Protein AF-A0A913ZWL9-F1 (afdb_monomer)

Nearest PDB structures (foldseek):
  6pog-assembly1_B  TM=3.692E-01  e=6.293E-16  Homo sapiens
  6pol-assembly3_F  TM=5.678E-01  e=1.510E-0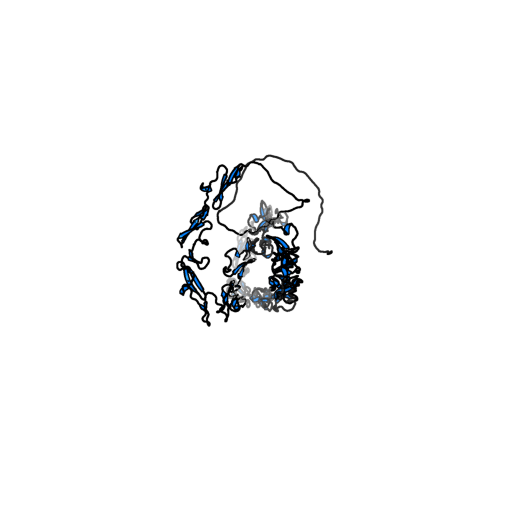9  Homo sapiens
  7q3n-assembly1_U  TM=4.083E-01  e=4.438E-10  Homo sapiens
  7pfp-assembly1_A  TM=2.365E-01  e=2.749E-10  Homo sapiens
  7pfp-assembly1_C  TM=2.365E-01  e=1.431E-09  Homo sapiens

Radius of gyration: 73.25 Å; Cα contacts (8 Å, |Δi|>4): 1673; chains: 1; bounding box: 148×100×247 Å

Structure (mmCIF, N/CA/C/O backbone):
data_AF-A0A913ZWL9-F1
#
_entry.id   AF-A0A913ZWL9-F1
#
loop_
_atom_site.group_PDB
_atom_site.id
_atom_site.type_symbol
_atom_site.label_atom_id
_atom_site.label_alt_id
_atom_site.label_comp_id
_atom_site.label_asym_id
_atom_site.label_entity_id
_atom_site.label_seq_id
_atom_site.pdbx_PDB_ins_code
_atom_site.Cartn_x
_atom_site.Cartn_y
_atom_site.Cartn_z
_atom_site.occupancy
_atom_site.B_iso_or_equiv
_atom_site.auth_seq_id
_atom_site.auth_comp_id
_atom_site.auth_asym_id
_atom_site.auth_atom_id
_atom_site.pdbx_PDB_model_num
ATOM 1 N N . MET A 1 1 ? 71.103 45.540 -127.373 1.00 44.59 1 MET A N 1
ATOM 2 C CA . MET A 1 1 ? 70.733 44.849 -126.120 1.00 44.59 1 MET A CA 1
ATOM 3 C C . MET A 1 1 ? 69.420 44.146 -126.398 1.00 44.59 1 MET A C 1
ATOM 5 O O . MET A 1 1 ? 68.564 44.793 -126.990 1.00 44.59 1 MET A O 1
ATOM 9 N N . ASN A 1 2 ? 69.269 42.873 -126.038 1.00 51.91 2 ASN A N 1
ATOM 10 C CA . ASN A 1 2 ? 67.936 42.267 -126.003 1.00 51.91 2 ASN A CA 1
ATOM 11 C C . ASN A 1 2 ? 67.235 42.732 -124.724 1.00 51.91 2 ASN A C 1
ATOM 13 O O . ASN A 1 2 ? 67.896 42.885 -123.695 1.00 51.91 2 ASN A O 1
ATOM 17 N N . LEU A 1 3 ? 65.925 42.955 -124.800 1.00 64.44 3 LEU A N 1
ATOM 18 C CA . LEU A 1 3 ? 65.078 42.947 -123.612 1.00 64.44 3 LEU A CA 1
ATOM 19 C C . LEU A 1 3 ? 64.690 41.500 -123.306 1.00 64.44 3 LEU A C 1
ATOM 21 O O . LEU A 1 3 ? 64.512 40.698 -124.223 1.00 64.44 3 LEU A O 1
ATOM 25 N N . ASP A 1 4 ? 64.567 41.208 -122.020 1.00 72.06 4 ASP A N 1
ATOM 26 C CA . ASP A 1 4 ? 63.968 39.978 -121.517 1.00 72.06 4 ASP A CA 1
ATOM 27 C C . ASP A 1 4 ? 62.443 40.014 -121.721 1.00 72.06 4 ASP A C 1
ATOM 29 O O . ASP A 1 4 ? 61.838 41.091 -121.666 1.00 72.06 4 ASP A O 1
ATOM 33 N N . ILE A 1 5 ? 61.820 38.861 -121.966 1.00 77.06 5 ILE A N 1
ATOM 34 C CA . ILE A 1 5 ? 60.359 38.734 -122.051 1.00 77.06 5 ILE A CA 1
ATOM 35 C C . ILE A 1 5 ? 59.882 38.122 -120.738 1.00 77.06 5 ILE A C 1
ATOM 37 O O . ILE A 1 5 ? 60.420 37.119 -120.289 1.00 77.06 5 ILE A O 1
ATOM 41 N N . ASN A 1 6 ? 58.862 38.717 -120.118 1.00 80.69 6 ASN A N 1
ATOM 42 C CA . ASN A 1 6 ? 58.259 38.125 -118.931 1.00 80.69 6 ASN A CA 1
ATOM 43 C C . ASN A 1 6 ? 57.192 37.104 -119.351 1.00 80.69 6 ASN A C 1
ATOM 45 O O . ASN A 1 6 ? 56.055 37.485 -119.631 1.00 80.69 6 ASN A O 1
ATOM 49 N N . GLU A 1 7 ? 57.544 35.819 -119.431 1.00 82.56 7 GLU A N 1
ATOM 50 C CA . GLU A 1 7 ? 56.607 34.783 -119.881 1.00 82.56 7 GLU A CA 1
ATOM 51 C C . GLU A 1 7 ? 55.426 34.585 -118.919 1.00 82.56 7 GLU A C 1
ATOM 53 O O . GLU A 1 7 ? 54.335 34.210 -119.358 1.00 82.56 7 GLU A O 1
ATOM 58 N N . CYS A 1 8 ? 55.612 34.884 -117.629 1.00 80.94 8 CYS A N 1
ATOM 59 C CA . CYS A 1 8 ? 54.559 34.784 -116.618 1.00 80.94 8 CYS A CA 1
ATOM 60 C C . CYS A 1 8 ? 53.469 35.856 -116.789 1.00 80.94 8 CYS A C 1
ATOM 62 O O . CYS A 1 8 ? 52.298 35.570 -116.554 1.00 80.94 8 CYS A O 1
ATOM 64 N N . THR A 1 9 ? 53.810 37.076 -117.227 1.00 78.81 9 THR A N 1
ATOM 65 C CA . THR A 1 9 ? 52.811 38.123 -117.533 1.00 78.81 9 THR A CA 1
ATOM 66 C C . THR A 1 9 ? 52.368 38.133 -118.995 1.00 78.81 9 THR A C 1
ATOM 68 O O . THR A 1 9 ? 51.275 38.611 -119.290 1.00 78.81 9 THR A O 1
ATOM 71 N N . ALA A 1 10 ? 53.161 37.564 -119.909 1.00 76.75 10 ALA A N 1
ATOM 72 C CA . ALA A 1 10 ? 52.767 37.336 -121.300 1.00 76.75 10 ALA A CA 1
ATOM 73 C C . ALA A 1 10 ? 51.835 36.119 -121.485 1.00 76.75 10 ALA A C 1
ATOM 75 O O . ALA A 1 10 ? 51.284 35.937 -122.571 1.00 76.75 10 ALA A O 1
ATOM 76 N N . GLY A 1 11 ? 51.663 35.278 -120.457 1.00 72.44 11 GLY A N 1
ATOM 77 C CA . GLY A 1 11 ? 50.844 34.061 -120.523 1.00 72.44 11 GLY A CA 1
ATOM 78 C C . GLY A 1 11 ? 51.448 32.951 -121.394 1.00 72.44 11 GLY A C 1
ATOM 79 O O . GLY A 1 11 ? 50.735 32.047 -121.819 1.00 72.44 11 GLY A O 1
ATOM 80 N N . SER A 1 12 ? 52.752 33.013 -121.681 1.00 77.69 12 SER A N 1
ATOM 81 C CA . SER A 1 12 ? 53.466 32.091 -122.579 1.00 77.69 12 SER A CA 1
ATOM 82 C C . SER A 1 12 ? 54.234 30.989 -121.834 1.00 77.69 12 SER A C 1
ATOM 84 O O . SER A 1 12 ? 55.182 30.411 -122.368 1.00 77.69 12 SER A O 1
ATOM 86 N N . HIS A 1 13 ? 53.840 30.707 -120.590 1.00 77.19 13 HIS A N 1
ATOM 87 C CA . HIS A 1 13 ? 54.474 29.734 -119.703 1.00 77.19 13 HIS A CA 1
ATOM 88 C C . HIS A 1 13 ? 53.686 28.413 -119.628 1.00 77.19 13 HIS A C 1
ATOM 90 O O . HIS A 1 13 ? 52.462 28.398 -119.715 1.00 77.19 13 HIS A O 1
ATOM 96 N N . SER A 1 14 ? 54.381 27.289 -119.424 1.00 81.56 14 SER A N 1
ATOM 97 C CA . SER A 1 14 ? 53.777 25.953 -119.277 1.00 81.56 14 SER A CA 1
ATOM 98 C C . SER A 1 14 ? 53.859 25.441 -117.829 1.00 81.56 14 SER A C 1
ATOM 100 O O . SER A 1 14 ? 54.371 24.346 -117.582 1.00 81.56 14 SER A O 1
ATOM 102 N N . CYS A 1 15 ? 53.430 26.259 -116.866 1.00 83.75 15 CYS A N 1
ATOM 103 C CA . CYS A 1 15 ? 53.317 25.834 -115.465 1.00 83.75 15 CYS A CA 1
ATOM 104 C C . CYS A 1 15 ? 51.995 25.092 -115.227 1.00 83.75 15 CYS A C 1
ATOM 106 O O . CYS A 1 15 ? 51.030 25.284 -115.967 1.00 83.75 15 CYS A O 1
ATOM 108 N N . HIS A 1 16 ? 51.942 24.259 -114.188 1.00 83.69 16 HIS A N 1
ATOM 109 C CA . HIS A 1 16 ? 50.708 23.592 -113.779 1.00 83.69 16 HIS A CA 1
ATOM 110 C C . HIS A 1 16 ? 49.646 24.606 -113.322 1.00 83.69 16 HIS A C 1
ATOM 112 O O . HIS A 1 16 ? 49.980 25.682 -112.831 1.00 83.69 16 HIS A O 1
ATOM 118 N N . THR A 1 17 ? 48.360 24.244 -113.381 1.00 83.00 17 THR A N 1
ATOM 119 C CA . THR A 1 17 ? 47.265 25.099 -112.870 1.00 83.00 17 THR A CA 1
ATOM 120 C C . THR A 1 17 ? 47.365 25.367 -111.364 1.00 83.00 17 THR A C 1
ATOM 122 O O . THR A 1 17 ? 46.828 26.355 -110.876 1.00 83.00 17 THR A O 1
ATOM 125 N N . HIS A 1 18 ? 48.075 24.498 -110.640 1.00 81.81 18 HIS A N 1
ATOM 126 C CA . HIS A 1 18 ? 48.380 24.619 -109.212 1.00 81.81 18 HIS A CA 1
ATOM 127 C C . HIS A 1 18 ? 49.871 24.929 -108.973 1.00 81.81 18 HIS A C 1
ATOM 129 O O . HIS A 1 18 ? 50.479 24.384 -108.053 1.00 81.81 18 HIS A O 1
ATOM 135 N N . ALA A 1 19 ? 50.480 25.762 -109.826 1.00 82.81 19 ALA A N 1
ATOM 136 C CA . ALA A 1 19 ? 51.865 26.211 -109.694 1.00 82.81 19 ALA A CA 1
ATOM 137 C C . ALA A 1 19 ? 52.033 27.711 -109.980 1.00 82.81 19 ALA A C 1
ATOM 139 O O . ALA A 1 19 ? 51.497 28.243 -110.953 1.00 82.81 19 ALA A O 1
ATOM 140 N N . GLY A 1 20 ? 52.852 28.380 -109.168 1.00 83.88 20 GLY A N 1
ATOM 141 C CA . GLY A 1 20 ? 53.283 29.754 -109.389 1.00 83.88 20 GLY A CA 1
ATOM 142 C C . GLY A 1 20 ? 54.361 29.839 -110.471 1.00 83.88 20 GLY A C 1
ATOM 143 O O . GLY A 1 20 ? 55.354 29.110 -110.429 1.00 83.88 20 GLY A O 1
ATOM 144 N N . CYS A 1 21 ? 54.180 30.754 -111.425 1.00 85.38 21 CYS A N 1
ATOM 145 C CA . CYS A 1 21 ? 55.194 31.119 -112.415 1.00 85.38 21 CYS A CA 1
ATOM 146 C C . CYS A 1 21 ? 56.083 32.241 -111.863 1.00 85.38 21 CYS A C 1
ATOM 148 O O . CYS A 1 21 ? 55.570 33.263 -111.407 1.00 85.38 21 CYS A O 1
ATOM 150 N N . THR A 1 22 ? 57.404 32.076 -111.938 1.00 84.06 22 THR A N 1
ATOM 151 C CA . THR A 1 22 ? 58.382 33.107 -111.555 1.00 84.06 22 THR A CA 1
ATOM 152 C C . THR A 1 22 ? 59.290 33.412 -112.741 1.00 84.06 22 THR A C 1
ATOM 154 O O . THR A 1 22 ? 59.887 32.500 -113.310 1.00 84.06 22 THR A O 1
ATOM 157 N N . ASN A 1 23 ? 59.410 34.683 -113.134 1.00 80.12 23 ASN A N 1
ATOM 158 C CA . ASN A 1 23 ? 60.262 35.047 -114.267 1.00 80.12 23 ASN A CA 1
ATOM 159 C C . ASN A 1 23 ? 61.740 35.086 -113.873 1.00 80.12 23 ASN A C 1
ATOM 161 O O . ASN A 1 23 ? 62.094 35.589 -112.806 1.00 80.12 23 ASN A O 1
ATOM 165 N N . THR A 1 24 ? 62.606 34.626 -114.768 1.00 80.31 24 THR A N 1
ATOM 166 C CA . THR A 1 24 ? 64.067 34.708 -114.662 1.00 80.31 24 THR A CA 1
ATOM 167 C C . THR A 1 24 ? 64.637 35.225 -115.988 1.00 80.31 24 THR A C 1
ATOM 169 O O . THR A 1 24 ? 63.935 35.261 -116.992 1.00 80.31 24 THR A O 1
ATOM 172 N N . VAL A 1 25 ? 65.894 35.672 -116.024 1.00 77.12 25 VAL A N 1
ATOM 173 C CA . VAL A 1 25 ? 66.426 36.322 -117.235 1.00 77.12 25 VAL A CA 1
ATOM 174 C C . VAL A 1 25 ? 66.640 35.284 -118.343 1.00 77.12 25 VAL A C 1
ATOM 176 O O . VAL A 1 25 ? 67.579 34.490 -118.275 1.00 77.12 25 VAL A O 1
ATOM 179 N N . GLY A 1 26 ? 65.779 35.308 -119.363 1.00 74.94 26 GLY A N 1
ATOM 180 C CA . GLY A 1 26 ? 65.763 34.387 -120.501 1.00 74.94 26 GLY A CA 1
ATOM 181 C C . GLY A 1 26 ? 64.952 33.096 -120.318 1.00 74.94 26 GLY A C 1
ATOM 182 O O . GLY A 1 26 ? 65.109 32.197 -121.145 1.00 74.94 26 GLY A O 1
ATOM 183 N N . SER A 1 27 ? 64.151 32.958 -119.251 1.00 81.38 27 SER A N 1
ATOM 184 C CA . SER A 1 27 ? 63.243 31.816 -119.013 1.00 81.38 27 SER A CA 1
ATOM 185 C C . SER A 1 27 ? 62.320 32.078 -117.816 1.00 81.38 27 SER A C 1
ATOM 187 O O . SER A 1 27 ? 62.658 32.843 -116.922 1.00 81.38 27 SER A O 1
ATOM 189 N N . TYR A 1 28 ? 61.240 31.319 -117.664 1.00 83.12 28 TYR A N 1
ATOM 190 C CA . TYR A 1 28 ? 60.490 31.207 -116.407 1.00 83.12 28 TYR A CA 1
ATOM 191 C C . TYR A 1 28 ? 60.839 29.922 -115.639 1.00 83.12 28 TYR A C 1
ATOM 193 O O . TYR A 1 28 ? 61.272 28.922 -116.221 1.00 83.12 28 TYR A O 1
ATOM 201 N N . THR A 1 29 ? 60.594 29.932 -114.329 1.00 83.25 29 THR A N 1
ATOM 202 C CA . THR A 1 29 ? 60.502 28.739 -113.478 1.00 83.25 29 THR A CA 1
ATOM 203 C C . THR A 1 29 ? 59.069 28.558 -112.979 1.00 83.25 29 THR A C 1
ATOM 205 O O . THR A 1 29 ? 58.289 29.508 -112.904 1.00 83.25 29 THR A O 1
ATOM 208 N N . CYS A 1 30 ? 58.714 27.318 -112.647 1.00 86.38 30 CYS A N 1
ATOM 209 C CA . CYS A 1 30 ? 57.425 26.966 -112.061 1.00 86.38 30 CYS A CA 1
ATOM 210 C C . CYS A 1 30 ? 57.672 26.277 -110.717 1.00 86.38 30 CYS A C 1
ATOM 212 O O . CYS A 1 30 ? 58.561 25.431 -110.632 1.00 86.38 30 CYS A O 1
ATOM 214 N N . ALA A 1 31 ? 56.881 26.590 -109.696 1.00 84.88 31 ALA A N 1
ATOM 215 C CA . ALA A 1 31 ? 56.899 25.889 -108.412 1.00 84.88 31 ALA A CA 1
ATOM 216 C C . ALA A 1 31 ? 55.465 25.559 -107.994 1.00 84.88 31 ALA A C 1
ATOM 218 O O . ALA A 1 31 ? 54.586 26.408 -108.128 1.00 84.88 31 ALA A O 1
ATOM 219 N N . CYS A 1 32 ? 55.214 24.340 -107.512 1.00 85.62 32 CYS A N 1
ATOM 220 C CA . CYS A 1 32 ? 53.885 23.960 -107.036 1.00 85.62 32 CYS A CA 1
ATOM 221 C C . CYS A 1 32 ? 53.434 24.862 -105.879 1.00 85.62 32 CYS A C 1
ATOM 223 O O . CYS A 1 32 ? 54.240 25.266 -105.039 1.00 85.62 32 CYS A O 1
ATOM 225 N N . ASN A 1 33 ? 52.143 25.184 -105.852 1.00 82.38 33 ASN A N 1
ATOM 226 C CA . ASN A 1 33 ? 51.541 25.946 -104.765 1.00 82.38 33 ASN A CA 1
ATOM 227 C C . ASN A 1 33 ? 51.621 25.139 -103.456 1.00 82.38 33 ASN A C 1
ATOM 229 O O . ASN A 1 33 ? 51.618 23.909 -103.475 1.00 82.38 33 ASN A O 1
ATOM 233 N N . THR A 1 34 ? 51.648 25.822 -102.311 1.00 79.81 34 THR A N 1
ATOM 234 C CA . THR A 1 34 ? 51.546 25.174 -100.991 1.00 79.81 34 THR A CA 1
ATOM 235 C C . THR A 1 34 ? 50.306 24.277 -100.922 1.00 79.81 34 THR A C 1
ATOM 237 O O . THR A 1 34 ? 49.238 24.705 -101.358 1.00 79.81 34 THR A O 1
ATOM 240 N N . GLY A 1 35 ? 50.462 23.056 -100.400 1.00 76.38 35 GLY A N 1
ATOM 241 C CA . GLY A 1 35 ? 49.456 21.983 -100.467 1.00 76.38 35 GLY A CA 1
ATOM 242 C C . GLY A 1 35 ? 49.651 21.008 -101.640 1.00 76.38 35 GLY A C 1
ATOM 243 O O . GLY A 1 35 ? 49.017 19.961 -101.675 1.00 76.38 35 GLY A O 1
ATOM 244 N N . PHE A 1 36 ? 50.555 21.299 -102.585 1.00 81.56 36 PHE A N 1
ATOM 245 C CA . PHE A 1 36 ? 50.826 20.446 -103.748 1.00 81.56 36 PHE A CA 1
ATOM 246 C C . PHE A 1 36 ? 52.315 20.095 -103.885 1.00 81.56 36 PHE A C 1
ATOM 248 O O . PHE A 1 36 ? 53.197 20.896 -103.575 1.00 81.56 36 PHE A O 1
ATOM 255 N N . SER A 1 37 ? 52.604 18.904 -104.414 1.00 82.06 37 SER A N 1
ATOM 256 C CA . SER A 1 37 ? 53.958 18.391 -104.667 1.00 82.06 37 SER A CA 1
ATOM 257 C C . SER A 1 37 ? 54.169 18.048 -106.145 1.00 82.06 37 SER A C 1
ATOM 259 O O . SER A 1 37 ? 53.241 17.629 -106.836 1.00 82.06 37 SER A O 1
ATOM 261 N N . GLY A 1 38 ? 55.389 18.240 -106.655 1.00 83.75 38 GLY A N 1
ATOM 262 C CA . GLY A 1 38 ? 55.729 17.984 -108.059 1.00 83.75 38 GLY A CA 1
ATOM 263 C C . GLY A 1 38 ? 56.835 18.897 -108.592 1.00 83.75 38 GLY A C 1
ATOM 264 O O . GLY A 1 38 ? 57.558 19.526 -107.823 1.00 83.75 38 GLY A O 1
ATOM 265 N N . ASP A 1 39 ? 56.962 18.973 -109.918 1.00 81.00 39 ASP A N 1
ATOM 266 C CA . ASP A 1 39 ? 58.013 19.721 -110.633 1.00 81.00 39 ASP A CA 1
ATOM 267 C C . ASP A 1 39 ? 57.574 21.132 -111.085 1.00 81.00 39 ASP A C 1
ATOM 269 O O . ASP A 1 39 ? 58.259 21.792 -111.867 1.00 81.00 39 ASP A O 1
ATOM 273 N N . GLY A 1 40 ? 56.396 21.589 -110.648 1.00 76.50 40 GLY A N 1
ATOM 274 C CA . GLY A 1 40 ? 55.802 22.868 -111.051 1.00 76.50 40 GLY A CA 1
ATOM 275 C C . GLY A 1 40 ? 55.158 22.859 -112.445 1.00 76.50 40 GLY A C 1
ATOM 276 O O . GLY A 1 40 ? 54.407 23.778 -112.774 1.00 76.50 40 GLY A O 1
ATOM 277 N N . ARG A 1 41 ? 55.395 21.829 -113.266 1.00 79.94 41 ARG A N 1
ATOM 278 C CA . ARG A 1 41 ? 54.706 21.591 -114.552 1.00 79.94 41 ARG A CA 1
ATOM 279 C C . ARG A 1 41 ? 53.602 20.545 -114.399 1.00 79.94 41 ARG A C 1
ATOM 281 O O . ARG A 1 41 ? 52.561 20.634 -115.043 1.00 79.94 41 ARG A O 1
ATOM 288 N N . THR A 1 42 ? 53.805 19.631 -113.463 1.00 81.44 42 THR A N 1
ATOM 289 C CA . THR A 1 42 ? 52.846 18.710 -112.865 1.00 81.44 42 THR A CA 1
ATOM 290 C C . THR A 1 42 ? 52.863 18.929 -111.353 1.00 81.44 42 THR A C 1
ATOM 292 O O . THR A 1 42 ? 53.934 19.024 -110.754 1.00 81.44 42 THR A O 1
ATOM 295 N N . CYS A 1 43 ? 51.687 19.045 -110.734 1.00 85.81 43 CYS A N 1
ATOM 296 C CA . CYS A 1 43 ? 51.563 19.144 -109.279 1.00 85.81 43 CYS A CA 1
ATOM 297 C C . CYS A 1 43 ? 50.387 18.291 -108.804 1.00 85.81 43 CYS A C 1
ATOM 299 O O . CYS A 1 43 ? 49.245 18.549 -109.188 1.00 85.81 43 CYS A O 1
ATOM 301 N N . ALA A 1 44 ? 50.681 17.287 -107.985 1.00 83.94 44 ALA A N 1
ATOM 302 C CA . ALA A 1 44 ? 49.702 16.453 -107.307 1.00 83.94 44 ALA A CA 1
ATOM 303 C C . ALA A 1 44 ? 49.379 17.029 -105.923 1.00 83.94 44 ALA A C 1
ATOM 305 O O . ALA A 1 44 ? 50.215 17.683 -105.300 1.00 83.94 44 ALA A O 1
ATOM 306 N N . ASP A 1 45 ? 48.163 16.772 -105.461 1.00 84.50 45 ASP A N 1
ATOM 307 C CA . ASP A 1 45 ? 47.707 17.070 -104.104 1.00 84.50 45 ASP A CA 1
ATOM 308 C C . ASP A 1 45 ? 48.577 16.347 -103.057 1.00 84.50 45 ASP A C 1
ATOM 310 O O . ASP A 1 45 ? 48.954 15.190 -103.272 1.00 84.50 45 ASP A O 1
ATOM 314 N N . ILE A 1 46 ? 48.923 17.004 -101.947 1.00 85.06 46 ILE A N 1
ATOM 315 C CA . ILE A 1 46 ? 49.595 16.347 -100.817 1.00 85.06 46 ILE A CA 1
ATOM 316 C C . ILE A 1 46 ? 48.513 15.899 -99.842 1.00 85.06 46 ILE A C 1
ATOM 318 O O . ILE A 1 46 ? 47.976 16.727 -99.121 1.00 85.06 46 ILE A O 1
ATOM 322 N N . ASN A 1 47 ? 48.244 14.594 -99.758 1.00 83.38 47 ASN A N 1
ATOM 323 C CA . ASN A 1 47 ? 47.375 14.080 -98.702 1.00 83.38 47 ASN A CA 1
ATOM 324 C C . ASN A 1 47 ? 48.086 14.173 -97.341 1.00 83.38 47 ASN A C 1
ATOM 326 O O . ASN A 1 47 ? 48.806 13.252 -96.945 1.00 83.38 47 ASN A O 1
ATOM 330 N N . GLU A 1 48 ? 47.880 15.275 -96.615 1.00 87.06 48 GLU A N 1
ATOM 331 C CA . GLU A 1 48 ? 48.525 15.511 -95.317 1.00 87.06 48 GLU A CA 1
ATOM 332 C C . GLU A 1 48 ? 48.081 14.516 -94.229 1.00 87.06 48 GLU A C 1
ATOM 334 O O . GLU A 1 48 ? 48.776 14.371 -93.219 1.00 87.06 48 GLU A O 1
ATOM 339 N N . CYS A 1 49 ? 46.974 13.793 -94.451 1.00 85.56 49 CYS A N 1
ATOM 340 C CA . CYS A 1 49 ? 46.507 12.700 -93.599 1.00 85.56 49 CYS A CA 1
ATOM 341 C C . CYS A 1 49 ? 47.317 11.406 -93.784 1.00 85.56 49 CYS A C 1
ATOM 343 O O . CYS A 1 49 ? 47.592 10.729 -92.797 1.00 85.56 49 CYS A O 1
ATOM 345 N N . ASP A 1 50 ? 47.762 11.091 -95.006 1.00 84.12 50 ASP A N 1
ATOM 346 C CA . ASP A 1 50 ? 48.572 9.890 -95.277 1.00 84.12 50 ASP A CA 1
ATOM 347 C C . ASP A 1 50 ? 50.049 10.090 -94.901 1.00 84.12 50 ASP A C 1
ATOM 349 O O . ASP A 1 50 ? 50.711 9.153 -94.456 1.00 84.12 50 ASP A O 1
ATOM 353 N N . VAL A 1 51 ? 50.584 11.306 -95.084 1.00 80.38 51 VAL A N 1
ATOM 354 C CA . VAL A 1 51 ? 52.005 11.615 -94.809 1.00 80.38 51 VAL A CA 1
ATOM 355 C C . VAL A 1 51 ? 52.259 12.186 -93.408 1.00 80.38 51 VAL A C 1
ATOM 357 O O . VAL A 1 51 ? 53.403 12.481 -93.066 1.00 80.38 51 VAL A O 1
ATOM 360 N N . GLY A 1 52 ? 51.212 12.354 -92.592 1.00 77.19 52 GLY A N 1
ATOM 361 C CA . GLY A 1 52 ? 51.314 12.823 -91.205 1.00 77.19 52 GLY A CA 1
ATOM 362 C C . GLY A 1 52 ? 51.750 14.285 -91.043 1.00 77.19 52 GLY A C 1
ATOM 363 O O . GLY A 1 52 ? 52.220 14.665 -89.973 1.00 77.19 52 GLY A O 1
ATOM 364 N N . SER A 1 53 ? 51.613 15.122 -92.079 1.00 79.81 53 SER A N 1
ATOM 365 C CA . SER A 1 53 ? 52.001 16.544 -92.046 1.00 79.81 53 SER A CA 1
ATOM 366 C C . SER A 1 53 ? 50.890 17.480 -91.550 1.00 79.81 53 SER A C 1
ATOM 368 O O . SER A 1 53 ? 51.008 18.702 -91.657 1.00 79.81 53 SER A O 1
ATOM 370 N N . HIS A 1 54 ? 49.804 16.925 -91.009 1.00 81.25 54 HIS A N 1
ATOM 371 C CA . HIS A 1 54 ? 48.693 17.683 -90.451 1.00 81.25 54 HIS A CA 1
ATOM 372 C C . HIS A 1 54 ? 48.948 18.171 -89.017 1.00 81.25 54 HIS A C 1
ATOM 374 O O . HIS A 1 54 ? 49.746 17.630 -88.258 1.00 81.25 54 HIS A O 1
ATOM 380 N N . SER A 1 55 ? 48.145 19.143 -88.587 1.00 83.88 55 SER A N 1
ATOM 381 C CA . SER A 1 55 ? 48.073 19.620 -87.193 1.00 83.88 55 SER A CA 1
ATOM 382 C C . SER A 1 55 ? 46.636 19.591 -86.659 1.00 83.88 55 SER A C 1
ATOM 384 O O . SER A 1 55 ? 46.153 20.548 -86.050 1.00 83.88 55 SER A O 1
ATOM 386 N N . CYS A 1 56 ? 45.942 18.486 -86.944 1.00 86.56 56 CYS A N 1
ATOM 387 C CA . CYS A 1 56 ? 44.739 18.069 -86.226 1.00 86.56 56 CYS A CA 1
ATOM 388 C C . CYS A 1 56 ? 45.080 17.629 -84.791 1.00 86.56 56 CYS A C 1
ATOM 390 O O . CYS A 1 56 ? 46.216 17.252 -84.504 1.00 86.56 56 CYS A O 1
ATOM 392 N N . HIS A 1 57 ? 44.094 17.680 -83.897 1.00 86.69 57 HIS A N 1
ATOM 393 C CA . HIS A 1 57 ? 44.223 17.221 -82.516 1.00 86.69 57 HIS A CA 1
ATOM 394 C C . HIS A 1 57 ? 44.411 15.697 -82.440 1.00 86.69 57 HIS A C 1
ATOM 396 O O . HIS A 1 57 ? 43.952 14.970 -83.317 1.00 86.69 57 HIS A O 1
ATOM 402 N N . THR A 1 58 ? 44.983 15.190 -81.345 1.00 85.88 58 THR A N 1
ATOM 403 C CA . THR A 1 58 ? 45.087 13.738 -81.078 1.00 85.88 58 THR A CA 1
ATOM 404 C C . THR A 1 58 ? 43.727 13.035 -81.008 1.00 85.88 58 THR A C 1
ATOM 406 O O . THR A 1 58 ? 43.632 11.842 -81.273 1.00 85.88 58 THR A O 1
ATOM 409 N N . HIS A 1 59 ? 42.672 13.793 -80.700 1.00 85.88 59 HIS A N 1
ATOM 410 C CA . HIS A 1 59 ? 41.279 13.341 -80.644 1.00 85.88 59 HIS A CA 1
ATOM 411 C C . HIS A 1 59 ? 40.449 13.919 -81.808 1.00 85.88 59 HIS A C 1
ATOM 413 O O . HIS A 1 59 ? 39.304 14.332 -81.621 1.00 85.88 59 HIS A O 1
ATOM 419 N N . ALA A 1 60 ? 41.043 14.009 -83.003 1.00 86.94 60 ALA A N 1
ATOM 420 C CA . ALA A 1 60 ? 40.382 14.479 -84.217 1.00 86.94 60 ALA A CA 1
ATOM 421 C C . ALA A 1 60 ? 40.772 13.659 -85.455 1.00 86.94 60 ALA A C 1
ATOM 423 O O . ALA A 1 60 ? 41.946 13.366 -85.679 1.00 86.94 60 ALA A O 1
ATOM 424 N N . GLY A 1 61 ? 39.792 13.365 -86.307 1.00 87.69 61 GLY A N 1
ATOM 425 C CA . GLY A 1 61 ? 40.010 12.786 -87.627 1.00 87.69 61 GLY A CA 1
ATOM 426 C C . GLY A 1 61 ? 40.516 13.834 -88.620 1.00 87.69 61 GLY A C 1
ATOM 427 O O . GLY A 1 61 ? 39.904 14.893 -88.783 1.00 87.69 61 GLY A O 1
ATOM 428 N N . CYS A 1 62 ? 41.613 13.521 -89.311 1.00 88.75 62 CYS A N 1
ATOM 429 C CA . CYS A 1 62 ? 42.085 14.262 -90.480 1.00 88.75 62 CYS A CA 1
ATOM 430 C C . CYS A 1 62 ? 41.269 13.854 -91.717 1.00 88.75 62 CYS A C 1
ATOM 432 O O . CYS A 1 62 ? 41.041 12.667 -91.944 1.00 88.75 62 CYS A O 1
ATOM 434 N N . THR A 1 63 ? 40.827 14.821 -92.524 1.00 88.19 63 THR A N 1
ATOM 435 C CA . THR A 1 63 ? 40.178 14.579 -93.824 1.00 88.19 63 THR A CA 1
ATOM 436 C C . THR A 1 63 ? 40.803 15.471 -94.893 1.00 88.19 63 THR A C 1
ATOM 438 O O . THR A 1 63 ? 40.721 16.700 -94.809 1.00 88.19 63 THR A O 1
ATOM 441 N N . ASN A 1 64 ? 41.420 14.845 -95.896 1.00 84.62 64 ASN A N 1
ATOM 442 C CA . ASN A 1 64 ? 42.126 15.534 -96.972 1.00 84.62 64 ASN A CA 1
ATOM 443 C C . ASN A 1 64 ? 41.184 16.305 -97.909 1.00 84.62 64 ASN A C 1
ATOM 445 O O . ASN A 1 64 ? 40.063 15.871 -98.183 1.00 84.62 64 ASN A O 1
ATOM 449 N N . THR A 1 65 ? 41.662 17.426 -98.442 1.00 85.44 65 THR A N 1
ATOM 450 C CA . THR A 1 65 ? 40.980 18.260 -99.438 1.00 85.44 65 THR A CA 1
ATOM 451 C C . THR A 1 65 ? 41.994 18.762 -100.467 1.00 85.44 65 THR A C 1
ATOM 453 O O . THR A 1 65 ? 43.188 18.786 -100.208 1.00 85.44 65 THR A O 1
ATOM 456 N N . VAL A 1 66 ? 41.550 19.170 -101.656 1.00 83.19 66 VAL A N 1
ATOM 457 C CA . VAL A 1 66 ? 42.500 19.534 -102.722 1.00 83.19 66 VAL A CA 1
ATOM 458 C C . VAL A 1 66 ? 43.255 20.825 -102.366 1.00 83.19 66 VAL A C 1
ATOM 460 O O . VAL A 1 66 ? 42.696 21.921 -102.446 1.00 83.19 66 VAL A O 1
ATOM 463 N N . GLY A 1 67 ? 44.528 20.677 -101.997 1.00 79.75 67 GLY A N 1
ATOM 464 C CA . GLY A 1 67 ? 45.458 21.716 -101.559 1.00 79.75 67 GLY A CA 1
ATOM 465 C C . GLY A 1 67 ? 45.490 21.994 -100.049 1.00 79.75 67 GLY A C 1
ATOM 466 O O . GLY A 1 67 ? 46.091 22.999 -99.662 1.00 79.75 67 GLY A O 1
ATOM 467 N N . SER A 1 68 ? 44.820 21.197 -99.203 1.00 84.69 68 SER A N 1
ATOM 468 C CA . SER A 1 68 ? 44.840 21.356 -97.736 1.00 84.69 68 SER A CA 1
ATOM 469 C C . SER A 1 68 ? 44.129 20.212 -96.997 1.00 84.69 68 SER A C 1
ATOM 471 O O . SER A 1 68 ? 43.422 19.415 -97.597 1.00 84.69 68 SER A O 1
ATOM 473 N N . TYR A 1 69 ? 44.119 20.225 -95.666 1.00 86.69 69 TYR A N 1
ATOM 474 C CA . TYR A 1 69 ? 43.365 19.270 -94.847 1.00 86.69 69 TYR A CA 1
ATOM 475 C C . TYR A 1 69 ? 42.362 19.961 -93.922 1.00 86.69 69 TYR A C 1
ATOM 477 O O . TYR A 1 69 ? 42.561 21.079 -93.435 1.00 86.69 69 TYR A O 1
ATOM 485 N N . THR A 1 70 ? 41.289 19.240 -93.616 1.00 86.94 70 THR A N 1
ATOM 486 C CA . THR A 1 70 ? 40.324 19.588 -92.569 1.00 86.94 70 THR A CA 1
ATOM 487 C C . THR A 1 70 ? 40.457 18.625 -91.392 1.00 86.94 70 THR A C 1
ATOM 489 O O . THR A 1 70 ? 40.929 17.499 -91.541 1.00 86.94 70 THR A O 1
ATOM 492 N N . CYS A 1 71 ? 40.059 19.081 -90.207 1.00 89.44 71 CYS A N 1
ATOM 493 C CA . CYS A 1 71 ? 40.090 18.299 -88.977 1.00 89.44 71 CYS A CA 1
ATOM 494 C C . CYS A 1 71 ? 38.708 18.353 -88.322 1.00 89.44 71 CYS A C 1
ATOM 496 O O . CYS A 1 71 ? 38.150 19.443 -88.188 1.00 89.44 71 CYS A O 1
ATOM 498 N N . ALA A 1 72 ? 38.184 17.221 -87.860 1.00 88.75 72 ALA A N 1
ATOM 499 C CA . ALA A 1 72 ? 36.941 17.154 -87.091 1.00 88.75 72 ALA A CA 1
ATOM 500 C C . ALA A 1 72 ? 37.178 16.390 -85.786 1.00 88.75 72 ALA A C 1
ATOM 502 O O . ALA A 1 72 ? 37.823 15.345 -85.806 1.00 88.75 72 ALA A O 1
ATOM 503 N N . CYS A 1 73 ? 36.688 16.905 -84.654 1.00 88.50 73 CYS A N 1
ATOM 504 C CA . CYS A 1 73 ? 36.813 16.204 -83.375 1.00 88.50 73 CYS A CA 1
ATOM 505 C C . CYS A 1 73 ? 36.098 14.847 -83.426 1.00 88.50 73 CYS A C 1
ATOM 507 O O . CYS A 1 73 ? 35.036 14.720 -84.038 1.00 88.50 73 CYS A O 1
ATOM 509 N N . ASN A 1 74 ? 36.690 13.843 -82.783 1.00 85.56 74 ASN A N 1
ATOM 510 C CA . ASN A 1 74 ? 36.091 12.520 -82.659 1.00 85.56 74 ASN A CA 1
ATOM 511 C C . ASN A 1 74 ? 34.806 12.596 -81.815 1.00 85.56 74 ASN A C 1
ATOM 513 O O . ASN A 1 74 ? 34.637 13.504 -81.001 1.00 85.56 74 ASN A O 1
ATOM 517 N N . THR A 1 75 ? 33.898 11.632 -81.982 1.00 83.62 75 THR A N 1
ATOM 518 C CA . THR A 1 75 ? 32.718 11.498 -81.112 1.00 83.62 75 THR A CA 1
ATOM 519 C C . THR A 1 75 ? 33.150 11.408 -79.641 1.00 83.62 75 THR A C 1
ATOM 521 O O . THR A 1 75 ? 34.169 10.786 -79.350 1.00 83.62 75 THR A O 1
ATOM 524 N N . GLY A 1 76 ? 32.415 12.073 -78.743 1.00 80.62 76 GLY A N 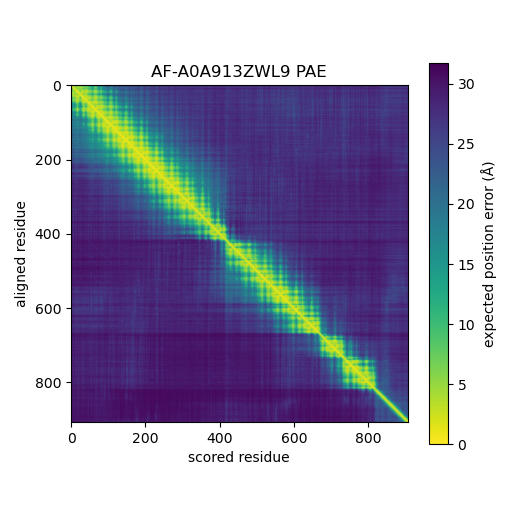1
ATOM 525 C CA . GLY A 1 76 ? 32.826 12.301 -77.348 1.00 80.62 76 GLY A CA 1
ATOM 526 C C . GLY A 1 76 ? 33.636 13.590 -77.128 1.00 80.62 76 GLY A C 1
ATOM 527 O O . GLY A 1 76 ? 33.858 13.981 -75.989 1.00 80.62 76 GLY A O 1
ATOM 528 N N . PHE A 1 77 ? 34.041 14.304 -78.189 1.00 85.38 77 PHE A N 1
ATOM 529 C CA . PHE A 1 77 ? 34.834 15.536 -78.085 1.00 85.38 77 PHE A CA 1
ATOM 530 C C . PHE A 1 77 ? 34.209 16.711 -78.848 1.00 85.38 77 PHE A C 1
ATOM 532 O O . PHE A 1 77 ? 33.631 16.555 -79.924 1.00 85.38 77 PHE A O 1
ATOM 539 N N . SER A 1 78 ? 34.379 17.921 -78.315 1.00 85.44 78 SER A N 1
ATOM 540 C CA . SER A 1 78 ? 33.919 19.179 -78.913 1.00 85.44 78 SER A CA 1
ATOM 541 C C . SER A 1 78 ? 35.086 20.127 -79.190 1.00 85.44 78 SER A C 1
ATOM 543 O O . SER A 1 78 ? 36.104 20.106 -78.500 1.00 85.44 78 SER A O 1
ATOM 545 N N . GLY A 1 79 ? 34.968 20.959 -80.225 1.00 86.12 79 GLY A N 1
ATOM 546 C CA . GLY A 1 79 ? 36.022 21.893 -80.617 1.00 86.12 79 GLY A CA 1
ATOM 547 C C . GLY A 1 79 ? 36.101 22.109 -82.125 1.00 86.12 79 GLY A C 1
ATOM 548 O O . GLY A 1 79 ? 35.119 21.943 -82.843 1.00 86.12 79 GLY A O 1
ATOM 549 N N . ASN A 1 80 ? 37.285 22.491 -82.606 1.00 83.81 80 ASN A N 1
ATOM 550 C CA . ASN A 1 80 ? 37.531 22.894 -83.999 1.00 83.81 80 ASN A CA 1
ATOM 551 C C . ASN A 1 80 ? 38.418 21.901 -84.781 1.00 83.81 80 ASN A C 1
ATOM 553 O O . ASN A 1 80 ? 39.027 22.268 -85.785 1.00 83.81 80 ASN A O 1
ATOM 557 N N . GLY A 1 81 ? 38.576 20.674 -84.275 1.00 81.19 81 GLY A N 1
ATOM 558 C CA . GLY A 1 81 ? 39.431 19.635 -84.861 1.00 81.19 81 GLY A CA 1
ATOM 559 C C . GLY A 1 81 ? 40.940 19.839 -84.664 1.00 81.19 81 GLY A C 1
ATOM 560 O O . GLY A 1 81 ? 41.705 18.896 -84.834 1.00 81.19 81 GLY A O 1
ATOM 561 N N . ARG A 1 82 ? 41.392 21.039 -84.284 1.00 82.94 82 ARG A N 1
ATOM 562 C CA . ARG A 1 82 ? 42.796 21.357 -83.947 1.00 82.94 82 ARG A CA 1
ATOM 563 C C . ARG A 1 82 ? 43.007 21.432 -82.436 1.00 82.94 82 ARG A C 1
ATOM 565 O O . ARG A 1 82 ? 44.047 21.028 -81.929 1.00 82.94 82 ARG A O 1
ATOM 572 N N . THR A 1 83 ? 41.973 21.859 -81.725 1.00 83.25 83 THR A N 1
ATOM 573 C CA . THR A 1 83 ? 41.777 21.688 -80.288 1.00 83.25 83 THR A CA 1
ATOM 574 C C . THR A 1 83 ? 40.443 20.974 -80.109 1.00 83.25 83 THR A C 1
ATOM 576 O O . THR A 1 83 ? 39.430 21.436 -80.642 1.00 83.25 83 THR A O 1
ATOM 579 N N . CYS A 1 84 ? 40.448 19.852 -79.391 1.00 87.69 84 CYS A N 1
ATOM 580 C CA . CYS A 1 84 ? 39.241 19.105 -79.047 1.00 87.69 84 CYS A CA 1
ATOM 581 C C . CYS A 1 84 ? 39.259 18.811 -77.550 1.00 87.69 84 CYS A C 1
ATOM 583 O O . CYS A 1 84 ? 40.169 18.137 -77.070 1.00 87.69 84 CYS A O 1
ATOM 585 N N . ILE A 1 85 ? 38.275 19.345 -76.835 1.00 85.75 85 ILE A N 1
ATOM 586 C CA . ILE A 1 85 ? 38.051 19.089 -75.415 1.00 85.75 85 ILE A CA 1
ATOM 587 C C . ILE A 1 85 ? 37.002 17.994 -75.248 1.00 85.75 85 ILE A C 1
ATOM 589 O O . ILE A 1 85 ? 36.124 17.820 -76.093 1.00 85.75 85 ILE A O 1
ATOM 593 N N . ASP A 1 86 ? 37.122 17.263 -74.154 1.00 87.62 86 ASP A N 1
ATOM 594 C CA . ASP A 1 86 ? 36.185 16.231 -73.730 1.00 87.62 86 ASP A CA 1
ATOM 595 C C . ASP A 1 86 ? 34.760 16.795 -73.556 1.00 87.62 86 ASP A C 1
ATOM 597 O O . ASP A 1 86 ? 34.590 17.895 -73.019 1.00 87.62 86 ASP A O 1
ATOM 601 N N . ILE A 1 87 ? 33.735 16.083 -74.033 1.00 86.19 87 ILE A N 1
ATOM 602 C CA . ILE A 1 87 ? 32.333 16.417 -73.748 1.00 86.19 87 ILE A CA 1
ATOM 603 C C . ILE A 1 87 ? 31.946 15.677 -72.481 1.00 86.19 87 ILE A C 1
ATOM 605 O O . ILE A 1 87 ? 31.726 14.475 -72.518 1.00 86.19 87 ILE A O 1
ATOM 609 N N . ASN A 1 88 ? 31.783 16.403 -71.377 1.00 85.56 88 ASN A N 1
ATOM 610 C CA . ASN A 1 88 ? 31.276 15.783 -70.164 1.00 85.56 88 ASN A CA 1
ATOM 611 C C . ASN A 1 88 ? 29.782 15.442 -70.327 1.00 85.56 88 ASN A C 1
ATOM 613 O O . ASN A 1 88 ? 28.914 16.321 -70.232 1.00 85.56 88 ASN A O 1
ATOM 617 N N . GLU A 1 89 ? 29.458 14.180 -70.616 1.00 89.31 89 GLU A N 1
ATOM 618 C CA . GLU A 1 89 ? 28.070 13.785 -70.887 1.00 89.31 89 GLU A CA 1
ATOM 619 C C . GLU A 1 89 ? 27.187 13.836 -69.632 1.00 89.31 89 GLU A C 1
ATOM 621 O O . GLU A 1 89 ? 25.978 14.070 -69.732 1.00 89.31 89 GLU A O 1
ATOM 626 N N . CYS A 1 90 ? 27.795 13.707 -68.448 1.00 86.81 90 CYS A N 1
ATOM 627 C CA . CYS A 1 90 ? 27.117 13.792 -67.157 1.00 86.81 90 CYS A CA 1
ATOM 628 C C . CYS A 1 90 ? 26.663 15.225 -66.821 1.00 86.81 90 CYS A C 1
ATOM 630 O O . CYS A 1 90 ? 25.550 15.411 -66.339 1.00 86.81 90 CYS A O 1
ATOM 632 N N . THR A 1 91 ? 27.471 16.258 -67.103 1.00 84.06 91 THR A N 1
ATOM 633 C CA . THR A 1 91 ? 27.076 17.664 -66.859 1.00 84.06 91 THR A CA 1
ATOM 634 C C . THR A 1 91 ? 26.230 18.259 -67.982 1.00 84.06 91 THR A C 1
ATOM 636 O O . THR A 1 91 ? 25.483 19.207 -67.746 1.00 84.06 91 THR A O 1
ATOM 639 N N . THR A 1 92 ? 26.305 17.705 -69.195 1.00 81.69 92 THR A N 1
ATOM 640 C CA . THR A 1 92 ? 25.457 18.118 -70.329 1.00 81.69 92 THR A CA 1
ATOM 641 C C . THR A 1 92 ? 24.106 17.396 -70.386 1.00 81.69 92 THR A C 1
ATOM 643 O O . THR A 1 92 ? 23.271 17.757 -71.214 1.00 81.69 92 THR A O 1
ATOM 646 N N . GLY A 1 93 ? 23.872 16.391 -69.531 1.00 79.06 93 GLY A N 1
ATOM 647 C CA . GLY A 1 93 ? 22.633 15.603 -69.526 1.00 79.06 93 GLY A CA 1
ATOM 648 C C . GLY A 1 93 ? 22.446 14.737 -70.778 1.00 79.06 93 GLY A C 1
ATOM 649 O O . GLY A 1 93 ? 21.317 14.411 -71.134 1.00 79.06 93 GLY A O 1
ATOM 650 N N . SER A 1 94 ? 23.538 14.401 -71.474 1.00 81.88 94 SER A N 1
ATOM 651 C CA . SER A 1 94 ? 23.525 13.610 -72.718 1.00 81.88 94 SER A CA 1
ATOM 652 C C . SER A 1 94 ? 23.819 12.117 -72.501 1.00 81.88 94 SER A C 1
ATOM 654 O O . SER A 1 94 ? 23.757 11.320 -73.440 1.00 81.88 94 SER A O 1
ATOM 656 N N . HIS A 1 95 ? 24.088 11.724 -71.254 1.00 84.44 95 HIS A N 1
ATOM 657 C CA . HIS A 1 95 ? 24.266 10.339 -70.831 1.00 84.44 95 HIS A CA 1
ATOM 658 C C . HIS A 1 95 ? 22.959 9.518 -70.857 1.00 84.44 95 HIS A C 1
ATOM 660 O O . HIS A 1 95 ? 21.852 10.046 -70.819 1.00 84.44 95 HIS A O 1
ATOM 666 N N . SER A 1 96 ? 23.085 8.189 -70.905 1.00 88.38 96 SER A N 1
ATOM 667 C CA . SER A 1 96 ? 21.968 7.224 -70.911 1.00 88.38 96 SER A CA 1
ATOM 668 C C . SER A 1 96 ? 22.041 6.263 -69.717 1.00 88.38 96 SER A C 1
ATOM 670 O O . SER A 1 96 ? 21.883 5.052 -69.871 1.00 88.38 96 SER A O 1
ATOM 672 N N . CYS A 1 97 ? 22.350 6.798 -68.534 1.00 89.94 97 CYS A N 1
ATOM 673 C CA . CYS A 1 97 ? 22.328 6.035 -67.283 1.00 89.94 97 CYS A CA 1
ATOM 674 C C . CYS A 1 97 ? 20.890 5.856 -66.770 1.00 89.94 97 CYS A C 1
ATOM 676 O O . CYS A 1 97 ? 19.996 6.623 -67.129 1.00 89.94 97 CYS A O 1
ATOM 678 N N . HIS A 1 98 ? 20.674 4.860 -65.911 1.00 89.94 98 HIS A N 1
ATOM 679 C CA . HIS A 1 98 ? 19.401 4.671 -65.219 1.00 89.94 98 HIS A CA 1
ATOM 680 C C . HIS A 1 98 ? 19.098 5.862 -64.293 1.00 89.94 98 HIS A C 1
ATOM 682 O O . HIS A 1 98 ? 20.013 6.520 -63.802 1.00 89.94 98 HIS A O 1
ATOM 688 N N . ASN A 1 99 ? 17.826 6.106 -63.972 1.00 87.75 99 ASN A N 1
ATOM 689 C CA . ASN A 1 99 ? 17.450 7.152 -63.008 1.00 87.75 99 ASN A CA 1
ATOM 690 C C . ASN A 1 99 ? 17.926 6.845 -61.568 1.00 87.75 99 ASN A C 1
ATOM 692 O O . ASN A 1 99 ? 18.017 7.753 -60.750 1.00 87.75 99 ASN A O 1
ATOM 696 N N . HIS A 1 100 ? 18.250 5.579 -61.283 1.00 88.50 100 HIS A N 1
ATOM 697 C CA . HIS A 1 100 ? 18.888 5.115 -60.043 1.00 88.50 100 HIS A CA 1
ATOM 698 C C . HIS A 1 100 ? 20.377 4.760 -60.255 1.00 88.50 100 HIS A C 1
ATOM 700 O O . HIS A 1 100 ? 20.870 3.771 -59.710 1.00 88.50 100 HIS A O 1
ATOM 706 N N . ALA A 1 101 ? 21.086 5.528 -61.090 1.00 89.69 101 ALA A N 1
ATOM 707 C CA . ALA A 1 101 ? 22.512 5.352 -61.349 1.00 89.69 101 ALA A CA 1
ATOM 708 C C . ALA A 1 101 ? 23.275 6.682 -61.418 1.00 89.69 101 ALA A C 1
ATOM 710 O O . ALA A 1 101 ? 22.844 7.642 -62.056 1.00 89.69 101 ALA A O 1
ATOM 711 N N . GLY A 1 102 ? 24.464 6.707 -60.819 1.00 90.19 102 GLY A N 1
ATOM 712 C CA . GLY A 1 102 ? 25.425 7.790 -60.977 1.00 90.19 102 GLY A CA 1
ATOM 713 C C . GLY A 1 102 ? 26.107 7.727 -62.343 1.00 90.19 102 GLY A C 1
ATOM 714 O O . GLY A 1 102 ? 26.531 6.659 -62.785 1.00 90.19 102 GLY A O 1
ATOM 715 N N . CYS A 1 103 ? 26.237 8.882 -62.995 1.00 91.25 103 CYS A N 1
ATOM 716 C CA . CYS A 1 103 ? 27.060 9.059 -64.189 1.00 91.25 103 CYS A CA 1
ATOM 717 C C . CYS A 1 103 ? 28.476 9.481 -63.775 1.00 91.25 103 CYS A C 1
ATOM 719 O O . CYS A 1 103 ? 28.628 10.431 -63.006 1.00 91.25 103 CYS A O 1
ATOM 721 N N . SER A 1 104 ? 29.500 8.804 -64.297 1.00 90.44 104 SER A N 1
ATOM 722 C CA . SER A 1 104 ? 30.904 9.185 -64.126 1.00 90.44 104 SER A CA 1
ATOM 723 C C . SER A 1 104 ? 31.549 9.416 -65.487 1.00 90.44 104 SER A C 1
ATOM 725 O O . SER A 1 104 ? 31.478 8.571 -66.379 1.00 90.44 104 SER A O 1
ATOM 727 N N . ASN A 1 105 ? 32.160 10.582 -65.662 1.00 86.12 105 ASN A N 1
ATOM 728 C CA . ASN A 1 105 ? 32.711 10.992 -66.944 1.00 86.12 105 ASN A CA 1
ATOM 729 C C . ASN A 1 105 ? 34.098 10.381 -67.192 1.00 86.12 105 ASN A C 1
ATOM 731 O O . ASN A 1 105 ? 34.931 10.334 -66.289 1.00 86.12 105 ASN A O 1
ATOM 735 N N . THR A 1 106 ? 34.370 9.967 -68.426 1.00 87.06 106 THR A N 1
ATOM 736 C CA . THR A 1 106 ? 35.666 9.435 -68.873 1.00 87.06 106 THR A CA 1
ATOM 737 C C . THR A 1 106 ? 36.098 10.128 -70.169 1.00 87.06 106 THR A C 1
ATOM 739 O O . THR A 1 106 ? 35.316 10.836 -70.789 1.00 87.06 106 THR A O 1
ATOM 742 N N . VAL A 1 107 ? 37.354 9.973 -70.586 1.00 85.00 107 VAL A N 1
ATOM 743 C CA . VAL A 1 107 ? 37.870 10.706 -71.754 1.00 85.00 107 VAL A CA 1
ATOM 744 C C . VAL A 1 107 ? 37.263 10.146 -73.050 1.00 85.00 107 VAL A C 1
ATOM 746 O O . VAL A 1 107 ? 37.657 9.078 -73.517 1.00 85.00 107 VAL A O 1
ATOM 749 N N . GLY A 1 108 ? 36.312 10.884 -73.625 1.00 81.56 108 GLY A N 1
ATOM 750 C CA . GLY A 1 108 ? 35.562 10.566 -74.840 1.00 81.56 108 GLY A CA 1
ATOM 751 C C . GLY A 1 108 ? 34.288 9.735 -74.643 1.00 81.56 108 GLY A C 1
ATOM 752 O O . GLY A 1 108 ? 33.762 9.227 -75.637 1.00 81.56 108 GLY A O 1
ATOM 753 N N . SER A 1 109 ? 33.832 9.521 -73.402 1.00 86.62 109 SER A N 1
ATOM 754 C CA . SER A 1 109 ? 32.608 8.766 -73.082 1.00 86.62 109 SER A CA 1
ATOM 755 C C . SER A 1 109 ? 32.239 8.865 -71.595 1.00 86.62 109 SER A C 1
ATOM 757 O O . SER A 1 109 ? 33.064 9.234 -70.768 1.00 86.62 109 SER A O 1
ATOM 759 N N . TYR A 1 110 ? 31.074 8.362 -71.194 1.00 88.56 110 TYR A N 1
ATOM 760 C CA . TYR A 1 110 ? 30.677 8.220 -69.790 1.00 88.56 110 TYR A CA 1
ATOM 761 C C . TYR A 1 110 ? 30.518 6.750 -69.380 1.00 88.56 110 TYR A C 1
ATOM 763 O O . TYR A 1 110 ? 30.199 5.871 -70.186 1.00 88.56 110 TYR A O 1
ATOM 771 N N . THR A 1 111 ? 30.666 6.497 -68.083 1.00 89.69 111 THR A N 1
ATOM 772 C CA . THR A 1 111 ? 30.269 5.253 -67.414 1.00 89.69 111 THR A CA 1
ATOM 773 C C . THR A 1 111 ? 29.079 5.501 -66.486 1.00 89.69 111 THR A C 1
ATOM 775 O O . THR A 1 111 ? 28.790 6.636 -66.101 1.00 89.69 111 THR A O 1
ATOM 778 N N . CYS A 1 112 ? 28.352 4.435 -66.155 1.00 91.75 112 CYS A N 1
ATOM 779 C CA . CYS A 1 112 ? 27.200 4.475 -65.260 1.00 91.75 112 CYS A CA 1
ATOM 780 C C . CYS A 1 112 ? 27.357 3.401 -64.181 1.00 91.75 112 CYS A C 1
ATOM 782 O O . CYS A 1 112 ? 27.707 2.269 -64.512 1.00 91.75 112 CYS A O 1
ATOM 784 N N . SER A 1 113 ? 27.015 3.722 -62.935 1.00 90.88 113 SER A N 1
ATOM 785 C CA . SER A 1 113 ? 27.001 2.770 -61.816 1.00 90.88 113 SER A CA 1
ATOM 786 C C . SER A 1 113 ? 25.703 2.920 -61.033 1.00 90.88 113 SER A C 1
ATOM 788 O O . SER A 1 113 ? 25.322 4.044 -60.712 1.00 90.88 113 SER A O 1
ATOM 790 N N . CYS A 1 114 ? 25.020 1.818 -60.718 1.00 92.00 114 CYS A N 1
ATOM 791 C CA . CYS A 1 114 ? 23.820 1.864 -59.878 1.00 92.00 114 CYS A CA 1
ATOM 792 C C . CYS A 1 114 ? 24.129 2.470 -58.499 1.00 92.00 114 CYS A C 1
ATOM 794 O O . CYS A 1 114 ? 25.239 2.317 -57.984 1.00 92.00 114 CYS A O 1
ATOM 796 N N . TYR A 1 115 ? 23.159 3.170 -57.907 1.00 88.31 115 TYR A N 1
ATOM 797 C CA . TYR A 1 115 ? 23.272 3.623 -56.519 1.00 88.31 115 TYR A CA 1
ATOM 798 C C . TYR A 1 115 ? 23.219 2.435 -55.541 1.00 88.31 115 TYR A C 1
ATOM 800 O O . TYR A 1 115 ? 22.736 1.355 -55.881 1.00 88.31 115 TYR A O 1
ATOM 808 N N . VAL A 1 116 ? 23.701 2.647 -54.312 1.00 85.62 116 VAL A N 1
ATOM 809 C CA . VAL A 1 116 ? 23.569 1.678 -53.208 1.00 85.62 116 VAL A CA 1
ATOM 810 C C . VAL A 1 116 ? 22.085 1.324 -53.010 1.00 85.62 116 VAL A C 1
ATOM 812 O O . VAL A 1 116 ? 21.227 2.188 -53.186 1.00 85.62 116 VAL A O 1
ATOM 815 N N . GLY A 1 117 ? 21.790 0.051 -52.720 1.00 85.19 117 GLY A N 1
ATOM 816 C CA . GLY A 1 117 ? 20.426 -0.503 -52.706 1.00 85.19 117 GLY A CA 1
ATOM 817 C C . GLY A 1 117 ? 19.909 -0.980 -54.075 1.00 85.19 117 GLY A C 1
ATOM 818 O O . GLY A 1 117 ? 18.799 -1.495 -54.171 1.00 85.19 117 GLY A O 1
ATOM 819 N N . TYR A 1 118 ? 20.696 -0.845 -55.153 1.00 89.25 118 TYR A N 1
ATOM 820 C CA . TYR A 1 118 ? 20.313 -1.291 -56.498 1.00 89.25 118 TYR A CA 1
ATOM 821 C C . TYR A 1 118 ? 21.419 -2.118 -57.166 1.00 89.25 118 TYR A C 1
ATOM 823 O O . TYR A 1 118 ? 22.587 -1.732 -57.188 1.00 89.25 118 TYR A O 1
ATOM 831 N N . ARG A 1 119 ? 21.034 -3.225 -57.811 1.00 89.12 119 ARG A N 1
ATOM 832 C CA . ARG A 1 119 ? 21.920 -4.076 -58.628 1.00 89.12 119 ARG A CA 1
ATOM 833 C C . ARG A 1 119 ? 21.626 -3.904 -60.123 1.00 89.12 119 ARG A C 1
ATOM 835 O O . ARG A 1 119 ? 20.466 -3.765 -60.519 1.00 89.12 119 ARG A O 1
ATOM 842 N N . GLY A 1 120 ? 22.662 -3.932 -60.963 1.00 89.75 120 GLY A N 1
ATOM 843 C CA . GLY A 1 120 ? 22.526 -3.760 -62.414 1.00 89.75 120 GLY A CA 1
ATOM 844 C C . GLY A 1 120 ? 23.804 -3.291 -63.114 1.00 89.75 120 GLY A C 1
ATOM 845 O O . GLY A 1 120 ? 24.889 -3.366 -62.545 1.00 89.75 120 GLY A O 1
ATOM 846 N N . ASP A 1 121 ? 23.669 -2.800 -64.349 1.00 86.44 121 ASP A N 1
ATOM 847 C CA . ASP A 1 121 ? 24.775 -2.350 -65.221 1.00 86.44 121 ASP A CA 1
ATOM 848 C C . ASP A 1 121 ? 24.913 -0.812 -65.298 1.00 86.44 121 ASP A C 1
ATOM 850 O O . ASP A 1 121 ? 25.572 -0.273 -66.187 1.00 86.44 121 ASP A O 1
ATOM 854 N N . GLY A 1 122 ? 24.224 -0.086 -64.411 1.00 85.00 122 GLY A N 1
ATOM 855 C CA . GLY A 1 122 ? 24.157 1.378 -64.414 1.00 85.00 122 GLY A CA 1
ATOM 856 C C . GLY A 1 122 ? 23.248 1.979 -65.496 1.00 85.00 122 GLY A C 1
ATOM 857 O O . GLY A 1 122 ? 22.926 3.165 -65.425 1.00 85.00 122 GLY A O 1
ATOM 858 N N . ARG A 1 123 ? 22.790 1.198 -66.481 1.00 86.56 123 ARG A N 1
ATOM 859 C CA . ARG A 1 123 ? 21.797 1.607 -67.496 1.00 86.56 123 ARG A CA 1
ATOM 860 C C . ARG A 1 123 ? 20.421 1.011 -67.215 1.00 86.56 123 ARG A C 1
ATOM 862 O O . ARG A 1 123 ? 19.412 1.654 -67.482 1.00 86.56 123 ARG A O 1
ATOM 869 N N . THR A 1 124 ? 20.399 -0.159 -66.591 1.00 88.19 124 THR A N 1
ATOM 870 C CA . THR A 1 124 ? 19.264 -0.794 -65.926 1.00 88.19 124 THR A CA 1
ATOM 871 C C . THR A 1 124 ? 19.680 -1.064 -64.484 1.00 88.19 124 THR A C 1
ATOM 873 O O . THR A 1 124 ? 20.674 -1.753 -64.264 1.00 88.19 124 THR A O 1
ATOM 876 N N . CYS A 1 125 ? 18.942 -0.545 -63.503 1.00 90.88 125 CYS A N 1
ATOM 877 C CA . CYS A 1 125 ? 19.196 -0.811 -62.085 1.00 90.88 125 CYS A CA 1
ATOM 878 C C . CYS A 1 125 ? 17.902 -1.261 -61.413 1.00 90.88 125 CYS A C 1
ATOM 880 O O . CYS A 1 125 ? 16.915 -0.526 -61.414 1.00 90.88 125 CYS A O 1
ATOM 882 N N . THR A 1 126 ? 17.907 -2.468 -60.853 1.00 89.94 126 THR A N 1
ATOM 883 C CA . THR A 1 126 ? 16.777 -3.027 -60.105 1.00 89.94 126 THR A CA 1
ATOM 884 C C . THR A 1 126 ? 17.047 -2.981 -58.614 1.00 89.94 126 THR A C 1
ATOM 886 O O . THR A 1 126 ? 18.170 -3.258 -58.196 1.00 89.94 126 THR A O 1
ATOM 889 N N . ASP A 1 127 ? 15.989 -2.716 -57.859 1.00 91.50 127 ASP A N 1
ATOM 890 C CA . ASP A 1 127 ? 15.893 -2.872 -56.408 1.00 91.50 127 ASP A CA 1
ATOM 891 C C . ASP A 1 127 ? 16.572 -4.166 -55.922 1.00 91.50 127 ASP A C 1
ATOM 893 O O . ASP A 1 127 ? 16.306 -5.257 -56.456 1.00 91.50 127 ASP A O 1
ATOM 897 N N . ILE A 1 128 ? 17.468 -4.038 -54.944 1.00 90.56 128 ILE A N 1
ATOM 898 C CA . ILE A 1 128 ? 17.848 -5.149 -54.067 1.00 90.56 128 ILE A CA 1
ATOM 899 C C . ILE A 1 128 ? 16.704 -5.314 -53.060 1.00 90.56 128 ILE A C 1
ATOM 901 O O . ILE A 1 128 ? 16.036 -4.341 -52.729 1.00 90.56 128 ILE A O 1
ATOM 905 N N . ASN A 1 129 ? 16.409 -6.548 -52.654 1.00 90.12 129 ASN A N 1
ATOM 906 C CA . ASN A 1 129 ? 15.426 -6.797 -51.604 1.00 90.12 129 ASN A CA 1
ATOM 907 C C . ASN A 1 129 ? 16.131 -7.556 -50.491 1.00 90.12 129 ASN A C 1
ATOM 909 O O . ASN A 1 129 ? 16.135 -8.787 -50.479 1.00 90.12 129 ASN A O 1
ATOM 913 N N . GLU A 1 130 ? 16.777 -6.817 -49.592 1.00 92.56 130 GLU A N 1
ATOM 914 C CA . GLU A 1 130 ? 17.663 -7.398 -48.585 1.00 92.56 130 GLU A CA 1
ATOM 915 C C . GLU A 1 130 ? 16.914 -8.374 -47.659 1.00 92.56 130 GLU A C 1
ATOM 917 O O . GLU A 1 130 ? 17.465 -9.414 -47.305 1.00 92.56 130 GLU A O 1
ATOM 922 N N . CYS A 1 131 ? 15.625 -8.114 -47.391 1.00 90.88 131 CYS A N 1
ATOM 923 C CA . CYS A 1 131 ? 14.724 -8.987 -46.624 1.00 90.88 131 CYS A CA 1
ATOM 924 C C . CYS A 1 131 ? 14.329 -10.301 -47.337 1.00 90.88 131 CYS A C 1
ATOM 926 O O . CYS A 1 131 ? 13.654 -11.141 -46.743 1.00 90.88 131 CYS A O 1
ATOM 928 N N . ALA A 1 132 ? 14.620 -10.444 -48.634 1.00 89.12 132 ALA A N 1
ATOM 929 C CA . ALA A 1 132 ? 14.323 -11.639 -49.435 1.00 89.12 132 ALA A CA 1
ATOM 930 C C . ALA A 1 132 ? 15.589 -12.328 -49.976 1.00 89.12 132 ALA A C 1
ATOM 932 O O . ALA A 1 132 ? 15.498 -13.409 -50.562 1.00 89.12 132 ALA A O 1
ATOM 933 N N . GLU A 1 133 ? 16.749 -11.696 -49.798 1.00 89.12 133 GLU A N 1
ATOM 934 C CA . GLU A 1 133 ? 18.076 -12.236 -50.103 1.00 89.12 133 GLU A CA 1
ATOM 935 C C . GLU A 1 133 ? 18.836 -12.638 -48.813 1.00 89.12 133 GLU A C 1
ATOM 937 O O . GLU A 1 133 ? 19.971 -13.100 -48.902 1.00 89.12 133 GLU A O 1
ATOM 942 N N . ASP A 1 134 ? 18.198 -12.509 -47.637 1.00 82.25 134 ASP A N 1
ATOM 943 C CA . ASP A 1 134 ? 18.752 -12.718 -46.285 1.00 82.25 134 ASP A CA 1
ATOM 944 C C . ASP A 1 134 ? 20.046 -11.904 -46.033 1.00 82.25 134 ASP A C 1
ATOM 946 O O . ASP A 1 134 ? 20.984 -12.362 -45.375 1.00 82.25 134 ASP A O 1
ATOM 950 N N . THR A 1 135 ? 20.110 -10.683 -46.584 1.00 85.31 135 THR A N 1
ATOM 951 C CA . THR A 1 135 ? 21.263 -9.764 -46.474 1.00 85.31 135 THR A CA 1
ATOM 952 C C . THR A 1 135 ? 20.979 -8.516 -45.639 1.00 85.31 135 THR A C 1
ATOM 954 O O . THR A 1 135 ? 21.785 -7.582 -45.640 1.00 85.31 135 THR A O 1
ATOM 957 N N . ASP A 1 136 ? 19.828 -8.452 -44.974 1.00 87.81 136 ASP A N 1
ATOM 958 C CA . ASP A 1 136 ? 19.526 -7.378 -44.036 1.00 87.81 136 ASP A CA 1
ATOM 959 C C . ASP A 1 136 ? 20.323 -7.519 -42.721 1.00 87.81 136 ASP A C 1
ATOM 961 O O . ASP A 1 136 ? 21.084 -8.464 -42.508 1.00 87.81 136 ASP A O 1
ATOM 965 N N . ASN A 1 137 ? 20.192 -6.529 -41.840 1.00 90.38 137 ASN A N 1
ATOM 966 C CA . ASN A 1 137 ? 20.794 -6.544 -40.503 1.00 90.38 137 ASN A CA 1
ATOM 967 C C . ASN A 1 137 ? 19.782 -6.156 -39.416 1.00 90.38 137 ASN A C 1
ATOM 969 O O . ASN A 1 137 ? 20.119 -5.469 -38.448 1.00 90.38 137 ASN A O 1
ATOM 973 N N . CYS A 1 138 ? 18.524 -6.546 -39.608 1.00 91.44 138 CYS A N 1
ATOM 974 C CA . CYS A 1 138 ? 17.505 -6.443 -38.583 1.00 91.44 138 CYS A CA 1
ATOM 975 C C . CYS A 1 138 ? 17.805 -7.413 -37.427 1.00 91.44 138 CYS A C 1
ATOM 977 O O . CYS A 1 138 ? 18.477 -8.433 -37.583 1.00 91.44 138 CYS A O 1
ATOM 979 N N . HIS A 1 139 ? 17.307 -7.090 -36.236 1.00 92.19 139 HIS A N 1
ATOM 980 C CA . HIS A 1 139 ? 17.407 -7.975 -35.080 1.00 92.19 139 HIS A CA 1
ATOM 981 C C . HIS A 1 139 ? 16.597 -9.260 -35.322 1.00 92.19 139 HIS A C 1
ATOM 983 O O . HIS A 1 139 ? 15.570 -9.227 -35.995 1.00 92.19 139 HIS A O 1
ATOM 989 N N . ALA A 1 140 ? 16.962 -10.377 -34.686 1.00 89.19 140 ALA A N 1
ATOM 990 C CA . ALA A 1 140 ? 16.192 -11.629 -34.787 1.00 89.19 140 ALA A CA 1
ATOM 991 C C . ALA A 1 140 ? 14.757 -11.531 -34.205 1.00 89.19 140 ALA A C 1
ATOM 993 O O . ALA A 1 140 ? 13.932 -12.420 -34.405 1.00 89.19 140 ALA A O 1
ATOM 994 N N . GLN A 1 141 ? 14.465 -10.437 -33.495 1.00 91.19 141 GLN A N 1
ATOM 995 C CA . GLN A 1 141 ? 13.164 -10.038 -32.948 1.00 91.19 141 GLN A CA 1
ATOM 996 C C . GLN A 1 141 ? 12.671 -8.746 -33.630 1.00 91.19 141 GLN A C 1
ATOM 998 O O . GLN A 1 141 ? 12.087 -7.865 -32.999 1.00 91.19 141 GLN A O 1
ATOM 1003 N N . ALA A 1 142 ? 12.953 -8.603 -34.925 1.00 92.38 142 ALA A N 1
ATOM 1004 C CA . ALA A 1 142 ? 12.459 -7.532 -35.774 1.00 92.38 142 ALA A CA 1
ATOM 1005 C C . ALA A 1 142 ? 11.967 -8.074 -37.119 1.00 92.38 142 ALA A C 1
ATOM 1007 O O . ALA A 1 142 ? 12.506 -9.028 -37.673 1.00 92.38 142 ALA A O 1
ATOM 1008 N N . GLN A 1 143 ? 10.941 -7.430 -37.663 1.00 93.50 143 GLN A N 1
ATOM 1009 C CA . GLN A 1 143 ? 10.450 -7.681 -39.007 1.00 93.50 143 GLN A CA 1
ATOM 1010 C C . GLN A 1 143 ? 11.183 -6.765 -39.997 1.00 93.50 143 GLN A C 1
ATOM 1012 O O . GLN A 1 143 ? 11.040 -5.540 -39.935 1.00 93.50 143 GLN A O 1
ATOM 1017 N N . CYS A 1 144 ? 11.925 -7.360 -40.932 1.00 93.81 144 CYS A N 1
ATOM 1018 C CA . CYS A 1 144 ? 12.451 -6.656 -42.101 1.00 93.81 144 CYS A CA 1
ATOM 1019 C C . CYS A 1 144 ? 11.303 -6.315 -43.069 1.00 93.81 144 CYS A C 1
ATOM 1021 O O . CYS A 1 144 ? 10.422 -7.139 -43.330 1.00 93.81 144 CYS A O 1
ATOM 1023 N N . THR A 1 145 ? 11.291 -5.091 -43.596 1.00 92.81 145 THR A N 1
ATOM 1024 C CA . THR A 1 145 ? 10.355 -4.634 -44.631 1.00 92.81 145 THR A CA 1
ATOM 1025 C C . THR A 1 145 ? 11.124 -3.925 -45.739 1.00 92.81 145 THR A C 1
ATOM 1027 O O . THR A 1 145 ? 11.764 -2.903 -45.502 1.00 92.81 145 THR A O 1
ATOM 1030 N N . ASN A 1 146 ? 11.054 -4.453 -46.962 1.00 90.88 146 ASN A N 1
ATOM 1031 C CA . ASN A 1 146 ? 11.763 -3.866 -48.094 1.00 90.88 146 ASN A CA 1
ATOM 1032 C C . ASN A 1 146 ? 11.125 -2.549 -48.560 1.00 90.88 146 ASN A C 1
ATOM 1034 O O . ASN A 1 146 ? 9.898 -2.418 -48.601 1.00 90.88 146 ASN A O 1
ATOM 1038 N N . THR A 1 147 ? 11.956 -1.596 -48.972 1.00 90.38 147 THR A N 1
ATOM 1039 C CA . THR A 1 147 ? 11.560 -0.322 -49.586 1.00 90.38 147 THR A CA 1
ATOM 1040 C C . THR A 1 147 ? 12.412 -0.073 -50.836 1.00 90.38 147 THR A C 1
ATOM 1042 O O . THR A 1 147 ? 13.354 -0.807 -51.103 1.00 90.38 147 THR A O 1
ATOM 1045 N N . VAL A 1 148 ? 12.079 0.930 -51.652 1.00 88.06 148 VAL A N 1
ATOM 1046 C CA . VAL A 1 148 ? 12.727 1.079 -52.968 1.00 88.06 148 VAL A CA 1
ATOM 1047 C C . VAL A 1 148 ? 14.129 1.695 -52.821 1.00 88.06 148 VAL A C 1
ATOM 1049 O O . VAL A 1 148 ? 14.276 2.916 -52.716 1.00 88.06 148 VAL A O 1
ATOM 1052 N N . GLY A 1 149 ? 15.155 0.841 -52.822 1.00 85.12 149 GLY A N 1
ATOM 1053 C CA . GLY A 1 149 ? 16.571 1.162 -52.625 1.00 85.12 149 GLY A CA 1
ATOM 1054 C C . GLY A 1 149 ? 17.100 1.053 -51.190 1.00 85.12 149 GLY A C 1
ATOM 1055 O O . GLY A 1 149 ? 18.160 1.615 -50.919 1.00 85.12 149 GLY A O 1
ATOM 1056 N N . SER A 1 150 ? 16.363 0.429 -50.265 1.00 88.94 150 SER A N 1
ATOM 1057 C CA . SER A 1 150 ? 16.762 0.194 -48.861 1.00 88.94 150 SER A CA 1
ATOM 1058 C C . SER A 1 150 ? 15.708 -0.669 -48.161 1.00 88.94 150 SER A C 1
ATOM 1060 O O . SER A 1 150 ? 14.556 -0.682 -48.570 1.00 88.94 150 SER A O 1
ATOM 1062 N N . TYR A 1 151 ? 16.008 -1.246 -47.005 1.00 92.44 151 TYR A N 1
ATOM 1063 C CA . TYR A 1 151 ? 15.018 -1.872 -46.118 1.00 92.44 151 TYR A CA 1
ATOM 1064 C C . TYR A 1 151 ? 14.802 -1.049 -44.839 1.00 92.44 151 TYR A C 1
ATOM 1066 O O . TYR A 1 151 ? 15.598 -0.167 -44.501 1.00 92.44 151 TYR A O 1
ATOM 1074 N N . THR A 1 152 ? 13.726 -1.350 -44.113 1.00 91.56 152 THR A N 1
ATOM 1075 C CA . THR A 1 152 ? 13.500 -0.913 -42.731 1.00 91.56 152 THR A CA 1
ATOM 1076 C C . THR A 1 152 ? 13.327 -2.119 -41.812 1.00 91.56 152 THR A C 1
ATOM 1078 O O . THR A 1 152 ? 12.875 -3.182 -42.232 1.00 91.56 152 THR A O 1
ATOM 1081 N N . CYS A 1 153 ? 13.685 -1.944 -40.542 1.00 94.19 153 CYS A N 1
ATOM 1082 C CA . CYS A 1 153 ? 13.511 -2.942 -39.493 1.00 94.19 153 CYS A CA 1
ATOM 1083 C C . CYS A 1 153 ? 12.557 -2.384 -38.433 1.00 94.19 153 CYS A C 1
ATOM 1085 O O . CYS A 1 153 ? 12.717 -1.235 -38.021 1.00 94.19 153 CYS A O 1
ATOM 1087 N N . ALA A 1 154 ? 11.612 -3.186 -37.947 1.00 92.88 154 ALA A N 1
ATOM 1088 C CA . ALA A 1 154 ? 10.749 -2.820 -36.822 1.00 92.88 154 ALA A CA 1
ATOM 1089 C C . ALA A 1 154 ? 10.696 -3.967 -35.808 1.00 92.88 154 ALA A C 1
ATOM 1091 O O . ALA A 1 154 ? 10.453 -5.105 -36.203 1.00 92.88 154 ALA A O 1
ATOM 1092 N N . CYS A 1 155 ? 10.926 -3.689 -34.520 1.00 93.56 155 CYS A N 1
ATOM 1093 C CA . CYS A 1 155 ? 10.877 -4.722 -33.481 1.00 93.56 155 CYS A CA 1
ATOM 1094 C C . CYS A 1 155 ? 9.496 -5.400 -33.435 1.00 93.56 155 CYS A C 1
ATOM 1096 O O . CYS A 1 155 ? 8.463 -4.746 -33.596 1.00 93.56 155 CYS A O 1
ATOM 1098 N N . THR A 1 156 ? 9.473 -6.718 -33.234 1.00 90.81 156 THR A N 1
ATOM 1099 C CA . THR A 1 156 ? 8.228 -7.481 -33.082 1.00 90.81 156 THR A CA 1
ATOM 1100 C C . THR A 1 156 ? 7.520 -7.112 -31.778 1.00 90.81 156 THR A C 1
ATOM 1102 O O . THR A 1 156 ? 8.165 -6.715 -30.811 1.00 90.81 156 THR A O 1
ATOM 1105 N N . THR A 1 157 ? 6.194 -7.267 -31.721 1.00 89.00 157 THR A N 1
ATOM 1106 C CA . THR A 1 157 ? 5.406 -7.032 -30.496 1.00 89.00 157 THR A CA 1
ATOM 1107 C C . THR A 1 157 ? 5.998 -7.791 -29.301 1.00 89.00 157 THR A C 1
ATOM 1109 O O . THR A 1 157 ? 6.383 -8.948 -29.452 1.00 89.00 157 THR A O 1
ATOM 1112 N N . GLY A 1 158 ? 6.094 -7.124 -28.145 1.00 86.88 158 GLY A N 1
ATOM 1113 C CA . GLY A 1 158 ? 6.859 -7.590 -26.977 1.00 86.88 158 GLY A CA 1
ATOM 1114 C C . GLY A 1 158 ? 8.292 -7.039 -26.907 1.00 86.88 158 GLY A C 1
ATOM 1115 O O . GLY A 1 158 ? 8.942 -7.169 -25.877 1.00 86.88 158 GLY A O 1
ATOM 1116 N N . PHE A 1 159 ? 8.784 -6.377 -27.963 1.00 91.19 159 PHE A N 1
ATOM 1117 C CA . PHE A 1 159 ? 10.137 -5.815 -28.024 1.00 91.19 159 PHE A CA 1
ATOM 1118 C C . PHE A 1 159 ? 10.146 -4.340 -28.443 1.00 91.19 159 PHE A C 1
ATOM 1120 O O . PHE A 1 159 ? 9.304 -3.881 -29.216 1.00 91.19 159 PHE A O 1
ATOM 1127 N N . SER A 1 160 ? 11.137 -3.597 -27.951 1.00 90.31 160 SER A N 1
ATOM 1128 C CA . SER A 1 160 ? 11.347 -2.170 -28.217 1.00 90.31 160 SER A CA 1
ATOM 1129 C C . SER A 1 160 ? 12.769 -1.901 -28.706 1.00 90.31 160 SER A C 1
ATOM 1131 O O . SER A 1 160 ? 13.679 -2.687 -28.456 1.00 90.31 160 SER A O 1
ATOM 1133 N N . GLY A 1 161 ? 12.971 -0.803 -29.434 1.00 90.44 161 GLY A N 1
ATOM 1134 C CA . GLY A 1 161 ? 14.270 -0.437 -29.997 1.00 90.44 161 GLY A CA 1
ATOM 1135 C C . GLY A 1 161 ? 14.162 0.082 -31.427 1.00 90.44 161 GLY A C 1
ATOM 1136 O O . GLY A 1 161 ? 13.097 0.503 -31.876 1.00 90.44 161 GLY A O 1
ATOM 1137 N N . ASN A 1 162 ? 15.279 0.051 -32.154 1.00 86.81 162 ASN A N 1
ATOM 1138 C CA . ASN A 1 162 ? 15.410 0.632 -33.497 1.00 86.81 162 ASN A CA 1
ATOM 1139 C C . ASN A 1 162 ? 15.275 -0.403 -34.636 1.00 86.81 162 ASN A C 1
ATOM 1141 O O . ASN A 1 162 ? 15.621 -0.116 -35.781 1.00 86.81 162 ASN A O 1
ATOM 1145 N N . GLY A 1 163 ? 14.843 -1.629 -34.322 1.00 87.06 163 GLY A N 1
ATOM 1146 C CA . GLY A 1 163 ? 14.715 -2.731 -35.279 1.00 87.06 163 GLY A CA 1
ATOM 1147 C C . GLY A 1 163 ? 16.028 -3.446 -35.625 1.00 87.06 163 GLY A C 1
ATOM 1148 O O . GLY A 1 163 ? 15.979 -4.569 -36.115 1.00 87.06 163 GLY A O 1
ATOM 1149 N N . ARG A 1 164 ? 17.195 -2.848 -35.355 1.00 89.19 164 ARG A N 1
ATOM 1150 C CA . ARG A 1 164 ? 18.522 -3.493 -35.471 1.00 89.19 164 ARG A CA 1
ATOM 1151 C C . ARG A 1 164 ? 19.026 -4.001 -34.123 1.00 89.19 164 ARG A C 1
ATOM 1153 O O . ARG A 1 164 ? 19.622 -5.066 -34.058 1.00 89.19 164 ARG A O 1
ATOM 1160 N N . THR A 1 165 ? 18.679 -3.289 -33.056 1.00 87.75 165 THR A N 1
ATOM 1161 C CA . THR A 1 165 ? 18.710 -3.749 -31.667 1.00 87.75 165 THR A CA 1
ATOM 1162 C C . THR A 1 165 ? 17.275 -3.737 -31.154 1.00 87.75 165 THR A C 1
ATOM 1164 O O . THR A 1 165 ? 16.602 -2.706 -31.258 1.00 87.75 165 THR A O 1
ATOM 1167 N N . CYS A 1 166 ? 16.805 -4.864 -30.615 1.00 91.88 166 CYS A N 1
ATOM 1168 C CA . CYS A 1 166 ? 15.483 -4.975 -30.000 1.00 91.88 166 CYS A CA 1
ATOM 1169 C C . CYS A 1 166 ? 15.605 -5.611 -28.613 1.00 91.88 166 CYS A C 1
ATOM 1171 O O . CYS A 1 166 ? 15.992 -6.773 -28.490 1.00 91.88 166 CYS A O 1
ATOM 1173 N N . ILE A 1 167 ? 15.277 -4.835 -27.582 1.00 90.31 167 ILE A N 1
ATOM 1174 C CA . ILE A 1 167 ? 15.260 -5.262 -26.183 1.00 90.31 167 ILE A CA 1
ATOM 1175 C C . ILE A 1 167 ? 13.848 -5.673 -25.763 1.00 90.31 167 ILE A C 1
ATOM 1177 O O . ILE A 1 167 ? 12.852 -5.183 -26.299 1.00 90.31 167 ILE A O 1
ATOM 1181 N N . ASP A 1 168 ? 13.787 -6.592 -24.809 1.00 93.94 168 ASP A N 1
ATOM 1182 C CA . ASP A 1 168 ? 12.563 -7.084 -24.178 1.00 93.94 168 ASP A CA 1
ATOM 1183 C C . ASP A 1 168 ? 11.773 -5.932 -23.527 1.00 93.94 168 ASP A C 1
ATOM 1185 O O . ASP A 1 168 ? 12.356 -5.123 -22.802 1.00 93.94 168 ASP A O 1
ATOM 1189 N N . ILE A 1 169 ? 10.465 -5.826 -23.782 1.00 90.88 169 ILE A N 1
ATOM 1190 C CA . ILE A 1 169 ? 9.606 -4.889 -23.045 1.00 90.88 169 ILE A CA 1
ATOM 1191 C C . ILE A 1 169 ? 9.143 -5.595 -21.780 1.00 90.88 169 ILE A C 1
ATOM 1193 O O . ILE A 1 169 ? 8.251 -6.431 -21.838 1.00 90.88 169 ILE A O 1
ATOM 1197 N N . ASN A 1 170 ? 9.680 -5.196 -20.629 1.00 91.56 170 ASN A N 1
ATOM 1198 C CA . ASN A 1 170 ? 9.154 -5.646 -19.347 1.00 91.56 170 ASN A CA 1
ATOM 1199 C C . ASN A 1 170 ? 7.777 -5.010 -19.090 1.00 91.56 170 ASN A C 1
ATOM 1201 O O . ASN A 1 170 ? 7.679 -3.916 -18.531 1.00 91.56 170 ASN A O 1
ATOM 1205 N N . GLU A 1 171 ? 6.696 -5.681 -19.499 1.00 93.38 171 GLU A N 1
ATOM 1206 C CA . GLU A 1 171 ? 5.340 -5.129 -19.364 1.00 93.38 171 GLU A CA 1
ATOM 1207 C C . GLU A 1 171 ? 4.900 -4.977 -17.900 1.00 93.38 171 GLU A C 1
ATOM 1209 O O . GLU A 1 171 ? 3.998 -4.188 -17.611 1.00 93.38 171 GLU A O 1
ATOM 1214 N N . CYS A 1 172 ? 5.567 -5.676 -16.971 1.00 91.50 172 CYS A N 1
ATOM 1215 C CA . CYS A 1 172 ? 5.338 -5.559 -15.533 1.00 91.50 172 CYS A CA 1
ATOM 1216 C C . CYS A 1 172 ? 5.864 -4.240 -14.947 1.00 91.50 172 CYS A C 1
ATOM 1218 O O . CYS A 1 172 ? 5.218 -3.685 -14.064 1.00 91.50 172 CYS A O 1
ATOM 1220 N N . THR A 1 173 ? 6.994 -3.711 -15.434 1.00 89.12 173 THR A N 1
ATOM 1221 C CA . THR A 1 173 ? 7.495 -2.383 -15.020 1.00 89.12 173 THR A CA 1
ATOM 1222 C C . THR A 1 173 ? 6.962 -1.255 -15.900 1.00 89.12 173 THR A C 1
ATOM 1224 O O . THR A 1 173 ? 6.804 -0.139 -15.422 1.00 89.12 173 THR A O 1
ATOM 1227 N N . ALA A 1 174 ? 6.631 -1.531 -17.165 1.00 85.94 174 ALA A N 1
ATOM 1228 C CA . ALA A 1 174 ? 6.044 -0.549 -18.081 1.00 85.94 174 ALA A CA 1
ATOM 1229 C C . ALA A 1 174 ? 4.535 -0.296 -17.859 1.00 85.94 174 ALA A C 1
ATOM 1231 O O . ALA A 1 174 ? 3.949 0.532 -18.555 1.00 85.94 174 ALA A O 1
ATOM 1232 N N . GLY A 1 175 ? 3.883 -1.026 -16.944 1.00 83.69 175 GLY A N 1
ATOM 1233 C CA . GLY A 1 175 ? 2.449 -0.887 -16.647 1.00 83.69 175 GLY A CA 1
ATOM 1234 C C . GLY A 1 175 ? 1.512 -1.269 -17.804 1.00 83.69 175 GLY A C 1
ATOM 1235 O O . GLY A 1 175 ? 0.324 -0.958 -17.768 1.00 83.69 175 GLY A O 1
ATOM 1236 N N . SER A 1 176 ? 2.027 -1.935 -18.842 1.00 85.81 176 SER A N 1
ATOM 1237 C CA . SER A 1 176 ? 1.293 -2.302 -20.063 1.00 85.81 176 SER A CA 1
ATOM 1238 C C . SER A 1 176 ? 0.607 -3.675 -19.981 1.00 85.81 176 SER A C 1
ATOM 1240 O O . SER A 1 176 ? -0.019 -4.126 -20.946 1.00 85.81 176 SER A O 1
ATOM 1242 N N . HIS A 1 177 ? 0.696 -4.344 -18.829 1.00 89.75 177 HIS A N 1
ATOM 1243 C CA . HIS A 1 177 ? 0.067 -5.635 -18.571 1.00 89.75 177 HIS A CA 1
ATOM 1244 C C . HIS A 1 177 ? -1.443 -5.542 -18.288 1.00 89.75 177 HIS A C 1
ATOM 1246 O O . HIS A 1 177 ? -1.945 -4.554 -17.760 1.00 89.75 177 HIS A O 1
ATOM 1252 N N . ASN A 1 178 ? -2.177 -6.634 -18.530 1.00 91.12 178 ASN A N 1
ATOM 1253 C CA . ASN A 1 178 ? -3.592 -6.779 -18.157 1.00 91.12 178 ASN A CA 1
ATOM 1254 C C . ASN A 1 178 ? -3.853 -7.843 -17.070 1.00 91.12 178 ASN A C 1
ATOM 1256 O O . ASN A 1 178 ? -4.936 -8.429 -17.018 1.00 91.12 178 ASN A O 1
ATOM 1260 N N . CYS A 1 179 ? -2.863 -8.107 -16.211 1.00 92.62 179 CYS A N 1
ATOM 1261 C CA . CYS A 1 179 ? -3.053 -8.907 -14.999 1.00 92.62 179 CYS A CA 1
ATOM 1262 C C . CYS A 1 179 ? -4.114 -8.294 -14.066 1.00 92.62 179 CYS A C 1
ATOM 1264 O O . CYS A 1 179 ? -4.298 -7.077 -14.030 1.00 92.62 179 CYS A O 1
ATOM 1266 N N . HIS A 1 180 ? -4.808 -9.142 -13.305 1.00 93.19 180 HIS A N 1
ATOM 1267 C CA . HIS A 1 180 ? -5.812 -8.717 -12.329 1.00 93.19 180 HIS A CA 1
ATOM 1268 C C . HIS A 1 180 ? -5.179 -7.894 -11.197 1.00 93.19 180 HIS A C 1
ATOM 1270 O O . HIS A 1 180 ? -4.031 -8.124 -10.831 1.00 93.19 180 HIS A O 1
ATOM 1276 N N . THR A 1 181 ? -5.958 -7.035 -10.534 1.00 90.56 181 THR A N 1
ATOM 1277 C CA . THR A 1 181 ? -5.513 -6.290 -9.331 1.00 90.56 181 THR A CA 1
ATOM 1278 C C . THR A 1 181 ? -5.086 -7.190 -8.165 1.00 90.56 181 THR A C 1
ATOM 1280 O O . THR A 1 181 ? -4.390 -6.748 -7.260 1.00 90.56 181 THR A O 1
ATOM 1283 N N . HIS A 1 182 ? -5.479 -8.465 -8.206 1.00 91.19 182 HIS A N 1
ATOM 1284 C CA . HIS A 1 182 ? -5.119 -9.503 -7.237 1.00 91.19 182 HIS A CA 1
ATOM 1285 C C . HIS A 1 182 ? -4.250 -10.598 -7.884 1.00 91.19 182 HIS A C 1
ATOM 1287 O O . HIS A 1 182 ? -4.411 -11.786 -7.596 1.00 91.19 182 HIS A O 1
ATOM 1293 N N . ALA A 1 183 ? -3.368 -10.207 -8.808 1.00 93.25 183 ALA A N 1
ATOM 1294 C CA . ALA A 1 183 ? -2.408 -11.080 -9.472 1.00 93.25 183 ALA A CA 1
ATOM 1295 C C . ALA A 1 183 ? -1.026 -10.427 -9.581 1.00 93.25 183 ALA A C 1
ATOM 1297 O O . ALA A 1 183 ? -0.908 -9.251 -9.921 1.00 93.25 183 ALA A O 1
ATOM 1298 N N . GLY A 1 184 ? 0.023 -11.218 -9.372 1.00 92.69 184 GLY A N 1
ATOM 1299 C CA . GLY A 1 184 ? 1.388 -10.837 -9.701 1.00 92.69 184 GLY A CA 1
ATOM 1300 C C . GLY A 1 184 ? 1.620 -10.918 -11.208 1.00 92.69 184 GLY A C 1
ATOM 1301 O O . GLY A 1 184 ? 1.310 -11.934 -11.837 1.00 92.69 184 GLY A O 1
ATOM 1302 N N . CYS A 1 185 ? 2.191 -9.859 -11.779 1.00 94.62 185 CYS A N 1
ATOM 1303 C CA . CYS A 1 185 ? 2.788 -9.892 -13.111 1.00 94.62 185 CYS A CA 1
ATOM 1304 C C . CYS A 1 185 ? 4.180 -10.540 -13.027 1.00 94.62 185 CYS A C 1
ATOM 1306 O O . CYS A 1 185 ? 4.923 -10.324 -12.070 1.00 94.62 185 CYS A O 1
ATOM 1308 N N . THR A 1 186 ? 4.553 -11.351 -14.012 1.00 92.81 186 THR A N 1
ATOM 1309 C CA . THR A 1 186 ? 5.915 -11.880 -14.161 1.00 92.81 186 THR A CA 1
ATOM 1310 C C . THR A 1 186 ? 6.328 -11.800 -15.621 1.00 92.81 186 THR A C 1
ATOM 1312 O O . THR A 1 186 ? 5.715 -12.437 -16.484 1.00 92.81 186 THR A O 1
ATOM 1315 N N . ASN A 1 187 ? 7.366 -11.004 -15.879 1.00 92.62 187 ASN A N 1
ATOM 1316 C CA . ASN A 1 187 ? 7.897 -10.772 -17.213 1.00 92.62 187 ASN A CA 1
ATOM 1317 C C . ASN A 1 187 ? 8.520 -12.045 -17.801 1.00 92.62 187 ASN A C 1
ATOM 1319 O O . ASN A 1 187 ? 9.117 -12.850 -17.081 1.00 92.62 187 ASN A O 1
ATOM 1323 N N . THR A 1 188 ? 8.405 -12.215 -19.112 1.00 90.19 188 THR A N 1
ATOM 1324 C CA . THR A 1 188 ? 8.996 -13.310 -19.885 1.00 90.19 188 THR A CA 1
ATOM 1325 C C . THR A 1 188 ? 9.514 -12.769 -21.217 1.00 90.19 188 THR A C 1
ATOM 1327 O O . THR A 1 188 ? 9.119 -11.700 -21.655 1.00 90.19 188 THR A O 1
ATOM 1330 N N . TYR A 1 189 ? 10.411 -13.489 -21.889 1.00 90.50 189 TYR A N 1
ATOM 1331 C CA . TYR A 1 189 ? 11.041 -12.949 -23.095 1.00 90.50 189 TYR A CA 1
ATOM 1332 C C . TYR A 1 189 ? 10.029 -12.779 -24.250 1.00 90.50 189 TYR A C 1
ATOM 1334 O O . TYR A 1 189 ? 9.601 -13.763 -24.860 1.00 90.50 189 TYR A O 1
ATOM 1342 N N . GLY A 1 190 ? 9.658 -11.529 -24.534 1.00 87.62 190 GLY A N 1
ATOM 1343 C CA . GLY A 1 190 ? 8.671 -11.092 -25.519 1.00 87.62 190 GLY A CA 1
ATOM 1344 C C . GLY A 1 190 ? 7.212 -11.062 -25.046 1.00 87.62 190 GLY A C 1
ATOM 1345 O O . GLY A 1 190 ? 6.330 -10.945 -25.900 1.00 87.62 190 GLY A O 1
ATOM 1346 N N . SER A 1 191 ? 6.922 -11.241 -23.749 1.00 91.31 191 SER A N 1
ATOM 1347 C CA . SER A 1 191 ? 5.556 -11.153 -23.195 1.00 91.31 191 SER A CA 1
ATOM 1348 C C . SER A 1 191 ? 5.520 -11.239 -21.662 1.00 91.31 191 SER A C 1
ATOM 1350 O O . SER A 1 191 ? 6.510 -11.559 -21.022 1.00 91.31 191 SER A O 1
ATOM 1352 N N . TYR A 1 192 ? 4.340 -11.168 -21.048 1.00 93.50 192 TYR A N 1
ATOM 1353 C CA . TYR A 1 192 ? 4.162 -11.369 -19.606 1.00 93.50 192 TYR A CA 1
ATOM 1354 C C . TYR A 1 192 ? 3.209 -12.517 -19.272 1.00 93.50 192 TYR A C 1
ATOM 1356 O O . TYR A 1 192 ? 2.275 -12.864 -20.005 1.00 93.50 192 TYR A O 1
ATOM 1364 N N . THR A 1 193 ? 3.411 -13.066 -18.079 1.00 92.69 193 THR A N 1
ATOM 1365 C CA . THR A 1 193 ? 2.488 -13.990 -17.422 1.00 92.69 193 THR A CA 1
ATOM 1366 C C . THR A 1 193 ? 1.865 -13.332 -16.196 1.00 92.69 193 THR A C 1
ATOM 1368 O O . THR A 1 193 ? 2.441 -12.425 -15.598 1.00 92.69 193 THR A O 1
ATOM 1371 N N . CYS A 1 194 ? 0.667 -13.782 -15.832 1.00 95.44 194 CYS A N 1
ATOM 1372 C CA . CYS A 1 194 ? -0.056 -13.322 -14.653 1.00 95.44 194 CYS A CA 1
ATOM 1373 C C . CYS A 1 194 ? -0.381 -14.535 -13.781 1.00 95.44 194 CYS A C 1
ATOM 1375 O O . CYS A 1 194 ? -0.846 -15.548 -14.305 1.00 95.44 194 CYS A O 1
ATOM 1377 N N . ALA A 1 195 ? -0.195 -14.433 -12.468 1.00 93.81 195 ALA A N 1
ATOM 1378 C CA . ALA A 1 195 ? -0.576 -15.472 -11.515 1.00 93.81 195 ALA A CA 1
ATOM 1379 C C . ALA A 1 195 ? -1.380 -14.853 -10.370 1.00 93.81 195 ALA A C 1
ATOM 1381 O O . ALA A 1 195 ? -0.961 -13.846 -9.807 1.00 93.81 195 ALA A O 1
ATOM 1382 N N . CYS A 1 196 ? -2.534 -15.432 -10.027 1.00 94.81 196 CYS A N 1
ATOM 1383 C CA . CYS A 1 196 ? -3.333 -14.940 -8.904 1.00 94.81 196 CYS A CA 1
ATOM 1384 C C . CYS A 1 196 ? -2.538 -14.998 -7.592 1.00 94.81 196 CYS A C 1
ATOM 1386 O O . CYS A 1 196 ? -1.796 -15.951 -7.346 1.00 94.81 196 CYS A O 1
ATOM 1388 N N . ASN A 1 197 ? -2.715 -13.979 -6.753 1.00 91.12 197 ASN A N 1
ATOM 1389 C CA . ASN A 1 197 ? -2.097 -13.910 -5.434 1.00 91.12 197 ASN A CA 1
ATOM 1390 C C . ASN A 1 197 ? -2.642 -15.026 -4.522 1.00 91.12 197 ASN A C 1
ATOM 1392 O O . ASN A 1 197 ? -3.723 -15.570 -4.759 1.00 91.12 197 ASN A O 1
ATOM 1396 N N . ALA A 1 198 ? -1.915 -15.357 -3.451 1.00 89.44 198 ALA A N 1
ATOM 1397 C CA . ALA A 1 198 ? -2.417 -16.281 -2.432 1.00 89.44 198 ALA A CA 1
ATOM 1398 C C . ALA A 1 198 ? -3.776 -15.799 -1.877 1.00 89.44 198 ALA A C 1
ATOM 1400 O O . ALA A 1 198 ? -3.986 -14.596 -1.734 1.00 89.44 198 ALA A O 1
ATOM 1401 N N . GLY A 1 199 ? -4.695 -16.735 -1.620 1.00 87.81 199 GLY A N 1
ATOM 1402 C CA . GLY A 1 199 ? -6.102 -16.440 -1.302 1.00 87.81 199 GLY A CA 1
ATOM 1403 C C . GLY A 1 199 ? -7.015 -16.253 -2.525 1.00 87.81 199 GLY A C 1
ATOM 1404 O O . GLY A 1 199 ? -8.221 -16.092 -2.364 1.00 87.81 199 GLY A O 1
ATOM 1405 N N . TYR A 1 200 ? -6.487 -16.309 -3.756 1.00 91.88 200 TYR A N 1
ATOM 1406 C CA . TYR A 1 200 ? -7.274 -16.153 -4.985 1.00 91.88 200 TYR A CA 1
ATOM 1407 C C . TYR A 1 200 ? -7.061 -17.304 -5.976 1.00 91.88 200 TYR A C 1
ATOM 1409 O O . TYR A 1 200 ? -5.947 -17.784 -6.184 1.00 91.88 200 TYR A O 1
ATOM 1417 N N . ARG A 1 201 ? -8.137 -17.702 -6.664 1.00 90.81 201 ARG A N 1
ATOM 1418 C CA . ARG A 1 201 ? -8.133 -18.686 -7.762 1.00 90.81 201 ARG A CA 1
ATOM 1419 C C . ARG A 1 201 ? -8.575 -18.039 -9.077 1.00 90.81 201 ARG A C 1
ATOM 1421 O O . ARG A 1 201 ? -9.491 -17.211 -9.092 1.00 90.81 201 ARG A O 1
ATOM 1428 N N . GLY A 1 202 ? -7.958 -18.441 -10.187 1.00 91.31 202 GLY A N 1
ATOM 1429 C CA . GLY A 1 202 ? -8.235 -17.877 -11.509 1.00 91.31 202 GLY A CA 1
ATOM 1430 C C . GLY A 1 202 ? -7.109 -18.105 -12.519 1.00 91.31 202 GLY A C 1
ATOM 1431 O O . GLY A 1 202 ? -6.283 -18.995 -12.333 1.00 91.31 202 GLY A O 1
ATOM 1432 N N . ASP A 1 203 ? -7.082 -17.295 -13.578 1.00 88.25 203 ASP A N 1
ATOM 1433 C CA . ASP A 1 203 ? -6.108 -17.365 -14.686 1.00 88.25 203 ASP A CA 1
ATOM 1434 C C . ASP A 1 203 ? -5.059 -16.231 -14.660 1.00 88.25 203 ASP A C 1
ATOM 1436 O O . ASP A 1 203 ? -4.335 -16.016 -15.633 1.00 88.25 203 ASP A O 1
ATOM 1440 N N . GLY A 1 204 ? -5.008 -15.465 -13.566 1.00 88.62 204 GLY A N 1
ATOM 1441 C CA . GLY A 1 204 ? -4.151 -14.287 -13.411 1.00 88.62 204 GLY A CA 1
ATOM 1442 C C . GLY A 1 204 ? -4.698 -13.004 -14.051 1.00 88.62 204 GLY A C 1
ATOM 1443 O O . GLY A 1 204 ? -4.228 -11.921 -13.711 1.00 88.62 204 GLY A O 1
ATOM 1444 N N . ARG A 1 205 ? -5.704 -13.082 -14.930 1.00 90.44 205 ARG A N 1
ATOM 1445 C CA . ARG A 1 205 ? -6.405 -11.922 -15.523 1.00 90.44 205 ARG A CA 1
ATOM 1446 C C . ARG A 1 205 ? -7.772 -11.698 -14.885 1.00 90.44 205 ARG A C 1
ATOM 1448 O O . ARG A 1 205 ? -8.207 -10.561 -14.735 1.00 90.44 205 ARG A O 1
ATOM 1455 N N . ILE A 1 206 ? -8.406 -12.774 -14.436 1.00 89.62 206 ILE A N 1
ATOM 1456 C CA . ILE A 1 206 ? -9.556 -12.787 -13.538 1.00 89.62 206 ILE A CA 1
ATOM 1457 C C . ILE A 1 206 ? -9.145 -13.620 -12.325 1.00 89.62 206 ILE A C 1
ATOM 1459 O O . ILE A 1 206 ? -8.880 -14.813 -12.462 1.00 89.62 206 ILE A O 1
ATOM 1463 N N . CYS A 1 207 ? -9.100 -13.007 -11.142 1.00 93.44 207 CYS A N 1
ATOM 1464 C CA . CYS A 1 207 ? -8.790 -13.700 -9.891 1.00 93.44 207 CYS A CA 1
ATOM 1465 C C . CYS A 1 207 ? -9.938 -13.509 -8.903 1.00 93.44 207 CYS A C 1
ATOM 1467 O O . CYS A 1 207 ? -10.254 -12.389 -8.508 1.00 93.44 207 CYS A O 1
ATOM 1469 N N . THR A 1 208 ? -10.571 -14.618 -8.529 1.00 91.06 208 THR A N 1
ATOM 1470 C CA . THR A 1 208 ? -11.693 -14.651 -7.587 1.00 91.06 208 THR A CA 1
ATOM 1471 C C . THR A 1 208 ? -11.235 -15.143 -6.226 1.00 91.06 208 THR A C 1
ATOM 1473 O O . THR A 1 208 ? -10.433 -16.072 -6.149 1.00 91.06 208 THR A O 1
ATOM 1476 N N . ASP A 1 209 ? -11.794 -14.535 -5.187 1.00 93.44 209 ASP A N 1
ATOM 1477 C CA . ASP A 1 209 ? -11.670 -14.924 -3.784 1.00 93.44 209 ASP A CA 1
ATOM 1478 C C . ASP A 1 209 ? -11.859 -16.440 -3.587 1.00 93.44 209 ASP A C 1
ATOM 1480 O O . ASP A 1 209 ? -12.850 -17.019 -4.061 1.00 93.44 209 ASP A O 1
ATOM 1484 N N . ILE A 1 210 ? -10.900 -17.089 -2.927 1.00 91.94 210 ILE A N 1
ATOM 1485 C CA . ILE A 1 210 ? -11.092 -18.422 -2.345 1.00 91.94 210 ILE A CA 1
ATOM 1486 C C . ILE A 1 210 ? -11.914 -18.233 -1.068 1.00 91.94 210 ILE A C 1
ATOM 1488 O O . ILE A 1 210 ? -11.776 -17.222 -0.389 1.00 91.94 210 ILE A O 1
ATOM 1492 N N . ASN A 1 211 ? -12.823 -19.165 -0.780 1.00 91.75 211 ASN A N 1
ATOM 1493 C CA . ASN A 1 211 ? -13.557 -19.138 0.481 1.00 91.75 211 ASN A CA 1
ATOM 1494 C C . ASN A 1 211 ? -13.184 -20.373 1.289 1.00 91.75 211 ASN A C 1
ATOM 1496 O O . ASN A 1 211 ? -13.863 -21.397 1.208 1.00 91.75 211 ASN A O 1
ATOM 1500 N N . GLU A 1 212 ? -12.075 -20.304 2.023 1.00 93.62 212 GLU A N 1
ATOM 1501 C CA . GLU A 1 212 ? -11.524 -21.472 2.711 1.00 93.62 212 GLU A CA 1
ATOM 1502 C C . GLU A 1 212 ? -12.500 -22.052 3.747 1.00 93.62 212 GLU A C 1
ATOM 1504 O O . GLU A 1 212 ? -12.546 -23.271 3.913 1.00 93.62 212 GLU A O 1
ATOM 1509 N N . CYS A 1 213 ? -13.347 -21.206 4.348 1.00 91.81 213 CYS A N 1
ATOM 1510 C CA . CYS A 1 213 ? -14.418 -21.607 5.269 1.00 91.81 213 CYS A CA 1
ATOM 1511 C C . CYS A 1 213 ? -15.601 -22.337 4.592 1.00 91.81 213 CYS A C 1
ATOM 1513 O O . CYS A 1 213 ? -16.466 -22.872 5.285 1.00 91.81 213 CYS A O 1
ATOM 1515 N N . ALA A 1 214 ? -15.710 -22.292 3.259 1.00 90.25 214 ALA A N 1
ATOM 1516 C CA . ALA A 1 214 ? -16.763 -22.947 2.474 1.00 90.25 214 ALA A CA 1
ATOM 1517 C C . ALA A 1 214 ? -16.231 -24.085 1.582 1.00 90.25 214 ALA A C 1
ATOM 1519 O O . ALA A 1 214 ? -17.018 -24.892 1.086 1.00 90.25 214 ALA A O 1
ATOM 1520 N N . GLU A 1 215 ? -14.914 -24.144 1.375 1.00 90.31 215 GLU A N 1
ATOM 1521 C CA . GLU A 1 215 ? -14.209 -25.220 0.669 1.00 90.31 215 GLU A CA 1
ATOM 1522 C C . GLU A 1 215 ? -13.593 -26.260 1.643 1.00 90.31 215 GLU A C 1
ATOM 1524 O O . GLU A 1 215 ? -12.963 -27.215 1.191 1.00 90.31 215 GLU A O 1
ATOM 1529 N N . ASP A 1 216 ? -13.810 -26.110 2.962 1.00 83.88 216 ASP A N 1
ATOM 1530 C CA . ASP A 1 216 ? -13.224 -26.910 4.060 1.00 83.88 216 ASP A CA 1
ATOM 1531 C C . ASP A 1 216 ? -11.673 -26.961 4.013 1.00 83.88 216 ASP A C 1
ATOM 1533 O O . ASP A 1 216 ? -11.046 -27.972 4.346 1.00 83.88 216 ASP A O 1
ATOM 1537 N N . THR A 1 217 ? -11.035 -25.867 3.572 1.00 87.44 217 THR A N 1
ATOM 1538 C CA . THR A 1 217 ? -9.566 -25.742 3.441 1.00 87.44 217 THR A CA 1
ATOM 1539 C C . THR A 1 217 ? -8.928 -24.806 4.467 1.00 87.44 2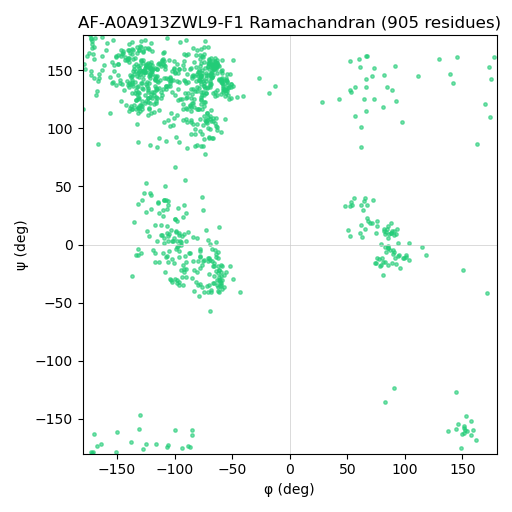17 THR A C 1
ATOM 1541 O O . THR A 1 217 ? -7.731 -24.518 4.375 1.00 87.44 217 THR A O 1
ATOM 1544 N N . ASP A 1 218 ? -9.703 -24.301 5.426 1.00 88.88 218 ASP A N 1
ATOM 1545 C CA . ASP A 1 218 ? -9.187 -23.478 6.514 1.00 88.88 218 ASP A CA 1
ATOM 1546 C C . ASP A 1 218 ? -8.347 -24.294 7.523 1.00 88.88 218 ASP A C 1
ATOM 1548 O O . ASP A 1 218 ? -8.260 -25.523 7.473 1.00 88.88 218 ASP A O 1
ATOM 1552 N N . ASN A 1 219 ? -7.668 -23.593 8.431 1.00 91.06 219 ASN A N 1
ATOM 1553 C CA . ASN A 1 219 ? -6.899 -24.195 9.523 1.00 91.06 219 ASN A CA 1
ATOM 1554 C C . ASN A 1 219 ? -7.318 -23.682 10.910 1.00 91.06 219 ASN A C 1
ATOM 1556 O O . ASN A 1 219 ? -6.503 -23.647 11.838 1.00 91.06 219 ASN A O 1
ATOM 1560 N N . CYS A 1 220 ? -8.576 -23.269 11.049 1.00 92.00 220 CYS A N 1
ATOM 1561 C CA . CYS A 1 220 ? -9.151 -22.875 12.320 1.00 92.00 220 CYS A CA 1
ATOM 1562 C C . CYS A 1 220 ? -9.268 -24.075 13.272 1.00 92.00 220 CYS A C 1
ATOM 1564 O O . CYS A 1 220 ? -9.344 -25.241 12.880 1.00 92.00 220 CYS A O 1
ATOM 1566 N N . HIS A 1 221 ? -9.274 -23.792 14.572 1.00 93.12 221 HIS A N 1
ATOM 1567 C CA . HIS A 1 221 ? -9.455 -24.819 15.585 1.00 93.12 221 HIS A CA 1
ATOM 1568 C C . HIS A 1 221 ? -10.869 -25.410 15.508 1.00 93.12 221 HIS A C 1
ATOM 1570 O O . HIS A 1 221 ? -11.834 -24.692 15.267 1.00 93.12 221 HIS A O 1
ATOM 1576 N N . ALA A 1 222 ? -11.045 -26.675 15.899 1.00 89.69 222 ALA A N 1
ATOM 1577 C CA . ALA A 1 222 ? -12.373 -27.296 16.036 1.00 89.69 222 ALA A CA 1
ATOM 1578 C C . ALA A 1 222 ? -13.269 -26.662 17.136 1.00 89.69 222 ALA A C 1
ATOM 1580 O O . ALA A 1 222 ? -14.373 -27.138 17.392 1.00 89.69 222 ALA A O 1
ATOM 1581 N N . GLN A 1 223 ? -12.781 -25.613 17.810 1.00 91.38 223 GLN A N 1
ATOM 1582 C CA . GLN A 1 223 ? -13.534 -24.731 18.711 1.00 91.38 223 GLN A CA 1
ATOM 1583 C C . GLN A 1 223 ? -13.335 -23.252 18.338 1.00 91.38 223 GLN A C 1
ATOM 1585 O O . GLN A 1 223 ? -13.203 -22.391 19.207 1.00 91.38 223 GLN A O 1
ATOM 1590 N N . ALA A 1 224 ? -13.278 -22.969 17.039 1.00 92.25 224 ALA A N 1
ATOM 1591 C CA . ALA A 1 224 ? -13.278 -21.633 16.468 1.00 92.25 224 ALA A CA 1
ATOM 1592 C C . ALA A 1 224 ? -14.290 -21.538 15.320 1.00 92.25 224 ALA A C 1
ATOM 1594 O O . ALA A 1 224 ? -14.584 -22.523 14.643 1.00 92.25 224 ALA A O 1
ATOM 1595 N N . GLN A 1 225 ? -14.788 -20.330 15.087 1.00 93.19 225 GLN A N 1
ATOM 1596 C CA . GLN A 1 225 ? -15.568 -19.973 13.915 1.00 93.19 225 GLN A CA 1
ATOM 1597 C C . GLN A 1 225 ? -14.625 -19.427 12.833 1.00 93.19 225 GLN A C 1
ATOM 1599 O O . GLN A 1 225 ? -13.951 -18.416 13.050 1.00 93.19 225 GLN A O 1
ATOM 1604 N N . CYS A 1 226 ? -14.609 -20.072 11.665 1.00 94.44 226 CYS A N 1
ATOM 1605 C CA . CYS A 1 226 ? -14.001 -19.521 10.454 1.00 94.44 226 CYS A CA 1
ATOM 1606 C C . CYS A 1 226 ? -14.897 -18.403 9.893 1.00 94.44 226 CYS A C 1
ATOM 1608 O O . CYS A 1 226 ? -16.118 -18.554 9.821 1.00 94.44 226 CYS A O 1
ATOM 1610 N N . THR A 1 227 ? -14.305 -17.270 9.518 1.00 92.56 227 THR A N 1
ATOM 1611 C CA . THR A 1 227 ? -14.982 -16.160 8.833 1.00 92.56 227 THR A CA 1
ATOM 1612 C C . THR A 1 227 ? -14.127 -15.697 7.659 1.00 92.56 227 THR A C 1
ATOM 1614 O O . THR A 1 227 ? -13.005 -15.223 7.857 1.00 92.56 227 THR A O 1
ATOM 1617 N N . ASN A 1 228 ? -14.661 -15.836 6.443 1.00 92.12 228 ASN A N 1
ATOM 1618 C CA . ASN A 1 228 ? -13.955 -15.485 5.213 1.00 92.12 228 ASN A CA 1
ATOM 1619 C C . ASN A 1 228 ? -13.728 -13.976 5.096 1.00 92.12 228 ASN A C 1
ATOM 1621 O O . ASN A 1 228 ? -14.604 -13.184 5.452 1.00 92.12 228 ASN A O 1
ATOM 1625 N N . THR A 1 229 ? -12.586 -13.584 4.545 1.00 90.25 229 THR A N 1
ATOM 1626 C CA . THR A 1 229 ? -12.249 -12.203 4.193 1.00 90.25 229 THR A CA 1
ATOM 1627 C C . THR A 1 229 ? -11.712 -12.160 2.761 1.00 90.25 229 THR A C 1
ATOM 1629 O O . THR A 1 229 ? -11.463 -13.191 2.152 1.00 90.25 229 THR A O 1
ATOM 1632 N N . VAL A 1 230 ? -11.587 -10.974 2.165 1.00 88.06 230 VAL A N 1
ATOM 1633 C CA . VAL A 1 230 ? -11.188 -10.871 0.751 1.00 88.06 230 VAL A CA 1
ATOM 1634 C C . VAL A 1 230 ? -9.695 -11.202 0.606 1.00 88.06 230 VAL A C 1
ATOM 1636 O O . VAL A 1 230 ? -8.834 -10.414 0.999 1.00 88.06 230 VAL A O 1
ATOM 1639 N N . GLY A 1 231 ? -9.399 -12.387 0.067 1.00 87.44 231 GLY A N 1
ATOM 1640 C CA . GLY A 1 231 ? -8.059 -12.957 -0.086 1.00 87.44 231 GLY A CA 1
ATOM 1641 C C . GLY A 1 231 ? -7.507 -13.688 1.140 1.00 87.44 231 GLY A C 1
ATOM 1642 O O . GLY A 1 231 ? -6.296 -13.910 1.205 1.00 87.44 231 GLY A O 1
ATOM 1643 N N . SER A 1 232 ? -8.335 -14.005 2.141 1.00 91.50 232 SER A N 1
ATOM 1644 C CA . SER A 1 232 ? -7.908 -14.731 3.342 1.00 91.50 232 SER A CA 1
ATOM 1645 C C . SER A 1 232 ? -9.099 -15.221 4.177 1.00 91.50 232 SER A C 1
ATOM 1647 O O . SER A 1 232 ? -10.259 -15.042 3.829 1.00 91.50 232 SER A O 1
ATOM 1649 N N . TYR A 1 233 ? -8.822 -15.772 5.355 1.00 93.00 233 TYR A N 1
ATOM 1650 C CA . TYR A 1 233 ? -9.835 -16.069 6.361 1.00 93.00 233 TYR A CA 1
ATOM 1651 C C . TYR A 1 233 ? -9.326 -15.731 7.757 1.00 93.00 233 TYR A C 1
ATOM 1653 O O . TYR A 1 233 ? -8.125 -15.690 8.038 1.00 93.00 233 TYR A O 1
ATOM 1661 N N . THR A 1 234 ? -10.274 -15.505 8.658 1.00 92.38 234 THR A N 1
ATOM 1662 C CA . THR A 1 234 ? -10.022 -15.251 10.075 1.00 92.38 234 THR A CA 1
ATOM 1663 C C . THR A 1 234 ? -10.651 -16.350 10.918 1.00 92.38 234 THR A C 1
ATOM 1665 O O . THR A 1 234 ? -11.745 -16.828 10.625 1.00 92.38 234 THR A O 1
ATOM 1668 N N . CYS A 1 235 ? -9.952 -16.750 11.976 1.00 94.56 235 CYS A N 1
ATOM 1669 C CA . CYS A 1 235 ? -10.429 -17.726 12.945 1.00 94.56 235 CYS A CA 1
ATOM 1670 C C . CYS A 1 235 ? -10.675 -17.009 14.274 1.00 94.56 235 CYS A C 1
ATOM 1672 O O . CYS A 1 235 ? -9.764 -16.370 14.797 1.00 94.56 235 CYS A O 1
ATOM 1674 N N . ALA A 1 236 ? -11.869 -17.136 14.849 1.00 92.81 236 ALA A N 1
ATOM 1675 C CA . ALA A 1 236 ? -12.180 -16.603 16.176 1.00 92.81 236 ALA A CA 1
ATOM 1676 C C . ALA A 1 236 ? -12.581 -17.748 17.110 1.00 92.81 236 ALA A C 1
ATOM 1678 O O . ALA A 1 236 ? -13.481 -18.513 16.775 1.00 92.81 236 ALA A O 1
ATOM 1679 N N . CYS A 1 237 ? -11.931 -17.887 18.271 1.00 93.12 237 CYS A N 1
ATOM 1680 C CA . CYS A 1 237 ? -12.305 -18.925 19.236 1.00 93.12 237 CYS A CA 1
ATOM 1681 C C . CYS A 1 237 ? -13.768 -18.772 19.686 1.00 93.12 237 CYS A C 1
ATOM 1683 O O . CYS A 1 237 ? -14.247 -17.663 19.925 1.00 93.12 237 CYS A O 1
ATOM 1685 N N . ASN A 1 238 ? -14.465 -19.901 19.821 1.00 89.56 238 ASN A N 1
ATOM 1686 C CA . ASN A 1 238 ? -15.837 -19.952 20.317 1.00 89.56 238 ASN A CA 1
ATOM 1687 C C . ASN A 1 238 ? -15.913 -19.402 21.753 1.00 89.56 238 ASN A C 1
ATOM 1689 O O . ASN A 1 238 ? -14.952 -19.491 22.518 1.00 89.56 238 ASN A O 1
ATOM 1693 N N . ALA A 1 239 ? -17.077 -18.881 22.154 1.00 86.75 239 ALA A N 1
ATOM 1694 C CA . ALA A 1 239 ? -17.297 -18.447 23.535 1.00 86.75 239 ALA A CA 1
ATOM 1695 C C . ALA A 1 239 ? -16.994 -19.588 24.533 1.00 86.75 239 ALA A C 1
ATOM 1697 O O . ALA A 1 239 ? -17.359 -20.738 24.290 1.00 86.75 239 ALA A O 1
ATOM 1698 N N . GLY A 1 240 ? -16.305 -19.261 25.632 1.00 84.38 240 GLY A N 1
ATOM 1699 C CA . GLY A 1 240 ? -15.731 -20.240 26.570 1.00 84.38 240 GLY A CA 1
ATOM 1700 C C . GLY A 1 240 ? -14.297 -20.683 26.228 1.00 84.38 240 GLY A C 1
ATOM 1701 O O . GLY A 1 240 ? -13.680 -21.388 27.020 1.00 84.38 240 GLY A O 1
ATOM 1702 N N . TYR A 1 241 ? -13.730 -20.247 25.096 1.00 89.75 241 TYR A N 1
ATOM 1703 C CA . TYR A 1 241 ? -12.355 -20.556 24.690 1.00 89.75 241 TYR A CA 1
ATOM 1704 C C . TYR A 1 241 ? -11.527 -19.296 24.403 1.00 89.75 241 TYR A C 1
ATOM 1706 O O . TYR A 1 241 ? -12.047 -18.253 24.012 1.00 89.75 241 TYR A O 1
ATOM 1714 N N . SER A 1 242 ? -10.209 -19.406 24.575 1.00 88.25 242 SER A N 1
ATOM 1715 C CA . SER A 1 242 ? -9.226 -18.343 24.336 1.00 88.25 242 SER A CA 1
ATOM 1716 C C . SER A 1 242 ? -8.055 -18.845 23.492 1.00 88.25 242 SER A C 1
ATOM 1718 O O . SER A 1 242 ? -7.730 -20.033 23.517 1.00 88.25 242 SER A O 1
ATOM 1720 N N . GLY A 1 243 ? -7.423 -17.947 22.736 1.00 89.50 243 GLY A N 1
ATOM 1721 C CA . GLY A 1 243 ? -6.312 -18.270 21.842 1.00 89.50 243 GLY A CA 1
ATOM 1722 C C . GLY A 1 243 ? -6.329 -17.435 20.563 1.00 89.50 243 GLY A C 1
ATOM 1723 O O . GLY A 1 243 ? -6.937 -16.369 20.527 1.00 89.50 243 GLY A O 1
ATOM 1724 N N . ASP A 1 244 ? -5.665 -17.929 19.520 1.00 87.00 244 ASP A N 1
ATOM 1725 C CA . ASP A 1 244 ? -5.470 -17.256 18.223 1.00 87.00 244 ASP A CA 1
ATOM 1726 C C . ASP A 1 244 ? -6.455 -17.726 17.130 1.00 87.00 244 ASP A C 1
ATOM 1728 O O . ASP A 1 244 ? -6.253 -17.475 15.943 1.00 87.00 244 ASP A O 1
ATOM 1732 N N . GLY A 1 245 ? -7.492 -18.477 17.514 1.00 88.19 245 GLY A N 1
ATOM 1733 C CA . GLY A 1 245 ? -8.454 -19.086 16.594 1.00 88.19 245 GLY A CA 1
ATOM 1734 C C . GLY A 1 245 ? -7.962 -20.362 15.899 1.00 88.19 245 GLY A C 1
ATOM 1735 O O . GLY A 1 245 ? -8.789 -21.147 15.444 1.00 88.19 245 GLY A O 1
ATOM 1736 N N . ARG A 1 246 ? -6.650 -20.622 15.853 1.00 90.00 246 ARG A N 1
ATOM 1737 C CA . ARG A 1 246 ? -6.040 -21.859 15.318 1.00 90.00 246 ARG A CA 1
ATOM 1738 C C . ARG A 1 246 ? -5.740 -22.863 16.429 1.00 90.00 246 ARG A C 1
ATOM 1740 O O . ARG A 1 246 ? -5.887 -24.069 16.252 1.00 90.00 246 ARG A O 1
ATOM 1747 N N . THR A 1 247 ? -5.410 -22.348 17.606 1.00 88.81 247 THR A N 1
ATOM 1748 C CA . THR A 1 247 ? -5.331 -23.049 18.884 1.00 88.81 247 THR A CA 1
ATOM 1749 C C . THR A 1 247 ? -6.303 -22.372 19.843 1.00 88.81 247 THR A C 1
ATOM 1751 O O . THR A 1 247 ? -6.080 -21.227 20.228 1.00 88.81 247 THR A O 1
ATOM 1754 N N . CYS A 1 248 ? -7.372 -23.061 20.249 1.00 90.94 248 CYS A N 1
ATOM 1755 C CA . CYS A 1 248 ? -8.328 -22.535 21.228 1.00 90.94 248 CYS A CA 1
ATOM 1756 C C . CYS A 1 248 ? -8.350 -23.423 22.472 1.00 90.94 248 CYS A C 1
ATOM 1758 O O . CYS A 1 248 ? -8.761 -24.584 22.409 1.00 90.94 248 CYS A O 1
ATOM 1760 N N . ILE A 1 249 ? -7.904 -22.867 23.598 1.00 89.19 249 ILE A N 1
ATOM 1761 C CA . ILE A 1 249 ? -7.891 -23.520 24.907 1.00 89.19 249 ILE A CA 1
ATOM 1762 C C . ILE A 1 249 ? -9.079 -23.068 25.755 1.00 89.19 249 ILE A C 1
ATOM 1764 O O . ILE A 1 249 ? -9.543 -21.934 25.653 1.00 89.19 249 ILE A O 1
ATOM 1768 N N . ASP A 1 250 ? -9.558 -23.980 26.591 1.00 89.88 250 ASP A N 1
ATOM 1769 C CA . ASP A 1 250 ? -10.644 -23.770 27.549 1.00 89.88 250 ASP A CA 1
ATOM 1770 C C . ASP A 1 250 ? -10.346 -22.590 28.494 1.00 89.88 250 ASP A C 1
ATOM 1772 O O . ASP A 1 250 ? -9.275 -22.544 29.110 1.00 89.88 250 ASP A O 1
ATOM 1776 N N . ILE A 1 251 ? -11.266 -21.627 28.611 1.00 88.25 251 ILE A N 1
ATOM 1777 C CA . ILE A 1 251 ? -11.157 -20.555 29.609 1.00 88.25 251 ILE A CA 1
ATOM 1778 C C . ILE A 1 251 ? -11.629 -21.119 30.940 1.00 88.25 251 ILE A C 1
ATOM 1780 O O . ILE A 1 251 ? -12.803 -21.412 31.106 1.00 88.25 251 ILE A O 1
ATOM 1784 N N . ASN A 1 252 ? -10.739 -21.192 31.928 1.00 88.56 252 ASN A N 1
ATOM 1785 C CA . ASN A 1 252 ? -11.146 -21.565 33.276 1.00 88.56 252 ASN A CA 1
ATOM 1786 C C . ASN A 1 252 ? -11.710 -20.349 34.031 1.00 88.56 252 ASN A C 1
ATOM 1788 O O . ASN A 1 252 ? -10.971 -19.680 34.767 1.00 88.56 252 ASN A O 1
ATOM 1792 N N . GLU A 1 253 ? -13.006 -20.046 33.865 1.00 90.44 253 GLU A N 1
ATOM 1793 C CA . GLU A 1 253 ? -13.620 -18.848 34.466 1.00 90.44 253 GLU A CA 1
ATOM 1794 C C . GLU A 1 253 ? -13.564 -18.854 35.997 1.00 90.44 253 GLU A C 1
ATOM 1796 O O . GLU A 1 253 ? -13.468 -17.792 36.616 1.00 90.44 253 GLU A O 1
ATOM 1801 N N . CYS A 1 254 ? -13.545 -20.041 36.615 1.00 88.75 254 CYS A N 1
ATOM 1802 C CA . CYS A 1 254 ? -13.369 -20.201 38.059 1.00 88.75 254 CYS A CA 1
ATOM 1803 C C . CYS A 1 254 ? -12.007 -19.687 38.556 1.00 88.75 254 CYS A C 1
ATOM 1805 O O . CYS A 1 254 ? -11.910 -19.213 39.685 1.00 88.75 254 CYS A O 1
ATOM 1807 N N . THR A 1 255 ? -10.960 -19.751 37.726 1.00 86.69 255 THR A N 1
ATOM 1808 C CA . THR A 1 255 ? -9.636 -19.175 38.035 1.00 86.69 255 THR A CA 1
ATOM 1809 C C . THR A 1 255 ? -9.444 -17.757 37.501 1.00 86.69 255 THR A C 1
ATOM 1811 O O . THR A 1 255 ? -8.698 -16.987 38.100 1.00 86.69 255 THR A O 1
ATOM 1814 N N . ALA A 1 256 ? -10.120 -17.393 36.408 1.00 83.25 256 ALA A N 1
ATOM 1815 C CA . ALA A 1 256 ? -10.045 -16.056 35.818 1.00 83.25 256 ALA A CA 1
ATOM 1816 C C . ALA A 1 256 ? -10.917 -15.012 36.547 1.00 83.25 256 ALA A C 1
ATOM 1818 O O . ALA A 1 256 ? -10.757 -13.816 36.317 1.00 83.25 256 ALA A O 1
ATOM 1819 N N . GLY A 1 257 ? -11.848 -15.444 37.407 1.00 80.31 257 GLY A N 1
ATOM 1820 C CA . GLY A 1 257 ? -12.778 -14.560 38.120 1.00 80.31 257 GLY A CA 1
ATOM 1821 C C . GLY A 1 257 ? -13.913 -14.007 37.248 1.00 80.31 257 GLY A C 1
ATOM 1822 O O . GLY A 1 257 ? -14.658 -13.139 37.691 1.00 80.31 257 GLY A O 1
ATOM 1823 N N . SER A 1 258 ? -14.074 -14.513 36.022 1.00 83.38 258 SER A N 1
ATOM 1824 C CA . SER A 1 258 ? -15.120 -14.124 35.063 1.00 83.38 258 SER A CA 1
ATOM 1825 C C . SER A 1 258 ? -16.458 -14.858 35.272 1.00 83.38 258 SER A C 1
ATOM 1827 O O . SER A 1 258 ? -17.386 -14.717 34.473 1.00 83.38 258 SER A O 1
ATOM 1829 N N . HIS A 1 259 ? -16.580 -15.645 36.344 1.00 86.69 259 HIS A N 1
ATOM 1830 C CA . HIS A 1 259 ? -17.778 -16.416 36.663 1.00 86.69 259 HIS A CA 1
ATOM 1831 C C . HIS A 1 259 ? -18.884 -15.580 37.334 1.00 86.69 259 HIS A C 1
ATOM 1833 O O . HIS A 1 259 ? -18.628 -14.723 38.174 1.00 86.69 259 HIS A O 1
ATOM 1839 N N . SER A 1 260 ? -20.149 -15.917 37.065 1.00 88.31 260 SER A N 1
ATOM 1840 C CA . SER A 1 260 ? -21.336 -15.320 37.714 1.00 88.31 260 SER A CA 1
ATOM 1841 C C . SER A 1 260 ? -21.928 -16.174 38.849 1.00 88.31 260 SER A C 1
ATOM 1843 O O . SER A 1 260 ? -23.105 -16.045 39.182 1.00 88.31 260 SER A O 1
ATOM 1845 N N . CYS A 1 261 ? -21.134 -17.075 39.439 1.00 90.88 261 CYS A N 1
ATOM 1846 C CA . CYS A 1 261 ? -21.545 -17.816 40.634 1.00 90.88 261 CYS A CA 1
ATOM 1847 C C . CYS A 1 261 ? -21.779 -16.881 41.831 1.00 90.88 261 CYS A C 1
ATOM 1849 O O . CYS A 1 261 ? -21.098 -15.865 41.981 1.00 90.88 261 CYS A O 1
ATOM 1851 N N . HIS A 1 262 ? -22.725 -17.245 42.698 1.00 90.31 262 HIS A N 1
ATOM 1852 C CA . HIS A 1 262 ? -23.028 -16.504 43.919 1.00 90.31 262 HIS A CA 1
ATOM 1853 C C . HIS A 1 262 ? -21.822 -16.479 44.872 1.00 90.31 262 HIS A C 1
ATOM 1855 O O . HIS A 1 262 ? -21.030 -17.417 44.905 1.00 90.31 262 HIS A O 1
ATOM 1861 N N . THR A 1 263 ? -21.729 -15.471 45.743 1.00 88.19 263 THR A N 1
ATOM 1862 C CA . THR A 1 263 ? -20.688 -15.415 46.794 1.00 88.19 263 THR A CA 1
ATOM 1863 C C . THR A 1 263 ? -20.778 -16.569 47.799 1.00 88.19 263 THR A C 1
ATOM 1865 O O . THR A 1 263 ? -19.801 -16.873 48.475 1.00 88.19 263 THR A O 1
ATOM 1868 N N . GLN A 1 264 ? -21.939 -17.230 47.868 1.00 89.75 264 GLN A N 1
ATOM 1869 C CA . GLN A 1 264 ? -22.178 -18.462 48.629 1.00 89.75 264 GLN A CA 1
ATOM 1870 C C . GLN A 1 264 ? -22.329 -19.694 47.718 1.00 89.75 264 GLN A C 1
ATOM 1872 O O . GLN A 1 264 ? -23.166 -20.559 47.971 1.00 89.75 264 GLN A O 1
ATOM 1877 N N . ALA A 1 265 ? -21.545 -19.763 46.639 1.00 91.31 265 ALA A N 1
ATOM 1878 C CA . ALA A 1 265 ? -21.473 -20.912 45.744 1.00 91.31 265 ALA A CA 1
ATOM 1879 C C . ALA A 1 265 ? -20.029 -21.239 45.337 1.00 91.31 265 ALA A C 1
ATOM 1881 O O . ALA A 1 265 ? -19.215 -20.349 45.093 1.00 91.31 265 ALA A O 1
ATOM 1882 N N . GLY A 1 266 ? -19.734 -22.529 45.192 1.00 90.06 266 GLY A N 1
ATOM 1883 C CA . GLY A 1 266 ? -18.513 -23.011 44.558 1.00 90.06 266 GLY A CA 1
ATOM 1884 C C . GLY A 1 266 ? -18.634 -22.987 43.033 1.00 90.06 266 GLY A C 1
ATOM 1885 O O . GLY A 1 266 ? -19.614 -23.487 42.476 1.00 90.06 266 GLY A O 1
ATOM 1886 N N . CYS A 1 267 ? -17.621 -22.442 42.359 1.00 92.62 267 CYS A N 1
ATOM 1887 C CA . CYS A 1 267 ? -17.455 -22.536 40.908 1.00 92.62 267 CYS A CA 1
ATOM 1888 C C . CYS A 1 267 ? -16.721 -23.838 40.549 1.00 92.62 267 CYS A C 1
ATOM 1890 O O . CYS A 1 267 ? -15.704 -24.164 41.161 1.00 92.62 267 CYS A O 1
ATOM 1892 N N . THR A 1 268 ? -17.216 -24.581 39.557 1.00 90.44 268 THR A N 1
ATOM 1893 C CA . THR A 1 268 ? -16.538 -25.753 38.977 1.00 90.44 268 THR A CA 1
ATOM 1894 C C . THR A 1 268 ? -16.423 -25.591 37.466 1.00 90.44 268 THR A C 1
ATOM 1896 O O . THR A 1 268 ? -17.433 -25.450 36.772 1.00 90.44 268 THR A O 1
ATOM 1899 N N . ASN A 1 269 ? -15.188 -25.622 36.964 1.00 89.00 269 ASN A N 1
ATOM 1900 C CA . ASN A 1 269 ? -14.903 -25.442 35.546 1.00 89.00 269 ASN A CA 1
ATOM 1901 C C . ASN A 1 269 ? -15.317 -26.661 34.711 1.00 89.00 269 ASN A C 1
ATOM 1903 O O . ASN A 1 269 ? -15.193 -27.802 35.162 1.00 89.00 269 ASN A O 1
ATOM 1907 N N . THR A 1 270 ? -15.763 -26.421 33.483 1.00 87.81 270 THR A N 1
ATOM 1908 C CA . THR A 1 270 ? -16.171 -27.433 32.503 1.00 87.81 270 THR A CA 1
ATOM 1909 C C . THR A 1 270 ? -15.664 -27.048 31.110 1.00 87.81 270 THR A C 1
ATOM 1911 O O . THR A 1 270 ? -15.254 -25.920 30.890 1.00 87.81 270 THR A O 1
ATOM 1914 N N . VAL A 1 271 ? -15.659 -27.981 30.156 1.00 84.88 271 VAL A N 1
ATOM 1915 C CA . VAL A 1 271 ? -15.144 -27.682 28.809 1.00 84.88 271 VAL A CA 1
ATOM 1916 C C . VAL A 1 271 ? -16.126 -26.767 28.065 1.00 84.88 271 VAL A C 1
ATOM 1918 O O . VAL A 1 271 ? -17.236 -27.196 27.742 1.00 84.88 271 VAL A O 1
ATOM 1921 N N . GLY A 1 272 ? -15.713 -25.526 27.800 1.00 81.69 272 GLY A N 1
ATOM 1922 C CA . GLY A 1 272 ? -16.518 -24.464 27.191 1.00 81.69 272 GLY A CA 1
ATOM 1923 C C . GLY A 1 272 ? -17.333 -23.613 28.177 1.00 81.69 272 GLY A C 1
ATOM 1924 O O . GLY A 1 272 ? -18.304 -22.985 27.752 1.00 81.69 272 GLY A O 1
ATOM 1925 N N . GLY A 1 273 ? -16.997 -23.608 29.473 1.00 87.38 273 GLY A N 1
ATOM 1926 C CA . GLY A 1 273 ? -17.611 -22.717 30.467 1.00 87.38 273 GLY A CA 1
ATOM 1927 C C . GLY A 1 273 ? -17.629 -23.280 31.892 1.00 87.38 273 GLY A C 1
ATOM 1928 O O . GLY A 1 273 ? -16.975 -24.269 32.203 1.00 87.38 273 GLY A O 1
ATOM 1929 N N . TYR A 1 274 ? -18.463 -22.735 32.777 1.00 91.12 274 TYR A N 1
ATOM 1930 C CA . TYR A 1 274 ? -18.478 -23.102 34.202 1.00 91.12 274 TYR A CA 1
ATOM 1931 C C . TYR A 1 274 ? -19.866 -23.460 34.744 1.00 91.12 274 TYR A C 1
ATOM 1933 O O . TYR A 1 274 ? -20.912 -23.020 34.260 1.00 91.12 274 TYR A O 1
ATOM 1941 N N . THR A 1 275 ? -19.855 -24.217 35.840 1.00 90.31 275 THR A N 1
ATOM 1942 C CA . THR A 1 275 ? -21.027 -24.555 36.657 1.00 90.31 275 THR A CA 1
ATOM 1943 C C . THR A 1 275 ? -20.879 -23.980 38.064 1.00 90.31 275 THR A C 1
ATOM 1945 O O . THR A 1 275 ? -19.767 -23.793 38.558 1.00 90.31 275 THR A O 1
ATOM 1948 N N . CYS A 1 276 ? -22.005 -23.691 38.715 1.00 92.94 276 CYS A N 1
ATOM 1949 C CA . CYS A 1 276 ? -22.054 -23.144 40.069 1.00 92.94 276 CYS A CA 1
ATOM 1950 C C . CYS A 1 276 ? -22.906 -24.056 40.956 1.00 92.94 276 CYS A C 1
ATOM 1952 O O . CYS A 1 276 ? -23.963 -24.511 40.521 1.00 92.94 276 CYS A O 1
ATOM 1954 N N . ALA A 1 277 ? -22.495 -24.284 42.202 1.00 92.19 277 ALA A N 1
ATOM 1955 C CA . ALA A 1 277 ? -23.285 -25.020 43.189 1.00 92.19 277 ALA A CA 1
ATOM 1956 C C . ALA A 1 277 ? -23.271 -24.280 44.530 1.00 92.19 277 ALA A C 1
ATOM 1958 O O . ALA A 1 277 ? -22.200 -23.901 45.001 1.00 92.19 277 ALA A O 1
ATOM 1959 N N . CYS A 1 278 ? -24.439 -24.065 45.143 1.00 92.31 278 CYS A N 1
ATOM 1960 C CA . CYS A 1 278 ? -24.521 -23.393 46.442 1.00 92.31 278 CYS A CA 1
ATOM 1961 C C . CYS A 1 278 ? -23.729 -24.144 47.523 1.00 92.31 278 CYS A C 1
ATOM 1963 O O . CYS A 1 278 ? -23.702 -25.376 47.552 1.00 92.31 278 CYS A O 1
ATOM 1965 N N . ASN A 1 279 ? -23.102 -23.384 48.419 1.00 89.44 279 ASN A N 1
ATOM 1966 C CA . ASN A 1 279 ? -22.396 -23.913 49.580 1.00 89.44 279 ASN A CA 1
ATOM 1967 C C . ASN A 1 279 ? -23.374 -24.640 50.521 1.00 89.44 279 ASN A C 1
ATOM 1969 O O . ASN A 1 279 ? -24.557 -24.304 50.587 1.00 89.44 279 ASN A O 1
ATOM 1973 N N . THR A 1 280 ? -22.880 -25.610 51.295 1.00 88.50 280 THR A N 1
ATOM 1974 C CA . THR A 1 280 ? -23.663 -26.267 52.356 1.00 88.50 280 THR A CA 1
ATOM 1975 C C . THR A 1 280 ? -24.278 -25.221 53.296 1.00 88.50 280 THR A C 1
ATOM 1977 O O . THR A 1 280 ? -23.596 -24.270 53.671 1.00 88.50 280 THR A O 1
ATOM 1980 N N . GLY A 1 281 ? -25.556 -25.388 53.651 1.00 84.00 281 GLY A N 1
ATOM 1981 C CA . GLY A 1 281 ? -26.346 -24.380 54.379 1.00 84.00 281 GLY A CA 1
ATOM 1982 C C . GLY A 1 281 ? -27.113 -23.404 53.472 1.00 84.00 281 GLY A C 1
ATOM 1983 O O . GLY A 1 281 ? -27.933 -22.636 53.962 1.00 84.00 281 GLY A O 1
ATOM 1984 N N . TYR A 1 282 ? -26.912 -23.453 52.149 1.00 89.31 282 TYR A N 1
ATOM 1985 C CA . TYR A 1 282 ? -27.603 -22.600 51.178 1.00 89.31 282 TYR A CA 1
ATOM 1986 C C . TYR A 1 282 ? -28.303 -23.414 50.077 1.00 89.31 282 TYR A C 1
ATOM 1988 O O . TYR A 1 282 ? -27.879 -24.509 49.709 1.00 89.31 282 TYR A O 1
ATOM 1996 N N . SER A 1 283 ? -29.384 -22.862 49.521 1.00 87.88 283 SER A N 1
ATOM 1997 C CA . SER A 1 283 ? -30.220 -23.478 48.481 1.00 87.88 283 SER A CA 1
ATOM 1998 C C . SER A 1 283 ? -30.467 -22.524 47.310 1.00 87.88 283 SER A C 1
ATOM 2000 O O . SER A 1 283 ? -30.605 -21.319 47.505 1.00 87.88 283 SER A O 1
ATOM 2002 N N . GLY A 1 284 ? -30.521 -23.042 46.082 1.00 89.31 284 GLY A N 1
ATOM 2003 C CA . GLY A 1 284 ? -30.691 -22.229 44.875 1.00 89.31 284 GLY A CA 1
ATOM 2004 C C . GLY A 1 284 ? -30.059 -22.869 43.640 1.00 89.31 284 GLY A C 1
ATOM 2005 O O . GLY A 1 284 ? -29.851 -24.081 43.608 1.00 89.31 284 GLY A O 1
ATOM 2006 N N . ASP A 1 285 ? -29.755 -22.054 42.629 1.00 87.25 285 ASP A N 1
ATOM 2007 C CA . ASP A 1 285 ? -29.198 -22.477 41.332 1.00 87.25 285 ASP A CA 1
ATOM 2008 C C . ASP A 1 285 ? -27.673 -22.263 41.216 1.00 87.25 285 ASP A C 1
ATOM 2010 O O . ASP A 1 285 ? -27.089 -22.443 40.150 1.00 87.25 285 ASP A O 1
ATOM 2014 N N . GLY A 1 286 ? -27.017 -21.844 42.303 1.00 85.75 286 GLY A N 1
ATOM 2015 C CA . GLY A 1 286 ? -25.583 -21.547 42.334 1.00 85.75 286 GLY A CA 1
ATOM 2016 C C . GLY A 1 286 ? -25.215 -20.148 41.821 1.00 85.75 286 GLY A C 1
ATOM 2017 O O . GLY A 1 286 ? -24.111 -19.681 42.095 1.00 85.75 286 GLY A O 1
ATOM 2018 N N . ARG A 1 287 ? -26.121 -19.445 41.131 1.00 88.38 287 ARG A N 1
ATOM 2019 C CA . ARG A 1 287 ? -25.988 -18.013 40.782 1.00 88.38 287 ARG A CA 1
ATOM 2020 C C . ARG A 1 287 ? -26.759 -17.128 41.761 1.00 88.38 287 ARG A C 1
ATOM 2022 O O . ARG A 1 287 ? -26.322 -16.034 42.103 1.00 88.38 287 ARG A O 1
ATOM 2029 N N . THR A 1 288 ? -27.848 -17.666 42.290 1.00 87.69 288 THR A N 1
ATOM 2030 C CA . THR A 1 288 ? -28.584 -17.219 43.468 1.00 87.69 288 THR A CA 1
ATOM 2031 C C . THR A 1 288 ? -28.535 -18.334 44.511 1.00 87.69 288 THR A C 1
ATOM 2033 O O . THR A 1 288 ? -28.780 -19.500 44.195 1.00 87.69 288 THR A O 1
ATOM 2036 N N . CYS A 1 289 ? -28.181 -17.995 45.752 1.00 91.44 289 CYS A N 1
ATOM 2037 C CA . CYS A 1 289 ? -28.167 -18.944 46.865 1.00 91.44 289 CYS A CA 1
ATOM 2038 C C . CYS A 1 289 ? -28.768 -18.289 48.108 1.00 91.44 289 CYS A C 1
ATOM 2040 O O . CYS A 1 289 ? -28.229 -17.315 48.634 1.00 91.44 289 CYS A O 1
ATOM 2042 N N . TYR A 1 290 ? -29.884 -18.846 48.562 1.00 88.38 290 TYR A N 1
ATOM 2043 C CA . TYR A 1 290 ? -30.647 -18.415 49.722 1.00 88.38 290 TYR A CA 1
ATOM 2044 C C . TYR A 1 290 ? -30.285 -19.266 50.934 1.00 88.38 290 TYR A C 1
ATOM 2046 O O . TYR A 1 290 ? -30.114 -20.480 50.822 1.00 88.38 290 TYR A O 1
ATOM 2054 N N . ASP A 1 291 ? -30.192 -18.614 52.083 1.00 89.25 291 ASP A N 1
ATOM 2055 C CA . ASP A 1 291 ? -29.976 -19.234 53.387 1.00 89.25 291 ASP A CA 1
ATOM 2056 C C . ASP A 1 291 ? -31.047 -20.300 53.699 1.00 89.25 291 ASP A C 1
ATOM 2058 O O . ASP A 1 291 ? -32.246 -20.045 53.539 1.00 89.25 291 ASP A O 1
ATOM 2062 N N . ILE A 1 292 ? -30.636 -21.506 54.108 1.00 87.94 292 ILE A N 1
ATOM 2063 C CA . ILE A 1 292 ? -31.562 -22.577 54.501 1.00 87.94 292 ILE A CA 1
ATOM 2064 C C . ILE A 1 292 ? -31.910 -22.392 55.973 1.00 87.94 292 ILE A C 1
ATOM 2066 O O . ILE A 1 292 ? -31.126 -22.743 56.844 1.00 87.94 292 ILE A O 1
ATOM 2070 N N . ASN A 1 293 ? -33.119 -21.910 56.262 1.00 87.38 293 ASN A N 1
ATOM 2071 C CA . ASN A 1 293 ? -33.545 -21.731 57.647 1.00 87.38 293 ASN A CA 1
ATOM 2072 C C . ASN A 1 293 ? -33.874 -23.074 58.324 1.00 87.38 293 ASN A C 1
ATOM 2074 O O . ASN A 1 293 ? -35.017 -23.542 58.265 1.00 87.38 293 ASN A O 1
ATOM 2078 N N . GLU A 1 294 ? -32.893 -23.713 58.969 1.00 87.88 294 GLU A N 1
ATOM 2079 C CA . GLU A 1 294 ? -33.104 -25.032 59.576 1.00 87.88 294 GLU A CA 1
ATOM 2080 C C . GLU A 1 294 ? -34.083 -24.979 60.755 1.00 87.88 294 GLU A C 1
ATOM 2082 O O . GLU A 1 294 ? -34.875 -25.912 60.928 1.00 87.88 294 GLU A O 1
ATOM 2087 N N . CYS A 1 295 ? -34.099 -23.878 61.524 1.00 87.12 295 CYS A N 1
ATOM 2088 C CA . CYS A 1 295 ? -35.053 -23.679 62.623 1.00 87.12 295 CYS A CA 1
ATOM 2089 C C . CYS A 1 295 ? -36.514 -23.766 62.134 1.00 87.12 295 CYS A C 1
ATOM 2091 O O . CYS A 1 295 ? -37.368 -24.303 62.838 1.00 87.12 295 CYS A O 1
ATOM 2093 N N . PHE A 1 296 ? -36.810 -23.274 60.924 1.00 84.19 296 PHE A N 1
ATOM 2094 C CA . PHE A 1 296 ? -38.135 -23.366 60.300 1.00 84.19 296 PHE A CA 1
ATOM 2095 C C . PHE A 1 296 ? -38.420 -24.754 59.705 1.00 84.19 296 PHE A C 1
ATOM 2097 O O . PHE A 1 296 ? -39.561 -25.216 59.738 1.00 84.19 296 PHE A O 1
ATOM 2104 N N . LEU A 1 297 ? -37.398 -25.439 59.181 1.00 81.12 297 LEU A N 1
ATOM 2105 C CA . LEU A 1 297 ? -37.529 -26.802 58.646 1.00 81.12 297 LEU A CA 1
ATOM 2106 C C . LEU A 1 297 ? -37.643 -27.881 59.738 1.00 81.12 297 LEU A C 1
ATOM 2108 O O . LEU A 1 297 ? -38.014 -29.014 59.434 1.00 81.12 297 LEU A O 1
ATOM 2112 N N . GLY A 1 298 ? -37.333 -27.551 60.996 1.00 73.00 298 GLY A N 1
ATOM 2113 C CA . GLY A 1 298 ? -37.375 -28.490 62.120 1.00 73.00 298 GLY A CA 1
ATOM 2114 C C . GLY A 1 298 ? -36.254 -29.535 62.091 1.00 73.00 298 GLY A C 1
ATOM 2115 O O . GLY A 1 298 ? -36.356 -30.565 62.751 1.00 73.00 298 GLY A O 1
ATOM 2116 N N . THR A 1 299 ? -35.183 -29.287 61.332 1.00 79.38 299 THR A N 1
ATOM 2117 C CA . THR A 1 299 ? -34.027 -30.189 61.165 1.00 79.38 299 THR A CA 1
ATOM 2118 C C . THR A 1 299 ? -32.897 -29.899 62.162 1.00 79.38 299 THR A C 1
ATOM 2120 O O . THR A 1 299 ? -31.734 -30.193 61.888 1.00 79.38 299 THR A O 1
ATOM 2123 N N . VAL A 1 300 ? -33.228 -29.283 63.299 1.00 83.06 300 VAL A N 1
ATOM 2124 C CA . VAL A 1 300 ? -32.273 -28.719 64.263 1.00 83.06 300 VAL A CA 1
ATOM 2125 C C . VAL A 1 300 ? -32.103 -29.589 65.502 1.00 83.06 300 VAL A C 1
ATOM 2127 O O . VAL A 1 300 ? -33.062 -30.140 66.033 1.00 83.06 300 VAL A O 1
ATOM 2130 N N . ASP A 1 301 ? -30.863 -29.677 65.972 1.00 85.25 301 ASP A N 1
ATOM 2131 C CA . ASP A 1 301 ? -30.456 -30.404 67.176 1.00 85.25 301 ASP A CA 1
ATOM 2132 C C . ASP A 1 301 ? -30.300 -29.412 68.343 1.00 85.25 301 ASP A C 1
ATOM 2134 O O . ASP A 1 301 ? -29.189 -29.126 68.786 1.00 85.25 301 ASP A O 1
ATOM 2138 N N . CYS A 1 302 ? -31.420 -28.820 68.774 1.00 86.38 302 CYS A N 1
ATOM 2139 C CA . CYS A 1 302 ? -31.512 -27.962 69.962 1.00 86.38 302 CYS A CA 1
ATOM 2140 C C . CYS A 1 302 ? -32.276 -28.678 71.092 1.00 86.38 302 CYS A C 1
ATOM 2142 O O . CYS A 1 302 ? -33.136 -29.522 70.835 1.00 86.38 302 CYS A O 1
ATOM 2144 N N . ASP A 1 303 ? -31.998 -28.312 72.346 1.00 87.25 303 ASP A N 1
ATOM 2145 C CA . ASP A 1 303 ? -32.764 -28.755 73.518 1.00 87.25 303 ASP A CA 1
ATOM 2146 C C . ASP A 1 303 ? -34.216 -28.239 73.450 1.00 87.25 303 ASP A C 1
ATOM 2148 O O . ASP A 1 303 ? -34.487 -27.176 72.889 1.00 87.25 303 ASP A O 1
ATOM 2152 N N . ILE A 1 304 ? -35.162 -28.953 74.066 1.00 84.69 304 ILE A N 1
ATOM 2153 C CA . ILE A 1 304 ? -36.564 -28.512 74.159 1.00 84.69 304 ILE A CA 1
ATOM 2154 C C . ILE A 1 304 ? -36.727 -27.221 74.987 1.00 84.69 304 ILE A C 1
ATOM 2156 O O . ILE A 1 304 ? -37.693 -26.486 74.796 1.00 84.69 304 ILE A O 1
ATOM 2160 N N . ASN A 1 305 ? -35.766 -26.926 75.867 1.00 87.75 305 ASN A N 1
ATOM 2161 C CA . ASN A 1 305 ? -35.667 -25.695 76.651 1.00 87.75 305 ASN A CA 1
ATOM 2162 C C . ASN A 1 305 ? -34.692 -24.673 76.023 1.00 87.75 305 ASN A C 1
ATOM 2164 O O . ASN A 1 305 ? -34.198 -23.780 76.716 1.00 87.75 305 ASN A O 1
ATOM 2168 N N . ALA A 1 306 ? -34.394 -24.794 74.723 1.00 88.00 306 ALA A N 1
ATOM 2169 C CA . ALA A 1 306 ? -33.579 -23.846 73.968 1.00 88.00 306 ALA A CA 1
ATOM 2170 C C . ALA A 1 306 ? -34.368 -23.147 72.852 1.00 88.00 306 ALA A C 1
ATOM 2172 O O . ALA A 1 306 ? -35.211 -23.732 72.173 1.00 88.00 306 ALA A O 1
ATOM 2173 N N . LEU A 1 307 ? -34.042 -21.876 72.627 1.00 88.06 307 LEU A N 1
ATOM 2174 C CA . LEU A 1 307 ? -34.462 -21.111 71.464 1.00 88.06 307 LEU A CA 1
ATOM 2175 C C . LEU A 1 307 ? -33.483 -21.365 70.309 1.00 88.06 307 LEU A C 1
ATOM 2177 O O . LEU A 1 307 ? -32.277 -21.165 70.457 1.00 88.06 307 LEU A O 1
ATOM 2181 N N . CYS A 1 308 ? -34.012 -21.770 69.154 1.00 89.44 308 CYS A N 1
ATOM 2182 C CA . CYS A 1 308 ? -33.258 -21.852 67.904 1.00 89.44 308 CYS A CA 1
ATOM 2183 C C . CYS A 1 308 ? -33.204 -20.473 67.236 1.00 89.44 308 CYS A C 1
ATOM 2185 O O . CYS A 1 308 ? -34.248 -19.869 66.973 1.00 89.44 308 CYS A O 1
ATOM 2187 N N . THR A 1 309 ? -32.003 -19.990 66.934 1.00 88.56 309 THR A N 1
ATOM 2188 C CA . THR A 1 309 ? -31.762 -18.750 66.189 1.00 88.56 309 THR A CA 1
ATOM 2189 C C . THR A 1 309 ? -31.030 -19.058 64.893 1.00 88.56 309 THR A C 1
ATOM 2191 O O . THR A 1 309 ? -29.930 -19.605 64.898 1.00 88.56 309 THR A O 1
ATOM 2194 N N . ASN A 1 310 ? -31.646 -18.695 63.772 1.00 86.50 310 ASN A N 1
ATOM 2195 C CA . ASN A 1 310 ? -31.088 -18.925 62.447 1.00 86.50 310 ASN A CA 1
ATOM 2196 C C . ASN A 1 310 ? -29.947 -17.945 62.122 1.00 86.50 310 ASN A C 1
ATOM 2198 O O . ASN A 1 310 ? -30.055 -16.756 62.426 1.00 86.50 310 ASN A O 1
ATOM 2202 N N . THR A 1 311 ? -28.895 -18.422 61.457 1.00 86.06 311 THR A N 1
ATOM 2203 C CA . THR A 1 311 ? -27.712 -17.642 61.056 1.00 86.06 311 THR A CA 1
ATOM 2204 C C . THR A 1 311 ? -27.335 -17.950 59.595 1.00 86.06 311 THR A C 1
ATOM 2206 O O . THR A 1 311 ? -27.753 -18.978 59.079 1.00 86.06 311 THR A O 1
ATOM 2209 N N . PRO A 1 312 ? -26.558 -17.105 58.890 1.00 84.44 312 PRO A N 1
ATOM 2210 C CA . PRO A 1 312 ? -26.253 -17.350 57.476 1.00 84.44 312 PRO A CA 1
ATOM 2211 C C . PRO A 1 312 ? -25.450 -18.645 57.224 1.00 84.44 312 PRO A C 1
ATOM 2213 O O . PRO A 1 312 ? -24.223 -18.667 57.351 1.00 84.44 312 PRO A O 1
ATOM 2216 N N . GLY A 1 313 ? -26.139 -19.705 56.796 1.00 83.06 313 GLY A N 1
ATOM 2217 C CA . GLY A 1 313 ? -25.613 -21.036 56.485 1.00 83.06 313 GLY A CA 1
ATOM 2218 C C . GLY A 1 313 ? -25.593 -22.036 57.650 1.00 83.06 313 GLY A C 1
ATOM 2219 O O . GLY A 1 313 ? -24.902 -23.048 57.532 1.00 83.06 313 GLY A O 1
ATOM 2220 N N . SER A 1 314 ? -26.255 -21.742 58.779 1.00 86.88 314 SER A N 1
ATOM 2221 C CA . SER A 1 314 ? -26.336 -22.615 59.968 1.00 86.88 314 SER A CA 1
ATOM 2222 C C . SER A 1 314 ? -27.361 -22.089 60.985 1.00 86.88 314 SER A C 1
ATOM 2224 O O . SER A 1 314 ? -27.727 -20.920 60.975 1.00 86.88 314 SER A O 1
ATOM 2226 N N . TYR A 1 315 ? -27.695 -22.871 62.005 1.00 88.75 315 TYR A N 1
ATOM 2227 C CA . TYR A 1 315 ? -28.412 -22.405 63.198 1.00 88.75 315 TYR A CA 1
ATOM 2228 C C . TYR A 1 315 ? -27.516 -22.385 64.446 1.00 88.75 315 TYR A C 1
ATOM 2230 O O . TYR A 1 315 ? -26.520 -23.109 64.533 1.00 88.75 315 TYR A O 1
ATOM 2238 N N . GLU A 1 316 ? -27.910 -21.582 65.433 1.00 88.12 316 GLU A N 1
ATOM 2239 C CA . GLU A 1 316 ? -27.401 -21.590 66.808 1.00 88.12 316 GLU A CA 1
ATOM 2240 C C . GLU A 1 316 ? -28.559 -21.891 67.781 1.00 88.12 316 GLU A C 1
ATOM 2242 O O . GLU A 1 316 ? -29.721 -21.600 67.490 1.00 88.12 316 GLU A O 1
ATOM 2247 N N . CYS A 1 317 ? -28.256 -22.501 68.929 1.00 90.19 317 CYS A N 1
ATOM 2248 C CA . CYS A 1 317 ? -29.228 -22.811 69.978 1.00 90.19 317 CYS A CA 1
ATOM 2249 C C . CYS A 1 317 ? -28.807 -22.097 71.273 1.00 90.19 317 CYS A C 1
ATOM 2251 O O . CYS A 1 317 ? -27.671 -22.268 71.714 1.00 90.19 317 CYS A O 1
ATOM 2253 N N . GLY A 1 318 ? -29.712 -21.365 71.926 1.00 87.75 318 GLY A N 1
ATOM 2254 C CA . GLY A 1 318 ? -29.471 -20.748 73.238 1.00 87.75 318 GLY A CA 1
ATOM 2255 C C . GLY A 1 318 ? -30.504 -21.199 74.268 1.00 87.75 318 GLY A C 1
ATOM 2256 O O . GLY A 1 318 ? -31.690 -21.231 73.956 1.00 87.75 318 GLY A O 1
ATOM 2257 N N . CYS A 1 319 ? -30.089 -21.556 75.488 1.00 89.50 319 CYS A N 1
ATOM 2258 C CA . CYS A 1 319 ? -31.040 -21.928 76.544 1.00 89.50 319 CYS A CA 1
ATOM 2259 C C . CYS A 1 319 ? -31.977 -20.756 76.891 1.00 89.50 319 CYS A C 1
ATOM 2261 O O . CYS A 1 319 ? -31.553 -19.601 76.922 1.00 89.50 319 CYS A O 1
ATOM 2263 N N . ILE A 1 320 ? -33.248 -21.066 77.149 1.00 85.62 320 ILE A N 1
ATOM 2264 C CA . ILE A 1 320 ? -34.271 -20.097 77.564 1.00 85.62 320 ILE A CA 1
ATOM 2265 C C . ILE A 1 320 ? -33.990 -19.639 79.010 1.00 85.62 320 ILE A C 1
ATOM 2267 O O . ILE A 1 320 ? -33.369 -20.367 79.787 1.00 85.62 320 ILE A O 1
ATOM 2271 N N . GLU A 1 321 ? -34.433 -18.432 79.386 1.00 83.06 321 GLU A N 1
ATOM 2272 C CA . GLU A 1 321 ? -34.311 -17.930 80.765 1.00 83.06 321 GLU A CA 1
ATOM 2273 C C . GLU A 1 321 ? -34.858 -18.942 81.792 1.00 83.06 321 GLU A C 1
ATOM 2275 O O . GLU A 1 321 ? -35.888 -19.579 81.570 1.00 83.06 321 GLU A O 1
ATOM 2280 N N . GLY A 1 322 ? -34.142 -19.101 82.910 1.00 76.56 322 GLY A N 1
ATOM 2281 C CA . GLY A 1 322 ? -34.386 -20.158 83.903 1.00 76.56 322 GLY A CA 1
ATOM 2282 C C . GLY A 1 322 ? -33.588 -21.450 83.668 1.00 76.56 322 GLY A C 1
ATOM 2283 O O . GLY A 1 322 ? -33.503 -22.275 84.575 1.00 76.56 322 GLY A O 1
ATOM 2284 N N . PHE A 1 323 ? -32.939 -21.609 82.508 1.00 85.00 323 PHE A N 1
ATOM 2285 C CA . PHE A 1 323 ? -32.076 -22.753 82.191 1.00 85.00 323 PHE A CA 1
ATOM 2286 C C . PHE A 1 323 ? -30.635 -22.333 81.869 1.00 85.00 323 PHE A C 1
ATOM 2288 O O . PHE A 1 323 ? -30.364 -21.208 81.446 1.00 85.00 323 PHE A O 1
ATOM 2295 N N . ARG A 1 324 ? -29.689 -23.264 82.026 1.00 84.75 324 ARG A N 1
ATOM 2296 C CA . ARG A 1 324 ? -28.270 -23.090 81.675 1.00 84.75 324 ARG A CA 1
ATOM 2297 C C . ARG A 1 324 ? -27.724 -24.285 80.904 1.00 84.75 324 ARG A C 1
ATOM 2299 O O . ARG A 1 324 ? -28.123 -25.419 81.139 1.00 84.75 324 ARG A O 1
ATOM 2306 N N . GLY A 1 325 ? -26.760 -24.039 80.024 1.00 85.75 325 GLY A N 1
ATOM 2307 C CA . GLY A 1 325 ? -26.135 -25.086 79.224 1.00 85.75 325 GLY A CA 1
ATOM 2308 C C . GLY A 1 325 ? -25.586 -24.552 77.907 1.00 85.75 325 GLY A C 1
ATOM 2309 O O . GLY A 1 325 ? -25.135 -23.410 77.844 1.00 85.75 325 GLY A O 1
ATOM 2310 N N . ASN A 1 326 ? -25.612 -25.380 76.863 1.00 83.69 326 ASN A N 1
ATOM 2311 C CA . ASN A 1 326 ? -25.035 -25.081 75.544 1.00 83.69 326 ASN A CA 1
ATOM 2312 C C . ASN A 1 326 ? -26.080 -25.027 74.411 1.00 83.69 326 ASN A C 1
ATOM 2314 O O . ASN A 1 326 ? -25.729 -25.195 73.246 1.00 83.69 326 ASN A O 1
ATOM 2318 N N . GLY A 1 327 ? -27.368 -24.910 74.749 1.00 82.44 327 GLY A N 1
ATOM 2319 C CA . GLY A 1 327 ? -28.471 -24.903 73.784 1.00 82.44 327 GLY A CA 1
ATOM 2320 C C . GLY A 1 327 ? -28.828 -26.265 73.173 1.00 82.44 327 GLY A C 1
ATOM 2321 O O . GLY A 1 327 ? -29.920 -26.402 72.635 1.00 82.44 327 GLY A O 1
ATOM 2322 N N . ARG A 1 328 ? -27.961 -27.282 73.279 1.00 86.00 328 ARG A N 1
ATOM 2323 C CA . ARG A 1 328 ? -28.260 -28.696 72.949 1.00 86.00 328 ARG A CA 1
ATOM 2324 C C . ARG A 1 328 ? -28.511 -29.561 74.186 1.00 86.00 328 ARG A C 1
ATOM 2326 O O . ARG A 1 328 ? -28.948 -30.702 74.093 1.00 86.00 328 ARG A O 1
ATOM 2333 N N . THR A 1 329 ? -28.190 -29.022 75.352 1.00 85.94 329 THR A N 1
ATOM 2334 C CA . THR A 1 329 ? -28.541 -29.536 76.672 1.00 85.94 329 THR A CA 1
ATOM 2335 C C . THR A 1 329 ? -28.745 -28.316 77.562 1.00 85.94 329 THR A C 1
ATOM 2337 O O . THR A 1 329 ? -27.847 -27.469 77.630 1.00 85.94 329 THR A O 1
ATOM 2340 N N . CYS A 1 330 ? -29.918 -28.191 78.181 1.00 87.94 330 CYS A N 1
ATOM 2341 C CA . CYS A 1 330 ? -30.307 -27.045 79.004 1.00 87.94 330 CYS A CA 1
ATOM 2342 C C . CYS A 1 330 ? -30.918 -27.511 80.335 1.00 87.94 330 CYS A C 1
ATOM 2344 O O . CYS A 1 330 ? -32.072 -27.934 80.393 1.00 87.94 330 CYS A O 1
ATOM 2346 N N . ASP A 1 331 ? -30.130 -27.416 81.407 1.00 86.56 331 ASP A N 1
ATOM 2347 C CA . ASP A 1 331 ? -30.499 -27.819 82.765 1.00 86.56 331 ASP A CA 1
ATOM 2348 C C . ASP A 1 331 ? -31.169 -26.676 83.542 1.00 86.56 331 ASP A C 1
ATOM 2350 O O . ASP A 1 331 ? -30.810 -25.506 83.392 1.00 86.56 331 ASP A O 1
ATOM 2354 N N . ASP A 1 332 ? -32.110 -27.034 84.416 1.00 84.00 332 ASP A N 1
ATOM 2355 C CA . ASP A 1 332 ? -32.817 -26.137 85.340 1.00 84.00 332 ASP A CA 1
ATOM 2356 C C . ASP A 1 332 ? -31.844 -25.391 86.280 1.00 84.00 332 ASP A C 1
ATOM 2358 O O . ASP A 1 332 ? -30.939 -25.992 86.875 1.00 84.00 332 ASP A O 1
ATOM 2362 N N . ILE A 1 333 ? -32.021 -24.075 86.430 1.00 83.25 333 ILE A N 1
ATOM 2363 C CA . ILE A 1 333 ? -31.303 -23.279 87.434 1.00 83.25 333 ILE A CA 1
ATOM 2364 C C . ILE A 1 333 ? -32.095 -23.352 88.741 1.00 83.25 333 ILE A C 1
ATOM 2366 O O . ILE A 1 333 ? -33.237 -22.916 88.798 1.00 83.25 333 ILE A O 1
ATOM 2370 N N . ASN A 1 334 ? -31.482 -23.879 89.804 1.00 84.00 334 ASN A N 1
ATOM 2371 C CA . ASN A 1 334 ? -32.147 -24.046 91.096 1.00 84.00 334 ASN A CA 1
ATOM 2372 C C . ASN A 1 334 ? -31.822 -22.872 92.029 1.00 84.00 334 ASN A C 1
ATOM 2374 O O . ASN A 1 334 ? -30.848 -22.924 92.787 1.00 84.00 334 ASN A O 1
ATOM 2378 N N . GLU A 1 335 ? -32.606 -21.796 91.970 1.00 84.75 335 GLU A N 1
ATOM 2379 C CA . GLU A 1 335 ? -32.249 -20.547 92.653 1.00 84.75 335 GLU A CA 1
ATOM 2380 C C . GLU A 1 335 ? -32.249 -20.681 94.184 1.00 84.75 335 GLU A C 1
ATOM 2382 O O . GLU A 1 335 ? -31.372 -20.111 94.836 1.00 84.75 335 GLU A O 1
ATOM 2387 N N . CYS A 1 336 ? -33.134 -21.514 94.757 1.00 80.94 336 CYS A N 1
ATOM 2388 C CA . CYS A 1 336 ? -33.146 -21.807 96.201 1.00 80.94 336 CYS A CA 1
ATOM 2389 C C . CYS A 1 336 ? -31.852 -22.495 96.690 1.00 80.94 336 CYS A C 1
ATOM 2391 O O . CYS A 1 336 ? -31.536 -22.440 97.877 1.00 80.94 336 CYS A O 1
ATOM 2393 N N . SER A 1 337 ? -31.125 -23.196 95.809 1.00 78.75 337 SER A N 1
ATOM 2394 C CA . SER A 1 337 ? -29.851 -23.858 96.146 1.00 78.75 337 SER A CA 1
ATOM 2395 C C . SER A 1 337 ? -28.635 -22.960 95.918 1.00 78.75 337 SER A C 1
ATOM 2397 O O . SER A 1 337 ? -27.569 -23.216 96.478 1.00 78.75 337 SER A O 1
ATOM 2399 N N . GLU A 1 338 ? -28.782 -21.927 95.088 1.00 80.19 338 GLU A N 1
ATOM 2400 C CA . GLU A 1 338 ? -27.702 -21.023 94.675 1.00 80.19 338 GLU A CA 1
ATOM 2401 C C . GLU A 1 338 ? -27.776 -19.649 95.371 1.00 80.19 338 GLU A C 1
ATOM 2403 O O . GLU A 1 338 ? -26.843 -18.854 95.263 1.00 80.19 338 GLU A O 1
ATOM 2408 N N . GLY A 1 339 ? -28.835 -19.395 96.153 1.00 68.94 339 GLY A N 1
ATOM 2409 C CA . GLY A 1 339 ? -29.013 -18.186 96.967 1.00 68.94 339 GLY A CA 1
ATOM 2410 C C . GLY A 1 339 ? -29.417 -16.949 96.160 1.00 68.94 339 GLY A C 1
ATOM 2411 O O . GLY A 1 339 ? -29.203 -15.818 96.601 1.00 68.94 339 GLY A O 1
ATOM 2412 N N . SER A 1 340 ? -29.959 -17.155 94.958 1.00 74.00 340 SER A N 1
ATOM 2413 C CA . SER A 1 340 ? -30.461 -16.111 94.054 1.00 74.00 340 SER A CA 1
ATOM 2414 C C . SER A 1 340 ? -31.980 -15.908 94.150 1.00 74.00 340 SER A C 1
ATOM 2416 O O . SER A 1 340 ? -32.534 -15.022 93.495 1.00 74.00 340 SER A O 1
ATOM 2418 N N . ASP A 1 341 ? -32.652 -16.687 94.997 1.00 70.81 341 ASP A N 1
ATOM 2419 C CA . ASP A 1 341 ? -34.107 -16.778 95.129 1.00 70.81 341 ASP A CA 1
ATOM 2420 C C . ASP A 1 341 ? -34.798 -15.538 95.717 1.00 70.81 341 ASP A C 1
ATOM 2422 O O . ASP A 1 341 ? -36.011 -15.421 95.639 1.00 70.81 341 ASP A O 1
ATOM 2426 N N . ASN A 1 342 ? -34.075 -14.585 96.306 1.00 74.50 342 ASN A N 1
ATOM 2427 C CA . ASN A 1 342 ? -34.641 -13.365 96.906 1.00 74.50 342 ASN A CA 1
ATOM 2428 C C . ASN A 1 342 ? -35.815 -13.549 97.903 1.00 74.50 342 ASN A C 1
ATOM 2430 O O . ASN A 1 342 ? -36.426 -12.551 98.303 1.00 74.50 342 ASN A O 1
ATOM 2434 N N . CYS A 1 343 ? -36.099 -14.769 98.377 1.00 77.31 343 CYS A N 1
ATOM 2435 C CA . CYS A 1 343 ? -37.135 -15.006 99.369 1.00 77.31 343 CYS A CA 1
ATOM 2436 C C . CYS A 1 343 ? -36.694 -14.425 100.719 1.00 77.31 343 CYS A C 1
ATOM 2438 O O . CYS A 1 343 ? -35.559 -14.581 101.171 1.00 77.31 343 CYS A O 1
ATOM 2440 N N . ASN A 1 344 ? -37.604 -13.736 101.405 1.00 75.12 344 ASN A N 1
ATOM 2441 C CA . ASN A 1 344 ? -37.301 -13.172 102.714 1.00 75.12 344 ASN A CA 1
ATOM 2442 C C . ASN A 1 344 ? -37.430 -14.268 103.782 1.00 75.12 344 ASN A C 1
ATOM 2444 O O . ASN A 1 344 ? -38.549 -14.597 104.181 1.00 75.12 344 ASN A O 1
ATOM 2448 N N . GLU A 1 345 ? -36.303 -14.790 104.277 1.00 71.25 345 GLU A N 1
ATOM 2449 C CA . GLU A 1 345 ? -36.240 -15.834 105.318 1.00 71.25 345 GLU A CA 1
ATOM 2450 C C . GLU A 1 345 ? -37.118 -15.537 106.552 1.00 71.25 345 GLU A C 1
ATOM 2452 O O . GLU A 1 345 ? -37.619 -16.456 107.205 1.00 71.25 345 GLU A O 1
ATOM 2457 N N . SER A 1 346 ? -37.334 -14.258 106.885 1.00 69.44 346 SER A N 1
ATOM 2458 C CA . SER A 1 346 ? -38.130 -13.858 108.054 1.00 69.44 346 SER A CA 1
ATOM 2459 C C . SER A 1 346 ? -39.649 -13.958 107.851 1.00 69.44 346 SER A C 1
ATOM 2461 O O . SER A 1 346 ? -40.376 -14.067 108.837 1.00 69.44 346 SER A O 1
ATOM 2463 N N . THR A 1 347 ? -40.141 -13.972 106.605 1.00 68.69 347 THR A N 1
ATOM 2464 C CA . THR A 1 347 ? -41.585 -14.006 106.278 1.00 68.69 347 THR A CA 1
ATOM 2465 C C . THR A 1 347 ? -41.989 -15.101 105.283 1.00 68.69 347 THR A C 1
ATOM 2467 O O . THR A 1 347 ? -43.184 -15.334 105.092 1.00 68.69 347 THR A O 1
ATOM 2470 N N . SER A 1 348 ? -41.027 -15.813 104.689 1.00 74.44 348 SER A N 1
ATOM 2471 C CA . SER A 1 348 ? -41.246 -16.852 103.673 1.00 74.44 348 SER A CA 1
ATOM 2472 C C . SER A 1 348 ? -40.197 -17.970 103.710 1.00 74.44 348 SER A C 1
ATOM 2474 O O . SER A 1 348 ? -39.138 -17.790 104.310 1.00 74.44 348 SER A O 1
ATOM 2476 N N . ASP A 1 349 ? -40.498 -19.107 103.082 1.00 81.50 349 ASP A N 1
ATOM 2477 C CA . ASP A 1 349 ? -39.572 -20.213 102.782 1.00 81.50 349 ASP A CA 1
ATOM 2478 C C . ASP A 1 349 ? -39.506 -20.444 101.253 1.00 81.50 349 ASP A C 1
ATOM 2480 O O . ASP A 1 349 ? -40.496 -20.203 100.559 1.00 81.50 349 ASP A O 1
ATOM 2484 N N . CYS A 1 350 ? -38.360 -20.890 100.717 1.00 82.75 350 CYS A N 1
ATOM 2485 C CA . CYS A 1 350 ? -38.145 -21.083 99.269 1.00 82.75 350 CYS A CA 1
ATOM 2486 C C . CYS A 1 350 ? -38.507 -22.501 98.793 1.00 82.75 350 CYS A C 1
ATOM 2488 O O . CYS A 1 350 ? -38.190 -23.493 99.455 1.00 82.75 350 CYS A O 1
ATOM 2490 N N . SER A 1 351 ? -39.120 -22.603 97.614 1.00 81.62 351 SER A N 1
ATOM 2491 C CA . SER A 1 351 ? -39.490 -23.852 96.941 1.00 81.62 351 SER A CA 1
ATOM 2492 C C . SER A 1 351 ? -39.118 -23.797 95.449 1.00 81.62 351 SER A C 1
ATOM 2494 O O . SER A 1 351 ? -39.585 -22.929 94.720 1.00 81.62 351 SER A O 1
ATOM 2496 N N . ASN A 1 352 ? -38.257 -24.702 94.961 1.00 79.81 352 ASN A N 1
ATOM 2497 C CA . ASN A 1 352 ? -37.831 -24.685 93.552 1.00 79.81 352 ASN A CA 1
ATOM 2498 C C . ASN A 1 352 ? -38.902 -25.281 92.624 1.00 79.81 352 ASN A C 1
ATOM 2500 O O . ASN A 1 352 ? -39.503 -26.307 92.951 1.00 79.81 352 ASN A O 1
ATOM 2504 N N . THR A 1 353 ? -39.095 -24.689 91.447 1.00 80.25 353 THR A N 1
ATOM 2505 C CA . THR A 1 353 ? -39.932 -25.224 90.358 1.00 80.25 353 THR A CA 1
ATOM 2506 C C . THR A 1 353 ? -39.118 -25.254 89.055 1.00 80.25 353 THR A C 1
ATOM 2508 O O . THR A 1 353 ? -37.920 -25.007 89.096 1.00 80.25 353 THR A O 1
ATOM 2511 N N . ILE A 1 354 ? -39.709 -25.620 87.915 1.00 79.12 354 ILE A N 1
ATOM 2512 C CA . ILE A 1 354 ? -38.964 -25.676 86.643 1.00 79.12 354 ILE A CA 1
ATOM 2513 C C . ILE A 1 354 ? -38.898 -24.271 86.030 1.00 79.12 354 ILE A C 1
ATOM 2515 O O . ILE A 1 354 ? -39.929 -23.602 85.932 1.00 79.12 354 ILE A O 1
ATOM 2519 N N . ALA A 1 355 ? -37.700 -23.858 85.609 1.00 75.56 355 ALA A N 1
ATOM 2520 C CA . ALA A 1 355 ? -37.344 -22.530 85.099 1.00 75.56 355 ALA A CA 1
ATOM 2521 C C . ALA A 1 355 ? -37.499 -21.370 86.107 1.00 75.56 355 ALA A C 1
ATOM 2523 O O . ALA A 1 355 ? -37.392 -20.205 85.717 1.00 75.56 355 ALA A O 1
ATOM 2524 N N . SER A 1 356 ? -37.815 -21.654 87.379 1.00 79.25 356 SER A N 1
ATOM 2525 C CA . SER A 1 356 ? -37.919 -20.647 88.444 1.00 79.25 356 SER A CA 1
ATOM 2526 C C . SER A 1 356 ? -38.200 -21.247 89.824 1.00 79.25 356 SER A C 1
ATOM 2528 O O . SER A 1 356 ? -38.805 -22.307 89.943 1.00 79.25 356 SER A O 1
ATOM 2530 N N . PHE A 1 357 ? -37.952 -20.488 90.885 1.00 82.44 357 PHE A N 1
ATOM 2531 C CA . PHE A 1 357 ? -38.419 -20.753 92.254 1.00 82.44 357 PHE A CA 1
ATOM 2532 C C . PHE A 1 357 ? -39.799 -20.137 92.606 1.00 82.44 357 PHE A C 1
ATOM 2534 O O . PHE A 1 357 ? -40.384 -19.344 91.862 1.00 82.44 357 PHE A O 1
ATOM 2541 N N . THR A 1 358 ? -40.290 -20.427 93.813 1.00 80.31 358 THR A N 1
ATOM 2542 C CA . THR A 1 358 ? -41.383 -19.734 94.513 1.00 80.31 358 THR A CA 1
ATOM 2543 C C . THR A 1 358 ? -41.041 -19.469 95.985 1.00 80.31 358 THR A C 1
ATOM 2545 O O . THR A 1 358 ? -40.259 -20.196 96.586 1.00 80.31 358 THR A O 1
ATOM 2548 N N . CYS A 1 359 ? -41.647 -18.428 96.570 1.00 81.00 359 CYS A N 1
ATOM 2549 C CA . CYS A 1 359 ? -41.584 -18.136 98.006 1.00 81.00 359 CYS A CA 1
ATOM 2550 C C . CYS A 1 359 ? -42.966 -18.370 98.637 1.00 81.00 359 CYS A C 1
ATOM 2552 O O . CYS A 1 359 ? -43.966 -17.819 98.156 1.00 81.00 359 CYS A O 1
ATOM 2554 N N . ASP A 1 360 ? -43.023 -19.152 99.714 1.00 80.88 360 ASP A N 1
ATOM 2555 C CA . ASP A 1 360 ? -44.256 -19.540 100.406 1.00 80.88 360 ASP A CA 1
ATOM 2556 C C . ASP A 1 360 ? -44.334 -18.893 101.801 1.00 80.88 360 ASP A C 1
ATOM 2558 O O . ASP A 1 360 ? -43.362 -18.886 102.553 1.00 80.88 360 ASP A O 1
ATOM 2562 N N . CYS A 1 361 ? -45.478 -18.282 102.135 1.00 78.19 361 CYS A N 1
ATOM 2563 C CA . CYS A 1 361 ? -45.583 -17.329 103.249 1.00 78.19 361 CYS A CA 1
ATOM 2564 C C . CYS A 1 361 ? -45.822 -17.962 104.627 1.00 78.19 361 CYS A C 1
ATOM 2566 O O . CYS A 1 361 ? -46.609 -18.897 104.783 1.00 78.19 361 CYS A O 1
ATOM 2568 N N . LYS A 1 362 ? -45.201 -17.366 105.651 1.00 74.31 362 LYS A N 1
ATOM 2569 C CA . LYS A 1 362 ? -45.324 -17.757 107.064 1.00 74.31 362 LYS A CA 1
ATOM 2570 C C . LYS A 1 362 ? -46.600 -17.191 107.703 1.00 74.31 362 LYS A C 1
ATOM 2572 O O . LYS A 1 362 ? -47.120 -16.155 107.292 1.00 74.31 362 LYS A O 1
ATOM 2577 N N . THR A 1 363 ? -47.122 -17.880 108.720 1.00 72.75 363 THR A N 1
ATOM 2578 C CA . THR A 1 363 ? -48.393 -17.540 109.390 1.00 72.75 363 THR A CA 1
ATOM 2579 C C . THR A 1 363 ? -48.411 -16.096 109.903 1.00 72.75 363 THR A C 1
ATOM 2581 O O . THR A 1 363 ? -47.479 -15.674 110.580 1.00 72.75 363 THR A O 1
ATOM 2584 N N . GLY A 1 364 ? -49.490 -15.363 109.608 1.00 64.19 364 GLY A N 1
ATOM 2585 C CA . GLY A 1 364 ? -49.596 -13.914 109.838 1.00 64.19 364 GLY A CA 1
ATOM 2586 C C . GLY A 1 364 ? -49.346 -13.075 108.578 1.00 64.19 364 GLY A C 1
ATOM 2587 O O . GLY A 1 364 ? -49.679 -11.896 108.562 1.00 64.19 364 GLY A O 1
ATOM 2588 N N . TYR A 1 365 ? -48.843 -13.691 107.502 1.00 71.31 365 TYR A N 1
ATOM 2589 C CA . TYR A 1 365 ? -48.596 -13.045 106.214 1.00 71.31 365 TYR A CA 1
ATOM 2590 C C . TYR A 1 365 ? -49.378 -13.730 105.083 1.00 71.31 365 TYR A C 1
ATOM 2592 O O . TYR A 1 365 ? -49.566 -14.947 105.074 1.00 71.31 365 TYR A O 1
ATOM 2600 N N . ALA A 1 366 ? -49.824 -12.940 104.109 1.00 70.88 366 ALA A N 1
ATOM 2601 C CA . ALA A 1 366 ? -50.475 -13.385 102.881 1.00 70.88 366 ALA A CA 1
ATOM 2602 C C . ALA A 1 366 ? -49.571 -13.135 101.662 1.00 70.88 366 ALA A C 1
ATOM 2604 O O . ALA A 1 366 ? -48.683 -12.283 101.686 1.00 70.88 366 ALA A O 1
ATOM 2605 N N . ARG A 1 367 ? -49.800 -13.865 100.567 1.00 69.56 367 ARG A N 1
ATOM 2606 C CA . ARG A 1 367 ? -49.015 -13.725 99.331 1.00 69.56 367 ARG A CA 1
ATOM 2607 C C . ARG A 1 367 ? -49.361 -12.414 98.618 1.00 69.56 367 ARG A C 1
ATOM 2609 O O . ARG A 1 367 ? -50.479 -12.244 98.137 1.00 69.56 367 ARG A O 1
ATOM 2616 N N . GLY A 1 368 ? -48.397 -11.501 98.567 1.00 67.19 368 GLY A N 1
ATOM 2617 C CA . GLY A 1 368 ? -48.494 -10.204 97.906 1.00 67.19 368 GLY A CA 1
ATOM 2618 C C . GLY A 1 368 ? -47.970 -10.214 96.463 1.00 67.19 368 GLY A C 1
ATOM 2619 O O . GLY A 1 368 ? -47.607 -11.265 95.921 1.00 67.19 368 GLY A O 1
ATOM 2620 N N . PRO A 1 369 ? -47.921 -9.039 95.809 1.00 62.09 369 PRO A N 1
ATOM 2621 C CA . PRO A 1 369 ? -47.299 -8.894 94.497 1.00 62.09 369 PRO A CA 1
ATOM 2622 C C . PRO A 1 369 ? -45.780 -9.146 94.559 1.00 62.09 369 PRO A C 1
ATOM 2624 O O . PRO A 1 369 ? -45.132 -8.906 95.578 1.00 62.09 369 PRO A O 1
ATOM 2627 N N . GLY A 1 370 ? -45.200 -9.620 93.452 1.00 59.25 370 GLY A N 1
ATOM 2628 C CA . GLY A 1 370 ? -43.741 -9.729 93.294 1.00 59.25 370 GLY A CA 1
ATOM 2629 C C . GLY A 1 370 ? -43.046 -10.718 94.240 1.00 59.25 370 GLY A C 1
ATOM 2630 O O . GLY A 1 370 ? -41.987 -10.396 94.757 1.00 59.25 370 GLY A O 1
ATOM 2631 N N . ARG A 1 371 ? -43.652 -11.889 94.503 1.00 70.12 371 ARG A N 1
ATOM 2632 C CA . ARG A 1 371 ? -43.143 -12.944 95.421 1.00 70.12 371 ARG A CA 1
ATOM 2633 C C . ARG A 1 371 ? -42.968 -12.503 96.889 1.00 70.12 371 ARG A C 1
ATOM 2635 O O . ARG A 1 371 ? -42.469 -13.274 97.701 1.00 70.12 371 ARG A O 1
ATOM 2642 N N . THR A 1 372 ? -43.453 -11.317 97.262 1.00 65.94 372 THR A N 1
ATOM 2643 C CA . THR A 1 372 ? -43.422 -10.832 98.650 1.00 65.94 372 THR A CA 1
ATOM 2644 C C . THR A 1 372 ? -44.531 -11.446 99.508 1.00 65.94 372 THR A C 1
ATOM 2646 O O . THR A 1 372 ? -45.627 -11.739 99.027 1.00 65.94 372 THR A O 1
ATOM 2649 N N . CYS A 1 373 ? -44.266 -11.589 100.806 1.00 74.38 373 CYS A N 1
ATOM 2650 C CA . CYS A 1 373 ? -45.269 -11.936 101.809 1.00 74.38 373 CYS A CA 1
ATOM 2651 C C . CYS A 1 373 ? -45.641 -10.676 102.594 1.00 74.38 373 CYS A C 1
ATOM 2653 O O . CYS A 1 373 ? -44.803 -10.097 103.287 1.00 74.38 373 CYS A O 1
ATOM 2655 N N . ILE A 1 374 ? -46.886 -10.230 102.428 1.00 72.81 374 ILE A N 1
ATOM 2656 C CA . ILE A 1 374 ? -47.427 -9.001 103.013 1.00 72.81 374 ILE A CA 1
ATOM 2657 C C . ILE A 1 374 ? -48.191 -9.300 104.299 1.00 72.81 374 ILE A C 1
ATOM 2659 O O . ILE A 1 374 ? -48.802 -10.354 104.444 1.00 72.81 374 ILE A O 1
ATOM 2663 N N . ASP A 1 375 ? -48.138 -8.357 105.229 1.00 70.00 375 ASP A N 1
ATOM 2664 C CA . ASP A 1 375 ? -48.823 -8.398 106.520 1.00 70.00 375 ASP A CA 1
ATOM 2665 C C . ASP A 1 375 ? -50.344 -8.615 106.367 1.00 70.00 375 ASP A C 1
ATOM 2667 O O . ASP A 1 375 ? -50.982 -7.975 105.521 1.00 70.00 375 ASP A O 1
ATOM 2671 N N . VAL A 1 376 ? -50.938 -9.520 107.155 1.00 72.50 376 VAL A N 1
ATOM 2672 C CA . VAL A 1 376 ? -52.393 -9.741 107.140 1.00 72.50 376 VAL A CA 1
ATOM 2673 C C . VAL A 1 376 ? -53.074 -8.624 107.917 1.00 72.50 376 VAL A C 1
ATOM 2675 O O . VAL A 1 376 ? -53.027 -8.567 109.139 1.00 72.50 376 VAL A O 1
ATOM 2678 N N . ASN A 1 377 ? -53.751 -7.745 107.184 1.00 67.81 377 ASN A N 1
ATOM 2679 C CA . ASN A 1 377 ? -54.414 -6.583 107.755 1.00 67.81 377 ASN A CA 1
ATOM 2680 C C . ASN A 1 377 ? -55.733 -6.962 108.458 1.00 67.81 377 ASN A C 1
ATOM 2682 O O . ASN A 1 377 ? -56.779 -7.052 107.808 1.00 67.81 377 ASN A O 1
ATOM 2686 N N . GLU A 1 378 ? -55.712 -7.179 109.776 1.00 71.44 378 GLU A N 1
ATOM 2687 C CA . GLU A 1 378 ? -56.912 -7.581 110.521 1.00 71.44 378 GLU A CA 1
ATOM 2688 C C . GLU A 1 378 ? -57.914 -6.429 110.722 1.00 71.44 378 GLU A C 1
ATOM 2690 O O . GLU A 1 378 ? -59.089 -6.684 110.996 1.00 71.44 378 GLU A O 1
ATOM 2695 N N . CYS A 1 379 ? -57.521 -5.171 110.474 1.00 69.12 379 CYS A N 1
ATOM 2696 C CA . CYS A 1 379 ? -58.479 -4.066 110.354 1.00 69.12 379 CYS A CA 1
ATOM 2697 C C . CYS A 1 379 ? -59.473 -4.248 109.196 1.00 69.12 379 CYS A C 1
ATOM 2699 O O . CYS A 1 379 ? -60.544 -3.639 109.212 1.00 69.12 379 CYS A O 1
ATOM 2701 N N . ALA A 1 380 ? -59.143 -5.058 108.182 1.00 66.75 380 ALA A N 1
ATOM 2702 C CA . ALA A 1 380 ? -59.980 -5.243 106.997 1.00 66.75 380 ALA A CA 1
ATOM 2703 C C . ALA A 1 380 ? -61.320 -5.955 107.278 1.00 66.75 380 ALA A C 1
ATOM 2705 O O . ALA A 1 380 ? -62.216 -5.921 106.433 1.00 66.75 380 ALA A O 1
ATOM 2706 N N . VAL A 1 381 ? -61.485 -6.577 108.454 1.00 64.69 381 VAL A N 1
ATOM 2707 C CA . VAL A 1 381 ? -62.735 -7.220 108.886 1.00 64.69 381 VAL A CA 1
ATOM 2708 C C . VAL A 1 381 ? -63.296 -6.487 110.105 1.00 64.69 381 VAL A C 1
ATOM 2710 O O . VAL A 1 381 ? -62.603 -6.287 111.098 1.00 64.69 381 VAL A O 1
ATOM 2713 N N . ASP A 1 382 ? -64.559 -6.062 110.007 1.00 61.09 382 ASP A N 1
ATOM 2714 C CA . ASP A 1 382 ? -65.294 -5.299 111.035 1.00 61.09 382 ASP A CA 1
ATOM 2715 C C . ASP A 1 382 ? -64.515 -4.095 111.614 1.00 61.09 382 ASP A C 1
ATOM 2717 O O . ASP A 1 382 ? -64.610 -3.771 112.798 1.00 61.09 382 ASP A O 1
ATOM 2721 N N . ASN A 1 383 ? -63.684 -3.450 110.779 1.00 65.50 383 ASN A N 1
ATOM 2722 C CA . ASN A 1 383 ? -62.807 -2.335 111.158 1.00 65.50 383 ASN A CA 1
ATOM 2723 C C . ASN A 1 383 ? -61.921 -2.659 112.383 1.00 65.50 383 ASN A C 1
ATOM 2725 O O . ASN A 1 383 ? -61.708 -1.798 113.233 1.00 65.50 383 ASN A O 1
ATOM 2729 N N . GLY A 1 384 ? -61.497 -3.916 112.567 1.00 67.88 384 GLY A N 1
ATOM 2730 C CA . GLY A 1 384 ? -60.774 -4.362 113.766 1.00 67.88 384 GLY A CA 1
ATOM 2731 C C . GLY A 1 384 ? -61.569 -4.225 115.078 1.00 67.88 384 GLY A C 1
ATOM 2732 O O . GLY A 1 384 ? -60.995 -4.270 116.166 1.00 67.88 384 GLY A O 1
ATOM 2733 N N . ASN A 1 385 ? -62.895 -4.069 115.023 1.00 67.50 385 ASN A N 1
ATOM 2734 C CA . ASN A 1 385 ? -63.755 -3.623 116.129 1.00 67.50 385 ASN A CA 1
ATOM 2735 C C . ASN A 1 385 ? -63.449 -2.172 116.597 1.00 67.50 385 ASN A C 1
ATOM 2737 O O . ASN A 1 385 ? -63.619 -1.827 117.774 1.00 67.50 385 ASN A O 1
ATOM 2741 N N . CYS A 1 386 ? -62.973 -1.299 115.706 1.00 66.62 386 CYS A N 1
ATOM 2742 C CA . CYS A 1 386 ? -62.943 0.158 115.883 1.00 66.62 386 CYS A CA 1
ATOM 2743 C C . CYS A 1 386 ? -64.284 0.771 115.407 1.00 66.62 386 CYS A C 1
ATOM 2745 O O . CYS A 1 386 ? -64.963 0.225 114.539 1.00 66.62 386 CYS A O 1
ATOM 2747 N N . HIS A 1 387 ? -64.715 1.902 115.978 1.00 65.62 387 HIS A N 1
ATOM 2748 C CA . HIS A 1 387 ? -66.044 2.478 115.689 1.00 65.62 387 HIS A CA 1
ATOM 2749 C C . HIS A 1 387 ? -66.177 2.955 114.237 1.00 65.62 387 HIS A C 1
ATOM 2751 O O . HIS A 1 387 ? -65.205 3.416 113.649 1.00 65.62 387 HIS A O 1
ATOM 2757 N N . ALA A 1 388 ? -67.408 2.993 113.716 1.00 66.81 388 ALA A N 1
ATOM 2758 C CA . ALA A 1 388 ? -67.788 3.421 112.359 1.00 66.81 388 ALA A CA 1
ATOM 2759 C C . ALA A 1 388 ? -67.466 4.890 111.972 1.00 66.81 388 ALA A C 1
ATOM 2761 O O . ALA A 1 388 ? -68.023 5.418 111.016 1.00 66.81 388 ALA A O 1
ATOM 2762 N N . GLN A 1 389 ? -66.615 5.572 112.738 1.00 66.38 389 GLN A N 1
ATOM 2763 C CA . GLN A 1 389 ? -66.127 6.931 112.477 1.00 66.38 389 GLN A CA 1
ATOM 2764 C C . GLN A 1 389 ? -64.600 7.055 112.617 1.00 66.38 389 GLN A C 1
ATOM 2766 O O . GLN A 1 389 ? -64.028 8.118 112.384 1.00 66.38 389 GLN A O 1
ATOM 2771 N N . ALA A 1 390 ? -63.944 5.967 113.018 1.00 61.47 390 ALA A N 1
ATOM 2772 C CA . ALA A 1 390 ? -62.539 5.906 113.358 1.00 61.47 390 ALA A CA 1
ATOM 2773 C C . ALA A 1 390 ? -61.835 4.830 112.531 1.00 61.47 390 ALA A C 1
ATOM 2775 O O . ALA A 1 390 ? -62.348 3.728 112.348 1.00 61.47 390 ALA A O 1
ATOM 2776 N N . GLN A 1 391 ? -60.645 5.163 112.065 1.00 71.25 391 GLN A N 1
ATOM 2777 C CA . GLN A 1 391 ? -59.753 4.329 111.295 1.00 71.25 391 GLN A CA 1
ATOM 2778 C C . GLN A 1 391 ? -59.047 3.323 112.204 1.00 71.25 391 GLN A C 1
ATOM 2780 O O . GLN A 1 391 ? -58.361 3.691 113.159 1.00 71.25 391 GLN A O 1
ATOM 2785 N N . CYS A 1 392 ? -59.174 2.043 111.877 1.00 74.94 392 CYS A N 1
ATOM 2786 C CA . CYS A 1 392 ? -58.257 1.029 112.367 1.00 74.94 392 CYS A CA 1
ATOM 2787 C C . CYS A 1 392 ? -56.907 1.129 111.628 1.00 74.94 392 CYS A C 1
ATOM 2789 O O . CYS A 1 392 ? -56.864 1.349 110.415 1.00 74.94 392 CYS A O 1
ATOM 2791 N N . THR A 1 393 ? -55.800 0.985 112.356 1.00 75.06 393 THR A N 1
ATOM 2792 C CA . THR A 1 393 ? -54.425 1.080 111.843 1.00 75.06 393 THR A CA 1
ATOM 2793 C C . THR A 1 393 ? -53.641 -0.196 112.138 1.00 75.06 393 THR A C 1
ATOM 2795 O O . THR A 1 393 ? -53.325 -0.474 113.298 1.00 75.06 393 THR A O 1
ATOM 2798 N N . ASN A 1 394 ? -53.310 -0.957 111.088 1.00 70.62 394 ASN A N 1
ATOM 2799 C CA . ASN A 1 394 ? -52.477 -2.158 111.199 1.00 70.62 394 ASN A CA 1
ATOM 2800 C C . ASN A 1 394 ? -51.046 -1.815 111.639 1.00 70.62 394 ASN A C 1
ATOM 2802 O O . ASN A 1 394 ? -50.513 -0.742 111.349 1.00 70.62 394 ASN A O 1
ATOM 2806 N N . THR A 1 395 ? -50.427 -2.767 112.314 1.00 69.06 395 THR A N 1
ATOM 2807 C CA . THR A 1 395 ? -49.013 -2.839 112.669 1.00 69.06 395 THR A CA 1
ATOM 2808 C C . THR A 1 395 ? -48.497 -4.197 112.193 1.00 69.06 395 THR A C 1
ATOM 2810 O O . THR A 1 395 ? -49.288 -5.098 111.962 1.00 69.06 395 THR A O 1
ATOM 2813 N N . PHE A 1 396 ? -47.188 -4.364 111.997 1.00 70.62 396 PHE A N 1
ATOM 2814 C CA . PHE A 1 396 ? -46.657 -5.574 111.353 1.00 70.62 396 PHE A CA 1
ATOM 2815 C C . PHE A 1 396 ? -46.945 -6.830 112.211 1.00 70.62 396 PHE A C 1
ATOM 2817 O O . PHE A 1 396 ? -46.278 -7.050 113.224 1.00 70.62 396 PHE A O 1
ATOM 2824 N N . GLY A 1 397 ? -47.962 -7.609 111.828 1.00 68.00 397 GLY A N 1
ATOM 2825 C CA . GLY A 1 397 ? -48.538 -8.739 112.562 1.00 68.00 397 GLY A CA 1
ATOM 2826 C C . GLY A 1 397 ? -49.617 -8.414 113.617 1.00 68.00 397 GLY A C 1
ATOM 2827 O O . GLY A 1 397 ? -49.822 -9.254 114.496 1.00 68.00 397 GLY A O 1
ATOM 2828 N N . SER A 1 398 ? -50.236 -7.217 113.629 1.00 68.38 398 SER A N 1
ATOM 2829 C CA . SER A 1 398 ? -51.346 -6.844 114.546 1.00 68.38 398 SER A CA 1
ATOM 2830 C C . SER A 1 398 ? -52.036 -5.496 114.195 1.00 68.38 398 SER A C 1
ATOM 2832 O O . SER A 1 398 ? -51.860 -4.979 113.100 1.00 68.38 398 SER A O 1
ATOM 2834 N N . TYR A 1 399 ? -52.812 -4.858 115.101 1.00 74.50 399 TYR A N 1
ATOM 2835 C CA . TYR A 1 399 ? -53.505 -3.577 114.805 1.00 74.50 399 TYR A CA 1
ATOM 2836 C C . TYR A 1 399 ? -53.937 -2.681 116.005 1.00 74.50 399 TYR A C 1
ATOM 2838 O O . TYR A 1 399 ? -53.800 -3.047 117.172 1.00 74.50 399 TYR A O 1
ATOM 2846 N N . THR A 1 400 ? -54.448 -1.464 115.711 1.00 67.75 400 THR A N 1
ATOM 2847 C CA . THR A 1 400 ? -54.839 -0.355 116.638 1.00 67.75 400 THR A CA 1
ATOM 2848 C C . THR A 1 400 ? -55.993 0.540 116.082 1.00 67.75 400 THR A C 1
ATOM 2850 O O . THR A 1 400 ? -56.481 0.243 114.999 1.00 67.75 400 THR A O 1
ATOM 2853 N N . CYS A 1 401 ? -56.457 1.616 116.767 1.00 72.88 401 CYS A N 1
ATOM 2854 C CA . CYS A 1 401 ? -57.571 2.517 116.328 1.00 72.88 401 CYS A CA 1
ATOM 2855 C C . CYS A 1 401 ? -57.303 4.041 116.536 1.00 72.88 401 CYS A C 1
ATOM 2857 O O . CYS A 1 401 ? -56.767 4.408 117.582 1.00 72.88 401 CYS A O 1
ATOM 2859 N N . ALA A 1 402 ? -57.778 4.937 115.645 1.00 64.69 402 ALA A N 1
ATOM 2860 C CA . ALA A 1 402 ? -57.752 6.419 115.774 1.00 64.69 402 ALA A CA 1
ATOM 2861 C C . ALA A 1 402 ? -58.869 7.144 114.956 1.00 64.69 402 ALA A C 1
ATOM 2863 O O . ALA A 1 402 ? -59.392 6.577 114.011 1.00 64.69 402 ALA A O 1
ATOM 2864 N N . CYS A 1 403 ? -59.285 8.381 115.287 1.00 64.06 403 CYS A N 1
ATOM 2865 C CA . CYS A 1 403 ? -60.407 9.069 114.591 1.00 64.06 403 CYS A CA 1
ATOM 2866 C C . CYS A 1 403 ? -60.069 9.652 113.201 1.00 64.06 403 CYS A C 1
ATOM 2868 O O . CYS A 1 403 ? -58.969 10.156 112.988 1.00 64.06 403 CYS A O 1
ATOM 2870 N N . ASN A 1 404 ? -61.058 9.668 112.294 1.00 61.31 404 ASN A N 1
ATOM 2871 C CA . ASN A 1 404 ? -60.919 10.168 110.917 1.00 61.31 404 ASN A CA 1
ATOM 2872 C C . ASN A 1 404 ? -60.763 11.701 110.834 1.00 61.31 404 ASN A C 1
ATOM 2874 O O . ASN A 1 404 ? -61.308 12.435 111.654 1.00 61.31 404 ASN A O 1
ATOM 2878 N N . VAL A 1 405 ? -60.073 12.204 109.802 1.00 54.91 405 VAL A N 1
ATOM 2879 C CA . VAL A 1 405 ? -59.891 13.651 109.551 1.00 54.91 405 VAL A CA 1
ATOM 2880 C C . VAL A 1 405 ? -61.156 14.271 108.946 1.00 54.91 405 VAL A C 1
ATOM 2882 O O . VAL A 1 405 ? -61.895 13.608 108.227 1.00 54.91 405 VAL A O 1
ATOM 2885 N N . GLY A 1 406 ? -61.437 15.534 109.286 1.00 54.38 406 GLY A N 1
ATOM 2886 C CA . GLY A 1 406 ? -62.762 16.148 109.116 1.00 54.38 406 GLY A CA 1
ATOM 2887 C C . GLY A 1 406 ? -63.733 15.763 110.239 1.00 54.38 406 GLY A C 1
ATOM 2888 O O . GLY A 1 406 ? -64.771 16.395 110.390 1.00 54.38 406 GLY A O 1
ATOM 2889 N N . PHE A 1 407 ? -63.351 14.771 111.050 1.00 53.31 407 PHE A N 1
ATOM 2890 C CA . PHE A 1 407 ? -64.045 14.256 112.217 1.00 53.31 407 PHE A CA 1
ATOM 2891 C C . PHE A 1 407 ? -63.122 14.361 113.465 1.00 53.31 407 PHE A C 1
ATOM 2893 O O . PHE A 1 407 ? -61.944 14.690 113.334 1.00 53.31 407 PHE A O 1
ATOM 2900 N N . SER A 1 408 ? -63.611 14.175 114.705 1.00 53.91 408 SER A N 1
ATOM 2901 C CA . SER A 1 408 ? -62.726 14.146 115.898 1.00 53.91 408 SER A CA 1
ATOM 2902 C C . SER A 1 408 ? -63.286 13.390 117.113 1.00 53.91 408 SER A C 1
ATOM 2904 O O . SER A 1 408 ? -64.481 13.463 117.387 1.00 53.91 408 SER A O 1
ATOM 2906 N N . GLY A 1 409 ? -62.400 12.705 117.852 1.00 57.94 409 GLY A N 1
ATOM 2907 C CA . GLY A 1 409 ? -62.691 11.941 119.075 1.00 57.94 409 GLY A CA 1
ATOM 2908 C C . GLY A 1 409 ? -61.645 10.848 119.367 1.00 57.94 409 GLY A C 1
ATOM 2909 O O . GLY A 1 409 ? -60.484 10.995 118.991 1.00 57.94 409 GLY A O 1
ATOM 2910 N N . ASP A 1 410 ? -62.031 9.766 120.051 1.00 56.97 410 ASP A N 1
ATOM 2911 C CA . ASP A 1 410 ? -61.129 8.845 120.779 1.00 56.97 410 ASP A CA 1
ATOM 2912 C C . ASP A 1 410 ? -60.611 7.615 120.002 1.00 56.97 410 ASP A C 1
ATOM 2914 O O . ASP A 1 410 ? -60.036 6.703 120.593 1.00 56.97 410 ASP A O 1
ATOM 2918 N N . GLY A 1 411 ? -60.843 7.533 118.690 1.00 63.66 411 GLY A N 1
ATOM 2919 C CA . GLY A 1 411 ? -60.631 6.291 117.934 1.00 63.66 411 GLY A CA 1
ATOM 2920 C C . GLY A 1 411 ? -61.767 5.271 118.086 1.00 63.66 411 GLY A C 1
ATOM 2921 O O . GLY A 1 411 ? -61.735 4.217 117.448 1.00 63.66 411 GLY A O 1
ATOM 2922 N N . ARG A 1 412 ? -62.811 5.602 118.861 1.00 65.31 412 ARG A N 1
ATOM 2923 C CA . ARG A 1 412 ? -64.106 4.918 118.868 1.00 65.31 412 ARG A CA 1
ATOM 2924 C C . ARG A 1 412 ? -65.349 5.874 118.861 1.00 65.31 412 ARG A C 1
ATOM 2926 O O . ARG A 1 412 ? -66.429 5.377 119.144 1.00 65.31 412 ARG A O 1
ATOM 2933 N N . THR A 1 413 ? -65.269 7.170 118.462 1.00 56.59 413 THR A N 1
ATOM 2934 C CA . THR A 1 413 ? -66.413 8.113 118.153 1.00 56.59 413 THR A CA 1
ATOM 2935 C C . THR A 1 413 ? -65.994 9.433 117.427 1.00 56.59 413 THR A C 1
ATOM 2937 O O . THR A 1 413 ? -65.063 10.055 117.914 1.00 56.59 413 THR A O 1
ATOM 2940 N N . CYS A 1 414 ? -66.631 9.915 116.320 1.00 59.25 414 CYS A N 1
ATOM 2941 C CA . CYS A 1 414 ? -66.207 11.143 115.552 1.00 59.25 414 CYS A CA 1
ATOM 2942 C C . CYS A 1 414 ? -67.328 11.819 114.627 1.00 59.25 414 CYS A C 1
ATOM 2944 O O . CYS A 1 414 ? -68.352 11.170 114.419 1.00 59.25 414 CYS A O 1
ATOM 2946 N N . TYR A 1 415 ? -67.194 13.069 114.063 1.00 53.34 415 TYR A N 1
ATOM 2947 C CA . TYR A 1 415 ? -68.216 13.847 113.223 1.00 53.34 415 TYR A CA 1
ATOM 2948 C C . TYR A 1 415 ? -67.716 14.944 112.168 1.00 53.34 415 TYR A C 1
ATOM 2950 O O . TYR A 1 415 ? -66.883 15.755 112.544 1.00 53.34 415 TYR A O 1
ATOM 2958 N N . GLU A 1 416 ? -68.312 15.048 110.942 1.00 55.16 416 GLU A N 1
ATOM 2959 C CA . GLU A 1 416 ? -67.843 15.447 109.536 1.00 55.16 416 GLU A CA 1
ATOM 2960 C C . GLU A 1 416 ? -67.622 16.917 108.977 1.00 55.16 416 GLU A C 1
ATOM 2962 O O . GLU A 1 416 ? -68.456 17.776 109.262 1.00 55.16 416 GLU A O 1
ATOM 2967 N N . ILE A 1 417 ? -66.647 17.136 108.023 1.00 38.62 417 ILE A N 1
ATOM 2968 C CA . ILE A 1 417 ? -66.415 18.237 106.976 1.00 38.62 417 ILE A CA 1
ATOM 2969 C C . ILE A 1 417 ? -65.371 17.765 105.862 1.00 38.62 417 ILE A C 1
ATOM 2971 O O . ILE A 1 417 ? -64.563 16.921 106.234 1.00 38.62 417 ILE A O 1
ATOM 2975 N N . ASN A 1 418 ? -65.107 18.264 104.602 1.00 45.75 418 ASN A N 1
ATOM 2976 C CA . ASN A 1 418 ? -65.817 18.747 103.352 1.00 45.75 418 ASN A CA 1
ATOM 2977 C C . ASN A 1 418 ? -64.803 19.171 102.164 1.00 45.75 418 ASN A C 1
ATOM 2979 O O . ASN A 1 418 ? -63.708 19.593 102.531 1.00 45.75 418 ASN A O 1
ATOM 2983 N N . PRO A 1 419 ? -65.068 19.101 100.803 1.00 48.75 419 PRO A N 1
ATOM 2984 C CA . PRO A 1 419 ? -64.031 19.228 99.693 1.00 48.75 419 PRO A CA 1
ATOM 2985 C C . PRO A 1 419 ? -64.310 20.016 98.326 1.00 48.75 419 PRO A C 1
ATOM 2987 O O . PRO A 1 419 ? -65.467 20.249 97.986 1.00 48.75 419 PRO A O 1
ATOM 2990 N N . CYS A 1 420 ? -63.277 20.333 97.475 1.00 58.38 420 CYS A N 1
ATOM 2991 C CA . CYS A 1 420 ? -63.304 20.673 95.994 1.00 58.38 420 CYS A CA 1
ATOM 2992 C C . CYS A 1 420 ? -61.882 20.643 95.323 1.00 58.38 420 CYS A C 1
ATOM 2994 O O . CYS A 1 420 ? -61.190 21.662 95.285 1.00 58.38 420 CYS A O 1
ATOM 2996 N N . ASP A 1 421 ? -61.404 19.484 94.844 1.00 53.62 421 ASP A N 1
ATOM 2997 C CA . ASP A 1 421 ? -59.955 19.164 94.781 1.00 53.62 421 ASP A CA 1
ATOM 2998 C C . ASP A 1 421 ? -59.410 18.721 93.383 1.00 53.62 421 ASP A C 1
ATOM 3000 O O . ASP A 1 421 ? -60.157 18.094 92.622 1.00 53.62 421 ASP A O 1
ATOM 3004 N N . PRO A 1 422 ? -58.126 18.991 93.017 1.00 53.59 422 PRO A N 1
ATOM 3005 C CA . PRO A 1 422 ? -57.558 18.691 91.687 1.00 53.59 422 PRO A CA 1
ATOM 3006 C C . PRO A 1 422 ? -57.467 17.211 91.278 1.00 53.59 422 PRO A C 1
ATOM 3008 O O . PRO A 1 422 ? -57.135 16.915 90.132 1.00 53.59 422 PRO A O 1
ATOM 3011 N N . THR A 1 423 ? -57.738 16.269 92.178 1.00 55.03 423 THR A N 1
ATOM 3012 C CA . THR A 1 423 ? -57.527 14.820 91.986 1.00 55.03 423 THR A CA 1
ATOM 3013 C C . THR A 1 423 ? -58.513 14.106 91.037 1.00 55.03 423 THR A C 1
ATOM 3015 O O . THR A 1 423 ? -58.542 12.876 91.015 1.00 55.03 423 THR A O 1
ATOM 3018 N N . THR A 1 424 ? -59.334 14.821 90.249 1.00 57.69 424 THR A N 1
ATOM 3019 C CA . THR A 1 424 ? -60.554 14.235 89.638 1.00 57.69 424 THR A CA 1
ATOM 3020 C C . THR A 1 424 ? -60.814 14.449 88.131 1.00 57.69 424 THR A C 1
ATOM 3022 O O . THR A 1 424 ? -61.725 13.801 87.615 1.00 57.69 424 THR A O 1
ATOM 3025 N N . VAL A 1 425 ? -60.077 15.294 87.382 1.00 56.25 425 VAL A N 1
ATOM 3026 C CA . VAL A 1 425 ? -60.415 15.634 85.967 1.00 56.25 425 VAL A CA 1
ATOM 3027 C C . VAL A 1 425 ? -59.189 15.946 85.082 1.00 56.25 425 VAL A C 1
ATOM 3029 O O . VAL A 1 425 ? -58.254 16.594 85.541 1.00 56.25 425 VAL A O 1
ATOM 3032 N N . ALA A 1 426 ? -59.238 15.592 83.784 1.00 58.50 426 ALA A N 1
ATOM 3033 C CA . ALA A 1 426 ? -58.280 16.016 82.744 1.00 58.50 426 ALA A CA 1
ATOM 3034 C C . ALA A 1 426 ? -58.953 16.443 81.406 1.00 58.50 426 ALA A C 1
ATOM 3036 O O . ALA A 1 426 ? -60.086 16.050 81.120 1.00 58.50 426 ALA A O 1
ATOM 3037 N N . CYS A 1 427 ? -58.234 17.222 80.580 1.00 65.25 427 CYS A N 1
ATOM 3038 C CA . CYS A 1 427 ? -58.563 17.590 79.184 1.00 65.25 427 CYS A CA 1
ATOM 3039 C C . CYS A 1 427 ? -57.449 17.106 78.218 1.00 65.25 427 CYS A C 1
ATOM 3041 O O . CYS A 1 427 ? -56.409 16.632 78.671 1.00 65.25 427 CYS A O 1
ATOM 3043 N N . HIS A 1 428 ? -57.646 17.234 76.898 1.00 71.88 428 HIS A N 1
ATOM 3044 C CA . HIS A 1 428 ? -56.634 16.881 75.884 1.00 71.88 428 HIS A CA 1
ATOM 3045 C C . HIS A 1 428 ? -55.397 17.795 75.932 1.00 71.88 428 HIS A C 1
ATOM 3047 O O . HIS A 1 428 ? -55.511 18.966 76.281 1.00 71.88 428 HIS A O 1
ATOM 3053 N N . VAL A 1 429 ? -54.232 17.291 75.508 1.00 72.00 429 VAL A N 1
ATOM 3054 C CA . VAL A 1 429 ? -52.951 18.033 75.521 1.00 72.00 429 VAL A CA 1
ATOM 3055 C C . VAL A 1 429 ? -52.966 19.306 74.658 1.00 72.00 429 VAL A C 1
ATOM 3057 O O . VAL A 1 429 ? -52.346 20.303 75.016 1.00 72.00 429 VAL A O 1
ATOM 3060 N N . HIS A 1 430 ? -53.744 19.318 73.572 1.00 72.81 430 HIS A N 1
ATOM 3061 C CA . HIS A 1 430 ? -53.974 20.506 72.736 1.00 72.81 430 HIS A CA 1
ATOM 3062 C C . HIS A 1 430 ? -55.287 21.239 73.085 1.00 72.81 430 HIS A C 1
ATOM 3064 O O . HIS A 1 430 ? -55.929 21.798 72.194 1.00 72.81 430 HIS A O 1
ATOM 3070 N N . ALA A 1 431 ? -55.713 21.202 74.357 1.00 68.25 431 ALA A N 1
ATOM 3071 C CA . ALA A 1 431 ? -56.943 21.826 74.849 1.00 68.25 431 ALA A CA 1
ATOM 3072 C C . ALA A 1 431 ? -56.833 22.377 76.292 1.00 68.25 431 ALA A C 1
ATOM 3074 O O . ALA A 1 431 ? -55.925 22.025 77.039 1.00 68.25 431 ALA A O 1
ATOM 3075 N N . SER A 1 432 ? -57.771 23.241 76.709 1.00 69.44 432 SER A N 1
ATOM 3076 C CA . SER A 1 432 ? -57.745 23.924 78.025 1.00 69.44 432 SER A CA 1
ATOM 3077 C C . SER A 1 432 ? -59.075 23.863 78.796 1.00 69.44 432 SER A C 1
ATOM 3079 O O . SER A 1 432 ? -60.136 23.852 78.181 1.00 69.44 432 SER A O 1
ATOM 3081 N N . CYS A 1 433 ? -59.020 23.812 80.139 1.00 63.59 433 CYS A N 1
ATOM 3082 C CA . CYS A 1 433 ? -60.177 23.595 81.029 1.00 63.59 433 CYS A CA 1
ATOM 3083 C C . CYS A 1 433 ? -60.701 24.887 81.688 1.00 63.59 433 CYS A C 1
ATOM 3085 O O . CYS A 1 433 ? -59.909 25.716 82.137 1.00 63.59 433 CYS A O 1
ATOM 3087 N N . THR A 1 434 ? -62.025 25.033 81.830 1.00 60.94 434 THR A N 1
ATOM 3088 C CA . THR A 1 434 ? -62.670 26.150 82.560 1.00 60.94 434 THR A CA 1
ATOM 3089 C C . THR A 1 434 ? -63.859 25.692 83.412 1.00 60.94 434 THR A C 1
ATOM 3091 O O . THR A 1 434 ? -64.580 24.778 83.019 1.00 60.94 434 THR A O 1
ATOM 3094 N N . VAL A 1 435 ? -64.080 26.332 84.570 1.00 57.78 435 VAL A N 1
ATOM 3095 C CA . VAL A 1 435 ? -65.204 26.050 85.491 1.00 57.78 435 VAL A CA 1
ATOM 3096 C C . VAL A 1 435 ? -66.411 26.941 85.176 1.00 57.78 435 VAL A C 1
ATOM 3098 O O . VAL A 1 435 ? -66.275 28.127 84.886 1.00 57.78 435 VAL A O 1
ATOM 3101 N N . THR A 1 436 ? -67.606 26.368 85.286 1.00 57.62 436 THR A N 1
ATOM 3102 C CA . THR A 1 436 ? -68.919 27.007 85.100 1.00 57.62 436 THR A CA 1
ATOM 3103 C C . THR A 1 436 ? -69.818 26.710 86.309 1.00 57.62 436 THR A C 1
ATOM 3105 O O . THR A 1 436 ? -69.469 25.881 87.151 1.00 57.62 436 THR A O 1
ATOM 3108 N N . MET A 1 437 ? -70.979 27.365 86.439 1.00 50.44 437 MET A N 1
ATOM 3109 C CA . MET A 1 437 ? -71.893 27.113 87.567 1.00 50.44 437 MET A CA 1
ATOM 3110 C C . MET A 1 437 ? -72.491 25.696 87.505 1.00 50.44 437 MET A C 1
ATOM 3112 O O . MET A 1 437 ? -73.535 25.480 86.896 1.00 50.44 437 MET A O 1
ATOM 3116 N N . GLY A 1 438 ? -71.816 24.745 88.158 1.00 54.62 438 GLY A N 1
ATOM 3117 C CA . GLY A 1 438 ? -72.204 23.336 88.264 1.00 54.62 438 GLY A CA 1
ATOM 3118 C C . GLY A 1 438 ? -71.427 22.352 87.376 1.00 54.62 438 GLY A C 1
ATOM 3119 O O . GLY A 1 438 ? -71.748 21.170 87.418 1.00 54.62 438 GLY A O 1
ATOM 3120 N N . SER A 1 439 ? -70.441 22.788 86.575 1.00 61.28 439 SER A N 1
ATOM 3121 C CA . SER A 1 439 ? -69.659 21.893 85.691 1.00 61.28 439 SER A CA 1
ATOM 3122 C C . SER A 1 439 ? -68.355 22.536 85.172 1.00 61.28 439 SER A C 1
ATOM 3124 O O . SER A 1 439 ? -67.997 23.638 85.584 1.00 61.28 439 SER A O 1
ATOM 3126 N N . TYR A 1 440 ? -67.653 21.890 84.236 1.00 62.66 440 TYR A N 1
ATOM 3127 C CA . TYR A 1 440 ? -66.435 22.376 83.562 1.00 62.66 440 TYR A CA 1
ATOM 3128 C C . TYR A 1 440 ? -66.375 21.921 82.081 1.00 62.66 440 TYR A C 1
ATOM 3130 O O . TYR A 1 440 ? -67.112 21.015 81.688 1.00 62.66 440 TYR A O 1
ATOM 3138 N N . MET A 1 441 ? -65.512 22.523 81.245 1.00 63.84 441 MET A N 1
ATOM 3139 C CA . MET A 1 441 ? -65.436 22.235 79.790 1.00 63.84 441 MET A CA 1
ATOM 3140 C C . MET A 1 441 ? -64.021 22.402 79.180 1.00 63.84 441 MET A C 1
ATOM 3142 O O . MET A 1 441 ? -63.226 23.168 79.722 1.00 63.84 441 MET A O 1
ATOM 3146 N N . CYS A 1 442 ? -63.737 21.714 78.055 1.00 72.88 442 CYS A N 1
ATOM 3147 C CA . CYS A 1 442 ? -62.461 21.707 77.300 1.00 72.88 442 CYS A CA 1
ATOM 3148 C C . CYS A 1 442 ? -62.620 22.239 75.843 1.00 72.88 442 CYS A C 1
ATOM 3150 O O . CYS A 1 442 ? -63.692 22.051 75.273 1.00 72.88 442 CYS A O 1
ATOM 3152 N N . ILE A 1 443 ? -61.589 22.848 75.216 1.00 74.38 443 ILE A N 1
ATOM 3153 C CA . ILE A 1 443 ? -61.618 23.402 73.823 1.00 74.38 443 ILE A CA 1
ATOM 3154 C C . ILE A 1 443 ? -60.249 23.253 73.103 1.00 74.38 443 ILE A C 1
ATOM 3156 O O . ILE A 1 443 ? -59.240 23.528 73.745 1.00 74.38 443 ILE A O 1
ATOM 3160 N N . CYS A 1 444 ? -60.209 22.870 71.807 1.00 79.50 444 CYS A N 1
ATOM 3161 C CA . CYS A 1 444 ? -58.988 22.676 70.974 1.00 79.50 444 CYS A CA 1
ATOM 3162 C C . CYS A 1 444 ? -58.285 23.970 70.484 1.00 79.50 444 CYS A C 1
ATOM 3164 O O . CYS A 1 444 ? -58.901 25.031 70.382 1.00 79.50 444 CYS A O 1
ATOM 3166 N N . ASN A 1 445 ? -57.010 23.835 70.087 1.00 75.62 445 ASN A N 1
ATOM 3167 C CA . ASN A 1 445 ? -56.149 24.886 69.515 1.00 75.62 445 ASN A CA 1
ATOM 3168 C C . ASN A 1 445 ? -56.205 25.007 67.967 1.00 75.62 445 ASN A C 1
ATOM 3170 O O . ASN A 1 445 ? -56.628 24.089 67.269 1.00 75.62 445 ASN A O 1
ATOM 3174 N N . VAL A 1 446 ? -55.729 26.144 67.433 1.00 73.44 446 VAL A N 1
ATOM 3175 C CA . VAL A 1 446 ? -55.659 26.466 65.985 1.00 73.44 446 VAL A CA 1
ATOM 3176 C C . VAL A 1 446 ? -54.647 25.578 65.243 1.00 73.44 446 VAL A C 1
ATOM 3178 O O . VAL A 1 446 ? -53.639 25.184 65.820 1.00 73.44 446 VAL A O 1
ATOM 3181 N N . GLY A 1 447 ? -54.921 25.283 63.966 1.00 67.44 447 GLY A N 1
ATOM 3182 C CA . GLY A 1 447 ? -54.176 24.324 63.131 1.00 67.44 447 GLY A CA 1
ATOM 3183 C C . GLY A 1 447 ? -54.768 22.911 63.168 1.00 67.44 447 GLY A C 1
ATOM 3184 O O . GLY A 1 447 ? -54.521 22.114 62.274 1.00 67.44 447 GLY A O 1
ATOM 3185 N N . TYR A 1 448 ? -55.620 22.632 64.159 1.00 72.38 448 TYR A N 1
ATOM 3186 C CA . TYR A 1 448 ? -56.228 21.327 64.390 1.00 72.38 448 TYR A CA 1
ATOM 3187 C C . TYR A 1 448 ? -57.759 21.423 64.350 1.00 72.38 448 TYR A C 1
ATOM 3189 O O . TYR A 1 448 ? -58.348 22.451 64.688 1.00 72.38 448 TYR A O 1
ATOM 3197 N N . THR A 1 449 ? -58.420 20.325 63.990 1.00 73.88 449 THR A N 1
ATOM 3198 C CA . THR A 1 449 ? -59.878 20.160 64.046 1.00 73.88 449 THR A CA 1
ATOM 3199 C C . THR A 1 449 ? -60.268 19.041 65.017 1.00 73.88 449 THR A C 1
ATOM 3201 O O . THR A 1 449 ? -59.551 18.045 65.137 1.00 73.88 449 THR A O 1
ATOM 3204 N N . GLY A 1 450 ? -61.361 19.210 65.769 1.00 74.38 450 GLY A N 1
ATOM 3205 C CA . GLY A 1 450 ? -61.746 18.287 66.843 1.00 74.38 450 GLY A CA 1
ATOM 3206 C C . GLY A 1 450 ? -62.750 18.858 67.853 1.00 74.38 450 GLY A C 1
ATOM 3207 O O . GLY A 1 450 ? -63.340 19.914 67.627 1.00 74.38 450 GLY A O 1
ATOM 3208 N N . ASP A 1 451 ? -62.949 18.150 68.970 1.00 69.38 451 ASP A N 1
ATOM 3209 C CA . ASP A 1 451 ? -64.035 18.375 69.946 1.00 69.38 451 ASP A CA 1
ATOM 3210 C C . ASP A 1 451 ? -63.583 18.968 71.300 1.00 69.38 451 ASP A C 1
ATOM 3212 O O . ASP A 1 451 ? -64.393 19.155 72.206 1.00 69.38 451 ASP A O 1
ATOM 3216 N N . GLY A 1 452 ? -62.287 19.247 71.469 1.00 69.00 452 GLY A N 1
ATOM 3217 C CA . GLY A 1 452 ? -61.696 19.700 72.737 1.00 69.00 452 GLY A CA 1
ATOM 3218 C C . GLY A 1 452 ? -61.270 18.570 73.682 1.00 69.00 452 GLY A C 1
ATOM 3219 O O . GLY A 1 452 ? -60.651 18.838 74.715 1.00 69.00 452 GLY A O 1
ATOM 3220 N N . ARG A 1 453 ? -61.550 17.308 73.334 1.00 69.62 453 ARG A N 1
ATOM 3221 C CA . ARG A 1 453 ? -61.015 16.097 73.987 1.00 69.62 453 ARG A CA 1
ATOM 3222 C C . ARG A 1 453 ? -60.161 15.242 73.045 1.00 69.62 453 ARG A C 1
ATOM 3224 O O . ARG A 1 453 ? -59.367 14.434 73.515 1.00 69.62 453 ARG A O 1
ATOM 3231 N N . THR A 1 454 ? -60.267 15.498 71.749 1.00 67.62 454 THR A N 1
ATOM 3232 C CA . THR A 1 454 ? -59.427 15.030 70.650 1.00 67.62 454 THR A CA 1
ATOM 3233 C C . THR A 1 454 ? -59.258 16.182 69.657 1.00 67.62 454 THR A C 1
ATOM 3235 O O . THR A 1 454 ? -60.200 16.942 69.432 1.00 67.62 454 THR A O 1
ATOM 3238 N N . CYS A 1 455 ? -58.060 16.350 69.093 1.00 78.06 455 CYS A N 1
ATOM 3239 C CA . CYS A 1 455 ? -57.741 17.371 68.087 1.00 78.06 455 CYS A CA 1
ATOM 3240 C C . CYS A 1 455 ? -56.808 16.733 67.039 1.00 78.06 455 CYS A C 1
ATOM 3242 O O . CYS A 1 455 ? -55.905 15.995 67.425 1.00 78.06 455 CYS A O 1
ATOM 3244 N N . THR A 1 456 ? -57.021 16.992 65.746 1.00 76.19 456 THR A N 1
ATOM 3245 C CA . THR A 1 456 ? -56.332 16.326 64.617 1.00 76.19 456 THR A CA 1
ATOM 3246 C C . THR A 1 456 ? -55.900 17.315 63.533 1.00 76.19 456 THR A C 1
ATOM 3248 O O . THR A 1 456 ? -56.551 18.342 63.364 1.00 76.19 456 THR A O 1
ATOM 3251 N N . ASP A 1 457 ? -54.804 17.007 62.840 1.00 79.31 457 ASP A N 1
ATOM 3252 C CA . ASP A 1 457 ? -54.145 17.858 61.836 1.00 79.31 457 ASP A CA 1
ATOM 3253 C C . ASP A 1 457 ? -55.010 18.167 60.592 1.00 79.31 457 ASP A C 1
ATOM 3255 O O . ASP A 1 457 ? -55.953 17.438 60.264 1.00 79.31 457 ASP A O 1
ATOM 3259 N N . ILE A 1 458 ? -54.671 19.245 59.879 1.00 77.44 458 ILE A N 1
ATOM 3260 C CA . ILE A 1 458 ? -55.270 19.647 58.601 1.00 77.44 458 ILE A CA 1
ATOM 3261 C C . ILE A 1 458 ? -54.206 19.524 57.502 1.00 77.44 458 ILE A C 1
ATOM 3263 O O . ILE A 1 458 ? -53.065 19.932 57.673 1.00 77.44 458 ILE A O 1
ATOM 3267 N N . ASN A 1 459 ? -54.582 18.946 56.356 1.00 76.69 459 ASN A N 1
ATOM 3268 C CA . ASN A 1 459 ? -53.673 18.765 55.224 1.00 76.69 459 ASN A CA 1
ATOM 3269 C C . ASN A 1 459 ? -54.038 19.704 54.067 1.00 76.69 459 ASN A C 1
ATOM 3271 O O . ASN A 1 459 ? -55.038 19.462 53.388 1.00 76.69 459 ASN A O 1
ATOM 3275 N N . GLU A 1 460 ? -53.271 20.775 53.845 1.00 80.88 460 GLU A N 1
ATOM 3276 C CA . GLU A 1 460 ? -53.576 21.772 52.808 1.00 80.88 460 GLU A CA 1
ATOM 3277 C C . GLU A 1 460 ? -53.279 21.282 51.384 1.00 80.88 460 GLU A C 1
ATOM 3279 O O . GLU A 1 460 ? -54.114 21.497 50.501 1.00 80.88 460 GLU A O 1
ATOM 3284 N N . CYS A 1 461 ? -52.161 20.576 51.158 1.00 77.44 461 CYS A N 1
ATOM 3285 C CA . CYS A 1 461 ? -51.784 20.087 49.819 1.00 77.44 461 CYS A CA 1
ATOM 3286 C C . CYS A 1 461 ? -52.856 19.147 49.226 1.00 77.44 461 CYS A C 1
ATOM 3288 O O . CYS A 1 461 ? -53.118 19.150 48.027 1.00 77.44 461 CYS A O 1
ATOM 3290 N N . SER A 1 462 ? -53.522 18.345 50.067 1.00 73.88 462 SER A N 1
ATOM 3291 C CA . SER A 1 462 ? -54.605 17.439 49.637 1.00 73.88 462 SER A CA 1
ATOM 3292 C C . SER A 1 462 ? -55.945 18.151 49.410 1.00 73.88 462 SER A C 1
ATOM 3294 O O . SER A 1 462 ? -56.920 17.520 49.000 1.00 73.88 462 SER A O 1
ATOM 3296 N N . ARG A 1 463 ? -56.029 19.449 49.723 1.00 73.62 463 ARG A N 1
ATOM 3297 C CA . ARG A 1 463 ? -57.248 20.266 49.633 1.00 73.62 463 ARG A CA 1
ATOM 3298 C C . ARG A 1 463 ? -57.194 21.307 48.515 1.00 73.62 463 ARG A C 1
ATOM 3300 O O . ARG A 1 463 ? -58.219 21.942 48.275 1.00 73.62 463 ARG A O 1
ATOM 3307 N N . GLY A 1 464 ? -56.046 21.483 47.851 1.00 65.75 464 GLY A N 1
ATOM 3308 C CA . GLY A 1 464 ? -55.843 22.540 46.854 1.00 65.75 464 GLY A CA 1
ATOM 3309 C C . GLY A 1 464 ? -55.992 23.939 47.457 1.00 65.75 464 GLY A C 1
ATOM 3310 O O . GLY A 1 464 ? -56.555 24.834 46.829 1.00 65.75 464 GLY A O 1
ATOM 3311 N N . THR A 1 465 ? -55.582 24.094 48.720 1.00 70.75 465 THR A N 1
ATOM 3312 C CA . THR A 1 465 ? -55.563 25.378 49.443 1.00 70.75 465 THR A CA 1
ATOM 3313 C C . THR A 1 465 ? -54.141 25.872 49.712 1.00 70.75 465 THR A C 1
ATOM 3315 O O . THR A 1 465 ? -53.956 26.837 50.452 1.00 70.75 465 THR A O 1
ATOM 3318 N N . ASP A 1 466 ? -53.149 25.202 49.132 1.00 70.38 466 ASP A N 1
ATOM 3319 C CA . ASP A 1 466 ? -51.766 25.639 49.057 1.00 70.38 466 ASP A CA 1
ATOM 3320 C C . ASP A 1 466 ? -51.546 26.711 47.971 1.00 70.38 466 ASP A C 1
ATOM 3322 O O . ASP A 1 466 ? -52.383 26.945 47.102 1.00 70.38 466 ASP A O 1
ATOM 3326 N N . ASP A 1 467 ? -50.414 27.408 48.064 1.00 74.19 467 ASP A N 1
ATOM 3327 C CA . ASP A 1 467 ? -49.995 28.519 47.196 1.00 74.19 467 ASP A CA 1
ATOM 3328 C C . ASP A 1 467 ? -48.662 28.221 46.477 1.00 74.19 467 ASP A C 1
ATOM 3330 O O . ASP A 1 467 ? -47.857 29.120 46.208 1.00 74.19 467 ASP A O 1
ATOM 3334 N N . CYS A 1 468 ? -48.407 26.939 46.200 1.00 73.88 468 CYS A N 1
ATOM 3335 C CA . CYS A 1 468 ? -47.250 26.480 45.436 1.00 73.88 468 CYS A CA 1
ATOM 3336 C C . CYS A 1 468 ? -47.410 26.778 43.921 1.00 73.88 468 CYS A C 1
ATOM 3338 O O . CYS A 1 468 ? -48.468 27.198 43.456 1.00 73.88 468 CYS A O 1
ATOM 3340 N N . VAL A 1 469 ? -46.343 26.599 43.129 1.00 71.88 469 VAL A N 1
ATOM 3341 C CA . VAL A 1 469 ? -46.336 26.835 41.670 1.00 71.88 469 VAL A CA 1
ATOM 3342 C C . VAL A 1 469 ? -46.135 25.514 40.917 1.00 71.88 469 VAL A C 1
ATOM 3344 O O . VAL A 1 469 ? -45.007 25.094 40.646 1.00 71.88 469 VAL A O 1
ATOM 3347 N N . ASP A 1 470 ? -47.246 24.863 40.570 1.00 64.75 470 ASP A N 1
ATOM 3348 C CA . ASP A 1 470 ? -47.368 23.472 40.091 1.00 64.75 470 ASP A CA 1
ATOM 3349 C C . ASP A 1 470 ? -46.320 23.021 39.056 1.00 64.75 470 ASP A C 1
ATOM 3351 O O . ASP A 1 470 ? -45.802 21.898 39.103 1.00 64.75 470 ASP A O 1
ATOM 3355 N N . SER A 1 471 ? -45.977 23.893 38.102 1.00 68.06 471 SER A N 1
ATOM 3356 C CA . SER A 1 471 ? -45.042 23.564 37.023 1.00 68.06 471 SER A CA 1
ATOM 3357 C C . SER A 1 471 ? -43.606 23.364 37.520 1.00 68.06 471 SER A C 1
ATOM 3359 O O . SER A 1 471 ? -42.952 22.417 37.080 1.00 68.06 471 SER A O 1
ATOM 3361 N N . ARG A 1 472 ? -43.128 24.163 38.484 1.00 71.50 472 ARG A N 1
ATOM 3362 C CA . ARG A 1 472 ? -41.711 24.193 38.919 1.00 71.50 472 ARG A CA 1
ATOM 3363 C C . ARG A 1 472 ? -41.484 23.827 40.398 1.00 71.50 472 ARG A C 1
ATOM 3365 O O . ARG A 1 472 ? -40.335 23.694 40.816 1.00 71.50 472 ARG A O 1
ATOM 3372 N N . SER A 1 473 ? -42.545 23.607 41.181 1.00 74.81 473 SER A N 1
ATOM 3373 C CA . SER A 1 473 ? -42.468 23.225 42.605 1.00 74.81 473 SER A CA 1
ATOM 3374 C C . SER A 1 473 ? -43.305 21.986 42.966 1.00 74.81 473 SER A C 1
ATOM 3376 O O . SER A 1 473 ? -44.041 21.465 42.131 1.00 74.81 473 SER A O 1
ATOM 3378 N N . VAL A 1 474 ? -43.197 21.521 44.214 1.00 80.69 474 VAL A N 1
ATOM 3379 C CA . VAL A 1 474 ? -43.948 20.399 44.808 1.00 80.69 474 VAL A CA 1
ATOM 3380 C C . VAL A 1 474 ? -44.420 20.789 46.219 1.00 80.69 474 VAL A C 1
ATOM 3382 O O . VAL A 1 474 ? -43.646 21.380 46.971 1.00 80.69 474 VAL A O 1
ATOM 3385 N N . CYS A 1 475 ? -45.670 20.474 46.581 1.00 80.88 475 CYS A N 1
ATOM 3386 C CA . CYS A 1 475 ? -46.232 20.704 47.923 1.00 80.88 475 CYS A CA 1
ATOM 3387 C C . CYS A 1 475 ? -45.970 19.503 48.850 1.00 80.88 475 CYS A C 1
ATOM 3389 O O . CYS A 1 475 ? -46.106 18.354 48.429 1.00 80.88 475 CYS A O 1
ATOM 3391 N N . SER A 1 476 ? -45.638 19.756 50.120 1.00 79.69 476 SER A N 1
ATOM 3392 C CA . SER A 1 476 ? -45.545 18.743 51.179 1.00 79.69 476 SER A CA 1
ATOM 3393 C C . SER A 1 476 ? -46.184 19.239 52.476 1.00 79.69 476 SER A C 1
ATOM 3395 O O . SER A 1 476 ? -45.861 20.330 52.956 1.00 79.69 476 SER A O 1
ATOM 3397 N N . ASN A 1 477 ? -47.050 18.413 53.069 1.00 73.38 477 ASN A N 1
ATOM 3398 C CA . ASN A 1 477 ? -47.699 18.712 54.346 1.00 73.38 477 ASN A CA 1
ATOM 3399 C C . ASN A 1 477 ? -46.738 18.563 55.532 1.00 73.38 477 ASN A C 1
ATOM 3401 O O . ASN A 1 477 ? -45.763 17.813 55.468 1.00 73.38 477 ASN A O 1
ATOM 3405 N N . THR A 1 478 ? -47.059 19.244 56.625 1.00 74.62 478 THR A N 1
ATOM 3406 C CA . THR A 1 478 ? -46.382 19.191 57.926 1.00 74.62 478 THR A CA 1
ATOM 3407 C C . THR A 1 478 ? -47.433 19.302 59.034 1.00 74.62 478 THR A C 1
ATOM 3409 O O . THR A 1 478 ? -48.545 19.742 58.775 1.00 74.62 478 THR A O 1
ATOM 3412 N N . GLU A 1 479 ? -47.122 18.904 60.265 1.00 71.38 479 GLU A N 1
ATOM 3413 C CA . GLU A 1 479 ? -48.113 18.931 61.350 1.00 71.38 479 GLU A CA 1
ATOM 3414 C C . GLU A 1 479 ? -48.510 20.387 61.695 1.00 71.38 479 GLU A C 1
ATOM 3416 O O . GLU A 1 479 ? -47.712 21.161 62.231 1.00 71.38 479 GLU A O 1
ATOM 3421 N N . GLY A 1 480 ? -49.738 20.771 61.333 1.00 69.75 480 GLY A N 1
ATOM 3422 C CA . GLY A 1 480 ? -50.320 22.106 61.475 1.00 69.75 480 GLY A CA 1
ATOM 3423 C C . GLY A 1 480 ? -49.998 23.123 60.366 1.00 69.75 480 GLY A C 1
ATOM 3424 O O . GLY A 1 480 ? -50.241 24.312 60.591 1.00 69.75 480 GLY A O 1
ATOM 3425 N N . SER A 1 481 ? -49.403 22.724 59.227 1.00 76.38 481 SER A N 1
ATOM 3426 C CA . SER A 1 481 ? -49.026 23.634 58.118 1.00 76.38 481 SER A CA 1
ATOM 3427 C C . SER A 1 481 ? -48.572 22.890 56.842 1.00 76.38 481 SER A C 1
ATOM 3429 O O . SER A 1 481 ? -48.424 21.672 56.832 1.00 76.38 481 SER A O 1
ATOM 3431 N N . PHE A 1 482 ? -48.180 23.609 55.785 1.00 78.94 482 PHE A N 1
ATOM 3432 C CA . PHE A 1 482 ? -47.594 23.032 54.564 1.00 78.94 482 PHE A CA 1
ATOM 3433 C C . PHE A 1 482 ? -46.382 23.816 54.025 1.00 78.94 482 PHE A C 1
ATOM 3435 O O . PHE A 1 482 ? -46.134 24.977 54.371 1.00 78.94 482 PHE A O 1
ATOM 3442 N N . THR A 1 483 ? -45.620 23.171 53.137 1.00 79.12 483 THR A N 1
ATOM 3443 C CA . THR A 1 483 ? -44.373 23.682 52.541 1.00 79.12 483 THR A CA 1
ATOM 3444 C C . THR A 1 483 ? -44.319 23.439 51.028 1.00 79.12 483 THR A C 1
ATOM 3446 O O . THR A 1 483 ? -44.881 22.461 50.543 1.00 79.12 483 THR A O 1
ATOM 3449 N N . CYS A 1 484 ? -43.616 24.304 50.286 1.00 80.00 484 CYS A N 1
ATOM 3450 C CA . CYS A 1 484 ? -43.339 24.133 48.853 1.00 80.00 484 CYS A CA 1
ATOM 3451 C C . CYS A 1 484 ? -41.824 23.987 48.621 1.00 80.00 484 CYS A C 1
ATOM 3453 O O . CYS A 1 484 ? -41.050 24.797 49.142 1.00 80.00 484 CYS A O 1
ATOM 3455 N N . THR A 1 485 ? -41.396 23.022 47.806 1.00 78.19 485 THR A N 1
ATOM 3456 C CA . THR A 1 485 ? -39.992 22.820 47.392 1.00 78.19 485 THR A CA 1
ATOM 3457 C C . THR A 1 485 ? -39.842 22.925 45.872 1.00 78.19 485 THR A C 1
ATOM 3459 O O . THR A 1 485 ? -40.762 22.583 45.133 1.00 78.19 485 THR A O 1
ATOM 3462 N N . CYS A 1 486 ? -38.706 23.425 45.377 1.00 81.06 486 CYS A N 1
ATOM 3463 C CA . CYS A 1 486 ? -38.438 23.491 43.935 1.00 81.06 486 CYS A CA 1
ATOM 3464 C C . CYS A 1 486 ? -38.006 22.126 43.380 1.00 81.06 486 CYS A C 1
ATOM 3466 O O . CYS A 1 486 ? -37.373 21.335 44.081 1.00 81.06 486 CYS A O 1
ATOM 3468 N N . LYS A 1 487 ? -38.345 21.856 42.115 1.00 77.81 487 LYS A N 1
ATOM 3469 C CA . LYS A 1 487 ? -37.843 20.685 41.376 1.00 77.81 487 LYS A CA 1
ATOM 3470 C C . LYS A 1 487 ? -36.345 20.877 41.044 1.00 77.81 487 LYS A C 1
ATOM 3472 O O . LYS A 1 487 ? -35.900 22.025 40.982 1.00 77.81 487 LYS A O 1
ATOM 3477 N N . PRO A 1 488 ? -35.561 19.802 40.818 1.00 76.56 488 PRO A N 1
ATOM 3478 C CA . PRO A 1 488 ? -34.191 19.917 40.306 1.00 76.56 488 PRO A CA 1
ATOM 3479 C C . PRO A 1 488 ? -34.128 20.778 39.032 1.00 76.56 488 PRO A C 1
ATOM 3481 O O . PRO A 1 488 ? -35.092 20.797 38.269 1.00 76.56 488 PRO A O 1
ATOM 3484 N N . GLY A 1 489 ? -33.027 21.511 38.840 1.00 70.06 489 GLY A N 1
ATOM 3485 C CA . GLY A 1 489 ? -32.891 22.537 37.791 1.00 70.06 489 GLY A CA 1
ATOM 3486 C C . GLY A 1 489 ? -33.456 23.919 38.162 1.00 70.06 489 GLY A C 1
ATOM 3487 O O . GLY A 1 489 ? -33.254 24.880 37.428 1.00 70.06 489 GLY A O 1
ATOM 3488 N N . TYR A 1 490 ? -34.127 24.063 39.316 1.00 81.25 490 TYR A N 1
ATOM 3489 C CA . TYR A 1 490 ? -34.728 25.333 39.744 1.00 81.25 490 TYR A CA 1
ATOM 3490 C C . TYR A 1 490 ? -34.322 25.741 41.164 1.00 81.25 490 TYR A C 1
ATOM 3492 O O . TYR A 1 490 ? -34.321 24.934 42.094 1.00 81.25 490 TYR A O 1
ATOM 3500 N N . THR A 1 491 ? -34.046 27.033 41.352 1.00 79.56 491 THR A N 1
ATOM 3501 C CA . THR A 1 491 ? -33.744 27.645 42.655 1.00 79.56 491 THR A CA 1
ATOM 3502 C C . THR A 1 491 ? -34.875 28.566 43.118 1.00 79.56 491 THR A C 1
ATOM 3504 O O . THR A 1 491 ? -35.770 28.927 42.352 1.00 79.56 491 THR A O 1
ATOM 3507 N N . ARG A 1 492 ? -34.884 28.931 44.403 1.00 73.94 492 ARG A N 1
ATOM 3508 C CA . ARG A 1 492 ? -35.988 29.683 45.010 1.00 73.94 492 ARG A CA 1
ATOM 3509 C C . ARG A 1 492 ? -35.915 31.174 44.665 1.00 73.94 492 ARG A C 1
ATOM 3511 O O . ARG A 1 492 ? -35.001 31.873 45.093 1.00 73.94 492 ARG A O 1
ATOM 3518 N N . GLY A 1 493 ? -36.930 31.661 43.956 1.00 71.88 493 GLY A N 1
ATOM 3519 C CA . GLY A 1 493 ? -37.123 33.078 43.653 1.00 71.88 493 GLY A CA 1
ATOM 3520 C C . GLY A 1 493 ? -37.885 33.843 44.749 1.00 71.88 493 GLY A C 1
ATOM 3521 O O . GLY A 1 493 ? -38.206 33.293 45.809 1.00 71.88 493 GLY A O 1
ATOM 3522 N N . PRO A 1 494 ? -38.216 35.126 44.507 1.00 69.69 494 PRO A N 1
ATOM 3523 C CA . PRO A 1 494 ? -39.044 35.922 45.411 1.00 69.69 494 PRO A CA 1
ATOM 3524 C C . PRO A 1 494 ? -40.415 35.271 45.679 1.00 69.69 494 PRO A C 1
ATOM 3526 O O . PRO A 1 494 ? -41.114 34.844 44.759 1.00 69.69 494 PRO A O 1
ATOM 3529 N N . GLY A 1 495 ? -40.819 35.204 46.951 1.00 65.88 495 GLY A N 1
ATOM 3530 C CA . GLY A 1 495 ? -42.063 34.553 47.382 1.00 65.88 495 GLY A CA 1
ATOM 3531 C C . GLY A 1 495 ? -41.932 33.032 47.551 1.00 65.88 495 GLY A C 1
ATOM 3532 O O . GLY A 1 495 ? -40.974 32.539 48.158 1.00 65.88 495 GLY A O 1
ATOM 3533 N N . ARG A 1 496 ? -42.925 32.284 47.053 1.00 70.44 496 ARG A N 1
ATOM 3534 C CA . ARG A 1 496 ? -42.932 30.808 46.946 1.00 70.44 496 ARG A CA 1
ATOM 3535 C C . ARG A 1 496 ? -42.735 30.355 45.487 1.00 70.44 496 ARG A C 1
ATOM 3537 O O . ARG A 1 496 ? -43.299 29.361 45.050 1.00 70.44 496 ARG A O 1
ATOM 3544 N N . THR A 1 497 ? -41.951 31.116 44.721 1.00 70.19 497 THR A N 1
ATOM 3545 C CA . THR A 1 497 ? -41.682 30.855 43.299 1.00 70.19 497 THR A CA 1
ATOM 3546 C C . THR A 1 497 ? -40.353 30.125 43.096 1.00 70.19 497 THR A C 1
ATOM 3548 O O . THR A 1 497 ? -39.440 30.229 43.918 1.00 70.19 497 THR A O 1
ATOM 3551 N N . CYS A 1 498 ? -40.239 29.407 41.979 1.00 79.56 498 CYS A N 1
ATOM 3552 C CA . CYS A 1 498 ? -39.016 28.737 41.545 1.00 79.56 498 CYS A CA 1
ATOM 3553 C C . CYS A 1 498 ? -38.587 29.296 40.182 1.00 79.56 498 CYS A C 1
ATOM 3555 O O . CYS A 1 498 ? -39.413 29.418 39.271 1.00 79.56 498 CYS A O 1
ATOM 3557 N N . ILE A 1 499 ? -37.311 29.658 40.071 1.00 81.00 499 ILE A N 1
ATOM 3558 C CA . ILE A 1 499 ? -36.674 30.230 38.880 1.00 81.00 499 ILE A CA 1
ATOM 3559 C C . ILE A 1 499 ? -35.609 29.276 38.343 1.00 81.00 499 ILE A C 1
ATOM 3561 O O . ILE A 1 499 ? -35.033 28.496 39.099 1.00 81.00 499 ILE A O 1
ATOM 3565 N N . ASP A 1 500 ? -35.385 29.343 37.037 1.00 81.56 500 ASP A N 1
ATOM 3566 C CA . ASP A 1 500 ? -34.402 28.545 36.301 1.00 81.56 500 ASP A CA 1
ATOM 3567 C C . ASP A 1 500 ? -32.980 28.753 36.853 1.00 81.56 500 ASP A C 1
ATOM 3569 O O . ASP A 1 500 ? -32.582 29.889 37.138 1.00 81.56 500 ASP A O 1
ATOM 3573 N N . ILE A 1 501 ? -32.223 27.671 37.042 1.00 81.25 501 ILE A N 1
ATOM 3574 C CA . ILE A 1 501 ? -30.790 27.742 37.348 1.00 81.25 501 ILE A CA 1
ATOM 3575 C C . ILE A 1 501 ? -30.062 27.825 36.014 1.00 81.25 501 ILE A C 1
ATOM 3577 O O . ILE A 1 501 ? -30.083 26.870 35.257 1.00 81.25 501 ILE A O 1
ATOM 3581 N N . ASN A 1 502 ? -29.384 28.942 35.739 1.00 79.94 502 ASN A N 1
ATOM 3582 C CA . ASN A 1 502 ? -28.519 29.006 34.566 1.00 79.94 502 ASN A CA 1
ATOM 3583 C C . ASN A 1 502 ? -27.160 28.368 34.888 1.00 79.94 502 ASN A C 1
ATOM 3585 O O . ASN A 1 502 ? -26.336 29.020 35.543 1.00 79.94 502 ASN A O 1
ATOM 3589 N N . GLU A 1 503 ? -26.941 27.109 34.495 1.00 85.31 503 GLU A N 1
ATOM 3590 C CA . GLU A 1 503 ? -25.708 26.389 34.840 1.00 85.31 503 GLU A CA 1
ATOM 3591 C C . GLU A 1 503 ? -24.478 26.966 34.124 1.00 85.31 503 GLU A C 1
ATOM 3593 O O . GLU A 1 503 ? -23.454 27.182 34.775 1.00 85.31 503 GLU A O 1
ATOM 3598 N N . CYS A 1 504 ? -24.608 27.331 32.841 1.00 81.25 504 CYS A N 1
ATOM 3599 C CA . CYS A 1 504 ? -23.519 27.895 32.026 1.00 81.25 504 CYS A CA 1
ATOM 3600 C C . CYS A 1 504 ? -22.928 29.199 32.605 1.00 81.25 504 CYS A C 1
ATOM 3602 O O . CYS A 1 504 ? -21.755 29.513 32.404 1.00 81.25 504 CYS A O 1
ATOM 3604 N N . VAL A 1 505 ? -23.739 30.000 33.310 1.00 79.25 505 VAL A N 1
ATOM 3605 C CA . VAL A 1 505 ? -23.290 31.228 33.996 1.00 79.25 505 VAL A CA 1
ATOM 3606 C C . VAL A 1 505 ? -22.725 30.924 35.387 1.00 79.25 505 VAL A C 1
ATOM 3608 O O . VAL A 1 505 ? -21.848 31.644 35.865 1.00 79.25 505 VAL A O 1
ATOM 3611 N N . GLN A 1 506 ? -23.195 29.859 36.040 1.00 75.25 506 GLN A N 1
ATOM 3612 C CA . GLN A 1 506 ? -22.741 29.450 37.374 1.00 75.25 506 GLN A CA 1
ATOM 3613 C C . GLN A 1 506 ? -21.510 28.529 37.353 1.00 75.25 506 GLN A C 1
ATOM 3615 O O . GLN A 1 506 ? -20.934 28.289 38.414 1.00 75.25 506 GLN A O 1
ATOM 3620 N N . ARG A 1 507 ? -21.074 28.067 36.170 1.00 64.75 507 ARG A N 1
ATOM 3621 C CA . ARG A 1 507 ? -20.028 27.045 35.987 1.00 64.75 507 ARG A CA 1
ATOM 3622 C C . ARG A 1 507 ? -20.342 25.746 36.733 1.00 64.75 507 ARG A C 1
ATOM 3624 O O . ARG A 1 507 ? -19.467 25.143 37.353 1.00 64.75 507 ARG A O 1
ATOM 3631 N N . SER A 1 508 ? -21.614 25.358 36.700 1.00 64.81 508 SER A N 1
ATOM 3632 C CA . SER A 1 508 ? -22.097 24.050 37.159 1.00 64.81 508 SER A CA 1
ATOM 3633 C C . SER A 1 508 ? -22.470 23.137 35.986 1.00 64.81 508 SER A C 1
ATOM 3635 O O . SER A 1 508 ? -23.194 22.163 36.167 1.00 64.81 508 SER A O 1
ATOM 3637 N N . ASP A 1 509 ? -22.010 23.485 34.785 1.00 71.38 509 ASP A N 1
ATOM 3638 C CA . ASP A 1 509 ? -22.116 22.709 33.563 1.00 71.38 509 ASP A CA 1
ATOM 3639 C C . ASP A 1 509 ? -20.916 21.763 33.389 1.00 71.38 509 ASP A C 1
ATOM 3641 O O . ASP A 1 509 ? -19.766 22.194 33.365 1.00 71.38 509 ASP A O 1
ATOM 3645 N N . ASP A 1 510 ? -21.181 20.470 33.179 1.00 74.81 510 ASP A N 1
ATOM 3646 C CA . ASP A 1 510 ? -20.175 19.459 32.797 1.00 74.81 510 ASP A CA 1
ATOM 3647 C C . ASP A 1 510 ? -19.755 19.581 31.307 1.00 74.81 510 ASP A C 1
ATOM 3649 O O . ASP A 1 510 ? -19.429 18.592 30.646 1.00 74.81 510 ASP A O 1
ATOM 3653 N N . CYS A 1 511 ? -19.795 20.789 30.732 1.00 75.81 511 CYS A N 1
ATOM 3654 C CA . CYS A 1 511 ? -19.362 21.032 29.359 1.00 75.81 511 CYS A CA 1
ATOM 3655 C C . CYS A 1 511 ? -17.842 21.227 29.297 1.00 75.81 511 CYS A C 1
ATOM 3657 O O . CYS A 1 511 ? -17.294 22.192 29.829 1.00 75.81 511 CYS A O 1
ATOM 3659 N N . ASP A 1 512 ? -17.145 20.349 28.572 1.00 77.06 512 ASP A N 1
ATOM 3660 C CA . ASP A 1 512 ? -15.735 20.560 28.240 1.00 77.06 512 ASP A CA 1
ATOM 3661 C C . ASP A 1 512 ? -15.603 21.791 27.329 1.00 77.06 512 ASP A C 1
ATOM 3663 O O . ASP A 1 512 ? -15.891 21.741 26.130 1.00 77.06 512 ASP A O 1
ATOM 3667 N N . VAL A 1 513 ? -15.144 22.903 27.906 1.00 76.31 513 VAL A N 1
ATOM 3668 C CA . VAL A 1 513 ? -14.943 24.189 27.221 1.00 76.31 513 VAL A CA 1
ATOM 3669 C C . VAL A 1 513 ? -13.903 24.136 26.096 1.00 76.31 513 VAL A C 1
ATOM 3671 O O . VAL A 1 513 ? -13.818 25.081 25.306 1.00 76.31 513 VAL A O 1
ATOM 3674 N N . THR A 1 514 ? -13.111 23.061 25.979 1.00 75.50 514 THR A N 1
ATOM 3675 C CA . THR A 1 514 ? -12.201 22.858 24.841 1.00 75.50 514 THR A CA 1
ATOM 3676 C C . THR A 1 514 ? -12.951 22.341 23.613 1.00 75.50 514 THR A C 1
ATOM 3678 O O . THR A 1 514 ? -12.796 22.925 22.542 1.00 75.50 514 THR A O 1
ATOM 3681 N N . THR A 1 515 ? -13.846 21.362 23.772 1.00 77.19 515 THR A N 1
ATOM 3682 C CA . THR A 1 515 ? -14.556 20.666 22.675 1.00 77.19 515 THR A CA 1
ATOM 3683 C C . THR A 1 515 ? -15.989 21.149 22.432 1.00 77.19 515 THR A C 1
ATOM 3685 O O . THR A 1 515 ? -16.566 20.882 21.377 1.00 77.19 515 THR A O 1
ATOM 3688 N N . SER A 1 516 ? -16.576 21.886 23.378 1.00 80.31 516 SER A N 1
ATOM 3689 C CA . SER A 1 516 ? -17.994 22.261 23.366 1.00 80.31 516 SER A CA 1
ATOM 3690 C C . SER A 1 516 ? -18.257 23.700 23.829 1.00 80.31 516 SER A C 1
ATOM 3692 O O . SER A 1 516 ? -17.354 24.411 24.278 1.00 80.31 516 SER A O 1
ATOM 3694 N N . VAL A 1 517 ? -19.509 24.138 23.686 1.00 85.38 517 VAL A N 1
ATOM 3695 C CA . VAL A 1 517 ? -20.052 25.410 24.178 1.00 85.38 517 VAL A CA 1
ATOM 3696 C C . VAL A 1 517 ? -21.354 25.122 24.930 1.00 85.38 517 VAL A C 1
ATOM 3698 O O . VAL A 1 517 ? -22.260 24.497 24.376 1.00 85.38 517 VAL A O 1
ATOM 3701 N N . CYS A 1 518 ? -21.456 25.576 26.182 1.00 84.06 518 CYS A N 1
ATOM 3702 C CA . CYS A 1 518 ? -22.664 25.422 26.995 1.00 84.06 518 CYS A CA 1
ATOM 3703 C C . CYS A 1 518 ? -23.798 26.331 26.498 1.00 84.06 518 CYS A C 1
ATOM 3705 O O . CYS A 1 518 ? -23.594 27.522 26.251 1.00 84.06 518 CYS A O 1
ATOM 3707 N N . HIS A 1 519 ? -25.004 25.777 26.390 1.00 85.19 519 HIS A N 1
ATOM 3708 C CA . HIS A 1 519 ? -26.235 26.496 26.085 1.00 85.19 519 HIS A CA 1
ATOM 3709 C C . HIS A 1 519 ? -27.310 26.161 27.126 1.00 85.19 519 HIS A C 1
ATOM 3711 O O . HIS A 1 519 ? -27.676 25.000 27.307 1.00 85.19 519 HIS A O 1
ATOM 3717 N N . ASN A 1 520 ? -27.857 27.184 27.782 1.00 78.25 520 ASN A N 1
ATOM 3718 C CA . ASN A 1 520 ? -28.886 27.006 28.806 1.00 78.25 520 ASN A CA 1
ATOM 3719 C C . ASN A 1 520 ? -30.232 26.572 28.202 1.00 78.25 520 ASN A C 1
ATOM 3721 O O . ASN A 1 520 ? -30.597 27.021 27.113 1.00 78.25 520 ASN A O 1
ATOM 3725 N N . THR A 1 521 ? -30.997 25.748 28.910 1.00 80.69 521 THR A N 1
ATOM 3726 C CA . THR A 1 521 ? -32.363 25.332 28.545 1.00 80.69 521 THR A CA 1
ATOM 3727 C C . THR A 1 521 ? -33.261 25.357 29.789 1.00 80.69 521 THR A C 1
ATOM 3729 O O . THR A 1 521 ? -32.763 25.534 30.893 1.00 80.69 521 THR A O 1
ATOM 3732 N N . GLU A 1 522 ? -34.587 25.245 29.653 1.00 79.25 522 GLU A N 1
ATOM 3733 C CA . GLU A 1 522 ? -35.465 25.325 30.834 1.00 79.25 522 GLU A CA 1
ATOM 3734 C C . GLU A 1 522 ? -35.323 24.068 31.721 1.00 79.25 522 GLU A C 1
ATOM 3736 O O . GLU A 1 522 ? -35.762 22.976 31.355 1.00 79.25 522 GLU A O 1
ATOM 3741 N N . GLY A 1 523 ? -34.711 24.244 32.895 1.00 73.56 523 GLY A N 1
ATOM 3742 C CA . GLY A 1 523 ? -34.435 23.214 33.897 1.00 73.56 523 GLY A CA 1
ATOM 3743 C C . GLY A 1 523 ? -33.177 22.364 33.669 1.00 73.56 523 GLY A C 1
ATOM 3744 O O . GLY A 1 523 ? -33.034 21.354 34.362 1.00 73.56 523 GLY A O 1
ATOM 3745 N N . SER A 1 524 ? -32.312 22.702 32.701 1.00 76.69 524 SER A N 1
ATOM 3746 C CA . SER A 1 524 ? -31.028 22.016 32.450 1.00 76.69 524 SER A CA 1
ATOM 3747 C C . SER A 1 524 ? -30.155 22.754 31.417 1.00 76.69 524 SER A C 1
ATOM 3749 O O . SER A 1 524 ? -30.597 23.716 30.793 1.00 76.69 524 SER A O 1
ATOM 3751 N N . PHE A 1 525 ? -28.970 22.230 31.098 1.00 82.56 525 PHE A N 1
ATOM 3752 C CA . PHE A 1 525 ? -28.067 22.763 30.069 1.00 82.56 525 PHE A CA 1
ATOM 3753 C C . PHE A 1 525 ? -27.697 21.715 29.005 1.00 82.56 525 PHE A C 1
ATOM 3755 O O . PHE A 1 525 ? -27.692 20.506 29.250 1.00 82.56 525 PHE A O 1
ATOM 3762 N N . ALA A 1 526 ? -27.333 22.187 27.812 1.00 79.12 526 ALA A N 1
ATOM 3763 C CA . ALA A 1 526 ? -26.862 21.363 26.705 1.00 79.12 526 ALA A CA 1
ATOM 3764 C C . ALA A 1 526 ? -25.475 21.817 26.231 1.00 79.12 526 ALA A C 1
ATOM 3766 O O . ALA A 1 526 ? -25.262 22.996 25.955 1.00 79.12 526 ALA A O 1
ATOM 3767 N N . CYS A 1 527 ? -24.546 20.873 26.079 1.00 84.06 527 CYS A N 1
ATOM 3768 C CA . CYS A 1 527 ? -23.240 21.136 25.476 1.00 84.06 527 CYS A CA 1
ATOM 3769 C C . CYS A 1 527 ? -23.329 20.932 23.957 1.00 84.06 527 CYS A C 1
ATOM 3771 O O . CYS A 1 527 ? -23.601 19.823 23.489 1.00 84.06 527 CYS A O 1
ATOM 3773 N N . ASN A 1 528 ? -23.112 21.997 23.186 1.00 84.06 528 ASN A N 1
ATOM 3774 C CA . ASN A 1 528 ? -23.049 21.945 21.727 1.00 84.06 528 ASN A CA 1
ATOM 3775 C C . ASN A 1 528 ? -21.589 21.787 21.292 1.00 84.06 528 ASN A C 1
ATOM 3777 O O . ASN A 1 528 ? -20.740 22.586 21.686 1.00 84.06 528 ASN A O 1
ATOM 3781 N N . CYS A 1 529 ? -21.287 20.762 20.497 1.00 83.06 529 CYS A N 1
ATOM 3782 C CA . CYS A 1 529 ? -19.925 20.495 20.038 1.00 83.06 529 CYS A CA 1
ATOM 3783 C C . CYS A 1 529 ? -19.435 21.570 19.059 1.00 83.06 529 CYS A C 1
ATOM 3785 O O . CYS A 1 529 ? -20.216 22.114 18.274 1.00 83.06 529 CYS A O 1
ATOM 3787 N N . LYS A 1 530 ? -18.139 21.885 19.118 1.00 82.88 530 LYS A N 1
ATOM 3788 C CA . LYS A 1 530 ? -17.470 22.750 18.138 1.00 82.88 530 LYS A CA 1
ATOM 3789 C C . LYS A 1 530 ? -17.207 21.973 16.840 1.00 82.88 530 LYS A C 1
ATOM 3791 O O . LYS A 1 530 ? -17.320 20.750 16.813 1.00 82.88 530 LYS A O 1
ATOM 3796 N N . ALA A 1 531 ? -16.824 22.679 15.775 1.00 77.56 531 ALA A N 1
ATOM 3797 C CA . ALA A 1 531 ? -16.269 22.034 14.582 1.00 77.56 531 ALA A CA 1
ATOM 3798 C C . ALA A 1 531 ? -15.063 21.145 14.960 1.00 77.56 531 ALA A C 1
ATOM 3800 O O . ALA A 1 531 ? -14.361 21.458 15.923 1.00 77.56 531 ALA A O 1
ATOM 3801 N N . GLY A 1 532 ? -14.881 20.029 14.246 1.00 71.81 532 GLY A N 1
ATOM 3802 C CA . GLY A 1 532 ? -13.932 18.966 14.609 1.00 71.81 532 GLY A CA 1
ATOM 3803 C C . GLY A 1 532 ? -14.452 17.959 15.649 1.00 71.81 532 GLY A C 1
ATOM 3804 O O . GLY A 1 532 ? -13.752 17.005 15.971 1.00 71.81 532 GLY A O 1
ATOM 3805 N N . PHE A 1 533 ? -15.676 18.127 16.178 1.00 82.06 533 PHE A N 1
ATOM 3806 C CA . PHE A 1 533 ? -16.232 17.235 17.204 1.00 82.06 533 PHE A CA 1
ATOM 3807 C C . PHE A 1 533 ? -17.687 16.817 16.937 1.00 82.06 533 PHE A C 1
ATOM 3809 O O . PHE A 1 533 ? -18.538 17.628 16.569 1.00 82.06 533 PHE A O 1
ATOM 3816 N N . VAL A 1 534 ? -18.001 15.548 17.209 1.00 82.88 534 VAL A N 1
ATOM 3817 C CA . VAL A 1 534 ? -19.352 14.960 17.139 1.00 82.88 534 VAL A CA 1
ATOM 3818 C C . VAL A 1 534 ? -19.906 14.630 18.524 1.00 82.88 534 VAL A C 1
ATOM 3820 O O . VAL A 1 534 ? -19.171 14.405 19.484 1.00 82.88 534 VAL A O 1
ATOM 3823 N N . ARG A 1 535 ? -21.236 14.588 18.652 1.00 76.69 535 ARG A N 1
ATOM 3824 C CA . ARG A 1 535 ? -21.898 14.307 19.932 1.00 76.69 535 ARG A CA 1
ATOM 3825 C C . ARG A 1 535 ? -21.831 12.816 20.279 1.00 76.69 535 ARG A C 1
ATOM 3827 O O . ARG A 1 535 ? -22.427 11.994 19.589 1.00 76.69 535 ARG A O 1
ATOM 3834 N N . GLY A 1 536 ? -21.146 12.490 21.373 1.00 70.06 536 GLY A N 1
ATOM 3835 C CA . GLY A 1 536 ? -21.125 11.153 21.965 1.00 70.06 536 GLY A CA 1
ATOM 3836 C C . GLY A 1 536 ? -22.310 10.899 22.904 1.00 70.06 536 GLY A C 1
ATOM 3837 O O . GLY A 1 536 ? -23.335 11.583 22.875 1.00 70.06 536 GLY A O 1
ATOM 3838 N N . THR A 1 537 ? -22.173 9.910 23.787 1.00 72.31 537 THR A N 1
ATOM 3839 C CA . THR A 1 537 ? -23.185 9.608 24.809 1.00 72.31 537 THR A CA 1
ATOM 3840 C C . THR A 1 537 ? -23.269 10.722 25.859 1.00 72.31 537 THR A C 1
ATOM 3842 O O . THR A 1 537 ? -22.330 10.933 26.626 1.00 72.31 537 THR A O 1
ATOM 3845 N N . GLY A 1 538 ? -24.417 11.404 25.931 1.00 66.19 538 GLY A N 1
ATOM 3846 C CA . GLY A 1 538 ? -24.706 12.441 26.928 1.00 66.19 538 GLY A CA 1
ATOM 3847 C C . GLY A 1 538 ? -24.313 13.852 26.477 1.00 66.19 538 GLY A C 1
ATOM 3848 O O . GLY A 1 538 ? -24.796 14.343 25.451 1.00 66.19 538 GLY A O 1
ATOM 3849 N N . ASN A 1 539 ? -23.472 14.511 27.277 1.00 68.31 539 ASN A N 1
ATOM 3850 C CA . ASN A 1 539 ? -22.950 15.867 27.046 1.00 68.31 539 ASN A CA 1
ATOM 3851 C C . ASN A 1 539 ? -21.474 15.875 26.585 1.00 68.31 539 ASN A C 1
ATOM 3853 O O . ASN A 1 539 ? -20.862 16.933 26.484 1.00 68.31 539 ASN A O 1
ATOM 3857 N N . ILE A 1 540 ? -20.910 14.701 26.278 1.00 72.88 540 ILE A N 1
ATOM 3858 C CA . ILE A 1 540 ? -19.524 14.541 25.825 1.00 72.88 540 ILE A CA 1
ATOM 3859 C C . ILE A 1 540 ? -19.440 14.757 24.309 1.00 72.88 540 ILE A C 1
ATOM 3861 O O . ILE A 1 540 ? -20.161 14.114 23.542 1.00 72.88 540 ILE A O 1
ATOM 3865 N N . CYS A 1 541 ? -18.517 15.616 23.884 1.00 81.19 541 CYS A N 1
ATOM 3866 C CA . CYS A 1 541 ? -18.125 15.773 22.488 1.00 81.19 541 CYS A CA 1
ATOM 3867 C C . CYS A 1 541 ? -16.878 14.924 22.211 1.00 81.19 541 CYS A C 1
ATOM 3869 O O . CYS A 1 541 ? -15.881 15.014 22.928 1.00 81.19 541 CYS A O 1
ATOM 3871 N N . LEU A 1 542 ? -16.969 14.061 21.202 1.00 81.94 542 LEU A N 1
ATOM 3872 C CA . LEU A 1 542 ? -15.907 13.167 20.755 1.00 81.94 542 LEU A CA 1
ATOM 3873 C C . LEU A 1 542 ? -15.217 13.756 19.529 1.00 81.94 542 LEU A C 1
ATOM 3875 O O . LEU A 1 542 ? -15.850 14.439 18.726 1.00 81.94 542 LEU A O 1
ATOM 3879 N N . ASP A 1 543 ? -13.927 13.468 19.407 1.00 83.81 543 ASP A N 1
ATOM 3880 C CA . ASP A 1 543 ? -13.098 13.807 18.249 1.00 83.81 543 ASP A CA 1
ATOM 3881 C C . ASP A 1 543 ? -13.719 13.239 16.965 1.00 83.81 543 ASP A C 1
ATOM 3883 O O . ASP A 1 543 ? -14.111 12.067 16.934 1.00 83.81 543 ASP A O 1
ATOM 3887 N N . ILE A 1 544 ? -13.807 14.047 15.909 1.00 82.81 544 ILE A N 1
ATOM 3888 C CA . ILE A 1 544 ? -13.876 13.499 14.552 1.00 82.81 544 ILE A CA 1
ATOM 3889 C C . ILE A 1 544 ? -12.461 13.018 14.225 1.00 82.81 544 ILE A C 1
ATOM 3891 O O . ILE A 1 544 ? -11.496 13.690 14.563 1.00 82.81 544 ILE A O 1
ATOM 3895 N N . ASN A 1 545 ? -12.337 11.836 13.619 1.00 82.81 545 ASN A N 1
ATOM 3896 C CA . ASN A 1 545 ? -11.061 11.375 13.084 1.00 82.81 545 ASN A CA 1
ATOM 3897 C C . ASN A 1 545 ? -11.127 11.448 11.561 1.00 82.81 545 ASN A C 1
ATOM 3899 O O . ASN A 1 545 ? -11.593 10.500 10.927 1.00 82.81 545 ASN A O 1
ATOM 3903 N N . GLU A 1 546 ? -10.749 12.592 10.984 1.00 87.25 546 GLU A N 1
ATOM 3904 C CA . GLU A 1 546 ? -10.921 12.821 9.546 1.00 87.25 546 GLU A CA 1
ATOM 3905 C C . GLU A 1 546 ? -10.116 11.822 8.699 1.00 87.25 546 GLU A C 1
ATOM 3907 O O . GLU A 1 546 ? -10.673 11.259 7.755 1.00 87.25 546 GLU A O 1
ATOM 3912 N N . CYS A 1 547 ? -8.881 11.502 9.110 1.00 84.06 547 CYS A N 1
ATOM 3913 C CA . CYS A 1 547 ? -8.016 10.520 8.442 1.00 84.06 547 CYS A CA 1
ATOM 3914 C C . CYS A 1 547 ? -8.655 9.116 8.370 1.00 84.06 547 CYS A C 1
ATOM 3916 O O . CYS A 1 547 ? -8.544 8.413 7.370 1.00 84.06 547 CYS A O 1
ATOM 3918 N N . SER A 1 548 ? -9.360 8.686 9.426 1.00 83.19 548 SER A N 1
ATOM 3919 C CA . SER A 1 548 ? -10.050 7.380 9.462 1.00 83.19 548 SER A CA 1
ATOM 3920 C C . SER A 1 548 ? -11.372 7.367 8.688 1.00 83.19 548 SER A C 1
ATOM 3922 O O . SER A 1 548 ? -11.974 6.307 8.515 1.00 83.19 548 SER A O 1
ATOM 3924 N N . LEU A 1 549 ? -11.852 8.537 8.263 1.00 80.44 549 LEU A N 1
ATOM 3925 C CA . LEU A 1 549 ? -13.083 8.714 7.495 1.00 80.44 549 LEU A CA 1
ATOM 3926 C C . LEU A 1 549 ? -12.814 9.046 6.017 1.00 80.44 549 LEU A C 1
ATOM 3928 O O . LEU A 1 549 ? -13.759 9.018 5.230 1.00 80.44 549 LEU A O 1
ATOM 3932 N N . GLY A 1 550 ? -11.562 9.336 5.636 1.00 74.38 550 GLY A N 1
ATOM 3933 C CA . GLY A 1 550 ? -11.188 9.748 4.279 1.00 74.38 550 GLY A CA 1
ATOM 3934 C C . GLY A 1 550 ? -11.806 11.090 3.880 1.00 74.38 550 GLY A C 1
ATOM 3935 O O . GLY A 1 550 ? -12.282 11.242 2.755 1.00 74.38 550 GLY A O 1
ATOM 3936 N N . ILE A 1 551 ? -11.884 12.023 4.836 1.00 78.38 551 ILE A N 1
ATOM 3937 C CA . ILE A 1 551 ? -12.427 13.385 4.651 1.00 78.38 551 ILE A CA 1
ATOM 3938 C C . ILE A 1 551 ? -11.408 14.478 5.000 1.00 78.38 551 ILE A C 1
ATOM 3940 O O . ILE A 1 551 ? -11.751 15.661 5.050 1.00 78.38 551 ILE A O 1
ATOM 3944 N N . ASP A 1 552 ? -10.167 14.081 5.261 1.00 81.06 552 ASP A N 1
ATOM 3945 C CA . ASP A 1 552 ? -9.017 14.966 5.290 1.00 81.06 552 ASP A CA 1
ATOM 3946 C C . ASP A 1 552 ? -8.714 15.531 3.891 1.00 81.06 552 ASP A C 1
ATOM 3948 O O . ASP A 1 552 ? -9.074 14.960 2.862 1.00 81.06 552 ASP A O 1
ATOM 3952 N N . ALA A 1 553 ? -8.073 16.698 3.858 1.00 84.81 553 ALA A N 1
ATOM 3953 C CA . ALA A 1 553 ? -7.637 17.374 2.638 1.00 84.81 553 ALA A CA 1
ATOM 3954 C C . ALA A 1 553 ? -6.111 17.289 2.458 1.00 84.81 553 ALA A C 1
ATOM 3956 O O . ALA A 1 553 ? -5.503 18.216 1.923 1.00 84.81 553 ALA A O 1
ATOM 3957 N N . CYS A 1 554 ? -5.485 16.216 2.950 1.00 85.81 554 CYS A N 1
ATOM 3958 C CA . CYS A 1 554 ? -4.055 15.997 2.776 1.00 85.81 554 CYS A CA 1
ATOM 3959 C C . CYS A 1 554 ? -3.713 15.672 1.315 1.00 85.81 554 CYS A C 1
ATOM 3961 O O . CYS A 1 554 ? -4.547 15.189 0.544 1.00 85.81 554 CYS A O 1
ATOM 3963 N N . HIS A 1 555 ? -2.470 15.947 0.921 1.00 85.25 555 HIS A N 1
ATOM 3964 C CA . HIS A 1 555 ? -1.986 15.581 -0.403 1.00 85.25 555 HIS A CA 1
ATOM 3965 C C . HIS A 1 555 ? -1.935 14.055 -0.567 1.00 85.25 555 HIS A C 1
ATOM 3967 O O . HIS A 1 555 ? -1.705 13.324 0.390 1.00 85.25 555 HIS A O 1
ATOM 3973 N N . VAL A 1 556 ? -2.023 13.557 -1.804 1.00 85.44 556 VAL A N 1
ATOM 3974 C CA . VAL A 1 556 ? -1.866 12.115 -2.104 1.00 85.44 556 VAL A CA 1
ATOM 3975 C C . VAL A 1 556 ? -0.432 11.590 -1.873 1.00 85.44 556 VAL A C 1
ATOM 3977 O O . VAL A 1 556 ? -0.183 10.398 -2.024 1.00 85.44 556 VAL A O 1
ATOM 3980 N N . LYS A 1 557 ? 0.502 12.487 -1.525 1.00 87.50 557 LYS A N 1
ATOM 3981 C CA . LYS A 1 557 ? 1.885 12.218 -1.088 1.00 87.50 557 LYS A CA 1
ATOM 3982 C C . LYS A 1 557 ? 2.136 12.799 0.320 1.00 87.50 557 LYS A C 1
ATOM 3984 O O . LYS A 1 557 ? 3.102 13.537 0.526 1.00 87.50 557 LYS A O 1
ATOM 3989 N N . ALA A 1 558 ? 1.189 12.605 1.240 1.00 85.38 558 ALA A N 1
ATOM 3990 C CA . ALA A 1 558 ? 1.272 13.070 2.622 1.00 85.38 558 ALA A CA 1
ATOM 3991 C C . ALA A 1 558 ? 0.557 12.129 3.604 1.00 85.38 558 ALA A C 1
ATOM 3993 O O . ALA A 1 558 ? -0.575 11.702 3.373 1.00 85.38 558 ALA A O 1
ATOM 3994 N N . GLU A 1 559 ? 1.176 11.895 4.759 1.00 87.81 559 GLU A N 1
ATOM 3995 C CA . GLU A 1 559 ? 0.572 11.183 5.882 1.00 87.81 559 GLU A CA 1
ATOM 3996 C C . GLU A 1 559 ? -0.405 12.103 6.642 1.00 87.81 559 GLU A C 1
ATOM 3998 O O . GLU A 1 559 ? -0.051 13.207 7.073 1.00 87.81 559 GLU A O 1
ATOM 4003 N N . CYS A 1 560 ? -1.646 11.638 6.825 1.00 88.25 560 CYS A N 1
ATOM 4004 C CA . CYS A 1 560 ? -2.659 12.300 7.649 1.00 88.25 560 CYS A CA 1
ATOM 4005 C C . CYS A 1 560 ? -2.525 11.864 9.113 1.00 88.25 560 CYS A C 1
ATOM 4007 O O . CYS A 1 560 ? -2.686 10.688 9.448 1.00 88.25 560 CYS A O 1
ATOM 4009 N N . SER A 1 561 ? -2.289 12.825 10.006 1.00 86.50 561 SER A N 1
ATOM 4010 C CA . SER A 1 561 ? -2.170 12.610 11.448 1.00 86.50 561 SER A CA 1
ATOM 4011 C C . SER A 1 561 ? -3.331 13.274 12.186 1.00 86.50 561 SER A C 1
ATOM 4013 O O . SER A 1 561 ? -3.493 14.496 12.165 1.00 86.50 561 SER A O 1
ATOM 4015 N N . ASN A 1 562 ? -4.167 12.473 12.848 1.00 81.75 562 ASN A N 1
ATOM 4016 C CA . ASN A 1 562 ? -5.337 12.992 13.551 1.00 81.75 562 ASN A CA 1
ATOM 4017 C C . ASN A 1 562 ? -4.960 13.698 14.864 1.00 81.75 562 ASN A C 1
ATOM 4019 O O . ASN A 1 562 ? -4.322 13.098 15.733 1.00 81.75 562 ASN A O 1
ATOM 4023 N N . THR A 1 563 ? -5.432 14.930 15.061 1.00 81.81 563 THR A N 1
ATOM 4024 C CA . THR A 1 563 ? -5.239 15.704 16.299 1.00 81.81 563 THR A CA 1
ATOM 4025 C C . THR A 1 563 ? -6.588 16.129 16.894 1.00 81.81 563 THR A C 1
ATOM 4027 O O . THR A 1 563 ? -7.634 15.969 16.272 1.00 81.81 563 THR A O 1
ATOM 4030 N N . ARG A 1 564 ? -6.594 16.650 18.129 1.00 80.31 564 ARG A N 1
ATOM 4031 C CA . ARG A 1 564 ? -7.841 16.918 18.866 1.00 80.31 564 ARG A CA 1
ATOM 4032 C C . ARG A 1 564 ? -8.629 18.083 18.245 1.00 80.31 564 ARG A C 1
ATOM 4034 O O . ARG A 1 564 ? -8.352 19.242 18.560 1.00 80.31 564 ARG A O 1
ATOM 4041 N N . GLY A 1 565 ? -9.645 17.766 17.444 1.00 75.88 565 GLY A N 1
ATOM 4042 C CA . GLY A 1 565 ? -10.522 18.708 16.740 1.00 75.88 565 GLY A CA 1
ATOM 4043 C C . GLY A 1 565 ? -10.050 19.154 15.353 1.00 75.88 565 GLY A C 1
ATOM 4044 O O . GLY A 1 565 ? -10.586 20.135 14.839 1.00 75.88 565 GLY A O 1
ATOM 4045 N N . SER A 1 566 ? -9.031 18.499 14.790 1.00 81.38 566 SER A N 1
ATOM 4046 C CA . SER A 1 566 ? -8.527 18.706 13.424 1.00 81.38 566 SER A CA 1
ATOM 4047 C C . SER A 1 566 ? -7.479 17.645 13.102 1.00 81.38 566 SER A C 1
ATOM 4049 O O . SER A 1 566 ? -6.636 17.338 13.941 1.00 81.38 566 SER A O 1
ATOM 4051 N N . TYR A 1 567 ? -7.395 17.192 11.862 1.00 85.62 567 TYR A N 1
ATOM 4052 C CA . TYR A 1 567 ? -6.195 16.534 11.347 1.00 85.62 567 TYR A CA 1
ATOM 4053 C C . TYR A 1 567 ? -5.070 17.547 11.065 1.00 85.62 567 TYR A C 1
ATOM 4055 O O . TYR A 1 567 ? -5.298 18.760 10.992 1.00 85.62 567 TYR A O 1
ATOM 4063 N N . GLY A 1 568 ? -3.851 17.035 10.911 1.00 85.12 568 GLY A N 1
ATOM 4064 C CA . GLY A 1 568 ? -2.714 17.714 10.296 1.00 85.12 568 GLY A CA 1
ATOM 4065 C C . GLY A 1 568 ? -2.078 16.802 9.247 1.00 85.12 568 GLY A C 1
ATOM 4066 O O . GLY A 1 568 ? -2.131 15.581 9.379 1.00 85.12 568 GLY A O 1
ATOM 4067 N N . CYS A 1 569 ? -1.490 17.391 8.212 1.00 88.56 569 CYS A N 1
ATOM 4068 C CA . CYS A 1 569 ? -0.881 16.668 7.098 1.00 88.56 569 CYS A CA 1
ATOM 4069 C C . CYS A 1 569 ? 0.636 16.878 7.103 1.00 88.56 569 CYS A C 1
ATOM 4071 O O . CYS A 1 569 ? 1.099 17.991 7.355 1.00 88.56 569 CYS A O 1
ATOM 4073 N N . THR A 1 570 ? 1.409 15.844 6.783 1.00 87.88 570 THR A N 1
ATOM 4074 C CA . THR A 1 570 ? 2.868 15.940 6.614 1.00 87.88 570 THR A CA 1
ATOM 4075 C C . THR A 1 570 ? 3.288 15.220 5.346 1.00 87.88 570 THR A C 1
ATOM 4077 O O . THR A 1 570 ? 2.974 14.044 5.202 1.00 87.88 570 THR A O 1
ATOM 4080 N N . CYS A 1 571 ? 3.986 15.912 4.440 1.00 87.38 571 CYS A N 1
ATOM 4081 C CA . CYS A 1 571 ? 4.465 15.321 3.189 1.00 87.38 571 CYS A CA 1
ATOM 4082 C C . CYS A 1 571 ? 5.318 14.068 3.436 1.00 87.38 571 CYS A C 1
ATOM 4084 O O . CYS A 1 571 ? 6.089 14.018 4.399 1.00 87.38 571 CYS A O 1
ATOM 4086 N N . ASP A 1 572 ? 5.178 13.080 2.554 1.00 85.19 572 ASP A N 1
ATOM 4087 C CA . ASP A 1 572 ? 5.935 11.832 2.624 1.00 85.19 572 ASP A CA 1
ATOM 4088 C C . ASP A 1 572 ? 7.441 12.087 2.423 1.00 85.19 572 ASP A C 1
ATOM 4090 O O . ASP A 1 572 ? 7.858 13.088 1.834 1.00 85.19 572 ASP A O 1
ATOM 4094 N N . ALA A 1 573 ? 8.288 11.167 2.892 1.00 81.44 573 ALA A N 1
ATOM 4095 C CA . ALA A 1 573 ? 9.730 11.262 2.666 1.00 81.44 573 ALA A CA 1
ATOM 4096 C C . ALA A 1 573 ? 10.045 11.263 1.156 1.00 81.44 573 ALA A C 1
ATOM 4098 O O . ALA A 1 573 ? 9.566 10.393 0.433 1.00 81.44 573 ALA A O 1
ATOM 4099 N N . GLY A 1 574 ? 10.842 12.240 0.707 1.00 75.75 574 GLY A N 1
ATOM 4100 C CA . GLY A 1 574 ? 11.064 12.549 -0.715 1.00 75.75 574 GLY A CA 1
ATOM 4101 C C . GLY A 1 574 ? 10.267 13.762 -1.223 1.00 75.75 574 GLY A C 1
ATOM 4102 O O . GLY A 1 574 ? 10.560 14.271 -2.298 1.00 75.75 574 GLY A O 1
ATOM 4103 N N . TYR A 1 575 ? 9.311 14.281 -0.441 1.00 83.12 575 TYR A N 1
ATOM 4104 C CA . TYR A 1 575 ? 8.471 15.423 -0.820 1.00 83.12 575 TYR A CA 1
ATOM 4105 C C . TYR A 1 575 ? 8.576 16.592 0.168 1.00 83.12 575 TYR A C 1
ATOM 4107 O O . TYR A 1 575 ? 8.812 16.418 1.364 1.00 83.12 575 TYR A O 1
ATOM 4115 N N . THR A 1 576 ? 8.364 17.808 -0.333 1.00 84.38 576 THR A N 1
ATOM 4116 C CA . THR A 1 576 ? 8.378 19.060 0.438 1.00 84.38 576 THR A CA 1
ATOM 4117 C C . THR A 1 576 ? 7.098 19.860 0.207 1.00 84.38 576 THR A C 1
ATOM 4119 O O . THR A 1 576 ? 6.496 19.784 -0.861 1.00 84.38 576 THR A O 1
ATOM 4122 N N . GLY A 1 577 ? 6.656 20.627 1.204 1.00 86.69 577 GLY A N 1
ATOM 4123 C CA . GLY A 1 577 ? 5.432 21.422 1.108 1.00 86.69 577 GLY A CA 1
ATOM 4124 C C . GLY A 1 577 ? 4.735 21.644 2.448 1.00 86.69 577 GLY A C 1
ATOM 4125 O O . GLY A 1 577 ? 5.361 21.589 3.507 1.00 86.69 577 GLY A O 1
ATOM 4126 N N . ASP A 1 578 ? 3.429 21.907 2.392 1.00 83.62 578 ASP A N 1
ATOM 4127 C CA . ASP A 1 578 ? 2.574 22.201 3.555 1.00 83.62 578 ASP A CA 1
ATOM 4128 C C . ASP A 1 578 ? 1.707 21.006 4.006 1.00 83.62 578 ASP A C 1
ATOM 4130 O O . ASP A 1 578 ? 0.903 21.133 4.930 1.00 83.62 578 ASP A O 1
ATOM 4134 N N . GLY A 1 579 ? 1.863 19.844 3.360 1.00 81.44 579 GLY A N 1
ATOM 4135 C CA . GLY A 1 579 ? 1.079 18.630 3.610 1.00 81.44 579 GLY A CA 1
ATOM 4136 C C . GLY A 1 579 ? -0.250 18.563 2.846 1.00 81.44 579 GLY A C 1
ATOM 4137 O O . GLY A 1 579 ? -0.805 17.477 2.694 1.00 81.44 579 GLY A O 1
ATOM 4138 N N . ILE A 1 580 ? -0.750 19.688 2.328 1.00 83.62 580 ILE A N 1
ATOM 4139 C CA . ILE A 1 580 ? -1.933 19.775 1.449 1.00 83.62 580 ILE A CA 1
ATOM 4140 C C . ILE A 1 580 ? -1.481 19.809 -0.020 1.00 83.62 580 ILE A C 1
ATOM 4142 O O . ILE A 1 580 ? -2.103 19.209 -0.895 1.00 83.62 580 ILE A O 1
ATOM 4146 N N . ASN A 1 581 ? -0.341 20.448 -0.265 1.00 81.94 581 ASN A N 1
ATOM 4147 C CA . ASN A 1 581 ? 0.420 20.457 -1.500 1.00 81.94 581 ASN A CA 1
ATOM 4148 C C . ASN A 1 581 ? 1.811 19.911 -1.154 1.00 81.94 581 ASN A C 1
ATOM 4150 O O . ASN A 1 581 ? 2.489 20.467 -0.287 1.00 81.94 581 ASN A O 1
ATOM 4154 N N . CYS A 1 582 ? 2.224 18.823 -1.805 1.00 86.62 582 CYS A N 1
ATOM 4155 C CA . CYS A 1 582 ? 3.555 18.245 -1.630 1.00 86.62 582 CYS A CA 1
ATOM 4156 C C . CYS A 1 582 ? 4.197 18.049 -3.001 1.00 86.62 582 CYS A C 1
ATOM 4158 O O . CYS A 1 582 ? 3.686 17.293 -3.830 1.00 86.62 582 CYS A O 1
ATOM 4160 N N . GLU A 1 583 ? 5.296 18.759 -3.222 1.00 85.31 583 GLU A N 1
ATOM 4161 C CA . GLU A 1 583 ? 6.091 18.738 -4.444 1.00 85.31 583 GLU A CA 1
ATOM 4162 C C . GLU A 1 583 ? 7.322 17.846 -4.247 1.00 85.31 583 GLU A C 1
ATOM 4164 O O . GLU A 1 583 ? 7.809 17.658 -3.131 1.00 85.31 583 GLU A O 1
ATOM 4169 N N . ASP A 1 584 ? 7.788 17.259 -5.342 1.00 85.69 584 ASP A N 1
ATOM 4170 C CA . ASP A 1 584 ? 8.943 16.363 -5.390 1.00 85.69 584 ASP A CA 1
ATOM 4171 C C . ASP A 1 584 ? 10.241 17.106 -5.025 1.00 85.69 584 ASP A C 1
ATOM 4173 O O . ASP A 1 584 ? 10.501 18.196 -5.544 1.00 85.69 584 ASP A O 1
ATOM 4177 N N . ILE A 1 585 ? 11.060 16.548 -4.127 1.00 83.75 585 ILE A N 1
ATOM 4178 C CA . ILE A 1 585 ? 12.370 17.128 -3.807 1.00 83.75 585 ILE A CA 1
ATOM 4179 C C . ILE A 1 585 ? 13.365 16.635 -4.853 1.00 83.75 585 ILE A C 1
ATOM 4181 O O . ILE A 1 585 ? 13.849 15.516 -4.750 1.00 83.75 585 ILE A O 1
ATOM 4185 N N . ASN A 1 586 ? 13.739 17.491 -5.809 1.00 82.56 586 ASN A N 1
ATOM 4186 C CA . ASN A 1 586 ? 14.818 17.158 -6.738 1.00 82.56 586 ASN A CA 1
ATOM 4187 C C . ASN A 1 586 ? 16.171 17.093 -6.011 1.00 82.56 586 ASN A C 1
ATOM 4189 O O . ASN A 1 586 ? 16.883 18.093 -5.881 1.00 82.56 586 ASN A O 1
ATOM 4193 N N . GLU A 1 587 ? 16.545 15.904 -5.547 1.00 84.88 587 GLU A N 1
ATOM 4194 C CA . GLU A 1 587 ? 17.769 15.692 -4.774 1.00 84.88 587 GLU A CA 1
ATOM 4195 C C . GLU A 1 587 ? 19.043 15.819 -5.627 1.00 84.88 587 GLU A C 1
ATOM 4197 O O . GLU A 1 587 ? 20.129 15.924 -5.051 1.00 84.88 587 GLU A O 1
ATOM 4202 N N . CYS A 1 588 ? 18.911 15.863 -6.963 1.00 81.56 588 CYS A N 1
ATOM 4203 C CA . CYS A 1 588 ? 19.994 16.085 -7.925 1.00 81.56 588 CYS A CA 1
ATOM 4204 C C . CYS A 1 588 ? 20.339 17.571 -8.166 1.00 81.56 588 CYS A C 1
ATOM 4206 O O . CYS A 1 588 ? 21.410 17.851 -8.701 1.00 81.56 588 CYS A O 1
ATOM 4208 N N . ASP A 1 589 ? 19.497 18.528 -7.749 1.00 78.81 589 ASP A N 1
ATOM 4209 C CA . ASP A 1 589 ? 19.790 19.975 -7.863 1.00 78.81 589 ASP A CA 1
ATOM 4210 C C . ASP A 1 589 ? 20.712 20.498 -6.734 1.00 78.81 589 ASP A C 1
ATOM 4212 O O . ASP A 1 589 ? 20.976 21.700 -6.622 1.00 78.81 589 ASP A O 1
ATOM 4216 N N . GLY A 1 590 ? 21.229 19.608 -5.879 1.00 66.12 590 GLY A N 1
ATOM 4217 C CA . GLY A 1 590 ? 22.144 19.941 -4.791 1.00 66.12 590 GLY A CA 1
ATOM 4218 C C . GLY A 1 590 ? 22.893 18.726 -4.240 1.00 66.12 590 GLY A C 1
ATOM 4219 O O . GLY A 1 590 ? 22.677 17.593 -4.653 1.00 66.12 590 GLY A O 1
ATOM 4220 N N . ALA A 1 591 ? 23.771 18.954 -3.258 1.00 60.09 591 ALA A N 1
ATOM 4221 C CA . ALA A 1 591 ? 24.610 17.917 -2.636 1.00 60.09 591 ALA A CA 1
ATOM 4222 C C . ALA A 1 591 ? 23.844 17.009 -1.638 1.00 60.09 591 ALA A C 1
ATOM 4224 O O . ALA A 1 591 ? 24.330 16.712 -0.546 1.00 60.09 591 ALA A O 1
ATOM 4225 N N . SER A 1 592 ? 22.617 16.625 -1.992 1.00 66.38 592 SER A N 1
ATOM 4226 C CA . SER A 1 592 ? 21.684 15.793 -1.215 1.00 66.38 592 SER A CA 1
ATOM 4227 C C . SER A 1 592 ? 21.782 14.297 -1.540 1.00 66.38 592 SER A C 1
ATOM 4229 O O . SER A 1 592 ? 21.322 13.472 -0.750 1.00 66.38 592 SER A O 1
ATOM 4231 N N . HIS A 1 593 ? 22.386 13.943 -2.677 1.00 73.19 593 HIS A N 1
ATOM 4232 C CA . HIS A 1 593 ? 22.518 12.566 -3.150 1.00 73.19 593 HIS A CA 1
ATOM 4233 C C . HIS A 1 593 ? 23.831 11.888 -2.724 1.00 73.19 593 HIS A C 1
ATOM 4235 O O . HIS A 1 593 ? 24.858 12.541 -2.546 1.00 73.19 593 HIS A O 1
ATOM 4241 N N . ASP A 1 594 ? 23.830 10.553 -2.639 1.00 75.94 594 ASP A N 1
ATOM 4242 C CA . ASP A 1 594 ? 25.031 9.733 -2.400 1.00 75.94 594 ASP A CA 1
ATOM 4243 C C . ASP A 1 594 ? 25.718 9.221 -3.689 1.00 75.94 594 ASP A C 1
ATOM 4245 O O . ASP A 1 594 ? 26.680 8.454 -3.612 1.00 75.94 594 ASP A O 1
ATOM 4249 N N . CYS A 1 595 ? 25.269 9.670 -4.869 1.00 74.50 595 CYS A N 1
ATOM 4250 C CA . CYS A 1 595 ? 25.866 9.316 -6.162 1.00 74.50 595 CYS A CA 1
ATOM 4251 C C . CYS A 1 595 ? 27.324 9.800 -6.299 1.00 74.50 595 CYS A C 1
ATOM 4253 O O . CYS A 1 595 ? 27.628 10.967 -6.052 1.00 74.50 595 CYS A O 1
ATOM 4255 N N . ASP A 1 596 ? 28.216 8.919 -6.763 1.00 74.50 596 ASP A N 1
ATOM 4256 C CA . ASP A 1 596 ? 29.612 9.245 -7.078 1.00 74.50 596 ASP A CA 1
ATOM 4257 C C . ASP A 1 596 ? 29.711 10.050 -8.385 1.00 74.50 596 ASP A C 1
ATOM 4259 O O . ASP A 1 596 ? 29.513 9.501 -9.473 1.00 74.50 596 ASP A O 1
ATOM 4263 N N . GLU A 1 597 ? 30.070 11.333 -8.283 1.00 70.00 597 GLU A N 1
ATOM 4264 C CA . GLU A 1 597 ? 30.307 12.237 -9.421 1.00 70.00 597 GLU A CA 1
ATOM 4265 C C . GLU A 1 597 ? 31.352 11.707 -10.419 1.00 70.00 597 GLU A C 1
ATOM 4267 O O . GLU A 1 597 ? 31.334 12.088 -11.592 1.00 70.00 597 GLU A O 1
ATOM 4272 N N . GLY A 1 598 ? 32.263 10.827 -9.989 1.00 71.56 598 GLY A N 1
ATOM 4273 C CA . GLY A 1 598 ? 33.263 10.192 -10.842 1.00 71.56 598 GLY A CA 1
ATOM 4274 C C . GLY A 1 598 ? 32.646 9.193 -11.820 1.00 71.56 598 GLY A C 1
ATOM 4275 O O . GLY A 1 598 ? 32.791 9.352 -13.035 1.00 71.56 598 GLY A O 1
ATOM 4276 N N . THR A 1 599 ? 31.924 8.193 -11.306 1.00 73.06 599 THR A N 1
ATOM 4277 C CA . THR A 1 599 ? 31.467 7.016 -12.077 1.00 73.06 599 THR A CA 1
ATOM 4278 C C . THR A 1 599 ? 29.967 6.983 -12.404 1.00 73.06 599 THR A C 1
ATOM 4280 O O . THR A 1 599 ? 29.544 6.183 -13.242 1.00 73.06 599 THR A O 1
ATOM 4283 N N . SER A 1 600 ? 29.158 7.863 -11.804 1.00 75.94 600 SER A N 1
ATOM 4284 C CA . SER A 1 600 ? 27.691 7.855 -11.919 1.00 75.94 600 SER A CA 1
ATOM 4285 C C . SER A 1 600 ? 27.085 9.221 -12.280 1.00 75.94 600 SER A C 1
ATOM 4287 O O . SER A 1 600 ? 27.777 10.239 -12.338 1.00 75.94 600 SER A O 1
ATOM 4289 N N . VAL A 1 601 ? 25.787 9.227 -12.575 1.00 82.31 601 VAL A N 1
ATOM 4290 C CA . VAL A 1 601 ? 24.958 10.390 -12.910 1.00 82.31 601 VAL A CA 1
ATOM 4291 C C . VAL A 1 601 ? 23.689 10.319 -12.061 1.00 82.31 601 VAL A C 1
ATOM 4293 O O . VAL A 1 601 ? 23.004 9.296 -12.069 1.00 82.31 601 VAL A O 1
ATOM 4296 N N . CYS A 1 602 ? 23.375 11.392 -11.334 1.00 82.62 602 CYS A N 1
ATOM 4297 C CA . CYS A 1 602 ? 22.123 11.502 -10.586 1.00 82.62 602 CYS A CA 1
ATOM 4298 C C . CYS A 1 602 ? 20.951 11.712 -11.558 1.00 82.62 602 CYS A C 1
ATOM 4300 O O . CYS A 1 602 ? 21.016 12.579 -12.432 1.00 82.62 602 CYS A O 1
ATOM 4302 N N . ALA A 1 603 ? 19.890 10.923 -11.406 1.00 82.12 603 ALA A N 1
ATOM 4303 C CA . ALA A 1 603 ? 18.623 11.082 -12.105 1.00 82.12 603 ALA A CA 1
ATOM 4304 C C . ALA A 1 603 ? 17.487 11.166 -11.079 1.00 82.12 603 ALA A C 1
ATOM 4306 O O . ALA A 1 603 ? 17.321 10.269 -10.251 1.00 82.12 603 ALA A O 1
ATOM 4307 N N . ASN A 1 604 ? 16.713 12.249 -11.137 1.00 79.25 604 ASN A N 1
ATOM 4308 C CA . ASN A 1 604 ? 15.605 12.478 -10.218 1.00 79.25 604 ASN A CA 1
ATOM 4309 C C . ASN A 1 604 ? 14.355 11.673 -10.613 1.00 79.25 604 ASN A C 1
ATOM 4311 O O . ASN A 1 604 ? 14.075 11.494 -11.802 1.00 79.25 604 ASN A O 1
ATOM 4315 N N . THR A 1 605 ? 13.597 11.204 -9.625 1.00 80.50 605 THR A N 1
ATOM 4316 C CA . THR A 1 605 ? 12.399 10.366 -9.780 1.00 80.50 605 THR A CA 1
ATOM 4317 C C . THR A 1 605 ? 11.329 10.777 -8.763 1.00 80.50 605 THR A C 1
ATOM 4319 O O . THR A 1 605 ? 11.652 11.374 -7.750 1.00 80.50 605 THR A O 1
ATOM 4322 N N . ASP A 1 606 ? 10.055 10.455 -9.011 1.00 80.94 606 ASP A N 1
ATOM 4323 C CA . ASP A 1 606 ? 8.933 10.843 -8.136 1.00 80.94 606 ASP A CA 1
ATOM 4324 C C . ASP A 1 606 ? 9.096 10.275 -6.705 1.00 80.94 606 ASP A C 1
ATOM 4326 O O . ASP A 1 606 ? 8.735 9.125 -6.444 1.00 80.94 606 ASP A O 1
ATOM 4330 N N . GLY A 1 607 ? 9.625 11.098 -5.793 1.00 78.00 607 GLY A N 1
ATOM 4331 C CA . GLY A 1 607 ? 9.902 10.810 -4.384 1.00 78.00 607 GLY A CA 1
ATOM 4332 C C . GLY A 1 607 ? 11.309 10.287 -4.063 1.00 78.00 607 GLY A C 1
ATOM 4333 O O . GLY A 1 607 ? 11.510 9.804 -2.945 1.00 78.00 607 GLY A O 1
ATOM 4334 N N . SER A 1 608 ? 12.263 10.290 -5.006 1.00 79.75 608 SER A N 1
ATOM 4335 C CA . SER A 1 608 ? 13.655 9.864 -4.750 1.00 79.75 608 SER A CA 1
ATOM 4336 C C . SER A 1 608 ? 14.617 10.118 -5.922 1.00 79.75 608 SER A C 1
ATOM 4338 O O . SER A 1 608 ? 14.208 10.483 -7.018 1.00 79.75 608 SER A O 1
ATOM 4340 N N . TYR A 1 609 ? 15.889 9.738 -5.773 1.00 81.62 609 TYR A N 1
ATOM 4341 C CA . TYR A 1 609 ? 16.885 9.730 -6.854 1.00 81.62 609 TYR A CA 1
ATOM 4342 C C . TYR A 1 609 ? 17.498 8.345 -7.123 1.00 81.62 609 TYR A C 1
ATOM 4344 O O . TYR A 1 609 ? 17.702 7.518 -6.221 1.00 81.62 609 TYR A O 1
ATOM 4352 N N . GLU A 1 610 ? 17.883 8.126 -8.382 1.00 80.88 610 GLU A N 1
ATOM 4353 C CA . GLU A 1 610 ? 18.677 6.984 -8.838 1.00 80.88 610 GLU A CA 1
ATOM 4354 C C . GLU A 1 610 ? 20.057 7.437 -9.347 1.00 80.88 610 GLU A C 1
ATOM 4356 O O . GLU A 1 610 ? 20.193 8.452 -10.028 1.00 80.88 610 GLU A O 1
ATOM 4361 N N . CYS A 1 611 ? 21.099 6.666 -9.025 1.00 81.00 611 CYS A N 1
ATOM 4362 C CA . CYS A 1 611 ? 22.463 6.893 -9.505 1.00 81.00 611 CYS A CA 1
ATOM 4363 C C . CYS A 1 611 ? 22.742 5.967 -10.699 1.00 81.00 611 CYS A C 1
ATOM 4365 O O . CYS A 1 611 ? 23.156 4.819 -10.520 1.00 81.00 611 CYS A O 1
ATOM 4367 N N . GLY A 1 612 ? 22.501 6.449 -11.919 1.00 76.25 612 GLY A N 1
ATOM 4368 C CA . GLY A 1 612 ? 22.807 5.709 -13.145 1.00 76.25 612 GLY A CA 1
ATOM 4369 C C . GLY A 1 612 ? 24.314 5.661 -13.407 1.00 76.25 612 GLY A C 1
ATOM 4370 O O . GLY A 1 612 ? 25.013 6.647 -13.187 1.00 76.25 612 GLY A O 1
ATOM 4371 N N . CYS A 1 613 ? 24.847 4.537 -13.885 1.00 80.44 613 CYS A N 1
ATOM 4372 C CA . CYS A 1 613 ? 26.270 4.447 -14.229 1.00 80.44 613 CYS A CA 1
ATOM 4373 C C . CYS A 1 613 ? 26.576 5.129 -15.569 1.00 80.44 613 CYS A C 1
ATOM 4375 O O . CYS A 1 613 ? 25.768 5.078 -16.496 1.00 80.44 613 CYS A O 1
ATOM 4377 N N . LYS A 1 614 ? 27.754 5.754 -15.674 1.00 77.88 614 LYS A N 1
ATOM 4378 C CA . LYS A 1 614 ? 28.264 6.295 -16.944 1.00 77.88 614 LYS A CA 1
ATOM 4379 C C . LYS A 1 614 ? 28.649 5.161 -17.901 1.00 77.88 614 LYS A C 1
ATOM 4381 O O . LYS A 1 614 ? 28.944 4.050 -17.458 1.00 77.88 614 LYS A O 1
ATOM 4386 N N . ASP A 1 615 ? 28.708 5.459 -19.199 1.00 77.12 615 ASP A N 1
ATOM 4387 C CA . ASP A 1 615 ? 29.252 4.533 -20.200 1.00 77.12 615 ASP A CA 1
ATOM 4388 C C . ASP A 1 615 ? 30.643 4.023 -19.773 1.00 77.12 615 ASP A C 1
ATOM 4390 O O . ASP A 1 615 ? 31.458 4.780 -19.242 1.00 77.12 615 ASP A O 1
ATOM 4394 N N . GLY A 1 616 ? 30.890 2.723 -19.963 1.00 68.06 616 GLY A N 1
ATOM 4395 C CA . GLY A 1 616 ? 32.080 2.030 -19.449 1.00 68.06 616 GLY A CA 1
ATOM 4396 C C . GLY A 1 616 ? 31.963 1.518 -18.004 1.00 68.06 616 GLY A C 1
ATOM 4397 O O . GLY A 1 616 ? 32.867 0.834 -17.532 1.00 68.06 616 GLY A O 1
ATOM 4398 N N . TYR A 1 617 ? 30.853 1.778 -17.300 1.00 78.12 617 TYR A N 1
ATOM 4399 C CA . TYR A 1 617 ? 30.617 1.298 -15.933 1.00 78.12 617 TYR A CA 1
ATOM 4400 C C . TYR A 1 617 ? 29.290 0.532 -15.799 1.00 78.12 617 TYR A C 1
ATOM 4402 O O . TYR A 1 617 ? 28.300 0.829 -16.464 1.00 78.12 617 TYR A O 1
ATOM 4410 N N . THR A 1 618 ? 29.250 -0.454 -14.900 1.00 78.44 618 THR A N 1
ATOM 4411 C CA . THR A 1 618 ? 28.053 -1.249 -14.570 1.00 78.44 618 THR A CA 1
ATOM 4412 C C . THR A 1 618 ? 27.728 -1.162 -13.080 1.00 78.44 618 THR A C 1
ATOM 4414 O O . THR A 1 618 ? 28.602 -0.899 -12.257 1.00 78.44 618 THR A O 1
ATOM 4417 N N . SER A 1 619 ? 26.468 -1.397 -12.707 1.00 72.06 619 SER A N 1
ATOM 4418 C CA . SER A 1 619 ? 26.029 -1.327 -11.309 1.00 72.06 619 SER A CA 1
ATOM 4419 C C . SER A 1 619 ? 26.699 -2.409 -10.447 1.00 72.06 619 SER A C 1
ATOM 4421 O O . SER A 1 619 ? 26.694 -3.593 -10.798 1.00 72.06 619 SER A O 1
ATOM 4423 N N . GLY A 1 620 ? 27.297 -1.990 -9.331 1.00 66.50 620 GLY A N 1
ATOM 4424 C CA . GLY A 1 620 ? 27.902 -2.840 -8.310 1.00 66.50 620 GLY A CA 1
ATOM 4425 C C . GLY A 1 620 ? 26.993 -3.046 -7.093 1.00 66.50 620 GLY A C 1
ATOM 4426 O O . GLY A 1 620 ? 25.777 -2.868 -7.137 1.00 66.50 620 GLY A O 1
ATOM 4427 N N . THR A 1 621 ? 27.577 -3.431 -5.958 1.00 56.44 621 THR A N 1
ATOM 4428 C CA . THR A 1 621 ? 26.827 -3.571 -4.700 1.00 56.44 621 THR A CA 1
ATOM 4429 C C . THR A 1 621 ? 26.694 -2.228 -3.982 1.00 56.44 621 THR A C 1
ATOM 4431 O O . THR A 1 621 ? 27.706 -1.659 -3.582 1.00 56.44 621 THR A O 1
ATOM 4434 N N . ALA A 1 622 ? 25.450 -1.795 -3.742 1.00 52.31 622 ALA A N 1
ATOM 4435 C CA . ALA A 1 622 ? 25.071 -0.556 -3.047 1.00 52.31 622 ALA A CA 1
ATOM 4436 C C . ALA A 1 622 ? 25.553 0.736 -3.744 1.00 52.31 622 ALA A C 1
ATOM 4438 O O . ALA A 1 622 ? 26.590 1.287 -3.385 1.00 52.31 622 ALA A O 1
ATOM 4439 N N . ARG A 1 623 ? 24.770 1.200 -4.737 1.00 63.44 623 ARG A N 1
ATOM 4440 C CA . ARG A 1 623 ? 24.863 2.504 -5.444 1.00 63.44 623 ARG A CA 1
ATOM 4441 C C . ARG A 1 623 ? 26.227 2.899 -6.045 1.00 63.44 623 ARG A C 1
ATOM 4443 O O . ARG A 1 623 ? 26.374 3.996 -6.565 1.00 63.44 623 ARG A O 1
ATOM 4450 N N . THR A 1 624 ? 27.206 1.999 -6.043 1.00 63.25 624 THR A N 1
ATOM 4451 C CA . THR A 1 624 ? 28.525 2.205 -6.651 1.00 63.25 624 THR A CA 1
ATOM 4452 C C . THR A 1 624 ? 28.576 1.619 -8.056 1.00 63.25 624 THR A C 1
ATOM 4454 O O . THR A 1 624 ? 28.055 0.529 -8.302 1.00 63.25 624 THR A O 1
ATOM 4457 N N . CYS A 1 625 ? 29.228 2.325 -8.977 1.00 77.94 625 CYS A N 1
ATOM 4458 C CA . CYS A 1 625 ? 29.442 1.869 -10.345 1.00 77.94 625 CYS A CA 1
ATOM 4459 C C . CYS A 1 625 ? 30.855 1.291 -10.486 1.00 77.94 625 CYS A C 1
ATOM 4461 O O . CYS A 1 625 ? 31.839 1.905 -10.076 1.00 77.94 625 CYS A O 1
ATOM 4463 N N . ILE A 1 626 ? 30.954 0.080 -11.031 1.00 79.25 626 ILE A N 1
ATOM 4464 C CA . ILE A 1 626 ? 32.215 -0.641 -11.223 1.00 79.25 626 ILE A CA 1
ATOM 4465 C C . ILE A 1 626 ? 32.622 -0.633 -12.695 1.00 79.25 626 ILE A C 1
ATOM 4467 O O . ILE A 1 626 ? 31.780 -0.741 -13.584 1.00 79.25 626 ILE A O 1
ATOM 4471 N N . ASP A 1 627 ? 33.927 -0.509 -12.922 1.00 80.38 627 ASP A N 1
ATOM 4472 C CA . ASP A 1 627 ? 34.577 -0.548 -14.233 1.00 80.38 627 ASP A CA 1
ATOM 4473 C C . ASP A 1 627 ? 34.174 -1.807 -15.024 1.00 80.38 627 ASP A C 1
ATOM 4475 O O . ASP A 1 627 ? 34.313 -2.931 -14.523 1.00 80.38 627 ASP A O 1
ATOM 4479 N N . ILE A 1 628 ? 33.663 -1.640 -16.247 1.00 79.12 628 ILE A N 1
ATOM 4480 C CA . ILE A 1 628 ? 33.411 -2.765 -17.151 1.00 79.12 628 ILE A CA 1
ATOM 4481 C C . ILE A 1 628 ? 34.754 -3.187 -17.739 1.00 79.12 628 ILE A C 1
ATOM 4483 O O . ILE A 1 628 ? 35.460 -2.391 -18.343 1.00 79.12 628 ILE A O 1
ATOM 4487 N N . ASN A 1 629 ? 35.106 -4.467 -17.599 1.00 80.69 629 ASN A N 1
ATOM 4488 C CA . ASN A 1 629 ? 36.313 -4.989 -18.227 1.00 80.69 629 ASN A CA 1
ATOM 4489 C C . ASN A 1 629 ? 36.013 -5.512 -19.638 1.00 80.69 629 ASN A C 1
ATOM 4491 O O . ASN A 1 629 ? 35.772 -6.711 -19.817 1.00 80.69 629 ASN A O 1
ATOM 4495 N N . GLU A 1 630 ? 35.979 -4.633 -20.644 1.00 82.81 630 GLU A N 1
ATOM 4496 C CA . GLU A 1 630 ? 35.611 -5.036 -22.005 1.00 82.81 630 GLU A CA 1
ATOM 4497 C C . GLU A 1 630 ? 36.621 -6.037 -22.585 1.00 82.81 630 GLU A C 1
ATOM 4499 O O . GLU A 1 630 ? 36.220 -6.987 -23.266 1.00 82.81 630 GLU A O 1
ATOM 4504 N N . CYS A 1 631 ? 37.913 -5.897 -22.254 1.00 81.44 631 CYS A N 1
ATOM 4505 C CA . CYS A 1 631 ? 38.955 -6.833 -22.688 1.00 81.44 631 CYS A CA 1
ATOM 4506 C C . CYS A 1 631 ? 38.697 -8.275 -22.204 1.00 81.44 631 CYS A C 1
ATOM 4508 O O . CYS A 1 631 ? 39.022 -9.227 -22.914 1.00 81.44 631 CYS A O 1
ATOM 4510 N N . PHE A 1 632 ? 38.098 -8.460 -21.021 1.00 78.12 632 PHE A N 1
ATOM 4511 C CA . PHE A 1 632 ? 37.708 -9.774 -20.495 1.00 78.12 632 PHE A CA 1
ATOM 4512 C C . PHE A 1 632 ? 36.370 -10.273 -21.062 1.00 78.12 632 PHE A C 1
ATOM 4514 O O . PHE A 1 632 ? 36.191 -11.478 -21.241 1.00 78.12 632 PHE A O 1
ATOM 4521 N N . LEU A 1 633 ? 35.436 -9.365 -21.364 1.00 71.94 633 LEU A N 1
ATOM 4522 C CA . LEU A 1 633 ? 34.145 -9.700 -21.979 1.00 71.94 633 LEU A CA 1
ATOM 4523 C C . LEU A 1 633 ? 34.253 -10.016 -23.482 1.00 71.94 633 LEU A C 1
ATOM 4525 O O . LEU A 1 633 ? 33.350 -10.638 -24.040 1.00 71.94 633 LEU A O 1
ATOM 4529 N N . GLY A 1 634 ? 35.349 -9.619 -24.136 1.00 63.91 634 GLY A N 1
ATOM 4530 C CA . GLY A 1 634 ? 35.591 -9.866 -25.561 1.00 63.91 634 GLY A CA 1
ATOM 4531 C C . GLY A 1 634 ? 34.780 -8.963 -26.496 1.00 63.91 634 GLY A C 1
ATOM 4532 O O . GLY A 1 634 ? 34.675 -9.249 -27.685 1.00 63.91 634 GLY A O 1
ATOM 4533 N N . THR A 1 635 ? 34.214 -7.872 -25.977 1.00 66.38 635 THR A N 1
ATOM 4534 C CA . THR A 1 635 ? 33.382 -6.898 -26.708 1.00 66.38 635 THR A CA 1
ATOM 4535 C C . THR A 1 635 ? 34.207 -5.754 -27.314 1.00 66.38 635 THR A C 1
ATOM 4537 O O . THR A 1 635 ? 33.711 -4.639 -27.466 1.00 66.38 635 THR A O 1
ATOM 4540 N N . VAL A 1 636 ? 35.484 -6.009 -27.612 1.00 71.25 636 VAL A N 1
ATOM 4541 C CA . VAL A 1 636 ? 36.498 -4.987 -27.914 1.00 71.25 636 VAL A CA 1
ATOM 4542 C C . VAL A 1 636 ? 36.880 -4.943 -29.388 1.00 71.25 636 VAL A C 1
ATOM 4544 O O . VAL A 1 636 ? 37.166 -5.961 -30.013 1.00 71.25 636 VAL A O 1
ATOM 4547 N N . ASP A 1 637 ? 36.927 -3.730 -29.925 1.00 76.44 637 ASP A N 1
ATOM 4548 C CA . ASP A 1 637 ? 37.258 -3.417 -31.317 1.00 76.44 637 ASP A CA 1
ATOM 4549 C C . ASP A 1 637 ? 38.775 -3.182 -31.474 1.00 76.44 637 ASP A C 1
ATOM 4551 O O . ASP A 1 637 ? 39.226 -2.112 -31.879 1.00 76.44 637 ASP A O 1
ATOM 4555 N N . CYS A 1 638 ? 39.574 -4.173 -31.065 1.00 79.94 638 CYS A N 1
ATOM 4556 C CA . CYS A 1 638 ? 41.036 -4.171 -31.197 1.00 79.94 638 CYS A CA 1
ATOM 4557 C C . CYS A 1 638 ? 41.489 -5.022 -32.398 1.00 79.94 638 CYS A C 1
ATOM 4559 O O . CYS A 1 638 ? 40.837 -5.999 -32.776 1.00 79.94 638 CYS A O 1
ATOM 4561 N N . HIS A 1 639 ? 42.633 -4.685 -33.000 1.00 80.06 639 HIS A N 1
ATOM 4562 C CA . HIS A 1 639 ? 43.153 -5.410 -34.158 1.00 80.06 639 HIS A CA 1
ATOM 4563 C C . HIS A 1 639 ? 43.586 -6.839 -33.798 1.00 80.06 639 HIS A C 1
ATOM 4565 O O . HIS A 1 639 ? 44.107 -7.098 -32.716 1.00 80.06 639 HIS A O 1
ATOM 4571 N N . THR A 1 640 ? 43.524 -7.761 -34.761 1.00 81.50 640 THR A N 1
ATOM 4572 C CA . THR A 1 640 ? 43.977 -9.163 -34.593 1.00 81.50 640 THR A CA 1
ATOM 4573 C C . THR A 1 640 ? 45.484 -9.344 -34.346 1.00 81.50 640 THR A C 1
ATOM 4575 O O . THR A 1 640 ? 45.919 -10.462 -34.094 1.00 81.50 640 THR A O 1
ATOM 4578 N N . ASN A 1 641 ? 46.257 -8.253 -34.402 1.00 80.12 641 ASN A N 1
ATOM 4579 C CA . ASN A 1 641 ? 47.674 -8.181 -34.029 1.00 80.12 641 ASN A CA 1
ATOM 4580 C C . ASN A 1 641 ? 47.867 -7.062 -32.982 1.00 80.12 641 ASN A C 1
ATOM 4582 O O . ASN A 1 641 ? 48.610 -6.104 -33.225 1.00 80.12 641 ASN A O 1
ATOM 4586 N N . SER A 1 642 ? 47.096 -7.096 -31.893 1.00 80.56 642 SER A N 1
ATOM 4587 C CA . SER A 1 642 ? 47.172 -6.135 -30.789 1.00 80.56 642 SER A CA 1
ATOM 4588 C C . SER A 1 642 ? 46.715 -6.743 -29.461 1.00 80.56 642 SER A C 1
ATOM 4590 O O . SER A 1 642 ? 45.816 -7.586 -29.427 1.00 80.56 642 SER A O 1
ATOM 4592 N N . GLU A 1 643 ? 47.301 -6.264 -28.368 1.00 84.69 643 GLU A N 1
ATOM 4593 C CA . GLU A 1 643 ? 46.886 -6.559 -26.998 1.00 84.69 643 GLU A CA 1
ATOM 4594 C C . GLU A 1 643 ? 45.846 -5.526 -26.524 1.00 84.69 643 GLU A C 1
ATOM 4596 O O . GLU A 1 643 ? 45.971 -4.330 -26.800 1.00 84.69 643 GLU A O 1
ATOM 4601 N N . CYS A 1 644 ? 44.810 -5.990 -25.816 1.00 85.69 644 CYS A N 1
ATOM 4602 C CA . CYS A 1 644 ? 43.782 -5.149 -25.197 1.00 85.69 644 CYS A CA 1
ATOM 4603 C C . CYS A 1 644 ? 44.112 -4.915 -23.721 1.00 85.69 644 CYS A C 1
ATOM 4605 O O . CYS A 1 644 ? 44.396 -5.863 -22.985 1.00 85.69 644 CYS A O 1
ATOM 4607 N N . LYS A 1 645 ? 44.017 -3.664 -23.274 1.00 84.56 645 LYS A N 1
ATOM 4608 C CA . LYS A 1 645 ? 44.331 -3.228 -21.914 1.00 84.56 645 LYS A CA 1
ATOM 4609 C C . LYS A 1 645 ? 43.179 -2.396 -21.346 1.00 84.56 645 LYS A C 1
ATOM 4611 O O . LYS A 1 645 ? 42.858 -1.336 -21.876 1.00 84.56 645 LYS A O 1
ATOM 4616 N N . ASN A 1 646 ? 42.588 -2.849 -20.239 1.00 79.62 646 ASN A N 1
ATOM 4617 C CA . ASN A 1 646 ? 41.516 -2.102 -19.574 1.00 79.62 646 ASN A CA 1
ATOM 4618 C C . ASN A 1 646 ? 42.026 -0.808 -18.933 1.00 79.62 646 ASN A C 1
ATOM 4620 O O . ASN A 1 646 ? 43.143 -0.747 -18.408 1.00 79.62 646 ASN A O 1
ATOM 4624 N N . THR A 1 647 ? 41.160 0.196 -18.918 1.00 80.94 647 THR A N 1
ATOM 4625 C CA . THR A 1 647 ? 41.314 1.472 -18.214 1.00 80.94 647 THR A CA 1
ATOM 4626 C C . THR A 1 647 ? 39.989 1.804 -17.521 1.00 80.94 647 THR A C 1
ATOM 4628 O O . THR A 1 647 ? 38.993 1.149 -17.790 1.00 80.94 647 THR A O 1
ATOM 4631 N N . LEU A 1 648 ? 39.952 2.784 -16.614 1.00 78.88 648 LEU A N 1
ATOM 4632 C CA . LEU A 1 648 ? 38.700 3.122 -15.926 1.00 78.88 648 LEU A CA 1
ATOM 4633 C C . LEU A 1 648 ? 37.690 3.769 -16.890 1.00 78.88 648 LEU A C 1
ATOM 4635 O O . LEU A 1 648 ? 37.882 4.909 -17.317 1.00 78.88 648 LEU A O 1
ATOM 4639 N N . GLY A 1 649 ? 36.617 3.038 -17.197 1.00 74.69 649 GLY A N 1
ATOM 4640 C CA . GLY A 1 649 ? 35.521 3.440 -18.080 1.00 74.69 649 GLY A CA 1
ATOM 4641 C C . GLY A 1 649 ? 35.788 3.268 -19.579 1.00 74.69 649 GLY A C 1
ATOM 4642 O O . GLY A 1 649 ? 35.076 3.879 -20.374 1.00 74.69 649 GLY A O 1
ATOM 4643 N N . SER A 1 650 ? 36.838 2.537 -19.980 1.00 78.44 650 SER A N 1
ATOM 4644 C CA . SER A 1 650 ? 37.185 2.295 -21.393 1.00 78.44 650 SER A CA 1
ATOM 4645 C C . SER A 1 650 ? 38.320 1.269 -21.546 1.00 78.44 650 SER A C 1
ATOM 4647 O O . SER A 1 650 ? 39.000 0.917 -20.582 1.00 78.44 650 SER A O 1
ATOM 4649 N N . TYR A 1 651 ? 38.662 0.897 -22.780 1.00 83.62 651 TYR A N 1
ATOM 4650 C CA . TYR A 1 651 ? 39.821 0.060 -23.103 1.00 83.62 651 TYR A CA 1
ATOM 4651 C C . TYR A 1 651 ? 40.759 0.705 -24.135 1.00 83.62 651 TYR A C 1
ATOM 4653 O O . TYR A 1 651 ? 40.350 1.419 -25.052 1.00 83.62 651 TYR A O 1
ATOM 4661 N N . GLU A 1 652 ? 42.047 0.398 -23.997 1.00 83.19 652 GLU A N 1
ATOM 4662 C CA . GLU A 1 652 ? 43.131 0.779 -24.900 1.00 83.19 652 GLU A CA 1
ATOM 4663 C C . GLU A 1 652 ? 43.591 -0.457 -25.694 1.00 83.19 652 GLU A C 1
ATOM 4665 O O . GLU A 1 652 ? 43.752 -1.540 -25.129 1.00 83.19 652 GLU A O 1
ATOM 4670 N N . CYS A 1 653 ? 43.821 -0.308 -27.001 1.00 85.06 653 CYS A N 1
ATOM 4671 C CA . CYS A 1 653 ? 44.396 -1.354 -27.852 1.00 85.06 653 CYS A CA 1
ATOM 4672 C C . CYS A 1 653 ? 45.843 -0.972 -28.205 1.00 85.06 653 CYS A C 1
ATOM 4674 O O . CYS A 1 653 ? 46.093 0.172 -28.585 1.00 85.06 653 CYS A O 1
ATOM 4676 N N . THR A 1 654 ? 46.795 -1.905 -28.153 1.00 83.75 654 THR A N 1
ATOM 4677 C CA . THR A 1 654 ? 48.209 -1.641 -28.491 1.00 83.75 654 THR A CA 1
ATOM 4678 C C . THR A 1 654 ? 48.779 -2.720 -29.407 1.00 83.75 654 THR A C 1
ATOM 4680 O O . THR A 1 654 ? 48.727 -3.896 -29.064 1.00 83.75 654 THR A O 1
ATOM 4683 N N . CYS A 1 655 ? 49.321 -2.341 -30.571 1.00 80.88 655 CYS A N 1
ATOM 4684 C CA . CYS A 1 655 ? 49.802 -3.296 -31.580 1.00 80.88 655 CYS A CA 1
ATOM 4685 C C . CYS A 1 655 ? 50.905 -4.240 -31.066 1.00 80.88 655 CYS A C 1
ATOM 4687 O O . CYS A 1 655 ? 51.827 -3.816 -30.369 1.00 80.88 655 CYS A O 1
ATOM 4689 N N . ASP A 1 656 ? 50.846 -5.502 -31.496 1.00 78.44 656 ASP A N 1
ATOM 4690 C CA . ASP A 1 656 ? 51.817 -6.538 -31.141 1.00 78.44 656 ASP A CA 1
ATOM 4691 C C . ASP A 1 656 ? 53.226 -6.235 -31.674 1.00 78.44 656 ASP A C 1
ATOM 4693 O O . ASP A 1 656 ? 53.411 -5.638 -32.740 1.00 78.44 656 ASP A O 1
ATOM 4697 N N . ALA A 1 657 ? 54.244 -6.730 -30.965 1.00 69.94 657 ALA A N 1
ATOM 4698 C CA . ALA A 1 657 ? 55.650 -6.532 -31.308 1.00 69.94 657 ALA A CA 1
ATOM 4699 C C . ALA A 1 657 ? 55.987 -7.013 -32.739 1.00 69.94 657 ALA A C 1
ATOM 4701 O O . ALA A 1 657 ? 56.073 -8.211 -33.012 1.00 69.94 657 ALA A O 1
ATOM 4702 N N . GLY A 1 658 ? 56.224 -6.056 -33.643 1.00 59.44 658 GLY A N 1
ATOM 4703 C CA . GLY A 1 658 ? 56.476 -6.291 -35.073 1.00 59.44 658 GLY A CA 1
ATOM 4704 C C . GLY A 1 658 ? 55.437 -5.663 -36.012 1.00 59.44 658 GLY A C 1
ATOM 4705 O O . GLY A 1 658 ? 55.675 -5.606 -37.220 1.00 59.44 658 GLY A O 1
ATOM 4706 N N . TYR A 1 659 ? 54.333 -5.146 -35.468 1.00 66.81 659 TYR A N 1
ATOM 4707 C CA . TYR A 1 659 ? 53.312 -4.374 -36.178 1.00 66.81 659 TYR A CA 1
ATOM 4708 C C . TYR A 1 659 ? 53.288 -2.920 -35.673 1.00 66.81 659 TYR A C 1
ATOM 4710 O O . TYR A 1 659 ? 53.728 -2.630 -34.562 1.00 66.81 659 TYR A O 1
ATOM 4718 N N . ARG A 1 660 ? 52.801 -1.984 -36.496 1.00 58.31 660 ARG A N 1
ATOM 4719 C CA . ARG A 1 660 ? 52.690 -0.548 -36.176 1.00 58.31 660 ARG A CA 1
ATOM 4720 C C . ARG A 1 660 ? 51.298 -0.033 -36.544 1.00 58.31 660 ARG A C 1
ATOM 4722 O O . ARG A 1 660 ? 50.738 -0.472 -37.546 1.00 58.31 660 ARG A O 1
ATOM 4729 N N . GLY A 1 661 ? 50.762 0.898 -35.759 1.00 75.12 661 GLY A N 1
ATOM 4730 C CA . GLY A 1 661 ? 49.437 1.481 -35.979 1.00 75.12 661 GLY A CA 1
ATOM 4731 C C . GLY A 1 661 ? 48.784 1.969 -34.683 1.00 75.12 661 GLY A C 1
ATOM 4732 O O . GLY A 1 661 ? 49.482 2.198 -33.697 1.00 75.12 661 GLY A O 1
ATOM 4733 N N . ASP A 1 662 ? 47.461 2.129 -34.695 1.00 76.00 662 ASP A N 1
ATOM 4734 C CA . ASP A 1 662 ? 46.655 2.732 -33.614 1.00 76.00 662 ASP A CA 1
ATOM 4735 C C . ASP A 1 662 ? 46.034 1.703 -32.641 1.00 76.00 662 ASP A C 1
ATOM 4737 O O . ASP A 1 662 ? 45.158 2.035 -31.846 1.00 76.00 662 ASP A O 1
ATOM 4741 N N . GLY A 1 663 ? 46.442 0.433 -32.735 1.00 74.00 663 GLY A N 1
ATOM 4742 C CA . GLY A 1 663 ? 45.885 -0.672 -31.949 1.00 74.00 663 GLY A CA 1
ATOM 4743 C C . GLY A 1 663 ? 44.568 -1.241 -32.489 1.00 74.00 663 GLY A C 1
ATOM 4744 O O . GLY A 1 663 ? 44.308 -2.424 -32.298 1.00 74.00 663 GLY A O 1
ATOM 4745 N N . ARG A 1 664 ? 43.764 -0.462 -33.222 1.00 79.81 664 ARG A N 1
ATOM 4746 C CA . ARG A 1 664 ? 42.570 -0.954 -33.944 1.00 79.81 664 ARG A CA 1
ATOM 4747 C C . ARG A 1 664 ? 42.892 -1.359 -35.384 1.00 79.81 664 ARG A C 1
ATOM 4749 O O . ARG A 1 664 ? 42.250 -2.234 -35.954 1.00 79.81 664 ARG A O 1
ATOM 4756 N N . ASN A 1 665 ? 43.964 -0.799 -35.931 1.00 76.62 665 ASN A N 1
ATOM 4757 C CA . ASN A 1 665 ? 44.556 -1.056 -37.233 1.00 76.62 665 ASN A CA 1
ATOM 4758 C C . ASN A 1 665 ? 46.066 -1.248 -37.031 1.00 76.62 665 ASN A C 1
ATOM 4760 O O . ASN A 1 665 ? 46.753 -0.294 -36.674 1.00 76.62 665 ASN A O 1
ATOM 4764 N N . CYS A 1 666 ? 46.603 -2.454 -37.251 1.00 75.56 666 CYS A N 1
ATOM 4765 C CA . CYS A 1 666 ? 48.033 -2.737 -37.050 1.00 75.56 666 CYS A CA 1
ATOM 4766 C C . CYS A 1 666 ? 48.656 -3.395 -38.287 1.00 75.56 666 CYS A C 1
ATOM 4768 O O . CYS A 1 666 ? 48.274 -4.500 -38.681 1.00 75.56 666 CYS A O 1
ATOM 4770 N N . TRP A 1 667 ? 49.648 -2.731 -38.882 1.00 66.62 667 TRP A N 1
ATOM 4771 C CA . TRP A 1 667 ? 50.273 -3.108 -40.152 1.00 66.62 667 TRP A CA 1
ATOM 4772 C C . TRP A 1 667 ? 51.745 -3.486 -39.952 1.00 66.62 667 TRP A C 1
ATOM 4774 O O . TRP A 1 667 ? 52.458 -2.869 -39.163 1.00 66.62 667 TRP A O 1
ATOM 4784 N N . GLY A 1 668 ? 52.215 -4.514 -40.656 1.00 61.22 668 GLY A N 1
ATOM 4785 C CA . GLY A 1 668 ? 53.560 -5.071 -40.489 1.00 61.22 668 GLY A CA 1
ATOM 4786 C C . GLY A 1 668 ? 53.587 -6.572 -40.773 1.00 61.22 668 GLY A C 1
ATOM 4787 O O . GLY A 1 668 ? 52.581 -7.147 -41.191 1.00 61.22 668 GLY A O 1
ATOM 4788 N N . GLY A 1 669 ? 54.741 -7.204 -40.560 1.00 53.91 669 GLY A N 1
ATOM 4789 C CA . GLY A 1 669 ? 54.923 -8.643 -40.761 1.00 53.91 669 GLY A CA 1
ATOM 4790 C C . GLY A 1 669 ? 56.314 -9.020 -41.277 1.00 53.91 669 GLY A C 1
ATOM 4791 O O . GLY A 1 669 ? 57.064 -8.197 -41.800 1.00 53.91 669 GLY A O 1
ATOM 4792 N N . VAL A 1 670 ? 56.675 -10.296 -41.125 1.00 43.69 670 VAL A N 1
ATOM 4793 C CA . VAL A 1 670 ? 58.002 -10.811 -41.502 1.00 43.69 670 VAL A CA 1
ATOM 4794 C C . VAL A 1 670 ? 58.118 -10.959 -43.024 1.00 43.69 670 VAL A C 1
ATOM 4796 O O . VAL A 1 670 ? 57.636 -11.943 -43.583 1.00 43.69 670 VAL A O 1
ATOM 4799 N N . GLY A 1 671 ? 58.815 -10.035 -43.693 1.00 52.28 671 GLY A N 1
ATOM 4800 C CA . GLY A 1 671 ? 59.222 -10.242 -45.089 1.00 52.28 671 GLY A CA 1
ATOM 4801 C C . GLY A 1 671 ? 59.834 -9.048 -45.822 1.00 52.28 671 GLY A C 1
ATOM 4802 O O . GLY A 1 671 ? 60.812 -9.236 -46.543 1.00 52.28 671 GLY A O 1
ATOM 4803 N N . GLU A 1 672 ? 59.295 -7.836 -45.650 1.00 44.97 672 GLU A N 1
ATOM 4804 C CA . GLU A 1 672 ? 59.555 -6.725 -46.583 1.00 44.97 672 GLU A CA 1
ATOM 4805 C C . GLU A 1 672 ? 59.953 -5.412 -45.879 1.00 44.97 672 GLU A C 1
ATOM 4807 O O . GLU A 1 672 ? 59.122 -4.545 -45.628 1.00 44.97 672 GLU A O 1
ATOM 4812 N N . CYS A 1 673 ? 61.255 -5.220 -45.626 1.00 42.72 673 CYS A N 1
ATOM 4813 C CA . CYS A 1 673 ? 61.814 -3.871 -45.467 1.00 42.72 673 CYS A CA 1
ATOM 4814 C C . CYS A 1 673 ? 62.083 -3.285 -46.863 1.00 42.72 673 CYS A C 1
ATOM 4816 O O . CYS A 1 673 ? 63.147 -3.520 -47.443 1.00 42.72 673 CYS A O 1
ATOM 4818 N N . VAL A 1 674 ? 61.142 -2.507 -47.403 1.00 47.19 674 VAL A N 1
ATOM 4819 C CA . VAL A 1 674 ? 61.482 -1.518 -48.440 1.00 47.19 674 VAL A CA 1
ATOM 4820 C C . VAL A 1 674 ? 62.353 -0.439 -47.781 1.00 47.19 674 VAL A C 1
ATOM 4822 O O . VAL A 1 674 ? 62.189 -0.141 -46.600 1.00 47.19 674 VAL A O 1
ATOM 4825 N N . SER A 1 675 ? 63.339 0.094 -48.504 1.00 54.06 675 SER A N 1
ATOM 4826 C CA . SER A 1 675 ? 64.337 1.012 -47.943 1.00 54.06 675 SER A CA 1
ATOM 4827 C C . SER A 1 675 ? 63.768 2.418 -47.718 1.00 54.06 675 SER A C 1
ATOM 4829 O O . SER A 1 675 ? 63.929 3.288 -48.578 1.00 54.06 675 SER A O 1
ATOM 4831 N N . ASP A 1 676 ? 63.123 2.621 -46.573 1.00 50.53 676 ASP A N 1
ATOM 4832 C CA . ASP A 1 676 ? 62.667 3.929 -46.095 1.00 50.53 676 ASP A CA 1
ATOM 4833 C C . ASP A 1 676 ? 63.710 4.628 -45.203 1.00 50.53 676 ASP A C 1
ATOM 4835 O O . ASP A 1 676 ? 64.611 3.996 -44.640 1.00 50.53 676 ASP A O 1
ATOM 4839 N N . SER A 1 677 ? 63.615 5.954 -45.100 1.00 56.44 677 SER A N 1
ATOM 4840 C CA . SER A 1 677 ? 64.593 6.787 -44.388 1.00 56.44 677 SER A CA 1
ATOM 4841 C C . SER A 1 677 ? 64.476 6.648 -42.865 1.00 56.44 677 SER A C 1
ATOM 4843 O O . SER A 1 677 ? 63.532 7.174 -42.281 1.00 56.44 677 SER A O 1
ATOM 4845 N N . GLY A 1 678 ? 65.449 5.966 -42.251 1.00 61.31 678 GLY A N 1
ATOM 4846 C CA . GLY A 1 678 ? 65.560 5.748 -40.797 1.00 61.31 678 GLY A CA 1
ATOM 4847 C C . GLY A 1 678 ? 66.259 4.430 -40.421 1.00 61.31 678 GLY A C 1
ATOM 4848 O O . GLY A 1 678 ? 66.848 4.305 -39.352 1.00 61.31 678 GLY A O 1
ATOM 4849 N N . TYR A 1 679 ? 66.283 3.446 -41.331 1.00 62.00 679 TYR A N 1
ATOM 4850 C CA . TYR A 1 679 ? 66.929 2.146 -41.102 1.00 62.00 679 TYR A CA 1
ATOM 4851 C C . TYR A 1 679 ? 68.005 1.819 -42.142 1.00 62.00 679 TYR A C 1
ATOM 4853 O O . TYR A 1 679 ? 67.859 2.077 -43.337 1.00 62.00 679 TYR A O 1
ATOM 4861 N 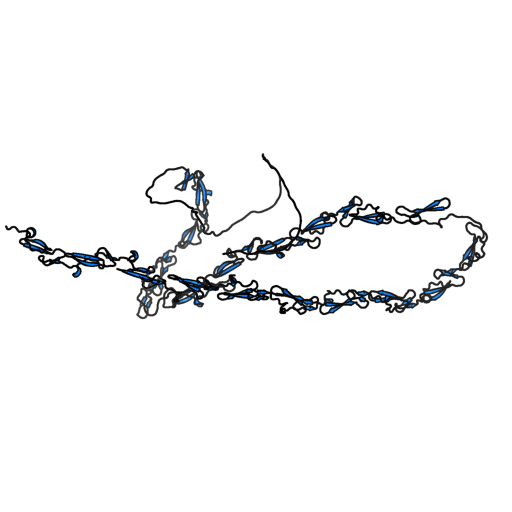N . ARG A 1 680 ? 69.068 1.138 -41.699 1.00 64.31 680 ARG A N 1
ATOM 4862 C CA . ARG A 1 680 ? 70.089 0.515 -42.558 1.00 64.31 680 ARG A CA 1
ATOM 4863 C C . ARG A 1 680 ? 69.969 -1.006 -42.491 1.00 64.31 680 ARG A C 1
ATOM 4865 O O . ARG A 1 680 ? 69.856 -1.579 -41.407 1.00 64.31 680 ARG A O 1
ATOM 4872 N N . SER A 1 681 ? 70.009 -1.671 -43.644 1.00 55.41 681 SER A N 1
ATOM 4873 C CA . SER A 1 681 ? 69.921 -3.135 -43.727 1.00 55.41 681 SER A CA 1
ATOM 4874 C C . SER A 1 681 ? 71.269 -3.774 -44.049 1.00 55.41 681 SER A C 1
ATOM 4876 O O . SER A 1 681 ? 71.976 -3.328 -44.952 1.00 55.41 681 SER A O 1
ATOM 4878 N N . ASP A 1 682 ? 71.593 -4.862 -43.347 1.00 57.09 682 ASP A N 1
ATOM 4879 C CA . ASP A 1 682 ? 72.731 -5.743 -43.644 1.00 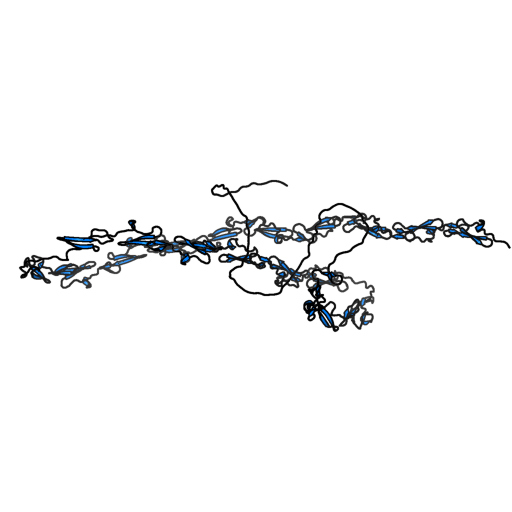57.09 682 ASP A CA 1
ATOM 4880 C C . ASP A 1 682 ? 72.339 -6.966 -44.505 1.00 57.09 682 ASP A C 1
ATOM 4882 O O . ASP A 1 682 ? 73.166 -7.838 -44.784 1.00 57.09 682 ASP A O 1
ATOM 4886 N N . GLY A 1 683 ? 71.071 -7.045 -44.929 1.00 53.59 683 GLY A N 1
ATOM 4887 C CA . GLY A 1 683 ? 70.500 -8.187 -45.647 1.00 53.59 683 GLY A CA 1
ATOM 4888 C C . GLY A 1 683 ? 69.982 -9.325 -44.755 1.00 53.59 683 GLY A C 1
ATOM 4889 O O . GLY A 1 683 ? 69.584 -10.364 -45.287 1.00 53.59 683 GLY A O 1
ATOM 4890 N N . ARG A 1 684 ? 69.972 -9.167 -43.423 1.00 55.91 684 ARG A N 1
ATOM 4891 C CA . ARG A 1 684 ? 69.317 -10.088 -42.469 1.00 55.91 684 ARG A CA 1
ATOM 4892 C C . ARG A 1 684 ? 68.545 -9.402 -41.347 1.00 55.91 684 ARG A C 1
ATOM 4894 O O . ARG A 1 684 ? 67.592 -9.997 -40.852 1.00 55.91 684 ARG A O 1
ATOM 4901 N N . ALA A 1 685 ? 68.927 -8.192 -40.965 1.00 53.34 685 ALA A N 1
ATOM 4902 C CA . ALA A 1 685 ? 68.183 -7.330 -40.062 1.00 53.34 685 ALA A CA 1
ATOM 4903 C C . ALA A 1 685 ? 68.034 -5.928 -40.669 1.00 53.34 685 ALA A C 1
ATOM 4905 O O . ALA A 1 685 ? 68.840 -5.484 -41.494 1.00 53.34 685 ALA A O 1
ATOM 4906 N N . CYS A 1 686 ? 66.986 -5.230 -40.247 1.00 58.34 686 CYS A N 1
ATOM 4907 C CA . CYS A 1 686 ? 66.820 -3.800 -40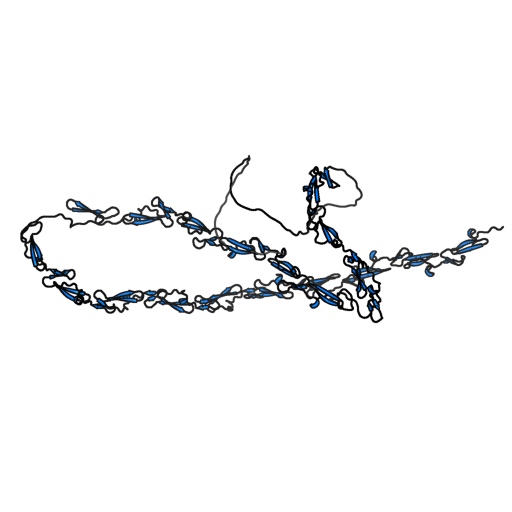.467 1.00 58.34 686 CYS A CA 1
ATOM 4908 C C . CYS A 1 686 ? 67.234 -3.153 -39.143 1.00 58.34 686 CYS A C 1
ATOM 4910 O O . CYS A 1 686 ? 66.594 -3.378 -38.120 1.00 58.34 686 CYS A O 1
ATOM 4912 N N . THR A 1 687 ? 68.391 -2.492 -39.137 1.00 65.12 687 THR A N 1
ATOM 4913 C CA . THR A 1 687 ? 68.987 -1.901 -37.932 1.00 65.12 687 THR A CA 1
ATOM 4914 C C . THR A 1 687 ? 68.794 -0.399 -37.935 1.00 65.12 687 THR A C 1
ATOM 4916 O O . THR A 1 687 ? 68.946 0.246 -38.972 1.00 65.12 687 THR A O 1
ATOM 4919 N N . ASP A 1 688 ? 68.476 0.132 -36.765 1.00 71.94 688 ASP A N 1
ATOM 4920 C CA . ASP A 1 688 ? 68.313 1.555 -36.511 1.00 71.94 688 ASP A CA 1
ATOM 4921 C C . ASP A 1 688 ? 69.556 2.376 -36.923 1.00 71.94 688 ASP A C 1
ATOM 4923 O O . ASP A 1 688 ? 70.711 1.938 -36.756 1.00 71.94 688 ASP A O 1
ATOM 4927 N N . ILE A 1 689 ? 69.321 3.557 -37.496 1.00 76.31 689 ILE A N 1
ATOM 4928 C CA . ILE A 1 689 ? 70.350 4.570 -37.743 1.00 76.31 689 ILE A CA 1
ATOM 4929 C C . ILE A 1 689 ? 70.249 5.568 -36.597 1.00 76.31 689 ILE A C 1
ATOM 4931 O O . ILE A 1 689 ? 69.274 6.298 -36.516 1.00 76.31 689 ILE A O 1
ATOM 4935 N N . ASN A 1 690 ? 71.255 5.618 -35.722 1.00 77.31 690 ASN A N 1
ATOM 4936 C CA . ASN A 1 690 ? 71.179 6.495 -34.561 1.00 77.31 690 ASN A CA 1
ATOM 4937 C C . ASN A 1 690 ? 71.548 7.933 -34.954 1.00 77.31 690 ASN A C 1
ATOM 4939 O O . ASN A 1 690 ? 72.719 8.323 -34.872 1.00 77.31 690 ASN A O 1
ATOM 4943 N N . GLU A 1 691 ? 70.563 8.690 -35.430 1.00 83.00 691 GLU A N 1
ATOM 4944 C CA . GLU A 1 691 ? 70.759 9.978 -36.097 1.00 83.00 691 GLU A CA 1
ATOM 4945 C C . GLU A 1 691 ? 71.420 11.019 -35.184 1.00 83.00 691 GLU A C 1
ATOM 4947 O O . GLU A 1 691 ? 72.390 11.653 -35.608 1.00 83.00 691 GLU A O 1
ATOM 4952 N N . CYS A 1 692 ? 71.013 11.076 -33.908 1.00 79.75 692 CYS A N 1
ATOM 4953 C CA . CYS A 1 692 ? 71.619 11.929 -32.875 1.00 79.75 692 CYS A CA 1
ATOM 4954 C C . CYS A 1 692 ? 73.117 11.643 -32.636 1.00 79.75 692 CYS A C 1
ATOM 4956 O O . CYS A 1 692 ? 73.857 12.502 -32.160 1.00 79.75 692 CYS A O 1
ATOM 4958 N N . SER A 1 693 ? 73.578 10.412 -32.895 1.00 77.75 693 SER A N 1
ATOM 4959 C CA . SER A 1 693 ? 74.988 10.021 -32.720 1.00 77.75 693 SER A CA 1
ATOM 4960 C C . SER A 1 693 ? 75.820 10.138 -33.998 1.00 77.75 693 SER A C 1
ATOM 4962 O O . SER A 1 693 ? 77.047 10.238 -33.924 1.00 77.75 693 SER A O 1
ATOM 4964 N N . GLU A 1 694 ? 75.166 10.130 -35.161 1.00 79.00 694 GLU A N 1
ATOM 4965 C CA . GLU A 1 694 ? 75.802 10.265 -36.475 1.00 79.00 694 GLU A CA 1
ATOM 4966 C C . GLU A 1 694 ? 75.763 11.719 -36.998 1.00 79.00 694 GLU A C 1
ATOM 4968 O O . GLU A 1 694 ? 76.427 12.023 -37.990 1.00 79.00 694 GLU A O 1
ATOM 4973 N N . GLY A 1 695 ? 75.089 12.634 -36.283 1.00 68.88 695 GLY A N 1
ATOM 4974 C CA . GLY A 1 695 ? 75.075 14.078 -36.553 1.00 68.88 695 GLY A CA 1
ATOM 4975 C C . GLY A 1 695 ? 74.268 14.438 -37.798 1.00 68.88 695 GLY A C 1
ATOM 4976 O O . GLY A 1 695 ? 74.694 15.269 -38.604 1.00 68.88 695 GLY A O 1
ATOM 4977 N N . ILE A 1 696 ? 73.154 13.732 -37.989 1.00 73.62 696 ILE A N 1
ATOM 4978 C CA . ILE A 1 696 ? 72.248 13.843 -39.143 1.00 73.62 696 ILE A CA 1
ATOM 4979 C C . ILE A 1 696 ? 70.804 14.147 -38.716 1.00 73.62 696 ILE A C 1
ATOM 4981 O O . ILE A 1 696 ? 69.884 14.056 -39.530 1.00 73.62 696 ILE A O 1
ATOM 4985 N N . ASP A 1 697 ? 70.617 14.503 -37.449 1.00 72.81 697 ASP A N 1
ATOM 4986 C CA . ASP A 1 697 ? 69.373 15.007 -36.897 1.00 72.81 697 ASP A CA 1
ATOM 4987 C C . ASP A 1 697 ? 69.096 16.478 -37.278 1.00 72.81 697 ASP A C 1
ATOM 4989 O O . ASP A 1 697 ? 69.979 17.207 -37.735 1.00 72.81 697 ASP A O 1
ATOM 4993 N N . ASP A 1 698 ? 67.837 16.908 -37.132 1.00 76.12 698 ASP A N 1
ATOM 4994 C CA . ASP A 1 698 ? 67.363 18.280 -37.378 1.00 76.12 698 ASP A CA 1
ATOM 4995 C C . ASP A 1 698 ? 66.980 19.026 -36.085 1.00 76.12 698 ASP A C 1
ATOM 4997 O O . ASP A 1 698 ? 66.186 19.968 -36.114 1.00 76.12 698 ASP A O 1
ATOM 5001 N N . CYS A 1 699 ? 67.551 18.611 -34.948 1.00 73.56 699 CYS A N 1
ATOM 5002 C CA . CYS A 1 699 ? 67.352 19.262 -33.657 1.00 73.56 699 CYS A CA 1
ATOM 5003 C C . CYS A 1 699 ? 68.179 20.553 -33.521 1.00 73.56 699 CYS A C 1
ATOM 5005 O O . CYS A 1 699 ? 69.231 20.727 -34.135 1.00 73.56 699 CYS A O 1
ATOM 5007 N N . ASP A 1 700 ? 67.704 21.474 -32.682 1.00 76.00 700 ASP A N 1
ATOM 5008 C CA . ASP A 1 700 ? 68.442 22.681 -32.306 1.00 76.00 700 ASP A CA 1
ATOM 5009 C C . ASP A 1 700 ? 69.056 22.479 -30.916 1.00 76.00 700 ASP A C 1
ATOM 5011 O O . ASP A 1 700 ? 68.355 22.591 -29.906 1.00 76.00 700 ASP A O 1
ATOM 5015 N N . ASP A 1 701 ? 70.364 22.205 -30.869 1.00 75.38 701 ASP A N 1
ATOM 5016 C CA . ASP A 1 701 ? 71.174 22.037 -29.647 1.00 75.38 701 ASP A CA 1
ATOM 5017 C C . ASP A 1 701 ? 71.040 23.192 -28.631 1.00 75.38 701 ASP A C 1
ATOM 5019 O O . ASP A 1 701 ? 71.423 23.047 -27.468 1.00 75.38 701 ASP A O 1
ATOM 5023 N N . SER A 1 702 ? 70.553 24.368 -29.049 1.00 72.88 702 SER A N 1
ATOM 5024 C CA . SER A 1 702 ? 70.382 25.532 -28.172 1.00 72.88 702 SER A CA 1
ATOM 5025 C C . SER A 1 702 ? 69.018 25.607 -27.476 1.00 72.88 702 SER A C 1
ATOM 5027 O O . SER A 1 702 ? 68.885 26.346 -26.500 1.00 72.88 702 SER A O 1
ATOM 5029 N N . THR A 1 703 ? 68.022 24.835 -27.933 1.00 67.88 703 THR A N 1
ATOM 5030 C CA . THR A 1 703 ? 66.649 24.822 -27.380 1.00 67.88 703 THR A CA 1
ATOM 5031 C C . THR A 1 703 ? 66.077 23.418 -27.138 1.00 67.88 703 THR A C 1
ATOM 5033 O O . THR A 1 703 ? 65.032 23.279 -26.496 1.00 67.88 703 THR A O 1
ATOM 5036 N N . SER A 1 704 ? 66.753 22.364 -27.602 1.00 72.94 704 SER A N 1
ATOM 5037 C CA . SER A 1 704 ? 66.294 20.970 -27.565 1.00 72.94 704 SER A CA 1
ATOM 5038 C C . SER A 1 704 ? 67.443 19.974 -27.369 1.00 72.94 704 SER A C 1
ATOM 5040 O O . SER A 1 704 ? 68.607 20.306 -27.576 1.00 72.94 704 SER A O 1
ATOM 5042 N N . VAL A 1 705 ? 67.114 18.746 -26.968 1.00 82.62 705 VAL A N 1
ATOM 5043 C CA . VAL A 1 705 ? 68.040 17.609 -26.870 1.00 82.62 705 VAL A CA 1
ATOM 5044 C C . VAL A 1 705 ? 67.581 16.516 -27.833 1.00 82.62 705 VAL A C 1
ATOM 5046 O O . VAL A 1 705 ? 66.417 16.115 -27.798 1.00 82.62 705 VAL A O 1
ATOM 5049 N N . CYS A 1 706 ? 68.486 16.016 -28.678 1.00 81.06 706 CYS A N 1
ATOM 5050 C CA . CYS A 1 706 ? 68.190 14.890 -29.563 1.00 81.06 706 CYS A CA 1
ATOM 5051 C C . CYS A 1 706 ? 68.147 13.569 -28.775 1.00 81.06 706 CYS A C 1
ATOM 5053 O O . CYS A 1 706 ? 69.128 13.169 -28.139 1.00 81.06 706 CYS A O 1
ATOM 5055 N N . HIS A 1 707 ? 67.016 12.873 -28.854 1.00 83.12 707 HIS A N 1
ATOM 5056 C CA . HIS A 1 707 ? 66.796 11.540 -28.311 1.00 83.12 707 HIS A CA 1
ATOM 5057 C C . HIS A 1 707 ? 66.508 10.556 -29.447 1.00 83.12 707 HIS A C 1
ATOM 5059 O O . HIS A 1 707 ? 65.595 10.734 -30.250 1.00 83.12 707 HIS A O 1
ATOM 5065 N N . ASN A 1 708 ? 67.303 9.492 -29.524 1.00 73.06 708 ASN A N 1
ATOM 5066 C CA . ASN A 1 708 ? 67.177 8.511 -30.593 1.00 73.06 708 ASN A CA 1
ATOM 5067 C C . ASN A 1 708 ? 66.096 7.465 -30.283 1.00 73.06 708 ASN A C 1
ATOM 5069 O O . ASN A 1 708 ? 66.096 6.890 -29.192 1.00 73.06 708 ASN A O 1
ATOM 5073 N N . THR A 1 709 ? 65.229 7.169 -31.251 1.00 73.81 709 THR A N 1
ATOM 5074 C CA . THR A 1 709 ? 64.147 6.173 -31.148 1.00 73.81 709 THR A CA 1
ATOM 5075 C C . THR A 1 709 ? 64.244 5.161 -32.299 1.00 73.81 709 THR A C 1
ATOM 5077 O O . THR A 1 709 ? 65.053 5.341 -33.197 1.00 73.81 709 THR A O 1
ATOM 5080 N N . ASP A 1 710 ? 63.494 4.054 -32.274 1.00 73.19 710 ASP A N 1
ATOM 5081 C CA . ASP A 1 710 ? 63.649 3.013 -33.306 1.00 73.19 710 ASP A CA 1
ATOM 5082 C C . ASP A 1 710 ? 63.074 3.466 -34.663 1.00 73.19 710 ASP A C 1
ATOM 5084 O O . ASP A 1 710 ? 61.854 3.490 -34.864 1.00 73.19 710 ASP A O 1
ATOM 5088 N N . GLY A 1 711 ? 63.974 3.805 -35.590 1.00 66.88 711 GLY A N 1
ATOM 5089 C CA . GLY A 1 711 ? 63.685 4.238 -36.956 1.00 66.88 711 GLY A CA 1
ATOM 5090 C C . GLY A 1 711 ? 63.597 5.746 -37.172 1.00 66.88 711 GLY A C 1
ATOM 5091 O O . GLY A 1 711 ? 63.273 6.150 -38.288 1.00 66.88 711 GLY A O 1
ATOM 5092 N N . THR A 1 712 ? 63.813 6.567 -36.137 1.00 73.81 712 THR A N 1
ATOM 5093 C CA . THR A 1 712 ? 63.952 8.032 -36.236 1.00 73.81 712 THR A CA 1
ATOM 5094 C C . THR A 1 712 ? 64.362 8.645 -34.887 1.00 73.81 712 THR A C 1
ATOM 5096 O O . THR A 1 712 ? 64.338 7.982 -33.853 1.00 73.81 712 THR A O 1
ATOM 5099 N N . PHE A 1 713 ? 64.596 9.953 -34.832 1.00 79.81 713 PHE A N 1
ATOM 5100 C CA . PHE A 1 713 ? 64.866 10.706 -33.603 1.00 79.81 713 PHE A CA 1
ATOM 5101 C C . PHE A 1 713 ? 63.727 11.662 -33.196 1.00 79.81 713 PHE A C 1
ATOM 5103 O O . PHE A 1 713 ? 62.899 12.097 -34.013 1.00 79.81 713 PHE A O 1
ATOM 5110 N N . THR A 1 714 ? 63.714 12.035 -31.916 1.00 80.62 714 THR A N 1
ATOM 5111 C CA . THR A 1 714 ? 62.906 13.116 -31.340 1.00 80.62 714 THR A CA 1
ATOM 5112 C C . THR A 1 714 ? 63.803 14.237 -30.819 1.00 80.62 714 THR A C 1
ATOM 5114 O O . THR A 1 714 ? 64.897 13.993 -30.322 1.00 80.62 714 THR A O 1
ATOM 5117 N N . CYS A 1 715 ? 63.333 15.478 -30.935 1.00 81.44 715 CYS A N 1
ATOM 5118 C CA . CYS A 1 715 ? 63.968 16.647 -30.331 1.00 81.44 715 CYS A CA 1
ATOM 5119 C C . CYS A 1 715 ? 63.107 17.065 -29.139 1.00 81.44 715 CYS A C 1
ATOM 5121 O O . CYS A 1 715 ? 61.995 17.567 -29.334 1.00 81.44 715 CYS A O 1
ATOM 5123 N N . ASP A 1 716 ? 63.591 16.822 -27.924 1.00 81.94 716 ASP A N 1
ATOM 5124 C CA . ASP A 1 716 ? 62.843 17.106 -26.701 1.00 81.94 716 ASP A CA 1
ATOM 5125 C C . ASP A 1 716 ? 63.285 18.464 -26.142 1.00 81.94 716 ASP A C 1
ATOM 5127 O O . ASP A 1 716 ? 64.475 18.727 -25.961 1.00 81.94 716 ASP A O 1
ATOM 5131 N N . CYS A 1 717 ? 62.329 19.370 -25.935 1.00 75.06 717 CYS A N 1
ATOM 5132 C CA . CYS A 1 717 ? 62.621 20.765 -25.610 1.00 75.06 717 CYS A CA 1
ATOM 5133 C C . CYS A 1 717 ? 63.234 20.923 -24.211 1.00 75.06 717 CYS A C 1
ATOM 5135 O O . CYS A 1 717 ? 62.789 20.299 -23.247 1.00 75.06 717 CYS A O 1
ATOM 5137 N N . MET A 1 718 ? 64.236 21.797 -24.089 1.00 73.50 718 MET A N 1
ATOM 5138 C CA . MET A 1 718 ? 64.826 22.139 -22.793 1.00 73.50 718 MET A CA 1
ATOM 5139 C C . MET A 1 718 ? 63.849 22.961 -21.937 1.00 73.50 718 MET A C 1
ATOM 5141 O O . MET A 1 718 ? 62.965 23.643 -22.456 1.00 73.50 718 MET A O 1
ATOM 5145 N N . THR A 1 719 ? 64.026 22.933 -20.612 1.00 68.56 719 THR A N 1
ATOM 5146 C CA . THR A 1 719 ? 63.184 23.670 -19.655 1.00 68.56 719 THR A CA 1
ATOM 5147 C C . THR A 1 719 ? 63.051 25.148 -20.040 1.00 68.56 719 THR A C 1
ATOM 5149 O O . THR A 1 719 ? 64.055 25.831 -20.234 1.00 68.56 719 THR A O 1
ATOM 5152 N N . GLY A 1 720 ? 61.808 25.628 -20.148 1.00 57.66 720 GLY A N 1
ATOM 5153 C CA . GLY A 1 720 ? 61.473 26.963 -20.660 1.00 57.66 720 GLY A CA 1
ATOM 5154 C C . GLY A 1 720 ? 60.988 26.981 -22.116 1.00 57.66 720 GLY A C 1
ATOM 5155 O O . GLY A 1 720 ? 60.467 28.002 -22.558 1.00 57.66 720 GLY A O 1
ATOM 5156 N N . TYR A 1 721 ? 61.085 25.862 -22.844 1.00 67.69 721 TYR A N 1
ATOM 5157 C CA . TYR A 1 721 ? 60.643 25.732 -24.235 1.00 67.69 721 TYR A CA 1
ATOM 5158 C C . TYR A 1 721 ? 59.635 24.584 -24.415 1.00 67.69 721 TYR A C 1
ATOM 5160 O O . TYR A 1 721 ? 59.686 23.568 -23.725 1.00 67.69 721 TYR A O 1
ATOM 5168 N N . THR A 1 722 ? 58.716 24.739 -25.368 1.00 64.56 722 THR A N 1
ATOM 5169 C CA . THR A 1 722 ? 57.711 23.746 -25.776 1.00 64.56 722 THR A CA 1
ATOM 5170 C C . THR A 1 722 ? 57.749 23.521 -27.289 1.00 64.56 722 THR A C 1
ATOM 5172 O O . THR A 1 722 ? 58.370 24.284 -28.028 1.00 64.56 722 THR A O 1
ATOM 5175 N N . ARG A 1 723 ? 57.118 22.450 -27.774 1.00 61.97 723 ARG A N 1
ATOM 5176 C CA . ARG A 1 723 ? 57.231 22.009 -29.168 1.00 61.97 723 ARG A CA 1
ATOM 5177 C C . ARG A 1 723 ? 56.390 22.878 -30.108 1.00 61.97 723 ARG A C 1
ATOM 5179 O O . ARG A 1 723 ? 55.174 22.967 -29.966 1.00 61.97 723 ARG A O 1
ATOM 5186 N N . GLY A 1 724 ? 57.053 23.504 -31.078 1.00 61.81 724 GLY A N 1
ATOM 5187 C CA . GLY A 1 724 ? 56.433 24.318 -32.120 1.00 61.81 724 GLY A CA 1
ATOM 5188 C C . GLY A 1 724 ? 55.949 23.496 -33.320 1.00 61.81 724 GLY A C 1
ATOM 5189 O O . GLY A 1 724 ? 55.842 22.270 -33.277 1.00 61.81 724 GLY A O 1
ATOM 5190 N N . SER A 1 725 ? 55.673 24.176 -34.435 1.00 49.38 725 SER A N 1
ATOM 5191 C CA . SER A 1 725 ? 55.227 23.550 -35.686 1.00 49.38 725 SER A CA 1
ATOM 5192 C C . SER A 1 725 ? 56.364 22.807 -36.408 1.00 49.38 725 SER A C 1
ATOM 5194 O O . SER A 1 725 ? 56.921 23.308 -37.385 1.00 49.38 725 SER A O 1
ATOM 5196 N N . GLY A 1 726 ? 56.690 21.605 -35.920 1.00 60.66 726 GLY A N 1
ATOM 5197 C CA . GLY A 1 726 ? 57.638 20.659 -36.514 1.00 60.66 726 GLY A CA 1
ATOM 5198 C C . GLY A 1 726 ? 58.436 19.878 -35.462 1.00 60.66 726 GLY A C 1
ATOM 5199 O O . GLY A 1 726 ? 57.874 19.245 -34.560 1.00 60.66 726 GLY A O 1
ATOM 5200 N N . ARG A 1 727 ? 59.766 19.921 -35.595 1.00 64.31 727 ARG A N 1
ATOM 5201 C CA . ARG A 1 727 ? 60.751 19.438 -34.607 1.00 64.31 727 ARG A CA 1
ATOM 5202 C C . ARG A 1 727 ? 61.455 20.573 -33.846 1.00 64.31 727 ARG A C 1
ATOM 5204 O O . ARG A 1 727 ? 62.364 20.326 -33.068 1.00 64.31 727 ARG A O 1
ATOM 5211 N N . THR A 1 728 ? 61.009 21.812 -34.047 1.00 59.88 728 THR A N 1
ATOM 5212 C CA . THR A 1 728 ? 61.542 23.011 -33.393 1.00 59.88 728 THR A CA 1
ATOM 5213 C C . THR A 1 728 ? 60.900 23.262 -32.029 1.00 59.88 728 THR A C 1
ATOM 5215 O O . THR A 1 728 ? 59.735 22.926 -31.802 1.00 59.88 728 THR A O 1
ATOM 5218 N N . CYS A 1 729 ? 61.647 23.912 -31.139 1.00 68.25 729 CYS A N 1
ATOM 5219 C CA . CYS A 1 729 ? 61.189 24.328 -29.816 1.00 68.25 729 CYS A CA 1
ATOM 5220 C C . CYS A 1 729 ? 61.036 25.859 -29.748 1.00 68.25 729 CYS A C 1
ATOM 5222 O O . CYS A 1 729 ? 61.800 26.600 -30.364 1.00 68.25 729 CYS A O 1
ATOM 5224 N N . ILE A 1 730 ? 60.018 26.332 -29.029 1.00 66.88 730 ILE A N 1
ATOM 5225 C CA . ILE A 1 730 ? 59.640 27.747 -28.877 1.00 66.88 730 ILE A CA 1
ATOM 5226 C C . ILE A 1 730 ? 59.446 28.080 -27.394 1.00 66.88 730 ILE A C 1
ATOM 5228 O O . ILE A 1 730 ? 59.055 27.208 -26.624 1.00 66.88 730 ILE A O 1
ATOM 5232 N N . GLU A 1 731 ? 59.728 29.316 -26.978 1.00 62.19 731 GLU A N 1
ATOM 5233 C CA . GLU A 1 731 ? 59.617 29.729 -25.568 1.00 62.19 731 GLU A CA 1
ATOM 5234 C C . GLU A 1 731 ? 58.191 29.524 -25.016 1.00 62.19 731 GLU A C 1
ATOM 5236 O O . GLU A 1 731 ? 57.195 29.826 -25.680 1.00 62.19 731 GLU A O 1
ATOM 5241 N N . ILE A 1 732 ? 58.088 29.018 -23.784 1.00 61.59 732 ILE A N 1
ATOM 5242 C CA . ILE A 1 732 ? 56.814 28.852 -23.075 1.00 61.59 732 ILE A CA 1
ATOM 5243 C C . ILE A 1 732 ? 56.310 30.227 -22.629 1.00 61.59 732 ILE A C 1
ATOM 5245 O O . ILE A 1 732 ? 56.973 30.929 -21.871 1.00 61.59 732 ILE A O 1
ATOM 5249 N N . ASN A 1 733 ? 55.099 30.593 -23.054 1.00 59.78 733 ASN A N 1
ATOM 5250 C CA . ASN A 1 733 ? 54.400 31.785 -22.580 1.00 59.78 733 ASN A CA 1
ATOM 5251 C C . ASN A 1 733 ? 53.296 31.375 -21.585 1.00 59.78 733 ASN A C 1
ATOM 5253 O O . ASN A 1 733 ? 52.229 30.948 -22.031 1.00 59.78 733 ASN A O 1
ATOM 5257 N N . PRO A 1 734 ? 53.491 31.526 -20.259 1.00 58.75 734 PRO A N 1
ATOM 5258 C CA . PRO A 1 734 ? 52.520 31.068 -19.260 1.00 58.75 734 PRO A CA 1
ATOM 5259 C C . PRO A 1 734 ? 51.198 31.863 -19.223 1.00 58.75 734 PRO A C 1
ATOM 5261 O O . PRO A 1 734 ? 50.322 31.529 -18.434 1.00 58.75 734 PRO A O 1
ATOM 5264 N N . CYS A 1 735 ? 51.012 32.878 -20.079 1.00 61.16 735 CYS A N 1
ATOM 5265 C CA . CYS A 1 735 ? 49.715 33.533 -20.287 1.00 61.16 735 CYS A CA 1
ATOM 5266 C C . CYS A 1 735 ? 48.901 32.961 -21.474 1.00 61.16 735 CYS A C 1
ATOM 5268 O O . CYS A 1 735 ? 47.838 33.514 -21.771 1.00 61.16 735 CYS A O 1
ATOM 5270 N N . GLN A 1 736 ? 49.361 31.923 -22.195 1.00 53.22 736 GLN A N 1
ATOM 5271 C CA . GLN A 1 736 ? 48.631 31.314 -23.325 1.00 53.22 736 GLN A CA 1
ATOM 5272 C C . GLN A 1 736 ? 48.685 29.766 -23.326 1.00 53.22 736 GLN A C 1
ATOM 5274 O O . GLN A 1 736 ? 49.771 29.211 -23.490 1.00 53.22 736 GLN A O 1
ATOM 5279 N N . PRO A 1 737 ? 47.536 29.054 -23.240 1.00 50.28 737 PRO A N 1
ATOM 5280 C CA . PRO A 1 737 ? 46.187 29.576 -22.976 1.00 50.28 737 PRO A CA 1
ATOM 5281 C C . PRO A 1 737 ? 46.121 30.319 -21.632 1.00 50.28 737 PRO A C 1
ATOM 5283 O O . PRO A 1 737 ? 46.991 30.149 -20.782 1.00 50.28 737 PRO A O 1
ATOM 5286 N N . ALA A 1 738 ? 45.131 31.198 -21.463 1.00 51.59 738 ALA A N 1
ATOM 5287 C CA . ALA A 1 738 ? 45.045 32.036 -20.268 1.00 51.59 738 ALA A CA 1
ATOM 5288 C C . ALA A 1 738 ? 44.850 31.171 -19.001 1.00 51.59 738 ALA A C 1
ATOM 5290 O O . ALA A 1 738 ? 43.953 30.323 -18.997 1.00 51.59 738 ALA A O 1
ATOM 5291 N N . PRO A 1 739 ? 45.659 31.359 -17.941 1.00 55.97 739 PRO A N 1
ATOM 5292 C CA . PRO A 1 739 ? 45.554 30.562 -16.725 1.00 55.97 739 PRO A CA 1
ATOM 5293 C C . PRO A 1 739 ? 44.262 30.880 -15.962 1.00 55.97 739 PRO A C 1
ATOM 5295 O O . PRO A 1 739 ? 43.855 32.036 -15.841 1.00 55.97 739 PRO A O 1
ATOM 5298 N N . THR A 1 740 ? 43.641 29.842 -15.403 1.00 55.94 740 THR A N 1
ATOM 5299 C CA . THR A 1 740 ? 42.326 29.883 -14.735 1.00 55.94 740 THR A CA 1
ATOM 5300 C C . THR A 1 740 ? 42.309 30.608 -13.382 1.00 55.94 740 THR A C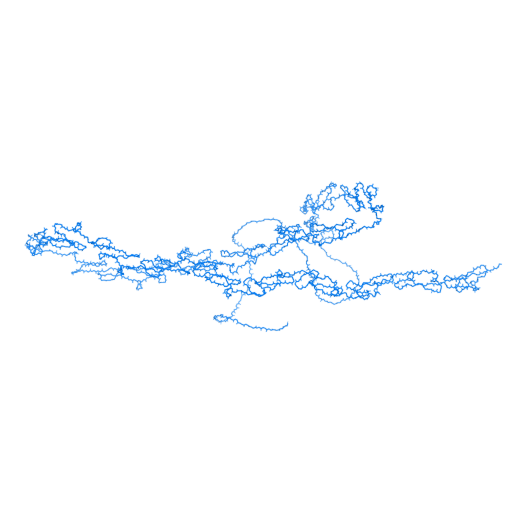 1
ATOM 5302 O O . THR A 1 740 ? 41.281 30.608 -12.714 1.00 55.94 740 THR A O 1
ATOM 5305 N N . GLU A 1 741 ? 43.425 31.207 -12.956 1.00 65.75 741 GLU A N 1
ATOM 5306 C CA . GLU A 1 741 ? 43.553 31.915 -11.672 1.00 65.75 741 GLU A CA 1
ATOM 5307 C C . GLU A 1 741 ? 43.345 33.441 -11.800 1.00 65.75 741 GLU A C 1
ATOM 5309 O O . GLU A 1 741 ? 43.211 34.126 -10.787 1.00 65.75 741 GLU A O 1
ATOM 5314 N N . CYS A 1 742 ? 43.294 33.993 -13.022 1.00 70.62 742 CYS A N 1
ATOM 5315 C CA . CYS A 1 742 ? 42.909 35.393 -13.241 1.00 70.62 742 CYS A CA 1
ATOM 5316 C C . CYS A 1 742 ? 41.388 35.559 -13.331 1.00 70.62 742 CYS A C 1
ATOM 5318 O O . CYS A 1 742 ? 40.698 34.731 -13.926 1.00 70.62 742 CYS A O 1
ATOM 5320 N N . HIS A 1 743 ? 40.869 36.683 -12.822 1.00 75.12 743 HIS A N 1
ATOM 5321 C CA . HIS A 1 743 ? 39.453 37.024 -12.973 1.00 75.12 743 HIS A CA 1
ATOM 5322 C C . HIS A 1 743 ? 39.060 37.145 -14.456 1.00 75.12 743 HIS A C 1
ATOM 5324 O O . HIS A 1 743 ? 39.842 37.634 -15.270 1.00 75.12 743 HIS A O 1
ATOM 5330 N N . VAL A 1 744 ? 37.809 36.823 -14.805 1.00 78.25 744 VAL A N 1
ATOM 5331 C CA . VAL A 1 744 ? 37.276 36.961 -16.182 1.00 78.25 744 VAL A CA 1
ATOM 5332 C C . VAL A 1 744 ? 37.332 38.405 -16.723 1.00 78.25 744 VAL A C 1
ATOM 5334 O O . VAL A 1 744 ? 37.319 38.639 -17.931 1.00 78.25 744 VAL A O 1
ATOM 5337 N N . HIS A 1 745 ? 37.466 39.386 -15.826 1.00 79.81 745 HIS A N 1
ATOM 5338 C CA . HIS A 1 745 ? 37.671 40.805 -16.140 1.00 79.81 745 HIS A CA 1
ATOM 5339 C C . HIS A 1 745 ? 39.081 41.309 -15.776 1.00 79.81 745 HIS A C 1
ATOM 5341 O O . HIS A 1 745 ? 39.266 42.488 -15.479 1.00 79.81 745 HIS A O 1
ATOM 5347 N N . ALA A 1 746 ? 40.085 40.429 -15.820 1.00 78.12 746 ALA A N 1
ATOM 5348 C CA . ALA A 1 746 ? 41.499 40.755 -15.663 1.00 78.12 746 ALA A CA 1
ATOM 5349 C C . ALA A 1 746 ? 42.343 40.254 -16.846 1.00 78.12 746 ALA A C 1
ATOM 5351 O O . ALA A 1 746 ? 42.004 39.285 -17.521 1.00 78.12 746 ALA A O 1
ATOM 5352 N N . SER A 1 747 ? 43.477 40.911 -17.076 1.00 78.31 747 SER A N 1
ATOM 5353 C CA . SER A 1 747 ? 44.490 40.519 -18.056 1.00 78.31 747 SER A CA 1
ATOM 5354 C C . SER A 1 747 ? 45.695 39.874 -17.368 1.00 78.31 747 SER A C 1
ATOM 5356 O O . SER A 1 747 ? 46.195 40.388 -16.366 1.00 78.31 747 SER A O 1
ATOM 5358 N N . CYS A 1 748 ? 46.195 38.772 -17.933 1.00 74.50 748 CYS A N 1
ATOM 5359 C CA . CYS A 1 748 ? 47.444 38.126 -17.523 1.00 74.50 748 CYS A CA 1
ATOM 5360 C C . CYS A 1 748 ? 48.647 38.948 -18.017 1.00 74.50 748 CYS A C 1
ATOM 5362 O O . CYS A 1 748 ? 48.808 39.150 -19.221 1.00 74.50 748 CYS A O 1
ATOM 5364 N N . ILE A 1 749 ? 49.488 39.432 -17.098 1.00 76.12 749 ILE A N 1
ATOM 5365 C CA . ILE A 1 749 ? 50.696 40.211 -17.401 1.00 76.12 749 ILE A CA 1
ATOM 5366 C C . ILE A 1 749 ? 51.922 39.427 -16.926 1.00 76.12 749 ILE A C 1
ATOM 5368 O O . ILE A 1 749 ? 52.046 39.114 -15.743 1.00 76.12 749 ILE A O 1
ATOM 5372 N N . LEU A 1 750 ? 52.851 39.128 -17.835 1.00 66.19 750 LEU A N 1
ATOM 5373 C CA . LEU A 1 750 ? 54.114 38.463 -17.500 1.00 66.19 750 LEU A CA 1
ATOM 5374 C C . LEU A 1 750 ? 55.000 39.376 -16.636 1.00 66.19 750 LEU A C 1
ATOM 5376 O O . LEU A 1 750 ? 55.246 40.530 -16.990 1.00 66.19 750 LEU A O 1
ATOM 5380 N N . THR A 1 751 ? 55.517 38.843 -15.528 1.00 66.44 751 THR A N 1
ATOM 5381 C CA . THR A 1 751 ? 56.482 39.523 -14.643 1.00 66.44 751 THR A CA 1
ATOM 5382 C C . THR A 1 751 ? 57.886 38.931 -14.735 1.00 66.44 751 THR A C 1
ATOM 5384 O O . THR A 1 751 ? 58.865 39.633 -14.481 1.00 66.44 751 THR A O 1
ATOM 5387 N N . SER A 1 752 ? 58.004 37.668 -15.147 1.00 60.94 752 SER A N 1
ATOM 5388 C CA . SER A 1 752 ? 59.253 37.010 -15.543 1.00 60.94 752 SER A CA 1
ATOM 5389 C C . SER A 1 752 ? 58.943 35.871 -16.537 1.00 60.94 752 SER A C 1
ATOM 5391 O O . SER A 1 752 ? 57.765 35.617 -16.790 1.00 60.94 752 SER A O 1
ATOM 5393 N N . PRO A 1 753 ? 59.943 35.167 -17.107 1.00 56.16 753 PRO A N 1
ATOM 5394 C CA . PRO A 1 753 ? 59.695 34.041 -18.017 1.00 56.16 753 PRO A CA 1
ATOM 5395 C C . PRO A 1 753 ? 58.844 32.909 -17.415 1.00 56.16 753 PRO A C 1
ATOM 5397 O O . PRO A 1 753 ? 58.152 32.213 -18.147 1.00 56.16 753 PRO A O 1
ATOM 5400 N N . GLU A 1 754 ? 58.864 32.748 -16.088 1.00 51.44 754 GLU A N 1
ATOM 5401 C CA . GLU A 1 754 ? 58.149 31.681 -15.368 1.00 51.44 754 GLU A CA 1
ATOM 5402 C C . GLU A 1 754 ? 57.045 32.221 -14.434 1.00 51.44 754 GLU A C 1
ATOM 5404 O O . GLU A 1 754 ? 56.415 31.449 -13.717 1.00 51.44 754 GLU A O 1
ATOM 5409 N N . THR A 1 755 ? 56.792 33.540 -14.408 1.00 58.28 755 THR A N 1
ATOM 5410 C CA . THR A 1 755 ? 55.810 34.151 -13.489 1.00 58.28 755 THR A CA 1
ATOM 5411 C C . THR A 1 755 ? 54.939 35.206 -14.159 1.00 58.28 755 THR A C 1
ATOM 5413 O O . THR A 1 755 ? 55.411 36.040 -14.935 1.00 58.28 755 THR A O 1
ATOM 5416 N N . TYR A 1 756 ? 53.665 35.233 -13.778 1.00 72.31 756 TYR A N 1
ATOM 5417 C CA . TYR A 1 756 ? 52.680 36.208 -14.230 1.00 72.31 756 TYR A CA 1
ATOM 5418 C C . TYR A 1 756 ? 51.976 36.874 -13.038 1.00 72.31 756 TYR A C 1
ATOM 5420 O O . TYR A 1 756 ? 52.094 36.431 -11.898 1.00 72.31 756 TYR A O 1
ATOM 5428 N N . THR A 1 757 ? 51.269 37.967 -13.303 1.00 76.88 757 THR A N 1
ATOM 5429 C CA . THR A 1 757 ? 50.351 38.635 -12.373 1.00 76.88 757 THR A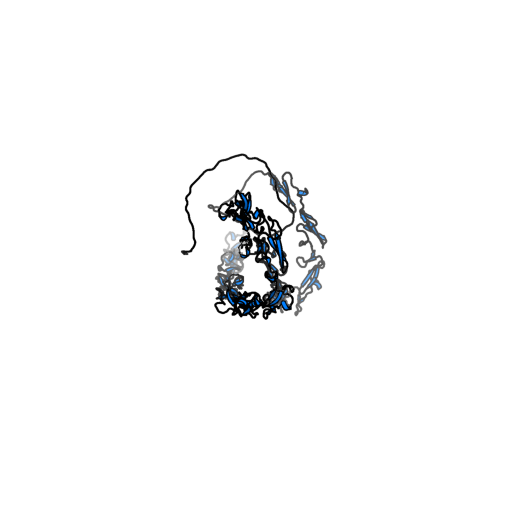 CA 1
ATOM 5430 C C . THR A 1 757 ? 49.113 39.074 -13.135 1.00 76.88 757 THR A C 1
ATOM 5432 O O . THR A 1 757 ? 49.229 39.641 -14.224 1.00 76.88 757 THR A O 1
ATOM 5435 N N . CYS A 1 758 ? 47.937 38.854 -12.563 1.00 80.75 758 CYS A N 1
ATOM 5436 C CA . CYS A 1 758 ? 46.686 39.364 -13.107 1.00 80.75 758 CYS A CA 1
ATOM 5437 C C . CYS A 1 758 ? 46.550 40.869 -12.819 1.00 80.75 758 CYS A C 1
ATOM 5439 O O . CYS A 1 758 ? 47.047 41.363 -11.808 1.00 80.75 758 CYS A O 1
ATOM 5441 N N . SER A 1 759 ? 45.864 41.612 -13.685 1.00 82.12 759 SER A N 1
ATOM 5442 C CA . SER A 1 759 ? 45.519 43.018 -13.441 1.00 82.12 759 SER A CA 1
ATOM 5443 C C . SER A 1 759 ? 44.144 43.325 -14.021 1.00 82.12 759 SER A C 1
ATOM 5445 O O . SER A 1 759 ? 43.866 42.929 -15.152 1.00 82.12 759 SER A O 1
ATOM 5447 N N . CYS A 1 760 ? 43.274 43.985 -13.254 1.00 82.44 760 CYS A N 1
ATOM 5448 C CA . CYS A 1 760 ? 41.904 44.265 -13.685 1.00 82.44 760 CYS A CA 1
ATOM 5449 C C . CYS A 1 760 ? 41.867 45.103 -14.970 1.00 82.44 760 CYS A C 1
ATOM 5451 O O . CYS A 1 760 ? 42.646 46.041 -15.151 1.00 82.44 760 CYS A O 1
ATOM 5453 N N . ASN A 1 761 ? 40.943 44.755 -15.862 1.00 81.06 761 ASN A N 1
ATOM 5454 C CA . ASN A 1 761 ? 40.718 45.479 -17.104 1.00 81.06 761 ASN A CA 1
ATOM 5455 C C . ASN A 1 761 ? 40.138 46.875 -16.808 1.00 81.06 761 ASN A C 1
ATOM 5457 O O . ASN A 1 761 ? 39.505 47.095 -15.776 1.00 81.06 761 ASN A O 1
ATOM 5461 N N . VAL A 1 762 ? 40.343 47.829 -17.720 1.00 79.56 762 VAL A N 1
ATOM 5462 C CA . VAL A 1 762 ? 39.803 49.195 -17.581 1.00 79.56 762 VAL A CA 1
ATOM 5463 C C . VAL A 1 762 ? 38.276 49.137 -17.434 1.00 79.56 762 VAL A C 1
ATOM 5465 O O . VAL A 1 762 ? 37.630 48.397 -18.171 1.00 79.56 762 VAL A O 1
ATOM 5468 N N . GLY A 1 763 ? 37.735 49.889 -16.470 1.00 71.88 763 GLY A N 1
ATOM 5469 C CA . GLY A 1 763 ? 36.346 49.776 -15.995 1.00 71.88 763 GLY A CA 1
ATOM 5470 C C . GLY A 1 763 ? 36.195 48.951 -14.708 1.00 71.88 763 GLY A C 1
ATOM 5471 O O . GLY A 1 763 ? 35.155 49.008 -14.063 1.00 71.88 763 GLY A O 1
ATOM 5472 N N . TYR A 1 764 ? 37.238 48.228 -14.279 1.00 79.81 764 TYR A N 1
ATOM 5473 C CA . TYR A 1 764 ? 37.233 47.407 -13.063 1.00 79.81 764 TYR A CA 1
ATOM 5474 C C . TYR A 1 764 ? 38.403 47.752 -12.131 1.00 79.81 764 TYR A C 1
ATOM 5476 O O . TYR A 1 764 ? 39.487 48.147 -12.563 1.00 79.81 764 TYR A O 1
ATOM 5484 N N . SER A 1 765 ? 38.195 47.569 -10.827 1.00 80.81 765 SER A N 1
ATOM 5485 C CA . SER A 1 765 ? 39.185 47.791 -9.769 1.00 80.81 765 SER A CA 1
ATOM 5486 C C . SER A 1 765 ? 39.282 46.587 -8.832 1.00 80.81 765 SER A C 1
ATOM 5488 O O . SER A 1 765 ? 38.297 45.894 -8.589 1.00 80.81 765 SER A O 1
ATOM 5490 N N . GLY A 1 766 ? 40.480 46.321 -8.314 1.00 78.19 766 GLY A N 1
ATOM 5491 C CA . GLY A 1 766 ? 40.762 45.141 -7.499 1.00 78.19 766 GLY A CA 1
ATOM 5492 C C . GLY A 1 766 ? 42.231 44.737 -7.581 1.00 78.19 766 GLY A C 1
ATOM 5493 O O . GLY A 1 766 ? 43.080 45.548 -7.959 1.00 78.19 766 GLY A O 1
ATOM 5494 N N . ASP A 1 767 ? 42.526 43.489 -7.228 1.00 78.62 767 ASP A N 1
ATOM 5495 C CA . ASP A 1 767 ? 43.880 42.917 -7.222 1.00 78.62 767 ASP A CA 1
ATOM 5496 C C . ASP A 1 767 ? 44.205 42.067 -8.466 1.00 78.62 767 ASP A C 1
ATOM 5498 O O . ASP A 1 767 ? 45.341 41.627 -8.628 1.00 78.62 767 ASP A O 1
ATOM 5502 N N . GLY A 1 768 ? 43.236 41.870 -9.367 1.00 73.38 768 GLY A N 1
ATOM 5503 C CA . GLY A 1 768 ? 43.382 41.083 -10.597 1.00 73.38 768 GLY A CA 1
ATOM 5504 C C . GLY A 1 768 ? 42.914 39.629 -10.471 1.00 73.38 768 GLY A C 1
ATOM 5505 O O . GLY A 1 768 ? 42.601 39.008 -11.486 1.00 73.38 768 GLY A O 1
ATOM 5506 N N . ILE A 1 769 ? 42.817 39.101 -9.249 1.00 76.62 769 ILE A N 1
ATOM 5507 C CA . ILE A 1 769 ? 42.169 37.810 -8.955 1.00 76.62 769 ILE A CA 1
ATOM 5508 C C . ILE A 1 769 ? 40.696 38.061 -8.606 1.00 76.62 769 ILE A C 1
ATOM 5510 O O . ILE A 1 769 ? 39.811 37.315 -9.016 1.00 76.62 769 ILE A O 1
ATOM 5514 N N . THR A 1 770 ? 40.423 39.184 -7.944 1.00 74.38 770 THR A N 1
ATOM 5515 C CA . THR A 1 770 ? 39.102 39.797 -7.804 1.00 74.38 770 THR A CA 1
ATOM 5516 C C . THR A 1 770 ? 39.090 41.151 -8.511 1.00 74.38 770 THR A C 1
ATOM 5518 O O . THR A 1 770 ? 40.025 41.946 -8.374 1.00 74.38 770 THR A O 1
ATOM 5521 N N . CYS A 1 771 ? 38.041 41.415 -9.294 1.00 81.50 771 CYS A N 1
ATOM 5522 C CA . CYS A 1 771 ? 37.855 42.676 -10.012 1.00 81.50 771 CYS A CA 1
ATOM 5523 C C . CYS A 1 771 ? 36.386 43.099 -9.959 1.00 81.50 771 CYS A C 1
ATOM 5525 O O . CYS A 1 771 ? 35.530 42.431 -10.536 1.00 81.50 771 CYS A O 1
ATOM 5527 N N . SER A 1 772 ? 36.120 44.223 -9.299 1.00 80.44 772 SER A N 1
ATOM 5528 C CA . SER A 1 772 ? 34.792 44.818 -9.144 1.00 80.44 772 SER A CA 1
ATOM 5529 C C . SER A 1 772 ? 34.626 46.029 -10.057 1.00 80.44 772 SER A C 1
ATOM 5531 O O . SER A 1 772 ? 35.567 46.802 -10.244 1.00 80.44 772 SER A O 1
ATOM 5533 N N . ASP A 1 773 ? 33.418 46.206 -10.584 1.00 82.25 773 ASP A N 1
ATOM 5534 C CA . ASP A 1 773 ? 32.998 47.348 -11.403 1.00 82.25 773 ASP A CA 1
ATOM 5535 C C . ASP A 1 773 ? 33.353 48.713 -10.772 1.00 82.25 773 ASP A C 1
ATOM 5537 O O . ASP A 1 773 ? 33.178 48.926 -9.566 1.00 82.25 773 ASP A O 1
ATOM 5541 N N . ILE A 1 774 ? 33.860 49.649 -11.581 1.00 81.56 774 ILE A N 1
ATOM 5542 C CA . ILE A 1 774 ? 34.111 51.036 -11.174 1.00 81.56 774 ILE A CA 1
ATOM 5543 C C . ILE A 1 774 ? 32.878 51.866 -11.521 1.00 81.56 774 ILE A C 1
ATOM 5545 O O . ILE A 1 774 ? 32.568 52.083 -12.685 1.00 81.56 774 ILE A O 1
ATOM 5549 N N . ASN A 1 775 ? 32.212 52.427 -10.510 1.00 81.62 775 ASN A N 1
ATOM 5550 C CA . ASN A 1 775 ? 31.082 53.318 -10.759 1.00 81.62 775 ASN A CA 1
ATOM 5551 C C . ASN A 1 775 ? 31.549 54.718 -11.201 1.00 81.62 775 ASN A C 1
ATOM 5553 O O . ASN A 1 775 ? 31.692 55.623 -10.372 1.00 81.62 775 ASN A O 1
ATOM 5557 N N . GLU A 1 776 ? 31.817 54.906 -12.497 1.00 81.44 776 GLU A N 1
ATOM 5558 C CA . GLU A 1 776 ? 32.343 56.169 -13.026 1.00 81.44 776 GLU A CA 1
ATOM 5559 C C . GLU A 1 776 ? 31.376 57.342 -12.809 1.00 81.44 776 GLU A C 1
ATOM 5561 O O . GLU A 1 776 ? 31.826 58.435 -12.451 1.00 81.44 776 GLU A O 1
ATOM 5566 N N . CYS A 1 777 ? 30.061 57.101 -12.911 1.00 80.12 777 CYS A N 1
ATOM 5567 C CA . CYS A 1 777 ? 29.026 58.108 -12.640 1.00 80.12 777 CYS A CA 1
ATOM 5568 C C . CYS A 1 777 ? 29.073 58.640 -11.193 1.00 80.12 777 CYS A C 1
ATOM 5570 O O . CYS A 1 777 ? 28.779 59.808 -10.941 1.00 80.12 777 CYS A O 1
ATOM 5572 N N . ALA A 1 778 ? 29.403 57.787 -10.215 1.00 76.50 778 ALA A N 1
ATOM 5573 C CA . ALA A 1 778 ? 29.503 58.172 -8.805 1.00 76.50 778 ALA A CA 1
ATOM 5574 C C . ALA A 1 778 ? 30.835 58.866 -8.470 1.00 76.50 778 ALA A C 1
ATOM 5576 O O . ALA A 1 778 ? 30.912 59.620 -7.498 1.00 76.50 778 ALA A O 1
ATOM 5577 N N . LEU A 1 779 ? 31.876 58.621 -9.271 1.00 76.94 779 LEU A N 1
ATOM 5578 C CA . LEU A 1 779 ? 33.199 59.229 -9.125 1.00 76.94 779 LEU A CA 1
ATOM 5579 C C . LEU A 1 779 ? 33.360 60.534 -9.926 1.00 76.94 779 LEU A C 1
ATOM 5581 O O . LEU A 1 779 ? 34.350 61.241 -9.728 1.00 76.94 779 LEU A O 1
ATOM 5585 N N . GLY A 1 780 ? 32.404 60.872 -10.800 1.00 71.00 780 GLY A N 1
ATOM 5586 C CA . GLY A 1 780 ? 32.498 62.019 -11.710 1.00 71.00 780 GLY A CA 1
ATOM 5587 C C . GLY A 1 780 ? 33.586 61.834 -12.770 1.00 71.00 780 GLY A C 1
ATOM 5588 O O . GLY A 1 780 ? 34.279 62.790 -13.122 1.00 71.00 780 GLY A O 1
ATOM 5589 N N . LEU A 1 781 ? 33.780 60.586 -13.207 1.00 72.38 781 LEU A N 1
ATOM 5590 C CA . LEU A 1 781 ? 34.716 60.191 -14.264 1.00 72.38 781 LEU A CA 1
ATOM 5591 C C . LEU A 1 781 ? 34.001 59.942 -15.603 1.00 72.38 781 LEU A C 1
ATOM 5593 O O . LEU A 1 781 ? 34.644 59.572 -16.584 1.00 72.38 781 LEU A O 1
ATOM 5597 N N . ASP A 1 782 ? 32.687 60.162 -15.646 1.00 71.31 782 ASP A N 1
ATOM 5598 C CA . ASP A 1 782 ? 31.872 60.084 -16.846 1.00 71.31 782 ASP A CA 1
ATOM 5599 C C . ASP A 1 782 ? 32.022 61.320 -17.748 1.00 71.31 782 ASP A C 1
ATOM 5601 O O . ASP A 1 782 ? 32.008 62.462 -17.293 1.00 71.31 782 ASP A O 1
ATOM 5605 N N . ASP A 1 783 ? 32.105 61.095 -19.061 1.00 74.06 783 ASP A N 1
ATOM 5606 C CA . ASP A 1 783 ? 32.115 62.153 -20.090 1.00 74.06 783 ASP A CA 1
ATOM 5607 C C . ASP A 1 783 ? 30.685 62.448 -20.597 1.00 74.06 783 ASP A C 1
ATOM 5609 O O . ASP A 1 783 ? 30.440 62.702 -21.780 1.00 74.06 783 ASP A O 1
ATOM 5613 N N . CYS A 1 784 ? 29.691 62.345 -19.706 1.00 73.00 784 CYS A N 1
ATOM 5614 C CA . CYS A 1 784 ? 28.302 62.637 -20.036 1.00 73.00 784 CYS A CA 1
ATOM 5615 C C . CYS A 1 784 ? 28.019 64.136 -19.899 1.00 73.00 784 CYS A C 1
ATOM 5617 O O . CYS A 1 784 ? 28.101 64.714 -18.816 1.00 73.00 784 CYS A O 1
ATOM 5619 N N . ASP A 1 785 ? 27.579 64.776 -20.987 1.00 76.62 785 ASP A N 1
ATOM 5620 C CA . ASP A 1 785 ? 27.054 66.141 -20.922 1.00 76.62 785 ASP A CA 1
ATOM 5621 C C . ASP A 1 785 ? 25.793 66.170 -20.045 1.00 76.62 785 ASP A C 1
ATOM 5623 O O . ASP A 1 785 ? 24.681 65.875 -20.497 1.00 76.62 785 ASP A O 1
ATOM 5627 N N . GLY A 1 786 ? 25.971 66.565 -18.784 1.00 69.62 786 GLY A N 1
ATOM 5628 C CA . GLY A 1 786 ? 24.910 66.690 -17.793 1.00 69.62 786 GLY A CA 1
ATOM 5629 C C . GLY A 1 786 ? 23.828 67.717 -18.144 1.00 69.62 786 GLY A C 1
ATOM 5630 O O . GLY A 1 786 ? 22.813 67.773 -17.448 1.00 69.62 786 GLY A O 1
ATOM 5631 N N . SER A 1 787 ? 23.969 68.509 -19.215 1.00 73.38 787 SER A N 1
ATOM 5632 C CA . SER A 1 787 ? 22.890 69.364 -19.723 1.00 73.38 787 SER A CA 1
ATOM 5633 C C . SER A 1 787 ? 21.916 68.610 -20.645 1.00 73.38 787 SER A C 1
ATOM 5635 O O . SER A 1 787 ? 20.704 68.771 -20.487 1.00 73.38 787 SER A O 1
ATOM 5637 N N . THR A 1 788 ? 22.403 67.717 -21.519 1.00 71.56 788 THR A N 1
ATOM 5638 C CA . THR A 1 788 ? 21.582 66.962 -22.496 1.00 71.56 788 THR A CA 1
ATOM 5639 C C . THR A 1 788 ? 21.366 65.481 -22.154 1.00 71.56 788 THR A C 1
ATOM 5641 O O . THR A 1 788 ? 20.457 64.850 -22.700 1.00 71.56 788 THR A O 1
ATOM 5644 N N . SER A 1 789 ? 22.140 64.925 -21.221 1.00 75.06 789 SER A N 1
ATOM 5645 C CA . SER A 1 789 ? 22.132 63.503 -20.849 1.00 75.06 789 SER A CA 1
ATOM 5646 C C . SER A 1 789 ? 22.195 63.278 -19.328 1.00 75.06 789 SER A C 1
ATOM 5648 O O . SER A 1 789 ? 22.288 64.231 -18.545 1.00 75.06 789 SER A O 1
ATOM 5650 N N . VAL A 1 790 ? 22.065 62.017 -18.909 1.00 83.31 790 VAL A N 1
ATOM 5651 C CA . VAL A 1 790 ? 22.242 61.517 -17.536 1.00 83.31 790 VAL A CA 1
ATOM 5652 C C . VAL A 1 790 ? 23.148 60.286 -17.593 1.00 83.31 790 VAL A C 1
ATOM 5654 O O . VAL A 1 790 ? 22.894 59.393 -18.400 1.00 83.31 790 VAL A O 1
ATOM 5657 N N . CYS A 1 791 ? 24.176 60.227 -16.748 1.00 82.12 791 CYS A N 1
ATOM 5658 C CA . CYS A 1 791 ? 25.018 59.039 -16.609 1.00 82.12 791 CYS A CA 1
ATOM 5659 C C . CYS A 1 791 ? 24.239 57.879 -15.971 1.00 82.12 791 CYS A C 1
ATOM 5661 O O . CYS A 1 791 ? 23.398 58.077 -15.092 1.00 82.12 791 CYS A O 1
ATOM 5663 N N . SER A 1 792 ? 24.490 56.655 -16.416 1.00 81.38 792 SER A N 1
ATOM 5664 C CA . SER A 1 792 ? 23.956 55.429 -15.823 1.00 81.38 792 SER A CA 1
ATOM 5665 C C . SER A 1 792 ? 25.030 54.351 -15.888 1.00 81.38 792 SER A C 1
ATOM 5667 O O . SER A 1 792 ? 25.499 54.024 -16.980 1.00 81.38 792 SER A O 1
ATOM 5669 N N . ASN A 1 793 ? 25.439 53.837 -14.727 1.00 77.06 793 ASN A N 1
ATOM 5670 C CA . ASN A 1 793 ? 26.517 52.856 -14.649 1.00 77.06 793 ASN A CA 1
ATOM 5671 C C . ASN A 1 793 ? 26.089 51.517 -15.252 1.00 77.06 793 ASN A C 1
ATOM 5673 O O . ASN A 1 793 ? 24.927 51.123 -15.135 1.00 77.06 793 ASN A O 1
ATOM 5677 N N . THR A 1 794 ? 27.033 50.829 -15.879 1.00 76.56 794 THR A N 1
ATOM 5678 C CA . THR A 1 794 ? 26.882 49.492 -16.457 1.00 76.56 794 THR A CA 1
ATOM 5679 C C . THR A 1 794 ? 28.143 48.682 -16.155 1.00 76.56 794 THR A C 1
ATOM 5681 O O . THR A 1 794 ? 29.130 49.232 -15.688 1.00 76.56 794 THR A O 1
ATOM 5684 N N . GLU A 1 795 ? 28.120 47.372 -16.370 1.00 78.50 795 GLU A N 1
ATOM 5685 C CA . GLU A 1 795 ? 29.223 46.504 -15.947 1.00 78.50 795 GLU A CA 1
ATOM 5686 C C . GLU A 1 795 ? 30.501 46.753 -16.778 1.00 78.50 795 GLU A C 1
ATOM 5688 O O . GLU A 1 795 ? 30.574 46.433 -17.969 1.00 78.50 795 GLU A O 1
ATOM 5693 N N . GLY A 1 796 ? 31.498 47.382 -16.149 1.00 71.75 796 GLY A N 1
ATOM 5694 C CA . GLY A 1 796 ? 32.786 47.753 -16.733 1.00 71.75 796 GLY A CA 1
ATOM 5695 C C . GLY A 1 796 ? 32.803 49.043 -17.558 1.00 71.75 796 GLY A C 1
ATOM 5696 O O . GLY A 1 796 ? 33.762 49.243 -18.309 1.00 71.75 796 GLY A O 1
ATOM 5697 N N . ASN A 1 797 ? 31.746 49.867 -17.516 1.00 77.69 797 ASN A N 1
ATOM 5698 C CA . ASN A 1 797 ? 31.667 51.158 -18.222 1.00 77.69 797 ASN A CA 1
ATOM 5699 C C . ASN A 1 797 ? 30.419 51.963 -17.808 1.00 77.69 797 ASN A C 1
ATOM 5701 O O . ASN A 1 797 ? 29.439 51.405 -17.323 1.00 77.69 797 ASN A O 1
ATOM 5705 N N . PHE A 1 798 ? 30.331 53.235 -18.185 1.00 78.38 798 PHE A N 1
ATOM 5706 C CA . PHE A 1 798 ? 29.122 54.048 -18.034 1.00 78.38 798 PHE A CA 1
ATOM 5707 C C . PHE A 1 798 ? 28.370 54.272 -19.358 1.00 78.38 798 PHE A C 1
ATOM 5709 O O . PHE A 1 798 ? 28.916 54.203 -20.462 1.00 78.38 798 PHE A O 1
ATOM 5716 N N . THR A 1 799 ? 27.078 54.605 -19.262 1.00 78.19 799 THR A N 1
ATOM 5717 C CA . THR A 1 799 ? 26.237 54.978 -20.410 1.00 78.19 799 THR A CA 1
ATOM 5718 C C . THR A 1 799 ? 25.563 56.335 -20.215 1.00 78.19 799 THR A C 1
ATOM 5720 O O . THR A 1 799 ? 24.897 56.587 -19.215 1.00 78.19 799 THR A O 1
ATOM 5723 N N . CYS A 1 800 ? 25.699 57.225 -21.202 1.00 79.31 800 CYS A N 1
ATOM 5724 C CA . CYS A 1 800 ? 25.026 58.526 -21.205 1.00 79.31 800 CYS A CA 1
ATOM 5725 C C . CYS A 1 800 ? 23.643 58.415 -21.862 1.00 79.31 800 CYS A C 1
ATOM 5727 O O . CYS A 1 800 ? 23.527 58.328 -23.088 1.00 79.31 800 CYS A O 1
ATOM 5729 N N . ASN A 1 801 ? 22.588 58.436 -21.051 1.00 81.88 801 ASN A N 1
ATOM 5730 C CA . ASN A 1 801 ? 21.204 58.334 -21.502 1.00 81.88 801 ASN A CA 1
ATOM 5731 C C . ASN A 1 801 ? 20.616 59.723 -21.796 1.00 81.88 801 ASN A C 1
ATOM 5733 O O . ASN A 1 801 ? 20.666 60.627 -20.960 1.00 81.88 801 ASN A O 1
ATOM 5737 N N . CYS A 1 802 ? 20.075 59.919 -23.002 1.00 78.69 802 CYS A N 1
ATOM 5738 C CA . CYS A 1 802 ? 19.584 61.226 -23.447 1.00 78.69 802 CYS A CA 1
ATOM 5739 C C . CYS A 1 802 ? 18.326 61.669 -22.687 1.00 78.69 802 CYS A C 1
ATOM 5741 O O . CYS A 1 802 ? 17.387 60.894 -22.500 1.00 78.69 802 CYS A O 1
ATOM 5743 N N . LYS A 1 803 ? 18.276 62.947 -22.297 1.00 76.06 803 LYS A N 1
ATOM 5744 C CA . LYS A 1 803 ? 17.095 63.551 -21.666 1.00 76.06 803 LYS A CA 1
ATOM 5745 C C . LYS A 1 803 ? 15.960 63.722 -22.680 1.00 76.06 803 LYS A C 1
ATOM 5747 O O . LYS A 1 803 ? 16.191 63.881 -23.880 1.00 76.06 803 LYS A O 1
ATOM 5752 N N . ALA A 1 804 ? 14.718 63.713 -22.193 1.00 71.94 804 ALA A N 1
ATOM 5753 C CA . ALA A 1 804 ? 13.526 63.815 -23.034 1.00 71.94 804 ALA A CA 1
ATOM 5754 C C . ALA A 1 804 ? 13.576 65.049 -23.963 1.00 71.94 804 ALA A C 1
ATOM 5756 O O . ALA A 1 804 ? 13.821 66.168 -23.515 1.00 71.94 804 ALA A O 1
ATOM 5757 N N . GLY A 1 805 ? 13.348 64.826 -25.263 1.00 65.44 805 GLY A N 1
ATOM 5758 C CA . GLY A 1 805 ? 13.505 65.826 -26.333 1.00 65.44 805 GLY A CA 1
ATOM 5759 C C . GLY A 1 805 ? 14.776 65.661 -27.183 1.00 65.44 805 GLY A C 1
ATOM 5760 O O . GLY A 1 805 ? 14.857 66.237 -28.270 1.00 65.44 805 GLY A O 1
ATOM 5761 N N . TYR A 1 806 ? 15.728 64.838 -26.736 1.00 73.50 806 TYR A N 1
ATOM 5762 C CA . TYR A 1 806 ? 16.975 64.534 -27.441 1.00 73.50 806 TYR A CA 1
ATOM 5763 C C . TYR A 1 806 ? 17.037 63.052 -27.844 1.00 73.50 806 TYR A C 1
ATOM 5765 O O . TYR A 1 806 ? 16.470 62.187 -27.182 1.00 73.50 806 TYR A O 1
ATOM 5773 N N . THR A 1 807 ? 17.736 62.759 -28.939 1.00 69.38 807 THR A N 1
ATOM 5774 C CA . THR A 1 807 ? 17.968 61.411 -29.479 1.00 69.38 807 THR A CA 1
ATOM 5775 C C . THR A 1 807 ? 19.456 61.187 -29.753 1.00 69.38 807 THR A C 1
ATOM 5777 O O . THR A 1 807 ? 20.219 62.145 -29.873 1.00 69.38 807 THR A O 1
ATOM 5780 N N . ARG A 1 808 ? 19.900 59.931 -29.828 1.00 63.09 808 ARG A N 1
ATOM 5781 C CA . ARG A 1 808 ? 21.324 59.578 -29.931 1.00 63.09 808 ARG A CA 1
ATOM 5782 C C . ARG A 1 808 ? 21.822 59.753 -31.372 1.00 63.09 808 ARG A C 1
ATOM 5784 O O . ARG A 1 808 ? 21.332 59.095 -32.287 1.00 63.09 808 ARG A O 1
ATOM 5791 N N . GLY A 1 809 ? 22.773 60.660 -31.580 1.00 62.59 809 GLY A N 1
ATOM 5792 C CA . GLY A 1 809 ? 23.346 60.984 -32.887 1.00 62.59 809 GLY A CA 1
ATOM 5793 C C . GLY A 1 809 ? 24.472 60.041 -33.327 1.00 62.59 809 GLY A C 1
ATOM 5794 O O . GLY A 1 809 ? 25.015 59.262 -32.541 1.00 62.59 809 GLY A O 1
ATOM 5795 N N . LEU A 1 810 ? 24.870 60.149 -34.600 1.00 54.94 810 LEU A N 1
ATOM 5796 C CA . LEU A 1 810 ? 26.080 59.503 -35.123 1.00 54.94 810 LEU A CA 1
ATOM 5797 C C . LEU A 1 810 ? 27.315 60.089 -34.421 1.00 54.94 810 LEU A C 1
ATOM 5799 O O . LEU A 1 810 ? 27.663 61.245 -34.647 1.00 54.94 810 LEU A O 1
ATOM 5803 N N . GLY A 1 811 ? 27.946 59.287 -33.560 1.00 53.72 811 GLY A N 1
ATOM 5804 C CA . GLY A 1 811 ? 28.999 59.725 -32.633 1.00 53.72 811 GLY A CA 1
ATOM 5805 C C . GLY A 1 811 ? 28.622 59.615 -31.149 1.00 53.72 811 GLY A C 1
ATOM 5806 O O . GLY A 1 811 ? 29.450 59.909 -30.300 1.00 53.72 811 GLY A O 1
ATOM 5807 N N . GLY A 1 812 ? 27.399 59.180 -30.819 1.00 58.00 812 GLY A N 1
ATOM 5808 C CA . GLY A 1 812 ? 26.980 58.847 -29.451 1.00 58.00 812 GLY A CA 1
ATOM 5809 C C . GLY A 1 812 ? 26.397 60.005 -28.633 1.00 58.00 812 GLY A C 1
ATOM 5810 O O . GLY A 1 812 ? 25.717 59.742 -27.643 1.00 58.00 812 GLY A O 1
ATOM 5811 N N . THR A 1 813 ? 26.594 61.253 -29.065 1.00 62.34 813 THR A N 1
ATOM 5812 C CA . THR A 1 813 ? 26.084 62.468 -28.408 1.00 62.34 813 THR A CA 1
ATOM 5813 C C . THR A 1 813 ? 24.574 62.662 -28.591 1.00 62.34 813 THR A C 1
ATOM 5815 O O . THR A 1 813 ? 23.983 62.232 -29.583 1.00 62.34 813 THR A O 1
ATOM 5818 N N . CYS A 1 814 ? 23.929 63.327 -27.630 1.00 74.25 814 CYS A N 1
ATOM 5819 C CA . CYS A 1 814 ? 22.485 63.569 -27.632 1.00 74.25 814 CYS A CA 1
ATOM 5820 C C . CYS A 1 814 ? 22.124 64.838 -28.427 1.00 74.25 814 CYS A C 1
ATOM 5822 O O . CYS A 1 814 ? 22.522 65.943 -28.070 1.00 74.25 814 CYS A O 1
ATOM 5824 N N . VAL A 1 815 ? 21.343 64.692 -29.500 1.00 70.75 815 VAL A N 1
ATOM 5825 C CA . VAL A 1 815 ? 20.949 65.775 -30.420 1.00 70.75 815 VAL A CA 1
ATOM 5826 C C . VAL A 1 815 ? 19.435 66.004 -30.410 1.00 70.75 815 VAL A C 1
ATOM 5828 O O . VAL A 1 815 ? 18.657 65.066 -30.255 1.00 70.75 815 VAL A O 1
ATOM 5831 N N . ALA A 1 816 ? 18.995 67.254 -30.566 1.00 66.06 816 ALA A N 1
ATOM 5832 C CA . ALA A 1 816 ? 17.573 67.601 -30.532 1.00 66.06 816 ALA A CA 1
ATOM 5833 C C . ALA A 1 816 ? 16.808 67.052 -31.756 1.00 66.06 816 ALA A C 1
ATOM 5835 O O . ALA A 1 816 ? 17.283 67.125 -32.893 1.00 66.06 816 ALA A O 1
ATOM 5836 N N . ILE A 1 817 ? 15.606 66.520 -31.526 1.00 65.00 817 ILE A N 1
ATOM 5837 C CA . ILE A 1 817 ? 14.788 65.859 -32.557 1.00 65.00 817 ILE A CA 1
ATOM 5838 C C . ILE A 1 817 ? 14.193 66.897 -33.533 1.00 65.00 817 ILE A C 1
ATOM 5840 O O . ILE A 1 817 ? 13.593 67.883 -33.106 1.00 65.00 817 ILE A O 1
ATOM 5844 N N . SER A 1 818 ? 14.336 66.680 -34.848 1.00 48.84 818 SER A N 1
ATOM 5845 C CA . SER A 1 818 ? 13.772 67.545 -35.906 1.00 48.84 818 SER A CA 1
ATOM 5846 C C . SER A 1 818 ? 13.482 66.780 -37.216 1.00 48.84 818 SER A C 1
ATOM 5848 O O . SER A 1 818 ? 14.078 65.736 -37.474 1.00 48.84 818 SER A O 1
ATOM 5850 N N . GLU A 1 819 ? 12.528 67.272 -38.023 1.00 38.94 819 GLU A N 1
ATOM 5851 C CA . GLU A 1 819 ? 11.961 66.584 -39.207 1.00 38.94 819 GLU A CA 1
ATOM 5852 C C . GLU A 1 819 ? 12.460 67.161 -40.586 1.00 38.94 819 GLU A C 1
ATOM 5854 O O . GLU A 1 819 ? 13.408 67.946 -40.594 1.00 38.94 819 GLU A O 1
ATOM 5859 N N . PRO A 1 820 ? 11.949 66.772 -41.789 1.00 63.47 820 PRO A N 1
ATOM 5860 C CA . PRO A 1 820 ? 12.611 65.733 -42.600 1.00 63.47 820 PRO A CA 1
ATOM 5861 C C . PRO A 1 820 ? 12.779 66.053 -44.119 1.00 63.47 820 PRO A C 1
ATOM 5863 O O . PRO A 1 820 ? 11.972 66.767 -44.716 1.00 63.47 820 PRO A O 1
ATOM 5866 N N . VAL A 1 821 ? 13.756 65.446 -44.821 1.00 32.62 821 VAL A N 1
ATOM 5867 C CA . VAL A 1 821 ? 13.952 65.623 -46.293 1.00 32.62 821 VAL A CA 1
ATOM 5868 C C . VAL A 1 821 ? 14.322 64.304 -47.019 1.00 32.62 821 VAL A C 1
ATOM 5870 O O . VAL A 1 821 ? 14.713 63.324 -46.394 1.00 32.62 821 VAL A O 1
ATOM 5873 N N . ARG A 1 822 ? 14.123 64.257 -48.349 1.00 34.69 822 ARG A N 1
ATOM 5874 C CA . ARG A 1 822 ? 14.200 63.088 -49.269 1.00 34.69 822 ARG A CA 1
ATOM 5875 C C . ARG A 1 822 ? 15.201 63.383 -50.430 1.00 34.69 822 ARG A C 1
ATOM 5877 O O . ARG A 1 822 ? 15.831 64.430 -50.384 1.00 34.69 822 ARG A O 1
ATOM 5884 N N . LEU A 1 823 ? 15.413 62.630 -51.527 1.00 31.91 823 LEU A N 1
ATOM 5885 C CA . LEU A 1 823 ? 14.770 61.468 -52.190 1.00 31.91 823 LEU A CA 1
ATOM 5886 C C . LEU A 1 823 ? 15.725 60.962 -53.315 1.00 31.91 823 LEU A C 1
ATOM 5888 O O . LEU A 1 823 ? 16.271 61.827 -53.998 1.00 31.91 823 LEU A O 1
ATOM 5892 N N . SER A 1 824 ? 15.873 59.655 -53.617 1.00 32.78 824 SER A N 1
ATOM 5893 C CA . SER A 1 824 ? 15.911 59.144 -55.028 1.00 32.78 824 SER A CA 1
ATOM 5894 C C . SER A 1 824 ? 16.057 57.609 -55.188 1.00 32.78 824 SER A C 1
ATOM 5896 O O . SER A 1 824 ? 16.537 56.927 -54.293 1.00 32.78 824 SER A O 1
ATOM 5898 N N . ALA A 1 825 ? 15.597 57.084 -56.338 1.00 31.44 825 ALA A N 1
ATOM 5899 C CA . ALA A 1 825 ? 15.655 55.673 -56.804 1.00 31.44 825 ALA A CA 1
ATOM 5900 C C . ALA A 1 825 ? 16.240 55.645 -58.265 1.00 31.44 825 ALA A C 1
ATOM 5902 O O . ALA A 1 825 ? 17.022 56.573 -58.491 1.00 31.44 825 ALA A O 1
ATOM 5903 N N . PRO A 1 826 ? 15.926 54.777 -59.291 1.00 48.88 826 PRO A N 1
ATOM 5904 C CA . PRO A 1 826 ? 14.804 53.811 -59.503 1.00 48.88 826 PRO A CA 1
ATOM 5905 C C . PRO A 1 826 ? 15.103 52.516 -60.370 1.00 48.88 826 PRO A C 1
ATOM 5907 O O . PRO A 1 826 ? 16.259 52.206 -60.625 1.00 48.88 826 PRO A O 1
ATOM 5910 N N . VAL A 1 827 ? 14.042 51.840 -60.899 1.00 33.03 827 VAL A N 1
ATOM 5911 C CA . VAL A 1 827 ? 13.961 50.950 -62.127 1.00 33.03 827 VAL A CA 1
ATOM 5912 C C . VAL A 1 827 ? 14.346 49.438 -62.018 1.00 33.03 827 VAL A C 1
ATOM 5914 O O . VAL A 1 827 ? 15.390 49.137 -61.467 1.00 33.03 827 VAL A O 1
ATOM 5917 N N . ILE A 1 828 ? 13.629 48.413 -62.568 1.00 34.12 828 ILE A N 1
ATOM 5918 C CA . ILE A 1 828 ? 12.227 48.254 -63.075 1.00 34.12 828 ILE A CA 1
ATOM 5919 C C . ILE A 1 828 ? 11.652 46.799 -62.948 1.00 34.12 828 ILE A C 1
ATOM 5921 O O . ILE A 1 828 ? 12.278 45.808 -63.302 1.00 34.12 828 ILE A O 1
ATOM 5925 N N . VAL A 1 829 ? 10.385 46.768 -62.517 1.00 34.59 829 VAL A N 1
ATOM 5926 C CA . VAL A 1 829 ? 9.209 45.851 -62.608 1.00 34.59 829 VAL A CA 1
ATOM 5927 C C . VAL A 1 829 ? 9.115 44.642 -63.589 1.00 34.59 829 VAL A C 1
ATOM 5929 O O . VAL A 1 829 ? 9.215 44.812 -64.803 1.00 34.59 829 VAL A O 1
ATOM 5932 N N . LYS A 1 830 ? 8.611 43.498 -63.061 1.00 30.77 830 LYS A N 1
ATOM 5933 C CA . LYS A 1 830 ? 7.474 42.636 -63.541 1.00 30.77 830 LYS A CA 1
ATOM 5934 C C . LYS A 1 830 ? 7.055 41.654 -62.409 1.00 30.77 830 LYS A C 1
ATOM 5936 O O . LYS A 1 830 ? 7.941 41.168 -61.727 1.00 30.77 830 LYS A O 1
ATOM 5941 N N . GLY A 1 831 ? 5.788 41.281 -62.151 1.00 32.84 831 GLY A N 1
ATOM 5942 C CA . GLY A 1 831 ? 4.504 41.828 -62.626 1.00 32.84 831 GLY A CA 1
ATOM 5943 C C . GLY A 1 831 ? 3.275 40.892 -62.461 1.00 32.84 831 GLY A C 1
ATOM 5944 O O . GLY A 1 831 ? 2.914 40.230 -63.428 1.00 32.84 831 GLY A O 1
ATOM 5945 N N . GLY A 1 832 ? 2.593 40.901 -61.299 1.00 29.09 832 GLY A N 1
ATOM 5946 C CA . GLY A 1 832 ? 1.289 40.228 -61.040 1.00 29.09 832 GLY A CA 1
ATOM 5947 C C . GLY A 1 832 ? 1.263 39.347 -59.768 1.00 29.09 832 GLY A C 1
ATOM 5948 O O . GLY A 1 832 ? 2.328 38.955 -59.311 1.00 29.09 832 GLY A O 1
ATOM 5949 N N . LYS A 1 833 ? 0.114 39.002 -59.155 1.00 32.38 833 LYS A N 1
ATOM 5950 C CA . LYS A 1 833 ? -1.268 39.532 -59.279 1.00 32.38 833 LYS A CA 1
ATOM 5951 C C . LYS A 1 833 ? -2.128 39.082 -58.062 1.00 32.38 833 LYS A C 1
ATOM 5953 O O . LYS A 1 833 ? -1.914 37.990 -57.565 1.00 32.38 833 LYS A O 1
ATOM 5958 N N . GLU A 1 834 ? -3.122 39.891 -57.675 1.00 29.91 834 GLU A N 1
ATOM 5959 C CA . GLU A 1 834 ? -4.309 39.555 -56.840 1.00 29.91 834 GLU A CA 1
ATOM 5960 C C . GLU A 1 834 ? -4.163 39.054 -55.376 1.00 29.91 834 GLU A C 1
ATOM 5962 O O . GLU A 1 834 ? -4.089 37.864 -55.109 1.00 29.91 834 GLU A O 1
ATOM 5967 N N . SER A 1 835 ? -4.394 40.007 -54.458 1.00 30.78 835 SER A N 1
ATOM 5968 C CA . SER A 1 835 ? -5.363 39.938 -53.337 1.00 30.78 835 SER A CA 1
ATOM 5969 C C . SER A 1 835 ? -5.098 39.042 -52.098 1.00 30.78 835 SER A C 1
ATOM 5971 O O . SER A 1 835 ? -4.364 38.064 -52.169 1.00 30.78 835 SER A O 1
ATOM 5973 N N . PRO A 1 836 ? -5.642 39.406 -50.910 1.00 40.59 836 PRO A N 1
ATOM 5974 C CA . PRO A 1 836 ? -5.002 39.049 -49.642 1.00 40.59 836 PRO A CA 1
ATOM 5975 C C . PRO A 1 836 ? -5.722 37.966 -48.829 1.00 40.59 836 PRO A C 1
ATOM 5977 O O . PRO A 1 836 ? -6.950 37.909 -48.789 1.00 40.59 836 PRO A O 1
ATOM 5980 N N . ASN A 1 837 ? -4.944 37.210 -48.049 1.00 30.27 837 ASN A N 1
ATOM 5981 C CA . ASN A 1 837 ? -5.423 36.613 -46.806 1.00 30.27 837 ASN A CA 1
ATOM 5982 C C . ASN A 1 837 ? -4.289 36.466 -45.775 1.00 30.27 837 ASN A C 1
ATOM 5984 O O . ASN A 1 837 ? -3.113 36.423 -46.126 1.00 30.27 837 ASN A O 1
ATOM 5988 N N . SER A 1 838 ? -4.689 36.434 -44.505 1.00 30.14 838 SER A N 1
ATOM 5989 C CA . SER A 1 838 ? -3.908 36.248 -43.269 1.00 30.14 838 SER A CA 1
ATOM 5990 C C . SER A 1 838 ? -2.492 35.644 -43.353 1.00 30.14 838 SER A C 1
ATOM 5992 O O . SER A 1 838 ? -2.336 34.499 -43.770 1.00 30.14 838 SER A O 1
ATOM 5994 N N . PHE A 1 839 ? -1.521 36.307 -42.711 1.00 28.88 839 PHE A N 1
ATOM 5995 C CA . PHE A 1 839 ? -0.403 35.630 -42.039 1.00 28.88 839 PHE A CA 1
ATOM 5996 C C . PHE A 1 839 ? -0.211 36.185 -40.623 1.00 28.88 839 PHE A C 1
ATOM 5998 O O . PHE A 1 839 ? -0.070 37.392 -40.432 1.00 28.88 839 PHE A O 1
ATOM 6005 N N . LYS A 1 840 ? -0.220 35.289 -39.629 1.00 28.20 840 LYS A N 1
ATOM 6006 C CA . LYS A 1 840 ? 0.279 35.566 -38.275 1.00 28.20 840 LYS A CA 1
ATOM 6007 C C . LYS A 1 840 ? 1.796 35.374 -38.278 1.00 28.20 840 LYS A C 1
ATOM 6009 O O . LYS A 1 840 ? 2.283 34.453 -38.929 1.00 28.20 840 LYS A O 1
ATOM 6014 N N . VAL A 1 841 ? 2.520 36.179 -37.506 1.00 28.52 841 VAL A N 1
ATOM 6015 C CA . VAL A 1 841 ? 3.890 35.834 -37.099 1.00 28.52 841 VAL A CA 1
ATOM 6016 C C . VAL A 1 841 ? 3.797 34.866 -35.922 1.00 28.52 841 VAL A C 1
ATOM 6018 O O . VAL A 1 841 ? 3.005 35.084 -35.005 1.00 28.52 841 VAL A O 1
ATOM 6021 N N . SER A 1 842 ? 4.603 33.808 -35.949 1.00 28.20 842 SER A N 1
ATOM 6022 C CA . SER A 1 842 ? 4.800 32.896 -34.824 1.00 28.20 842 SER A CA 1
ATOM 6023 C C . SER A 1 842 ? 6.253 32.972 -34.376 1.00 28.20 842 SER A C 1
ATOM 6025 O O . SER A 1 842 ? 7.157 32.899 -35.204 1.00 28.20 842 SER A O 1
ATOM 6027 N N . LEU A 1 843 ? 6.459 33.095 -33.068 1.00 30.83 843 LEU A N 1
ATOM 6028 C CA . LEU A 1 843 ? 7.741 32.899 -32.402 1.00 30.83 843 LEU A CA 1
ATOM 6029 C C . LEU A 1 843 ? 7.557 31.788 -31.362 1.00 30.83 843 LEU A C 1
ATOM 6031 O O . LEU A 1 843 ? 6.497 31.693 -30.740 1.00 30.83 843 LEU A O 1
ATOM 6035 N N . LYS A 1 844 ? 8.583 30.956 -31.187 1.00 28.98 844 LYS A N 1
ATOM 6036 C CA . LYS A 1 844 ? 8.743 30.034 -30.057 1.00 28.98 844 LYS A CA 1
ATOM 6037 C C . LYS A 1 844 ? 10.234 29.970 -29.665 1.00 28.98 844 LYS A C 1
ATOM 6039 O O . LYS A 1 844 ? 11.055 30.411 -30.472 1.00 28.98 844 LYS A O 1
ATOM 6044 N N . PRO A 1 845 ? 10.559 29.547 -28.430 1.00 39.78 845 PRO A N 1
ATOM 6045 C CA . PRO A 1 845 ? 11.734 30.054 -27.716 1.00 39.78 845 PRO A CA 1
ATOM 6046 C C . PRO A 1 845 ? 12.897 29.049 -27.626 1.00 39.78 845 PRO A C 1
ATOM 6048 O O . PRO A 1 845 ? 12.829 27.958 -28.190 1.00 39.78 845 PRO A O 1
ATOM 6051 N N . ALA A 1 846 ? 13.930 29.444 -26.880 1.00 28.42 846 ALA A N 1
ATOM 6052 C CA . ALA A 1 846 ? 14.950 28.588 -26.272 1.00 28.42 846 ALA A CA 1
ATOM 6053 C C . ALA A 1 846 ? 14.909 28.768 -24.734 1.00 28.42 846 ALA A C 1
ATOM 6055 O O . ALA A 1 846 ? 14.245 29.694 -24.264 1.00 28.42 846 ALA A O 1
ATOM 6056 N N . ASP A 1 847 ? 15.570 27.877 -23.992 1.00 30.20 847 ASP A N 1
ATOM 6057 C CA . ASP A 1 847 ? 15.446 27.715 -22.530 1.00 30.20 847 ASP A CA 1
ATOM 6058 C C . ASP A 1 847 ? 16.246 28.703 -21.655 1.00 30.20 847 ASP A C 1
ATOM 6060 O O . ASP A 1 847 ? 17.149 29.399 -22.124 1.00 30.20 847 ASP A O 1
ATOM 6064 N N . GLU A 1 848 ? 15.916 28.704 -20.358 1.00 35.50 848 GLU A N 1
ATOM 6065 C CA . GLU A 1 848 ? 16.613 29.391 -19.258 1.00 35.50 848 GLU A CA 1
ATOM 6066 C C . GLU A 1 848 ? 17.107 28.379 -18.203 1.00 35.50 848 GLU A C 1
ATOM 6068 O O . GLU A 1 848 ? 16.498 27.325 -18.026 1.00 35.50 848 GLU A O 1
ATOM 6073 N N . SER A 1 849 ? 18.160 28.711 -17.440 1.00 32.19 849 SER A N 1
ATOM 6074 C CA . SER A 1 849 ? 18.562 27.924 -16.259 1.00 32.19 849 SER A CA 1
ATOM 6075 C C . SER A 1 849 ? 19.366 28.725 -15.213 1.00 32.19 849 SER A C 1
ATOM 6077 O O . SER A 1 849 ? 20.524 29.040 -15.468 1.00 32.19 849 SER A O 1
ATOM 6079 N N . LEU A 1 850 ? 18.760 28.930 -14.028 1.00 32.53 850 LEU A N 1
ATOM 6080 C CA . LEU A 1 850 ? 19.369 29.065 -12.675 1.00 32.53 850 LEU A CA 1
ATOM 6081 C C . LEU A 1 850 ? 20.305 30.292 -12.410 1.00 32.53 850 LEU A C 1
ATOM 6083 O O . LEU A 1 850 ? 21.183 30.595 -13.203 1.00 32.53 850 LEU A O 1
ATOM 6087 N N . ALA A 1 851 ? 20.113 31.166 -11.398 1.00 32.78 851 ALA A N 1
ATOM 6088 C CA . ALA A 1 851 ? 20.009 31.026 -9.918 1.00 32.78 851 ALA A CA 1
ATOM 6089 C C . ALA A 1 851 ? 21.403 30.946 -9.204 1.00 32.78 851 ALA A C 1
ATOM 6091 O O . ALA A 1 851 ? 22.333 30.410 -9.788 1.00 32.78 851 ALA A O 1
ATOM 6092 N N . ASN A 1 852 ? 21.667 31.459 -7.977 1.00 29.12 852 ASN A N 1
ATOM 6093 C CA . ASN A 1 852 ? 20.778 31.969 -6.910 1.00 29.12 852 ASN A CA 1
ATOM 6094 C C . ASN A 1 852 ? 21.466 32.890 -5.832 1.00 29.12 852 ASN A C 1
ATOM 6096 O O . ASN A 1 852 ? 22.639 32.710 -5.533 1.00 29.12 852 ASN A O 1
ATOM 6100 N N . ILE A 1 853 ? 20.678 33.781 -5.189 1.00 32.16 853 ILE A N 1
ATOM 6101 C CA . ILE A 1 853 ? 20.681 34.274 -3.764 1.00 32.16 853 ILE A CA 1
ATOM 6102 C C . ILE A 1 853 ? 21.925 34.877 -3.032 1.00 32.16 853 ILE A C 1
ATOM 6104 O O . ILE A 1 853 ? 22.959 34.240 -2.868 1.00 32.16 853 ILE A O 1
ATOM 6108 N N . SER A 1 854 ? 21.720 36.046 -2.375 1.00 29.12 854 SER A N 1
ATOM 6109 C CA . SER A 1 854 ? 21.960 36.360 -0.921 1.00 29.12 854 SER A CA 1
ATOM 6110 C C . SER A 1 854 ? 21.757 37.880 -0.623 1.00 29.12 854 SER A C 1
ATOM 6112 O O . SER A 1 854 ? 21.931 38.680 -1.535 1.00 29.12 854 SER A O 1
ATOM 6114 N N . CYS A 1 855 ? 21.385 38.414 0.564 1.00 27.45 855 CYS A N 1
ATOM 6115 C CA . CYS A 1 855 ? 20.862 37.869 1.840 1.00 27.45 855 CYS A CA 1
ATOM 6116 C C . CYS A 1 855 ? 20.273 38.985 2.772 1.00 27.45 855 CYS A C 1
ATOM 6118 O O . CYS A 1 855 ? 20.887 40.044 2.852 1.00 27.45 855 CYS A O 1
ATOM 6120 N N . TYR A 1 856 ? 19.222 38.682 3.570 1.00 29.00 856 TYR A N 1
ATOM 6121 C CA . TYR A 1 856 ? 18.737 39.388 4.806 1.00 29.00 856 TYR A CA 1
ATOM 6122 C C . TYR A 1 856 ? 18.283 40.882 4.707 1.00 29.00 856 TYR A C 1
ATOM 6124 O O . TYR A 1 856 ? 18.603 41.563 3.742 1.00 29.00 856 TYR A O 1
ATOM 6132 N N . ASP A 1 857 ? 17.488 41.492 5.614 1.00 26.75 857 ASP A N 1
ATOM 6133 C CA . ASP A 1 857 ? 16.857 41.122 6.915 1.00 26.75 857 ASP A CA 1
ATOM 6134 C C . ASP A 1 857 ? 15.530 41.920 7.138 1.00 26.75 857 ASP A C 1
ATOM 6136 O O . ASP A 1 857 ? 15.391 42.965 6.504 1.00 26.75 857 ASP A O 1
ATOM 6140 N N . PHE A 1 858 ? 14.614 41.507 8.045 1.00 27.48 858 PHE A N 1
ATOM 6141 C CA . PHE A 1 858 ? 13.827 42.370 8.984 1.00 27.48 858 PHE A CA 1
ATOM 6142 C C . PHE A 1 858 ? 12.802 41.604 9.871 1.00 27.48 858 PHE A C 1
ATOM 6144 O O . PHE A 1 858 ? 12.434 40.464 9.598 1.00 27.48 858 PHE A O 1
ATOM 6151 N N . VAL A 1 859 ? 12.354 42.234 10.978 1.00 27.69 859 VAL A N 1
ATOM 6152 C CA . VAL A 1 859 ? 11.818 41.565 12.190 1.00 27.69 859 VAL A CA 1
ATOM 6153 C C . VAL A 1 859 ? 10.692 42.365 12.927 1.00 27.69 859 VAL A C 1
ATOM 6155 O O . VAL A 1 859 ? 10.841 43.567 13.123 1.00 27.69 859 VAL A O 1
ATOM 6158 N N . VAL A 1 860 ? 9.658 41.658 13.454 1.00 27.80 860 VAL A N 1
ATOM 6159 C CA . VAL A 1 860 ? 8.786 41.946 14.656 1.00 27.80 860 VAL A CA 1
ATOM 6160 C C . VAL A 1 860 ? 7.418 42.724 14.612 1.00 27.80 860 VAL A C 1
ATOM 6162 O O . VAL A 1 860 ? 7.357 43.905 14.307 1.00 27.80 860 VAL A O 1
ATOM 6165 N N . LYS A 1 861 ? 6.372 42.018 15.124 1.00 26.98 861 LYS A N 1
ATOM 6166 C CA . LYS A 1 861 ? 5.182 42.350 15.993 1.00 26.98 861 LYS A CA 1
ATOM 6167 C C . LYS A 1 861 ? 3.965 43.262 15.634 1.00 26.98 861 LYS A C 1
ATOM 6169 O O . LYS A 1 861 ? 4.093 44.419 15.275 1.00 26.98 861 LYS A O 1
ATOM 6174 N N . GLU A 1 862 ? 2.794 42.704 16.009 1.00 28.73 862 GLU A N 1
ATOM 6175 C CA . GLU A 1 862 ? 1.641 43.219 16.817 1.00 28.73 862 GLU A CA 1
ATOM 6176 C C . GLU A 1 862 ? 0.838 44.503 16.474 1.00 28.73 862 GLU A C 1
ATOM 6178 O O . GLU A 1 862 ? 1.256 45.615 16.759 1.00 28.73 862 GLU A O 1
ATOM 6183 N N . LEU A 1 863 ? -0.420 44.266 16.057 1.00 30.19 863 LEU A N 1
ATOM 6184 C CA . LEU A 1 863 ? -1.702 44.570 16.749 1.00 30.19 863 LEU A CA 1
ATOM 6185 C C . LEU A 1 863 ? -2.072 45.977 17.310 1.00 30.19 863 LEU A C 1
ATOM 6187 O O . LEU A 1 863 ? -1.425 46.496 18.212 1.00 30.19 863 LEU A O 1
ATOM 6191 N N . LEU A 1 864 ? -3.321 46.347 16.955 1.00 28.97 864 LEU A N 1
ATOM 6192 C CA . LEU A 1 864 ? -4.334 47.213 17.612 1.00 28.97 864 LEU A CA 1
ATOM 6193 C C . LEU A 1 864 ? -4.369 48.741 17.353 1.00 28.97 864 LEU A C 1
ATOM 6195 O O . LEU A 1 864 ? -3.362 49.433 17.414 1.00 28.97 864 LEU A O 1
ATOM 6199 N N . ASP A 1 865 ? -5.614 49.176 17.094 1.00 28.77 865 ASP A N 1
ATOM 6200 C CA . ASP A 1 865 ? -6.346 50.429 17.381 1.00 28.77 865 ASP A CA 1
ATOM 6201 C C . ASP A 1 865 ? -5.687 51.819 17.200 1.00 28.77 865 ASP A C 1
ATOM 6203 O O . ASP A 1 865 ? -4.705 52.139 17.860 1.00 28.77 865 ASP A O 1
ATOM 6207 N N . ASP A 1 866 ? -6.327 52.704 16.406 1.00 27.55 866 ASP A N 1
ATOM 6208 C CA . ASP A 1 866 ? -7.102 53.848 16.955 1.00 27.55 866 ASP A CA 1
ATOM 6209 C C . ASP A 1 866 ? -7.985 54.582 15.894 1.00 27.55 866 ASP A C 1
ATOM 6211 O O . ASP A 1 866 ? -8.016 54.193 14.722 1.00 27.55 866 ASP A O 1
ATOM 6215 N N . GLU A 1 867 ? -8.761 55.596 16.318 1.00 28.44 867 GLU A N 1
ATOM 6216 C CA . GLU A 1 867 ? -9.902 56.218 15.595 1.00 28.44 867 GLU A CA 1
ATOM 6217 C C . GLU A 1 867 ? -9.646 57.507 14.738 1.00 28.44 867 GLU A C 1
ATOM 6219 O O . GLU A 1 867 ? -8.597 58.142 14.779 1.00 28.44 867 GLU A O 1
ATOM 6224 N N . GLU A 1 868 ? -10.722 57.920 14.036 1.00 30.95 868 GLU A N 1
ATOM 6225 C CA . GLU A 1 868 ? -11.150 59.281 13.609 1.00 30.95 868 GLU A CA 1
ATOM 6226 C C . GLU A 1 868 ? -10.579 60.039 12.364 1.00 30.95 868 GLU A C 1
ATOM 6228 O O . GLU A 1 868 ? -9.457 60.529 12.315 1.00 30.95 868 GLU A O 1
ATOM 6233 N N . ILE A 1 869 ? -11.521 60.309 11.433 1.00 27.77 869 ILE A N 1
ATOM 6234 C CA . ILE A 1 869 ? -11.864 61.612 10.793 1.00 27.77 869 ILE A CA 1
ATOM 6235 C C . ILE A 1 869 ? -10.848 62.321 9.858 1.00 27.77 869 ILE A C 1
ATOM 6237 O O . ILE A 1 869 ? -9.904 62.979 10.290 1.00 27.77 869 ILE A O 1
ATOM 6241 N N . SER A 1 870 ? -11.202 62.433 8.562 1.00 28.25 870 SER A N 1
ATOM 6242 C CA . SER A 1 870 ? -11.663 63.731 7.996 1.00 28.25 870 SER A CA 1
ATOM 6243 C C . SER A 1 870 ? -12.297 63.669 6.589 1.00 28.25 870 SER A C 1
ATOM 6245 O O . SER A 1 870 ? -11.738 63.155 5.627 1.00 28.25 870 SER A O 1
ATOM 6247 N N . ASP A 1 871 ? -13.484 64.274 6.530 1.00 29.28 871 ASP A N 1
ATOM 6248 C CA . ASP A 1 871 ? -14.348 64.700 5.417 1.00 29.28 871 ASP A CA 1
ATOM 6249 C C . ASP A 1 871 ? -13.718 65.042 4.042 1.00 29.28 871 ASP A C 1
ATOM 6251 O O . ASP A 1 871 ? -12.742 65.785 3.957 1.00 29.28 871 ASP A O 1
ATOM 6255 N N . MET A 1 872 ? -14.409 64.687 2.943 1.00 27.95 872 MET A N 1
ATOM 6256 C CA . MET A 1 872 ? -15.401 65.581 2.289 1.00 27.95 872 MET A CA 1
ATOM 6257 C C . MET A 1 872 ? -16.065 64.940 1.041 1.00 27.95 872 MET A C 1
ATOM 6259 O O . MET A 1 872 ? -15.412 64.727 0.022 1.00 27.95 872 MET A O 1
ATOM 6263 N N . ASP A 1 873 ? -17.385 64.726 1.100 1.00 32.19 873 ASP A N 1
ATOM 6264 C CA . ASP A 1 873 ? -18.291 64.493 -0.053 1.00 32.19 873 ASP A CA 1
ATOM 6265 C C . ASP A 1 873 ? -18.826 65.852 -0.592 1.00 32.19 873 ASP A C 1
ATOM 6267 O O . ASP A 1 873 ? -18.681 66.864 0.114 1.00 32.19 873 ASP A O 1
ATOM 6271 N N . PRO A 1 874 ? -19.398 65.955 -1.817 1.00 45.47 874 PRO A N 1
ATOM 6272 C CA . PRO A 1 874 ? -20.872 65.877 -1.909 1.00 45.47 874 PRO A CA 1
ATOM 6273 C C . PRO A 1 874 ? -21.496 65.371 -3.247 1.00 45.47 874 PRO A C 1
ATOM 6275 O O . PRO A 1 874 ? -21.193 65.916 -4.308 1.00 45.47 874 PRO A O 1
ATOM 6278 N N . ASP A 1 875 ? -22.559 64.549 -3.133 1.00 35.44 875 ASP A N 1
ATOM 6279 C CA . ASP A 1 875 ? -23.823 64.581 -3.933 1.00 35.44 875 ASP A CA 1
ATOM 6280 C C . ASP A 1 875 ? -23.775 64.260 -5.484 1.00 35.44 875 ASP A C 1
ATOM 6282 O O . ASP A 1 875 ? -22.911 64.732 -6.214 1.00 35.44 875 ASP A O 1
ATOM 6286 N N . ARG A 1 876 ? -24.733 63.557 -6.150 1.00 36.62 876 ARG A N 1
ATOM 6287 C CA . ARG A 1 8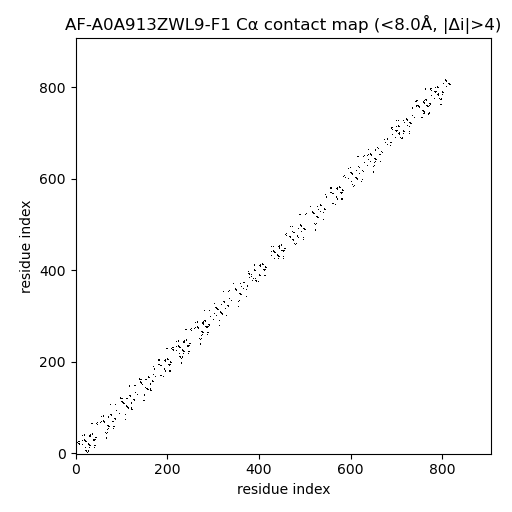76 ? -26.022 62.950 -5.719 1.00 36.62 876 ARG A CA 1
ATOM 6288 C C . ARG A 1 876 ? -26.782 62.048 -6.740 1.00 36.62 876 ARG A C 1
ATOM 6290 O O . ARG A 1 876 ? -26.868 62.392 -7.914 1.00 36.62 876 ARG A O 1
ATOM 6297 N N . ASP A 1 877 ? -27.512 61.066 -6.179 1.00 34.22 877 ASP A N 1
ATOM 6298 C CA . ASP A 1 877 ? -28.928 60.637 -6.416 1.00 34.22 877 ASP A CA 1
ATOM 6299 C C . ASP A 1 877 ? -29.478 60.009 -7.738 1.00 34.22 877 ASP A C 1
ATOM 6301 O O . ASP A 1 877 ? -28.942 60.198 -8.825 1.00 34.22 877 ASP A O 1
ATOM 6305 N N . TYR A 1 878 ? -30.667 59.370 -7.573 1.00 31.55 878 TYR A N 1
ATOM 6306 C CA . TYR A 1 878 ? -31.679 58.779 -8.511 1.00 31.55 878 TYR A CA 1
ATOM 6307 C C . TYR A 1 878 ? -31.831 57.214 -8.512 1.00 31.55 878 TYR A C 1
ATOM 6309 O O . TYR A 1 878 ? -30.875 56.518 -8.183 1.00 31.55 878 TYR A O 1
ATOM 6317 N N . PRO A 1 879 ? -33.055 56.632 -8.712 1.00 46.47 879 PRO A N 1
ATOM 6318 C CA . PRO A 1 879 ? -33.770 55.918 -7.623 1.00 46.47 879 PRO A CA 1
ATOM 6319 C C . PRO A 1 879 ? -34.461 54.565 -8.050 1.00 46.47 879 PRO A C 1
ATOM 6321 O O . PRO A 1 879 ? -34.202 54.091 -9.156 1.00 46.47 879 PRO A O 1
ATOM 6324 N N . PRO A 1 880 ? -35.318 53.901 -7.222 1.00 59.41 880 PRO A N 1
ATOM 6325 C CA . PRO A 1 880 ? -35.849 52.536 -7.474 1.00 59.41 880 PRO A CA 1
ATOM 6326 C C . PRO A 1 880 ? -37.344 52.470 -7.895 1.00 59.41 880 PRO A C 1
ATOM 6328 O O . PRO A 1 880 ? -38.002 53.503 -7.868 1.00 59.41 880 PRO A O 1
ATOM 6331 N N . GLU A 1 881 ? -37.891 51.264 -8.197 1.00 35.72 881 GLU A N 1
ATOM 6332 C CA . GLU A 1 881 ? -39.210 50.741 -7.708 1.00 35.72 881 GLU A CA 1
ATOM 6333 C C . GLU A 1 881 ? -39.686 49.359 -8.292 1.00 35.72 881 GLU A C 1
ATOM 6335 O O . GLU A 1 881 ? -39.517 49.114 -9.479 1.00 35.72 881 GLU A O 1
ATOM 6340 N N . THR A 1 882 ? -40.326 48.524 -7.430 1.00 32.62 882 THR A N 1
ATOM 6341 C CA . THR A 1 882 ? -41.544 47.633 -7.582 1.00 32.62 882 THR A CA 1
ATOM 6342 C C . THR A 1 882 ? -41.712 46.584 -8.740 1.00 32.62 882 THR A C 1
ATOM 6344 O O . THR A 1 882 ? -41.117 46.729 -9.795 1.00 32.62 882 THR A O 1
ATOM 6347 N N . MET A 1 883 ? -42.529 45.491 -8.701 1.00 30.30 883 MET A N 1
ATOM 6348 C CA . MET A 1 883 ? -43.200 44.629 -7.669 1.00 30.30 883 MET A CA 1
ATOM 6349 C C . MET A 1 883 ? -43.844 43.330 -8.288 1.00 30.30 883 MET A C 1
ATOM 6351 O O . MET A 1 883 ? -44.269 43.394 -9.435 1.00 30.30 883 MET A O 1
ATOM 6355 N N . VAL A 1 884 ? -44.108 42.271 -7.470 1.00 27.98 884 VAL A N 1
ATOM 6356 C CA . VAL A 1 884 ? -45.289 41.316 -7.528 1.00 27.98 884 VAL A CA 1
ATOM 6357 C C . VAL A 1 884 ? -45.355 40.278 -8.710 1.00 27.98 884 VAL A C 1
ATOM 6359 O O . VAL A 1 884 ? -44.890 40.584 -9.796 1.00 27.98 884 VAL A O 1
ATOM 6362 N N . THR A 1 885 ? -45.839 39.005 -8.639 1.00 28.91 885 THR A N 1
ATOM 6363 C CA . THR A 1 885 ? -46.706 38.216 -7.699 1.00 28.91 885 THR A CA 1
ATOM 6364 C C . THR A 1 885 ? -46.340 36.705 -7.576 1.00 28.91 885 THR A C 1
ATOM 6366 O O . THR A 1 885 ? -45.652 36.156 -8.427 1.00 28.91 885 THR A O 1
ATOM 6369 N N . TYR A 1 886 ? -46.919 36.059 -6.551 1.00 25.67 886 TYR A N 1
ATOM 6370 C CA . TYR A 1 886 ? -47.054 34.626 -6.189 1.00 25.67 886 TYR A CA 1
ATOM 6371 C C . TYR A 1 886 ? -47.560 33.614 -7.249 1.00 25.67 886 TYR A C 1
ATOM 6373 O O . TYR A 1 886 ? -48.392 33.974 -8.076 1.00 25.67 886 TYR A O 1
ATOM 6381 N N . GLU A 1 887 ? -47.257 32.318 -7.028 1.00 27.39 887 GLU A N 1
ATOM 6382 C CA . GLU A 1 887 ? -48.273 31.275 -6.712 1.00 27.39 887 GLU A CA 1
ATOM 6383 C C . GLU A 1 887 ? -47.660 30.134 -5.840 1.00 27.39 887 GLU A C 1
ATOM 6385 O O . GLU A 1 887 ? -46.437 30.037 -5.739 1.00 27.39 887 GLU A O 1
ATOM 6390 N N . GLU A 1 888 ? -48.473 29.313 -5.153 1.00 28.69 888 GLU A N 1
ATOM 6391 C CA . GLU A 1 888 ? -48.053 28.304 -4.142 1.00 28.69 888 GLU A CA 1
ATOM 6392 C C . GLU A 1 888 ? -48.560 26.878 -4.473 1.00 28.69 888 GLU A C 1
ATOM 6394 O O . GLU A 1 888 ? -49.638 26.772 -5.050 1.00 28.69 888 GLU A O 1
ATOM 6399 N N . ALA A 1 889 ? -47.879 25.800 -4.013 1.00 27.30 889 ALA A N 1
ATOM 6400 C CA . ALA A 1 889 ? -48.512 24.641 -3.318 1.00 27.30 889 ALA A CA 1
ATOM 6401 C C . ALA A 1 889 ? -47.584 23.429 -2.987 1.00 27.30 889 ALA A C 1
ATOM 6403 O O . ALA A 1 889 ? -47.271 22.615 -3.845 1.00 27.30 889 ALA A O 1
ATOM 6404 N N . GLN A 1 890 ? -47.298 23.256 -1.688 1.00 27.83 890 GLN A N 1
ATOM 6405 C CA . GLN A 1 890 ? -47.468 22.031 -0.864 1.00 27.83 890 GLN A CA 1
ATOM 6406 C C . GLN A 1 890 ? -46.835 20.636 -1.174 1.00 27.83 890 GLN A C 1
ATOM 6408 O O . GLN A 1 890 ? -47.091 20.002 -2.190 1.00 27.83 890 GLN A O 1
ATOM 6413 N N . ASN A 1 891 ? -46.299 20.068 -0.074 1.00 28.30 891 ASN A N 1
ATOM 6414 C CA . ASN A 1 891 ? -46.272 18.650 0.364 1.00 28.30 891 ASN A CA 1
ATOM 6415 C C . ASN A 1 891 ? -45.111 17.695 -0.013 1.00 28.30 891 ASN A C 1
ATOM 6417 O O . ASN A 1 891 ? -44.377 17.854 -0.980 1.00 28.30 891 ASN A O 1
ATOM 6421 N N . THR A 1 892 ? -44.952 16.709 0.879 1.00 27.38 892 THR A N 1
ATOM 6422 C CA . THR A 1 892 ? -43.866 15.727 1.085 1.00 27.38 892 THR A CA 1
ATOM 6423 C C . THR A 1 892 ? -44.379 14.283 0.850 1.00 27.38 892 THR A C 1
ATOM 6425 O O . THR A 1 892 ? -45.565 14.126 0.553 1.00 27.38 892 THR A O 1
ATOM 6428 N N . PRO A 1 893 ? -43.621 13.199 1.143 1.00 48.88 893 PRO A N 1
ATOM 6429 C CA . PRO A 1 893 ? -42.196 12.885 0.903 1.00 48.88 893 PRO A CA 1
ATOM 6430 C C . PRO A 1 893 ? -42.001 11.541 0.137 1.00 48.88 893 PRO A C 1
ATOM 6432 O O . PRO A 1 893 ? -42.947 10.770 -0.008 1.00 48.88 893 PRO A O 1
ATOM 6435 N N . GLY A 1 894 ? -40.757 11.181 -0.226 1.00 27.62 894 GLY A N 1
ATOM 6436 C CA . GLY A 1 894 ? -40.362 9.769 -0.430 1.00 27.62 894 GLY A CA 1
ATOM 6437 C C . GLY A 1 894 ? -39.399 9.468 -1.591 1.00 27.62 894 GLY A C 1
ATOM 6438 O O . GLY A 1 894 ? -39.551 9.989 -2.690 1.00 27.62 894 GLY A O 1
ATOM 6439 N N . GLU A 1 895 ? -38.437 8.575 -1.339 1.00 33.62 895 GLU A N 1
ATOM 6440 C CA . GLU A 1 895 ? -37.640 7.839 -2.343 1.00 33.62 895 GLU A CA 1
ATOM 6441 C C . GLU A 1 895 ? -38.366 6.514 -2.735 1.00 33.62 895 GLU A C 1
ATOM 6443 O O . GLU A 1 895 ? -39.444 6.265 -2.183 1.00 33.62 895 GLU A O 1
ATOM 6448 N N . PRO A 1 896 ? -37.806 5.575 -3.546 1.00 54.38 896 PRO A N 1
ATOM 6449 C CA . PRO A 1 896 ? -36.621 5.608 -4.432 1.00 54.38 896 PRO A CA 1
ATOM 6450 C C . PRO A 1 896 ? -36.917 5.056 -5.871 1.00 54.38 896 PRO A C 1
ATOM 6452 O O . PRO A 1 896 ? -38.070 4.941 -6.272 1.00 54.38 896 PRO A O 1
ATOM 6455 N N . TYR A 1 897 ? -35.860 4.630 -6.596 1.00 27.58 897 TYR A N 1
ATOM 6456 C CA . TYR A 1 897 ? -35.791 3.705 -7.766 1.00 27.58 897 TYR A CA 1
ATOM 6457 C C . TYR A 1 897 ? -35.721 4.222 -9.232 1.00 27.58 897 TYR A C 1
ATOM 6459 O O . TYR A 1 897 ? -36.712 4.576 -9.858 1.00 27.58 897 TYR A O 1
ATOM 6467 N N . ILE A 1 898 ? -34.507 4.102 -9.802 1.00 27.64 898 ILE A N 1
ATOM 6468 C CA . ILE A 1 898 ? -34.106 3.370 -11.037 1.00 27.64 898 ILE A CA 1
ATOM 6469 C C . ILE A 1 898 ? -35.159 3.174 -12.166 1.00 27.64 898 ILE A C 1
ATOM 6471 O O . ILE A 1 898 ? -36.104 2.417 -11.963 1.00 27.64 898 ILE A O 1
ATOM 6475 N N . ALA A 1 899 ? -34.876 3.641 -13.408 1.00 26.67 899 ALA A N 1
ATOM 6476 C CA . ALA A 1 899 ? -34.587 2.758 -14.576 1.00 26.67 899 ALA A CA 1
ATOM 6477 C C . ALA A 1 899 ? -34.514 3.417 -15.991 1.00 26.67 899 ALA A C 1
ATOM 6479 O O . ALA A 1 899 ? -35.541 3.812 -16.528 1.00 26.67 899 ALA A O 1
ATOM 6480 N N . TRP A 1 900 ? -33.345 3.280 -16.656 1.00 25.36 900 TRP A N 1
ATOM 6481 C CA . TRP A 1 900 ? -33.150 2.987 -18.109 1.00 25.36 900 TRP A CA 1
ATOM 6482 C C . TRP A 1 900 ? -33.609 4.105 -19.108 1.00 25.36 900 TRP A C 1
ATOM 6484 O O . TRP A 1 900 ? -34.254 5.062 -18.711 1.00 25.36 900 TRP A O 1
ATOM 6494 N N . VAL A 1 901 ? -33.222 4.188 -20.397 1.00 26.02 901 VAL A N 1
ATOM 6495 C CA . VAL A 1 901 ? -33.042 3.194 -21.488 1.00 26.02 901 VAL A CA 1
ATOM 6496 C C . VAL A 1 901 ? -31.849 3.537 -22.422 1.00 26.02 901 VAL A C 1
ATOM 6498 O O . VAL A 1 901 ? -31.277 4.620 -22.373 1.00 26.02 901 VAL A O 1
ATOM 6501 N N . LYS A 1 902 ? -31.461 2.552 -23.244 1.00 28.86 902 LYS A N 1
ATOM 6502 C CA . LYS A 1 902 ? -30.262 2.419 -24.095 1.00 28.86 902 LYS A CA 1
ATOM 6503 C C . LYS A 1 902 ? -30.420 2.924 -25.555 1.00 28.86 902 LYS A C 1
ATOM 6505 O O . LYS A 1 902 ? -31.524 2.938 -26.083 1.00 28.86 902 LYS A O 1
ATOM 6510 N N . GLU A 1 903 ? -29.261 3.109 -26.207 1.00 39.03 903 GLU A N 1
ATOM 6511 C CA . GLU A 1 903 ? -28.933 2.876 -27.642 1.00 39.03 903 GLU A CA 1
ATOM 6512 C C . GLU A 1 903 ? -29.434 3.780 -28.800 1.00 39.03 903 GLU A C 1
ATOM 6514 O O . GLU A 1 903 ? -30.616 3.838 -29.125 1.00 39.03 903 GLU A O 1
ATOM 6519 N N . GLY A 1 904 ? -28.452 4.270 -29.584 1.00 30.98 904 GLY A N 1
ATOM 6520 C CA . GLY A 1 904 ? -28.455 4.215 -31.060 1.00 30.98 904 GLY A CA 1
ATOM 6521 C C . GLY A 1 904 ? -27.955 5.476 -31.795 1.00 30.98 904 GLY A C 1
ATOM 6522 O O . GLY A 1 904 ? -28.192 6.581 -31.327 1.00 30.98 904 GLY A O 1
ATOM 6523 N N . LEU A 1 905 ? -27.296 5.401 -32.965 1.00 36.78 905 LEU A N 1
ATOM 6524 C CA . LEU A 1 905 ? -26.758 4.255 -33.733 1.00 36.78 905 LEU A CA 1
ATOM 6525 C C . LEU A 1 905 ? -25.798 4.765 -34.847 1.00 36.78 905 LEU A C 1
ATOM 6527 O O . LEU A 1 905 ? -26.164 5.710 -35.540 1.00 36.78 905 LEU A O 1
ATOM 6531 N N . PHE A 1 906 ? -24.681 4.056 -35.090 1.00 37.31 906 PHE A N 1
ATOM 6532 C CA . PHE A 1 906 ? -23.710 4.218 -36.205 1.00 37.31 906 PHE A CA 1
ATOM 6533 C C . PHE A 1 906 ? -22.956 5.573 -36.329 1.00 37.31 906 PHE A C 1
ATOM 6535 O O . PHE A 1 906 ? -23.447 6.613 -35.904 1.00 37.31 906 PHE A O 1
ATOM 6542 N N . ALA A 1 907 ? -21.744 5.623 -36.901 1.00 44.81 907 ALA A N 1
ATOM 6543 C CA . ALA A 1 907 ? -20.939 4.576 -37.560 1.00 44.81 907 ALA A CA 1
ATOM 6544 C C . ALA A 1 907 ? -19.494 4.556 -37.034 1.00 44.81 907 ALA A C 1
ATOM 6546 O O . ALA A 1 907 ? -19.007 5.647 -36.667 1.00 44.81 907 ALA A O 1
#

InterPro domains:
  IPR000152 EGF-type aspartate/asparagine hydroxylation site [PS00010] (21-32)
  IPR000152 EGF-type aspartate/asparagine hydroxylation site [PS00010] (62-73)
  IPR000152 EGF-type aspartate/asparagine hydroxylation site [PS00010] (103-114)
  IPR000152 EGF-type aspartate/asparagine hydroxylation site [PS00010] (144-155)
  IPR000152 EGF-type aspartate/asparagine hydroxylation site [PS00010] (185-196)
  IPR000152 EGF-type aspartate/asparagine hydroxylation site [PS00010] (226-237)
  IPR000152 EGF-type aspartate/asparagine hydroxylation site [PS00010] (267-278)
  IPR000152 EGF-type aspartate/asparagine hydroxylation site [PS00010] (308-319)
  IPR000152 EGF-type aspartate/asparagine hydroxylation site [PS00010] (350-361)
  IPR000152 EGF-type aspartate/asparagine hydroxylation site [PS00010] (392-403)
  IPR000152 EGF-type aspartate/asparagine hydroxylation site [PS00010] (475-486)
  IPR000152 EGF-type aspartate/asparagine hydroxylation site [PS00010] (518-529)
  IPR000152 EGF-type aspartate/asparagine hydroxylation site [PS00010] (560-571)
  IPR000152 EGF-type aspartate/asparagine hydroxylation site [PS00010] (602-613)
  IPR000152 EGF-type aspartate/asparagine hydroxylation site [PS00010] (644-655)
  IPR000152 EGF-type aspartate/asparagine hydroxylation site [PS00010] (706-717)
  IPR000152 EGF-type aspartate/asparagine hydroxylation site [PS00010] (791-802)
  IPR000742 EGF-like domain [PS01186] (30-43)
  IPR000742 EGF-like domain [PS01186] (71-84)
  IPR000742 EGF-like domain [PS01186] (112-125)

Sequence (907 aa):
MNLDINECTAGSHSCHTHAGCTNTVGSYTCACNTGFSGDGRTCADINECDVGSHSCHTHAGCTNTVGSYTCACNTGFSGNGRTCIDINECTTGSHSCHNHAGCSNTVGSYTCSCYVGYRGDGRTCTDINECAEDTDNCHAQAQCTNTVGSYTCACTTGFSGNGRTCIDINECTAGSHNCHTHAGCTNTYGSYTCACNAGYRGDGRICTDINECAEDTDNCHAQAQCTNTVGSYTCACNAGYSGDGRTCIDINECTAGSHSCHTQAGCTNTVGGYTCACNTGYSGDGRTCYDINECFLGTVDCDINALCTNTPGSYECGCIEGFRGNGRTCDDINECSEGSDNCNESTSDCSNTIASFTCDCKTGYARGPGRTCIDVNECAVDNGNCHAQAQCTNTFGSYTCACNVGFSGDGRTCYEINPCDPTTVACHVHASCTVTMGSYMCICNVGYTGDGRTCTDINECSRGTDDCVDSRSVCSNTEGSFTCTCKPGYTRGPGRTCIDINECVQRSDDCDVTTSVCHNTEGSFACNCKAGFVRGTGNICLDINECSLGIDACHVKAECSNTRGSYGCTCDAGYTGDGINCEDINECDGASHDCDEGTSVCANTDGSYECGCKDGYTSGTARTCIDINECFLGTVDCHTNSECKNTLGSYECTCDAGYRGDGRNCWGGVGECVSDSGYRSDGRACTDINECSEGIDDCDDSTSVCHNTDGTFTCDCMTGYTRGSGRTCIEINPCQPAPTECHVHASCILTSPETYTCSCNVGYSGDGITCSDINECALGLDDCDGSTSVCSNTEGNFTCNCKAGYTRGLGGTCVAISEPVRLSAPVIVKGGKESPNSFKVSLKPADESLANISCYDFVVKELLDDEEISDMDPDRDYPPETMVTYEEAQNTPGEPYIAWVKEGLFA

Secondary structure (DSSP, 8-state):
-PPPP-HHHHT-----TTEEEEEETTEEEEEEPTTEEESSSSEEE--TTTTT-----TTEEEEEETTEEEEEEPTTEEESSSSEEE--HHHHT-----TTEEEEEETTEEEEEEPTTEEESSSSEEE--HHHHT-----TTEEEEEETTEEEEEEPTTEEESSSSEEE--TTTTT-----TTEEEEEETTEEEEEEPTTEEESSSSEEE--TTTTT-----TTEEEEEETTEEEEEEPTTEEESSSSEEEP-HHHHT-----TTEEEEEETTEEEEEEPTTEEESSSSEEE--HHHHT-----TTEEEEEETTEEEEEEPTTEEESSSSEEEP-HHHHT-S---TTTEEEEEETTEEEEEEPTTEEE-STT-EEE--GGGSGGGG--TTEEEEEETTEEEEEEPTTS-SSSS---------GGG----TTEEEEEETTEEEEEEPTTEEE-SS-EEE--SGGGT-----TTTEEEEEETTEEEEEEPTTEEE-SSS-EEE--HHHHT-----TTTEEEEEETTEEEEEEPTTEEE-STTPEEEP-HHHHT-----TTEEEEEETTEEEEEEPTTEEESSSSEEE--GGGTTT----TTTEEEEEETTEEEEEEPTTEEE-SSS-EEE--HHHHT-----TTEEEEEETTEEEEEE-BTEEESSSSEEE-TT-----TTEEE-SS-EEE--HHHHT-----TTTEEEEEETTEEEEEEPTTEEE-SSS-EEE--TTSSPPTTS-TTEEEEEEETTEEEEEEPTTEEESSSSEEE--HHHHT-----TTTEEEEEETTEEEEEEPTTEEE-TTS-EEE-------------------------------------------------------------------------------------------

Foldseek 3Di:
DDDFDFCQVVVVDQFDPQWDWDDDRNDIAIDGHQQWDDRRNDTDGDQCQVVVVDQFDPQWDWDDDRRDIAIDGHQQWDDRRNDTDGDFCQVVVNDQFDPQWDWDGDRRDIAIDGDQQWDDRRNDTAGDFCLVVVNDQFDPQWDWADDRSDIATGGHQQWDDRRNDTDGDQCQVVVVDQFDPQWDWDDDRSGIATGGHQQWDDRRNDTAGDFCLVVVNDQFDPQWDWDDDRRGIATGGHQQWDDRRNDTDGDQCQVVVVDLFDPQWRWDDDRRGIAIDGHQQWDDRRNDTHGDFCLVVVVDQFDPQWDWDGDRSDIATHGDQQWDDRRNDTHGDFCLVVVNQPADPVFWDWAGDGSHIATHGDPQWDQDPPRDTHGDDCCVPCNVVFAPQWHWADDRSGTDFGGDPQWDDDRRDIDHDDDDDPPDDDWDPQWDKDDDDPGIDIDGDAQWDDDRRDTHHDFCLVVVNDDADVPFWDKDDDGSGIDIGGDQQWDQDPDNDTDGDFCLVVVVDPADPVFWDWDDDGSGIATHGDQQWDDDPDRDTDGDFCLVVVNDLFDPQWDWAGDRRDIATGGHQQWDDRRNDTDGDQCQVDPNDPADPVFWDWDGDRSDIATHGDAQWDDDPDRDTHGDPCLVVVVDLFDPQWDWDDDRRDIATGGHDAWDDRRNDTDGDPDDDDDDQAFDDPPPDTAGDQCLVVVNDPEDPVFFDWDGDRRGIATHGDPQWDDDDDRYTDGDDCCVVHDPQFDPQWHWADPDSPDTFTDGHQQWDDRRSDTAGDPCLVVVVDPAPPVFFHWDDDGSDIATHGDPQWDQDDVRDTHGDDDDDDDDDDDDDDDDDDDDDDDDDDDDDDDDDDDDDDDDDDDDYDDDDDDDDDDDDDDDDDDDDYDDDDDDDDDDDDDDDDDDDDDDDDD

Organism: Patiria miniata (NCBI:txid46514)

Mean predicted aligned error: 24.88 Å

Solvent-accessible surface area (backbone atoms only — not comparable to full-atom values): 54553 Å² total; per-residue (Å²): 132,85,80,75,71,55,34,61,82,68,68,73,60,79,48,20,99,56,24,49,64,44,69,45,95,83,47,70,49,41,41,34,34,84,35,35,46,66,74,4,53,50,53,46,68,47,54,33,62,84,73,66,74,61,75,50,22,98,56,24,49,65,44,65,47,96,46,42,71,47,39,42,35,33,84,36,36,45,69,69,4,50,52,48,46,69,46,56,30,60,86,68,70,71,59,79,50,21,97,58,27,51,64,45,70,49,95,44,44,68,49,40,40,36,38,85,38,34,50,64,72,2,51,53,52,44,70,48,49,39,68,80,69,80,67,60,71,48,21,99,55,26,49,63,45,68,45,97,42,45,73,48,40,41,35,35,86,35,35,43,69,73,2,51,54,51,46,70,44,51,32,62,81,68,69,74,58,73,49,20,100,54,25,48,63,44,65,47,97,46,42,71,46,39,41,37,33,84,38,35,49,65,72,4,53,53,50,42,70,44,49,38,69,79,69,79,67,59,74,51,17,101,52,28,48,64,44,67,43,94,43,43,70,45,38,42,37,34,85,35,36,43,69,75,4,50,54,48,44,70,42,51,31,67,80,70,68,75,56,74,47,21,97,54,26,50,63,45,68,46,94,54,32,74,47,40,40,36,35,85,38,36,44,70,72,4,51,50,54,44,68,48,58,39,63,81,70,66,76,60,86,52,21,95,54,27,48,69,46,72,47,98,41,45,71,49,40,42,39,36,87,35,36,46,71,69,3,57,47,47,45,73,46,57,29,65,80,71,75,71,56,82,52,51,76,90,43,25,50,72,46,72,53,87,50,36,60,47,51,48,56,37,93,62,35,39,84,44,76,89,69,37,54,37,68,50,61,59,32,81,52,73,37,59,78,29,27,104,41,18,45,40,45,64,46,98,71,44,69,49,58,37,42,34,84,49,31,56,60,81,10,60,45,47,60,86,64,91,94,91,72,87,92,75,78,88,66,27,95,63,31,52,80,49,82,52,102,89,52,69,53,46,43,58,50,89,52,44,54,70,76,10,68,49,70,38,75,49,63,38,61,86,65,75,72,61,79,62,44,77,92,46,33,48,72,46,67,46,96,53,42,69,48,68,46,58,39,86,40,35,42,82,41,84,84,70,38,54,37,73,47,59,33,66,84,69,71,71,51,89,44,55,73,89,47,28,45,68,43,73,49,96,46,45,72,46,44,43,52,38,85,38,34,42,82,47,86,82,55,44,54,36,70,47,53,34,58,86,67,74,71,57,75,48,19,101,52,27,52,66,44,70,40,96,41,43,63,48,40,41,37,35,86,37,36,44,71,74,4,51,54,48,44,69,50,65,41,66,84,49,97,71,57,88,53,46,78,88,46,32,42,72,43,69,49,100,43,43,72,45,54,45,51,37,84,37,35,40,85,51,86,80,76,40,48,37,68,45,56,42,64,80,70,66,79,59,86,51,18,101,49,35,50,70,41,72,47,92,43,43,73,49,43,42,35,34,96,71,36,48,65,74,5,52,52,49,51,73,64,97,82,76,85,72,95,55,94,31,53,49,69,81,87,85,54,80,39,68,45,58,33,62,81,72,74,71,60,85,54,50,82,90,43,27,46,68,45,68,50,96,42,45,69,47,47,48,47,38,95,67,31,39,81,43,102,72,60,49,54,38,76,50,53,80,60,66,74,71,57,89,75,43,24,97,56,31,45,75,40,77,77,49,84,90,42,69,46,40,36,36,35,86,36,34,46,66,73,3,58,50,55,44,67,45,58,34,58,82,69,71,70,56,92,46,57,72,88,50,27,44,67,42,70,48,93,43,41,70,41,62,44,53,38,95,70,36,41,77,40,100,87,67,50,59,39,75,75,81,87,90,89,88,88,90,87,87,90,86,91,85,91,86,82,84,88,90,77,91,81,82,89,86,86,84,88,82,91,87,82,86,90,83,92,89,81,91,88,90,86,90,87,85,89,83,87,86,86,84,90,85,90,86,87,82,91,85,92,87,90,89,83,94,80,91,84,90,86,89,85,90,90,86,88,85,87,88,84,91,82,92,88,85,91,86,80,89,133

pLDDT: mean 74.0, std 17.23, range [25.36, 95.44]